Protein AF-0000000084496314 (afdb_homodimer)

Nearest PDB structures (foldseek):
  8k1m-assembly1_B  TM=4.819E-01  e=1.020E-03  Mycobacterium tuberculosis H37Rv
  8k1p-assembly1_A  TM=4.371E-01  e=2.740E-03  Mycobacterium tuberculosis H37Rv
  8k1o-assembly1_A  TM=4.399E-01  e=4.273E-03  Mycobacterium tuberculosis H37Rv
  7qba-assembly1_E  TM=6.374E-01  e=4.807E-02  Stutzerimonas stutzeri
  7tby-assembly1_A  TM=5.421E-01  e=8.434E-01  Homo sapiens

Solvent-accessible surface area (backbone atoms only — not comparable to full-atom values): 68725 Å² total; per-residue (Å²): 109,67,65,56,42,50,50,49,49,53,48,50,52,50,50,47,46,72,69,52,43,61,57,32,51,51,52,30,54,52,46,41,56,28,38,54,47,44,52,50,48,41,67,67,21,86,66,52,60,74,63,72,44,94,39,65,45,58,42,50,38,69,58,52,44,50,47,47,62,45,50,26,34,53,50,26,43,62,70,51,38,44,61,34,34,63,72,49,31,55,52,63,67,64,42,94,60,57,67,68,59,52,48,49,52,55,53,50,50,52,52,48,46,58,41,48,34,50,53,52,51,49,49,52,48,58,66,42,31,67,84,65,54,35,71,84,45,46,54,74,66,41,53,52,49,46,48,50,52,52,44,49,47,30,48,35,46,19,33,43,17,42,33,33,42,54,43,22,5,32,60,70,53,14,57,55,46,24,57,46,62,42,38,40,61,29,50,52,49,50,44,46,43,64,46,39,49,81,54,34,69,33,48,38,41,67,66,60,60,68,44,74,48,51,68,53,9,65,63,55,38,57,71,38,44,66,84,44,76,82,53,73,66,57,51,52,51,51,54,49,46,37,53,48,36,49,52,50,28,54,54,45,50,72,71,51,66,80,81,32,42,59,28,46,55,50,47,73,76,52,49,61,51,49,31,53,47,41,14,50,54,31,13,42,50,24,19,42,56,31,26,68,70,46,75,39,70,66,42,21,52,49,16,29,51,51,17,28,51,51,22,38,50,53,33,44,21,52,65,62,73,33,86,83,60,85,81,58,64,68,60,50,49,50,50,51,50,52,52,48,48,50,51,48,43,37,74,65,39,72,83,41,65,57,76,60,67,83,54,73,89,48,47,57,36,37,28,77,40,61,39,67,58,66,49,70,72,35,95,71,52,60,64,45,64,52,68,67,56,48,50,50,48,48,51,47,52,51,49,52,55,72,38,44,71,61,32,66,71,61,52,51,95,82,44,43,37,49,23,39,37,38,37,30,71,87,71,50,73,51,66,34,33,38,64,32,59,62,78,83,44,39,77,52,49,36,57,44,57,46,30,68,64,46,47,48,59,74,36,56,76,69,72,55,57,78,89,41,54,53,38,38,38,28,37,26,64,65,92,58,75,52,53,27,74,44,61,53,65,70,55,43,54,50,51,51,51,45,50,52,49,43,61,68,67,42,49,45,69,65,70,67,47,70,46,43,46,42,16,42,33,37,39,33,29,70,88,70,50,69,39,73,49,71,41,45,79,81,42,52,67,48,50,52,50,32,48,75,71,69,39,40,76,34,30,32,80,50,37,88,47,41,56,37,31,38,35,32,52,41,83,79,53,90,78,50,80,85,82,52,75,55,59,65,58,52,47,52,48,45,74,65,45,84,81,43,46,76,45,64,52,56,68,59,41,40,52,48,61,64,30,25,13,71,55,82,76,27,66,33,30,35,32,38,33,29,55,81,76,60,40,65,46,68,30,7,24,41,87,89,41,57,56,67,73,57,53,61,67,78,96,110,68,67,56,41,51,51,50,49,52,50,51,51,52,49,47,46,72,71,52,42,62,57,33,51,53,51,31,54,54,45,42,56,28,38,55,48,46,52,51,47,42,67,68,21,86,67,52,63,75,64,74,44,93,38,64,46,61,40,50,38,68,59,51,46,51,47,48,61,45,50,27,35,52,49,27,44,62,71,52,37,42,62,35,35,63,72,50,32,55,53,62,67,66,43,92,62,55,67,68,57,53,48,49,52,55,54,50,51,52,50,46,45,59,41,49,36,51,52,50,48,51,49,51,48,57,67,42,31,67,83,64,54,34,71,84,43,47,55,72,66,41,52,52,48,48,48,52,52,51,44,50,47,30,47,36,46,20,34,44,18,41,34,32,43,54,42,22,6,32,61,70,54,15,57,55,47,23,56,47,61,42,38,39,61,28,50,50,50,52,45,46,43,65,46,40,49,80,53,34,71,34,48,40,42,68,66,57,60,68,49,71,47,50,69,52,9,66,63,56,38,57,72,37,45,64,83,44,76,82,51,71,66,57,51,52,52,49,54,50,46,38,56,48,35,50,52,50,30,53,54,45,49,74,70,51,64,80,80,33,40,59,29,46,55,48,48,73,77,51,49,61,49,48,30,52,47,40,13,48,54,31,13,42,48,26,19,43,55,31,25,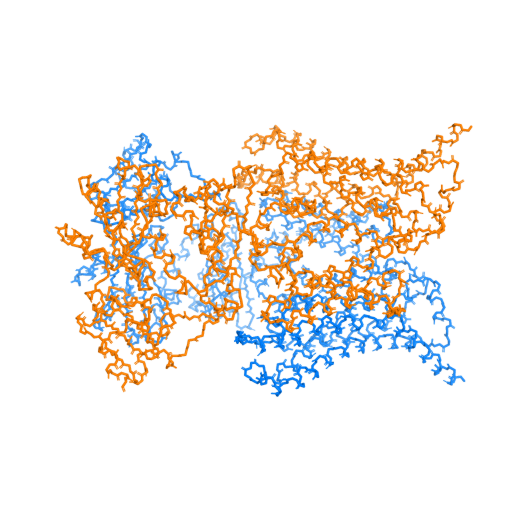70,71,45,74,37,70,65,44,21,52,49,17,28,51,53,16,27,51,52,21,38,49,52,33,42,22,53,64,64,72,32,89,84,61,85,82,59,63,68,60,50,49,50,50,51,51,52,50,50,49,52,52,49,41,40,74,65,39,72,82,40,64,58,74,61,69,82,54,74,89,46,48,56,36,36,28,78,40,61,40,67,57,66,48,71,71,34,94,72,51,58,64,44,64,52,68,65,54,48,50,49,51,48,51,47,51,52,48,52,55,72,37,45,72,60,31,65,70,62,52,52,96,82,44,43,36,50,23,39,38,37,36,31,70,87,71,48,74,51,65,35,32,36,66,32,57,61,77,84,44,37,76,53,48,34,57,45,58,47,29,69,65,47,48,48,58,75,36,54,77,69,71,56,58,78,86,42,55,53,37,37,39,27,37,26,63,67,94,60,76,52,51,28,75,45,60,53,66,69,57,45,54,50,50,50,52,44,50,53,49,44,62,68,66,43,49,44,69,65,72,67,49,70,45,44,46,43,17,42,34,38,40,32,31,71,88,73,48,70,40,72,49,70,40,43,79,81,41,54,68,50,50,52,50,31,47,75,70,69,40,41,76,34,30,31,80,51,38,88,45,41,56,38,32,36,36,31,52,41,85,78,52,88,78,49,80,82,81,52,75,55,59,66,60,54,47,54,49,46,73,64,44,86,81,44,47,76,44,63,52,54,69,60,42,40,52,47,61,64,31,24,12,72,54,82,77,25,65,32,31,34,32,38,34,29,55,84,77,61,39,66,45,69,30,7,24,41,88,90,43,58,55,66,72,57,52,64,69,76,105

Organism: NCBI:txid1637975

Foldseek 3Di:
DVVLVVVVLVVVLVVLCVQQVVLLVVLLVLVCVQAVVQLVCCLPDPCVVQPLQPASCLRNVVSLLCSLQPSLLVLLLRLLVLLQDQVSVVVVVVDPDDLLVVLCSSLVSSLCSQLVSLVVVLVSCVVCCPVSVCVVRDDNVRSVVSSLLSSLSSLLLNLLLLQLSLFFQDSVLSSVVSQCVLCVQLLVQLLCLLQCVVLAAFRDSVVSVVPCSQLSGSSSCSSCCSPDPDDPVSSVVSNVSSVVSSVVSSVSSNVFDSVQHNFGTRDPVVLVVQLVVQLQSQLSVQLSVQCVVPVDPVSSVVRSVVSNVVSNQVSQCSRVVHNPGDDDVVVVVVSVVVVVVVSVCSNVPVVCLLQDQDDLQFFQWKAKDQDDCLVVVDPDRFTDGDSVLVVLVSVLSNVCSVCVVVFSVPQDPPWTKTWMWTQTPVRDIDITIHTGHCVVVVVSVQVNQLDPRNLCRVACLNVDDLVFWQKKKWAFPDDDPFIFIGGDSVVSVVLSVLVSVCSNRDTPCQVPDQAAFFTKMWTAGNVRDIGIDTRGLSSVSSLVVCVVVVNNPRRGDALVFFQKKKKDFLVQFDADPPVDDDLVVRRVSRVVDPLMDIGRDRVVSRLCNNQWGLDSPARMKMWTQTDPPRDIGITYGHPVRDDPVRVVSPD/DVVLVVVVLVVVLVVLCVQQVVLLVVLLVLVCVQAVVQLVCCLPPPCVVQPLQPASCLRNVVSLLCSLQPSLLVLLLRLLLLLQDQVSVVVVVVDPDDLLVSLCSSLVSSLCSQLVSLVVVLVSCVVVCPVSVCVVRDDNVRSVVSSLLSSLSSLLLNLLLLQLSLFFQDSVLSSVVSQCVLCVQLLVQLLCLLQCVVLAAFRDSVVSNVPCSQLSGSSSCSSCCSPDPDDPVSSVVSNVSSVVSSVVSSVSSNVFDSVQHNFGTRDPVVLVVQLLVQLQSQLSVQLSVQCVVPVDPVSSVVRSVVSNVVSNQVSQCSRVVHNPGDDDVVVVVVSVVVVVVVSVCSNVVVVCLLQDQDDLVFFQWKAKDQDDCLVVVDPDRFTDGDSVLVVLVSVLSNVCSVCVVVFSVPQDPPWTKTWMWTQTPVRDIDITIHTGHCVVVVVSVQVNQLDPRNLCRVACLNVDDLVFWQKKKWAFPDDDPFIFIGGDSVVSVVLSVLVVVCSNPDTPCQVPDQAAFFTKMWTAGNVRDIGIDTRGLSSVSSLVSCVVVVNNPRRGDALVFFQKKKKDFLVQFDADPPVDDDLVVRRVSRVPDPLIDIGRDRVVSRLCNNQWGLDSPARMKMWTQTDPPRDIGITYGHPVRDDPVRVVRPD

Secondary structure (DSSP, 8-state):
-HHHHHHHHHHHHHHHHHHHHHHHHHHHHHHHHHTHHHHHHHHHSSS------SSGGGTTHHHHHHHHHHHHHHHHHHHTGGGTSHHHHHHHHHSSS-HHHHHHHHHHHHHHHHHHHHHHHHHHHHHHHTTTTGGGT--HHHHHHHHHHHHHHHHHHHHHHHHHHHHBSSHHHHHHHHHHHHHHHHHHHHHHHHHGGGTSTT--HHHHHHTTGGGG-HHHHHHTTTTSPPPHHHHHHHHHHHHHHHHHHHHHHHH--GGGTT-SBSSTTHHHHHHHHHHHHHHHHHHHHHHHHH--HHHHHHHHHHHHHHHHHHHHHHHHTSSS----HHHHHHHHHHHHHHHHHHHTTTT-TTT----GGGEEEEEEESSTHHHHS-SS---B--HHHHHHHHHHHHHHHHTHHHHHHH--TTPEEEEEEEEETTS-EEEEEEEE-GGGGHHHHHHHHTSHHHHHHH-GGGGS-GGGEEEEEEEESSS----EEE--HHHHHHHHHHHHHHHHH--HHHHT--SPPSEEEEEEETTS-EEEEEE-TT-HHHHHHHHHTT-HHHHS--GGGEEEEEEEEGGGS---TTT---HHHHHHHHHH-SS-EEE--HHHHHHHHHHEES-TTSSEEEEEEETTT--EEEEEE-GGG--HHHHHHH-/-HHHHHHHHHHHHHHHHHHHHHHHHHHHHHHHHHTHHHHHHHHHSSS------SSGGGTTHHHHHHHHHHHHHHHHHHHTGGGTSHHHHHHHHHSSS-HHHHHHHHHHHHHHHHHHHHHHHHHHHHHHHTTTTGGGT--HHHHHHHHHHHHHHHHHHHHHHHHHHHHBSSHHHHHHHHHHHHHHHHHHHHHHHHHGGGTSTT--HHHHHHTTGGGG-HHHHHHTTTTSPPPHHHHHHHHHHHHHHHHHHHHHHHH--GGGTT-SBSSTTHHHHHHHHHHHHHHHHHHHHHHHHH--HHHHHHHHHHHHHHHHHHHHHHHHTSSS----HHHHHHHHHHHHHHHHHHHTTTT-TTT----GGGEEEEEEESSTHHHHS-SS---B--HHHHHHHHHHHHHHHHTHHHHHHH--TTPEEEEEEEEETTS-EEEEEEEE-GGGGHHHHHHHHTSHHHHHHH-GGGGS-GGGEEEEEEEESSS----EEE--HHHHHHHHHHHHHHHHH--HHHHT--SPPSEEEEEEETTS-EEEEEE-TT-HHHHHHHHHTT-HHHHS--GGGEEEEEEEEGGGS---TTT---HHHHHHHHHH-SSEEEE--HHHHHHHHHHEES-TTSSEEEEEEETTT--EEEEEE-GGG--HHHHHHH-

InterPro domains:
  IPR045611 Domain of unknown function DUF6449 [PF20047] (422-541)

Structure (mmCIF, N/CA/C/O backbone):
data_AF-0000000084496314-model_v1
#
loop_
_entity.id
_entity.type
_entity.pdbx_description
1 polymer 'DUF6449 domain-containing protein'
#
loop_
_atom_site.group_PDB
_atom_site.id
_atom_site.type_symbol
_atom_site.label_atom_id
_atom_site.label_alt_id
_atom_site.label_comp_id
_atom_site.label_asym_id
_atom_site.label_entity_id
_atom_site.label_seq_id
_atom_site.pdbx_PDB_ins_code
_atom_site.Cartn_x
_atom_site.Cartn_y
_atom_site.Cartn_z
_atom_site.occupancy
_atom_site.B_iso_or_equiv
_atom_site.auth_seq_id
_atom_site.auth_comp_id
_atom_site.auth_asym_id
_atom_site.auth_atom_id
_atom_site.pdbx_PDB_model_num
ATOM 1 N N . MET A 1 1 ? 7.996 -33.812 -52.25 1 60.03 1 MET A N 1
ATOM 2 C CA . MET A 1 1 ? 8.672 -33.406 -51 1 60.03 1 MET A CA 1
ATOM 3 C C . MET A 1 1 ? 8.188 -32.062 -50.531 1 60.03 1 MET A C 1
ATOM 5 O O . MET A 1 1 ? 7.859 -31.875 -49.344 1 60.03 1 MET A O 1
ATOM 9 N N . GLN A 1 2 ? 8.008 -31.156 -51.438 1 64.75 2 GLN A N 1
ATOM 10 C CA . GLN A 1 2 ? 7.57 -29.812 -51.062 1 64.75 2 GLN A CA 1
ATOM 11 C C . GLN A 1 2 ? 6.121 -29.812 -50.594 1 64.75 2 GLN A C 1
ATOM 13 O O . GLN A 1 2 ? 5.781 -29.109 -49.625 1 64.75 2 GLN A O 1
ATOM 18 N N . SER A 1 3 ? 5.32 -30.562 -51.25 1 65.12 3 SER A N 1
ATOM 19 C CA . SER A 1 3 ? 3.916 -30.656 -50.875 1 65.12 3 SER A CA 1
ATOM 20 C C . SER A 1 3 ? 3.766 -31.297 -49.5 1 65.12 3 SER A C 1
ATOM 22 O O . SER A 1 3 ? 2.938 -30.859 -48.688 1 65.12 3 SER A O 1
ATOM 24 N N . LYS A 1 4 ? 4.578 -32.188 -49.219 1 64.38 4 LYS A N 1
ATOM 25 C CA . LYS A 1 4 ? 4.547 -32.844 -47.938 1 64.38 4 LYS A CA 1
ATOM 26 C C . LYS A 1 4 ? 5 -31.906 -46.812 1 64.38 4 LYS A C 1
ATOM 28 O O . LYS A 1 4 ? 4.41 -31.891 -45.75 1 64.38 4 LYS A O 1
ATOM 33 N N . ILE A 1 5 ? 5.961 -31.141 -47.188 1 72.12 5 ILE A N 1
ATOM 34 C CA . ILE A 1 5 ? 6.484 -30.188 -46.25 1 72.12 5 ILE A CA 1
ATOM 35 C C . ILE A 1 5 ? 5.422 -29.125 -45.938 1 72.12 5 ILE A C 1
ATOM 37 O O . ILE A 1 5 ? 5.242 -28.734 -44.781 1 72.12 5 ILE A O 1
ATOM 41 N N . PHE A 1 6 ? 4.711 -28.734 -46.969 1 74.81 6 PHE A N 1
ATOM 42 C CA . PHE A 1 6 ? 3.65 -27.75 -46.812 1 74.81 6 PHE A CA 1
ATOM 43 C C . PHE A 1 6 ? 2.541 -28.297 -45.906 1 74.81 6 PHE A C 1
ATOM 45 O O . PHE A 1 6 ? 2.023 -27.594 -45.031 1 74.81 6 PHE A O 1
ATOM 52 N N . LEU A 1 7 ? 2.213 -29.484 -46.125 1 71.75 7 LEU A N 1
ATOM 53 C CA . LEU A 1 7 ? 1.168 -30.141 -45.344 1 71.75 7 LEU A CA 1
ATOM 54 C C . LEU A 1 7 ? 1.591 -30.281 -43.875 1 71.75 7 LEU A C 1
ATOM 56 O O . LEU A 1 7 ? 0.787 -30.062 -42.969 1 71.75 7 LEU A O 1
ATOM 60 N N . VAL A 1 8 ? 2.77 -30.594 -43.75 1 78.81 8 VAL A N 1
ATOM 61 C CA . VAL A 1 8 ? 3.289 -30.766 -42.406 1 78.81 8 VAL A CA 1
ATOM 62 C C . VAL A 1 8 ? 3.293 -29.422 -41.688 1 78.81 8 VAL A C 1
ATOM 64 O O . VAL A 1 8 ? 2.914 -29.344 -40.5 1 78.81 8 VAL A O 1
ATOM 67 N N . ASN A 1 9 ? 3.578 -28.516 -42.438 1 85.31 9 ASN A N 1
ATOM 68 C CA . ASN A 1 9 ? 3.59 -27.188 -41.875 1 85.31 9 ASN A CA 1
ATOM 69 C C . ASN A 1 9 ? 2.189 -26.734 -41.469 1 85.31 9 ASN A C 1
ATOM 71 O O . ASN A 1 9 ? 2.008 -26.141 -40.406 1 85.31 9 ASN A O 1
ATOM 75 N N . LYS A 1 10 ? 1.297 -26.969 -42.25 1 87 10 LYS A N 1
ATOM 76 C CA . LYS A 1 10 ? -0.09 -26.625 -41.969 1 87 10 LYS A CA 1
ATOM 77 C C . LYS A 1 10 ? -0.609 -27.391 -40.75 1 87 10 LYS A C 1
ATOM 79 O O . LYS A 1 10 ? -1.311 -26.828 -39.906 1 87 10 LYS A O 1
ATOM 84 N N . GLU A 1 11 ? -0.199 -28.594 -40.625 1 87.38 11 GLU A N 1
ATOM 85 C CA . GLU A 1 11 ? -0.636 -29.422 -39.5 1 87.38 11 GLU A CA 1
ATOM 86 C C . GLU A 1 11 ? -0.01 -28.938 -38.188 1 87.38 11 GLU A C 1
ATOM 88 O O . GLU A 1 11 ? -0.661 -28.969 -37.156 1 87.38 11 GLU A O 1
ATOM 93 N N . ILE A 1 12 ? 1.191 -28.578 -38.281 1 89.38 12 ILE A N 1
ATOM 94 C CA . ILE A 1 12 ? 1.868 -28.078 -37.094 1 89.38 12 ILE A CA 1
ATOM 95 C C . ILE A 1 12 ? 1.183 -26.797 -36.625 1 89.38 12 ILE A C 1
ATOM 97 O O . ILE A 1 12 ? 0.91 -26.656 -35.438 1 89.38 12 ILE A O 1
ATOM 101 N N . ARG A 1 13 ? 0.851 -26 -37.531 1 89.5 13 ARG A N 1
ATOM 102 C CA . ARG A 1 13 ? 0.179 -24.75 -37.156 1 89.5 13 ARG A CA 1
ATOM 103 C C . ARG A 1 13 ? -1.187 -25.031 -36.531 1 89.5 13 ARG A C 1
ATOM 105 O O . ARG A 1 13 ? -1.58 -24.375 -35.562 1 89.5 13 ARG A O 1
ATOM 112 N N . LYS A 1 14 ? -1.871 -25.938 -37.094 1 89.31 14 LYS A N 1
ATOM 113 C CA . LYS A 1 14 ? -3.17 -26.328 -36.531 1 89.31 14 LYS A CA 1
ATOM 114 C C . LYS A 1 14 ? -3.031 -26.891 -35.125 1 89.31 14 LYS A C 1
ATOM 116 O O . LYS A 1 14 ? -3.838 -26.594 -34.25 1 89.31 14 LYS A O 1
ATOM 121 N N . THR A 1 15 ? -2 -27.641 -35 1 87.31 15 THR A N 1
ATOM 122 C CA . THR A 1 15 ? -1.749 -28.25 -33.688 1 87.31 15 THR A CA 1
ATOM 123 C C . THR A 1 15 ? -1.389 -27.188 -32.656 1 87.31 15 THR A C 1
ATOM 125 O O . THR A 1 15 ? -1.841 -27.25 -31.516 1 87.31 15 THR A O 1
ATOM 128 N N . ILE A 1 16 ? -0.625 -26.25 -33.094 1 90.88 16 ILE A N 1
ATOM 129 C CA . ILE A 1 16 ? -0.24 -25.172 -32.219 1 90.88 16 ILE A CA 1
ATOM 130 C C . ILE A 1 16 ? -1.482 -24.391 -31.781 1 90.88 16 ILE A C 1
ATOM 132 O O . ILE A 1 16 ? -1.7 -24.156 -30.594 1 90.88 16 ILE A O 1
ATOM 136 N N . MET A 1 17 ? -2.338 -24.078 -32.688 1 88.81 17 MET A N 1
ATOM 137 C CA . MET A 1 17 ? -3.527 -23.266 -32.406 1 88.81 17 MET A CA 1
ATOM 138 C C . MET A 1 17 ? -4.5 -24.031 -31.516 1 88.81 17 MET A C 1
ATOM 140 O O . MET A 1 17 ? -5.109 -23.453 -30.609 1 88.81 17 MET A O 1
ATOM 144 N N . ARG A 1 18 ? -4.555 -25.266 -31.734 1 85.69 18 ARG A N 1
ATOM 145 C CA . ARG A 1 18 ? -5.457 -26.109 -30.953 1 85.69 18 ARG A CA 1
ATOM 146 C C . ARG A 1 18 ? -4.957 -26.266 -29.516 1 85.69 18 ARG A C 1
ATOM 148 O O . ARG A 1 18 ? -5.754 -26.344 -28.578 1 85.69 18 ARG A O 1
ATOM 155 N N . SER A 1 19 ? -3.711 -26.219 -29.422 1 85.56 19 SER A N 1
ATOM 156 C CA . SER A 1 19 ? -3.135 -26.484 -28.109 1 85.56 19 SER A CA 1
ATOM 157 C C . SER A 1 19 ? -2.996 -25.188 -27.297 1 85.56 19 SER A C 1
ATOM 159 O O . SER A 1 19 ? -3.223 -25.188 -26.078 1 85.56 19 SER A O 1
ATOM 161 N N . ILE A 1 20 ? -2.684 -24.109 -27.906 1 89.5 20 ILE A N 1
ATOM 162 C CA . ILE A 1 20 ? -2.268 -22.969 -27.109 1 89.5 20 ILE A CA 1
ATOM 163 C C . ILE A 1 20 ? -3.082 -21.734 -27.5 1 89.5 20 ILE A C 1
ATOM 165 O O . ILE A 1 20 ? -2.957 -20.672 -26.875 1 89.5 20 ILE A O 1
ATOM 169 N N . GLY A 1 21 ? -4.023 -21.828 -28.375 1 87.38 21 GLY A N 1
ATOM 170 C CA . GLY A 1 21 ? -4.836 -20.719 -28.844 1 87.38 21 GLY A CA 1
ATOM 171 C C . GLY A 1 21 ? -5.625 -20.047 -27.734 1 87.38 21 GLY A C 1
ATOM 172 O O . GLY A 1 21 ? -5.93 -18.859 -27.797 1 87.38 21 GLY A O 1
ATOM 173 N N . TRP A 1 22 ? -5.859 -20.797 -26.641 1 85.94 22 TRP A N 1
ATOM 174 C CA . TRP A 1 22 ? -6.645 -20.281 -25.531 1 85.94 22 TRP A CA 1
ATOM 175 C C . TRP A 1 22 ? -5.914 -19.141 -24.828 1 85.94 22 TRP A C 1
ATOM 177 O O . TRP A 1 22 ? -6.543 -18.25 -24.25 1 85.94 22 TRP A O 1
ATOM 187 N N . VAL A 1 23 ? -4.617 -19.078 -24.875 1 91 23 VAL A N 1
ATOM 188 C CA . VAL A 1 23 ? -3.832 -18.031 -24.234 1 91 23 VAL A CA 1
ATOM 189 C C . VAL A 1 23 ? -4.18 -16.672 -24.828 1 91 23 VAL A C 1
ATOM 191 O O . VAL A 1 23 ? -4.324 -15.688 -24.109 1 91 23 VAL A O 1
ATOM 194 N N . ALA A 1 24 ? -4.336 -16.641 -26.141 1 92.88 24 ALA A N 1
ATOM 195 C CA . ALA A 1 24 ? -4.695 -15.398 -26.828 1 92.88 24 ALA A CA 1
ATOM 196 C C . ALA A 1 24 ? -6.094 -14.93 -26.422 1 92.88 24 ALA A C 1
ATOM 198 O O . ALA A 1 24 ? -6.34 -13.734 -26.297 1 92.88 24 ALA A O 1
ATOM 199 N N . ILE A 1 25 ? -6.941 -15.859 -26.25 1 88.44 25 ILE A N 1
ATOM 200 C CA . ILE A 1 25 ? -8.312 -15.539 -25.875 1 88.44 25 ILE A CA 1
ATOM 201 C C . ILE A 1 25 ? -8.32 -14.93 -24.469 1 88.44 25 ILE A C 1
ATOM 203 O O . ILE A 1 25 ? -8.969 -13.906 -24.25 1 88.44 25 ILE A O 1
ATOM 207 N N . VAL A 1 26 ? -7.59 -15.539 -23.594 1 89.06 26 VAL A N 1
ATOM 208 C CA . VAL A 1 26 ? -7.5 -15.031 -22.219 1 89.06 26 VAL A CA 1
ATOM 209 C C . VAL A 1 26 ? -6.895 -13.625 -22.234 1 89.06 26 VAL A C 1
ATOM 211 O O . VAL A 1 26 ? -7.359 -12.734 -21.516 1 89.06 26 VAL A O 1
ATOM 214 N N . HIS A 1 27 ? -5.895 -13.461 -23.031 1 94.81 27 HIS A N 1
ATOM 215 C CA . HIS A 1 27 ? -5.254 -12.156 -23.172 1 94.81 27 HIS A CA 1
ATOM 216 C C . HIS A 1 27 ? -6.238 -11.109 -23.688 1 94.81 27 HIS A C 1
ATOM 218 O O . HIS A 1 27 ? -6.328 -10.016 -23.125 1 94.81 27 HIS A O 1
ATOM 224 N N . PHE A 1 28 ? -6.996 -11.484 -24.656 1 94.56 28 PHE A N 1
ATOM 225 C CA . PHE A 1 28 ? -7.969 -10.586 -25.281 1 94.56 28 PHE A CA 1
ATOM 226 C C . PHE A 1 28 ? -9.062 -10.219 -24.281 1 94.56 28 PHE A C 1
ATOM 228 O O . PHE A 1 28 ? -9.383 -9.047 -24.109 1 94.56 28 PHE A O 1
ATOM 235 N N . LEU A 1 29 ? -9.578 -11.203 -23.625 1 89.56 29 LEU A N 1
ATOM 236 C CA . LEU A 1 29 ? -10.664 -10.977 -22.672 1 89.56 29 LEU A CA 1
ATOM 237 C C . LEU A 1 29 ? -10.188 -10.133 -21.5 1 89.56 29 LEU A C 1
ATOM 239 O O . LEU A 1 29 ? -10.922 -9.273 -21.016 1 89.56 29 LEU A O 1
ATOM 243 N N . GLY A 1 30 ? -8.977 -10.445 -21.031 1 93 30 GLY A N 1
ATOM 244 C CA . GLY A 1 30 ? -8.414 -9.633 -19.953 1 93 30 GLY A CA 1
ATOM 245 C C . GLY A 1 30 ? -8.258 -8.172 -20.344 1 93 30 GLY A C 1
ATOM 246 O O . GLY A 1 30 ? -8.594 -7.285 -19.562 1 93 30 GLY A O 1
ATOM 247 N N . LEU A 1 31 ? -7.84 -7.918 -21.531 1 96.44 31 LEU A N 1
ATOM 248 C CA . LEU A 1 31 ? -7.613 -6.555 -22 1 96.44 31 LEU A CA 1
ATOM 249 C C . LEU A 1 31 ? -8.938 -5.844 -22.25 1 96.44 31 LEU A C 1
ATOM 251 O O . LEU A 1 31 ? -9.055 -4.637 -22.031 1 96.44 31 LEU A O 1
ATOM 255 N N . ILE A 1 32 ? -9.953 -6.602 -22.766 1 94 32 ILE A N 1
ATOM 256 C CA . ILE A 1 32 ? -11.266 -6.008 -22.984 1 94 32 ILE A CA 1
ATOM 257 C C . ILE A 1 32 ? -11.812 -5.469 -21.672 1 94 32 ILE A C 1
ATOM 259 O O . ILE A 1 32 ? -12.383 -4.375 -21.625 1 94 32 ILE A O 1
ATOM 263 N N . PHE A 1 33 ? -11.578 -6.223 -20.719 1 89.06 33 PHE A N 1
ATOM 264 C CA . PHE A 1 33 ? -12.047 -5.84 -19.391 1 89.06 33 PHE A CA 1
ATOM 265 C C . PHE A 1 33 ? -11.266 -4.645 -18.859 1 89.06 33 PHE A C 1
ATOM 267 O O . PHE A 1 33 ? -11.836 -3.73 -18.266 1 89.06 33 PHE A O 1
ATOM 274 N N . ALA A 1 34 ? -10.039 -4.594 -19.094 1 93.06 34 ALA A N 1
ATOM 275 C CA . ALA A 1 34 ? -9.156 -3.602 -18.5 1 93.06 34 ALA A CA 1
ATOM 276 C C . ALA A 1 34 ? -9.312 -2.242 -19.172 1 93.06 34 ALA A C 1
ATOM 278 O O . ALA A 1 34 ? -9.258 -1.204 -18.516 1 93.06 34 ALA A O 1
ATOM 279 N N . VAL A 1 35 ? -9.578 -2.223 -20.484 1 93.75 35 VAL A N 1
ATOM 280 C CA . VAL A 1 35 ? -9.422 -0.935 -21.156 1 93.75 35 VAL A CA 1
ATOM 281 C C . VAL A 1 35 ? -10.742 -0.519 -21.797 1 93.75 35 VAL A C 1
ATOM 283 O O . VAL A 1 35 ? -11.438 0.362 -21.281 1 93.75 35 VAL A O 1
ATOM 286 N N . PRO A 1 36 ? -11.281 -1.284 -22.859 1 92.62 36 PRO A N 1
ATOM 287 C CA . PRO A 1 36 ? -12.5 -0.833 -23.531 1 92.62 36 PRO A CA 1
ATOM 288 C C . PRO A 1 36 ? -13.711 -0.821 -22.609 1 92.62 36 PRO A C 1
ATOM 290 O O . PRO A 1 36 ? -14.539 0.096 -22.672 1 92.62 36 PRO A O 1
ATOM 293 N N . LEU A 1 37 ? -13.836 -1.777 -21.875 1 87 37 LEU A N 1
ATOM 294 C CA . LEU A 1 37 ? -15 -1.842 -21 1 87 37 LEU A CA 1
ATOM 295 C C . LEU A 1 37 ? -14.953 -0.727 -19.953 1 87 37 LEU A C 1
ATOM 297 O O . LEU A 1 37 ? -15.984 -0.131 -19.641 1 87 37 LEU A O 1
ATOM 301 N N . GLU A 1 38 ? -13.836 -0.533 -19.406 1 84.25 38 GLU A N 1
ATOM 302 C CA . GLU A 1 38 ? -13.672 0.554 -18.453 1 84.25 38 GLU A CA 1
ATOM 303 C C . GLU A 1 38 ? -13.961 1.907 -19.094 1 84.25 38 GLU A C 1
ATOM 305 O O . GLU A 1 38 ? -14.602 2.768 -18.484 1 84.25 38 GLU A O 1
ATOM 310 N N . ILE A 1 39 ? -13.547 2.119 -20.266 1 86 39 ILE A N 1
ATOM 311 C CA . ILE A 1 39 ? -13.812 3.346 -21.016 1 86 39 ILE A CA 1
ATOM 312 C C . ILE A 1 39 ? -15.32 3.51 -21.219 1 86 39 ILE A C 1
ATOM 314 O O . ILE A 1 39 ? -15.867 4.59 -20.984 1 86 39 ILE A O 1
ATOM 318 N N . LEU A 1 40 ? -15.93 2.43 -21.594 1 82.75 40 LEU A N 1
ATOM 319 C CA . LEU A 1 40 ? -17.375 2.443 -21.828 1 82.75 40 LEU A CA 1
ATOM 320 C C . LEU A 1 40 ? -18.125 2.785 -20.547 1 82.75 40 LEU A C 1
ATOM 322 O O . LEU A 1 40 ? -19.047 3.604 -20.562 1 82.75 40 LEU A O 1
ATOM 326 N N . MET A 1 41 ? -17.734 2.217 -19.5 1 77.56 41 MET A N 1
ATOM 327 C CA . MET A 1 41 ? -18.406 2.432 -18.234 1 77.56 41 MET A CA 1
ATOM 328 C C . MET A 1 41 ? -18.203 3.863 -17.75 1 77.56 41 MET A C 1
ATOM 330 O O . MET A 1 41 ? -19.141 4.484 -17.219 1 77.56 41 MET A O 1
ATOM 334 N N . THR A 1 42 ? -17.031 4.383 -17.844 1 73.94 42 THR A N 1
ATOM 335 C CA . THR A 1 42 ? -16.703 5.719 -17.344 1 73.94 42 THR A CA 1
ATOM 336 C C . THR A 1 42 ? -17.391 6.789 -18.188 1 73.94 42 THR A C 1
ATOM 338 O O . THR A 1 42 ? -17.734 7.855 -17.688 1 73.94 42 THR A O 1
ATOM 341 N N . THR A 1 43 ? -17.625 6.527 -19.406 1 75.06 43 THR A N 1
ATOM 342 C CA . THR A 1 43 ? -18.172 7.527 -20.312 1 75.06 43 THR A CA 1
ATOM 343 C C . THR A 1 43 ? -19.703 7.496 -20.281 1 75.06 43 THR A C 1
ATOM 345 O O . THR A 1 43 ? -20.359 8.5 -20.578 1 75.06 43 THR A O 1
ATOM 348 N N . THR A 1 44 ? -20.234 6.371 -19.969 1 70.69 44 THR A N 1
ATOM 349 C CA . THR A 1 44 ? -21.688 6.262 -19.984 1 70.69 44 THR A CA 1
ATOM 350 C C . THR A 1 44 ? -22.266 6.426 -18.594 1 70.69 44 THR A C 1
ATOM 352 O O . THR A 1 44 ? -23.484 6.609 -18.438 1 70.69 44 THR A O 1
ATOM 355 N N . GLY A 1 45 ? -21.406 6.238 -17.609 1 61.66 45 GLY A N 1
ATOM 356 C CA . GLY A 1 45 ? -21.922 6.379 -16.25 1 61.66 45 GLY A CA 1
ATOM 357 C C . GLY A 1 45 ? -22.234 7.816 -15.883 1 61.66 45 GLY A C 1
ATOM 358 O O . GLY A 1 45 ? -21.891 8.742 -16.625 1 61.66 45 GLY A O 1
ATOM 359 N N . GLU A 1 46 ? -23.219 8.008 -14.938 1 56.81 46 GLU A N 1
ATOM 360 C CA . GLU A 1 46 ? -23.703 9.32 -14.516 1 56.81 46 GLU A CA 1
ATOM 361 C C . GLU A 1 46 ? -22.547 10.25 -14.188 1 56.81 46 GLU A C 1
ATOM 363 O O . GLU A 1 46 ? -22.641 11.461 -14.406 1 56.81 46 GLU A O 1
ATOM 368 N N . GLN A 1 47 ? -21.578 9.758 -13.516 1 52.56 47 GLN A N 1
ATOM 369 C CA . GLN A 1 47 ? -20.484 10.648 -13.156 1 52.56 47 GLN A CA 1
ATOM 370 C C . GLN A 1 47 ? -19.344 10.555 -14.172 1 52.56 47 GLN A C 1
ATOM 372 O O . GLN A 1 47 ? -18.484 9.68 -14.062 1 52.56 47 GLN A O 1
ATOM 377 N N . ARG A 1 48 ? -19.766 11 -15.328 1 52.53 48 ARG A N 1
ATOM 378 C CA . ARG A 1 48 ? -18.641 11.125 -16.266 1 52.53 48 ARG A CA 1
ATOM 379 C C . ARG A 1 48 ? -17.406 11.648 -15.562 1 52.53 48 ARG A C 1
ATOM 381 O O . ARG A 1 48 ? -17.281 12.859 -15.336 1 52.53 48 ARG A O 1
ATOM 388 N N . GLN A 1 49 ? -17.031 11.031 -14.492 1 50.22 49 GLN A N 1
ATOM 389 C CA . GLN A 1 49 ? -15.828 11.555 -13.852 1 50.22 49 GLN A CA 1
ATOM 390 C C . GLN A 1 49 ? -14.648 11.586 -14.82 1 50.22 49 GLN A C 1
ATOM 392 O O . GLN A 1 49 ? -14.32 10.57 -15.438 1 50.22 49 GLN A O 1
ATOM 397 N N . TYR A 1 50 ? -14.57 12.719 -15.469 1 48.47 50 TYR A N 1
ATOM 398 C CA . TYR A 1 50 ? -13.57 13.031 -16.484 1 48.47 50 TYR A CA 1
ATOM 399 C C . TYR A 1 50 ? -12.188 12.57 -16.047 1 48.47 50 TYR A C 1
ATOM 401 O O . TYR A 1 50 ? -11.594 13.156 -15.125 1 48.47 50 TYR A O 1
ATOM 409 N N . ILE A 1 51 ? -11.953 11.367 -15.945 1 54.97 51 ILE A N 1
ATOM 410 C CA . ILE A 1 51 ? -10.562 11 -15.68 1 54.97 51 ILE A CA 1
ATOM 411 C C . ILE A 1 51 ? -9.695 11.367 -16.891 1 54.97 51 ILE A C 1
ATOM 413 O O . ILE A 1 51 ? -9.93 10.883 -18 1 54.97 51 ILE A O 1
ATOM 417 N N . ARG A 1 52 ? -9.242 12.586 -16.969 1 57.16 52 ARG A N 1
ATOM 418 C CA . ARG A 1 52 ? -8.203 12.836 -17.969 1 57.16 52 ARG A CA 1
ATOM 419 C C . ARG A 1 52 ? -7.105 11.789 -17.891 1 57.16 52 ARG A C 1
ATOM 421 O O . ARG A 1 52 ? -6.23 11.852 -17.031 1 57.16 52 ARG A O 1
ATOM 428 N N . ALA A 1 53 ? -7.371 10.695 -18.609 1 61.5 53 ALA A N 1
ATOM 429 C CA . ALA A 1 53 ? -6.332 9.672 -18.688 1 61.5 53 ALA A CA 1
ATOM 430 C C . ALA A 1 53 ? -5.18 10.125 -19.578 1 61.5 53 ALA A C 1
ATOM 432 O O . ALA A 1 53 ? -5.391 10.508 -20.719 1 61.5 53 ALA A O 1
ATOM 433 N N . GLU A 1 54 ? -3.955 10.43 -18.953 1 70.69 54 GLU A N 1
ATOM 434 C CA . GLU A 1 54 ? -2.766 10.758 -19.734 1 70.69 54 GLU A CA 1
ATOM 435 C C . GLU A 1 54 ? -2.324 9.57 -20.594 1 70.69 54 GLU A C 1
ATOM 437 O O . GLU A 1 54 ? -1.525 9.734 -21.516 1 70.69 54 GLU A O 1
ATOM 442 N N . SER A 1 55 ? -2.857 8.406 -20.344 1 87.38 55 SER A N 1
ATOM 443 C CA . SER A 1 55 ? -2.459 7.203 -21.078 1 87.38 55 SER A CA 1
ATOM 444 C C . SER A 1 55 ? -3.479 6.086 -20.891 1 87.38 55 SER A C 1
ATOM 446 O O . SER A 1 55 ? -4.199 6.047 -19.891 1 87.38 55 SER A O 1
ATOM 448 N N . LEU A 1 56 ? -3.596 5.262 -21.844 1 92.69 56 LEU A N 1
ATOM 449 C CA . LEU A 1 56 ? -4.5 4.117 -21.781 1 92.69 56 LEU A CA 1
ATOM 450 C C . LEU A 1 56 ? -4.055 3.135 -20.703 1 92.69 56 LEU A C 1
ATOM 452 O O . LEU A 1 56 ? -4.828 2.273 -20.281 1 92.69 56 LEU A O 1
ATOM 456 N N . PHE A 1 57 ? -2.82 3.305 -20.234 1 93.31 57 PHE A N 1
ATOM 457 C CA . PHE A 1 57 ? -2.291 2.418 -19.219 1 93.31 57 PHE A CA 1
ATOM 458 C C . PHE A 1 57 ? -2.926 2.717 -17.859 1 93.31 57 PHE A C 1
ATOM 460 O O . PHE A 1 57 ? -2.84 1.907 -16.938 1 93.31 57 PHE A O 1
ATOM 467 N N . TYR A 1 58 ? -3.539 3.885 -17.828 1 87.06 58 TYR A N 1
ATOM 468 C CA . TYR A 1 58 ? -4.152 4.289 -16.562 1 87.06 58 TYR A CA 1
ATOM 469 C C . TYR A 1 58 ? -5.359 3.416 -16.234 1 87.06 58 TYR A C 1
ATOM 471 O O . TYR A 1 58 ? -5.719 3.252 -15.07 1 87.06 58 TYR A O 1
ATOM 479 N N . PHE A 1 59 ? -5.949 2.855 -17.297 1 88.62 59 PHE A N 1
ATOM 480 C CA . PHE A 1 59 ? -7.145 2.043 -17.094 1 88.62 59 PHE A CA 1
ATOM 481 C C . PHE A 1 59 ? -6.781 0.675 -16.531 1 88.62 59 PHE A C 1
ATOM 483 O O . PHE A 1 59 ? -6.211 -0.16 -17.234 1 88.62 59 PHE A O 1
ATOM 490 N N . HIS A 1 60 ? -7.098 0.445 -15.273 1 89.75 60 HIS A N 1
ATOM 491 C CA . HIS A 1 60 ? -6.816 -0.812 -14.586 1 89.75 60 HIS A CA 1
ATOM 492 C C . HIS A 1 60 ? -5.391 -1.282 -14.867 1 89.75 60 HIS A C 1
ATOM 494 O O . HIS A 1 60 ? -5.18 -2.422 -15.281 1 89.75 60 HIS A O 1
ATOM 500 N N . PHE A 1 61 ? -4.461 -0.54 -14.547 1 93.56 61 PHE A N 1
ATOM 501 C CA . PHE A 1 61 ? -3.057 -0.792 -14.859 1 93.56 61 PHE A CA 1
ATOM 502 C C . PHE A 1 61 ? -2.6 -2.115 -14.25 1 93.56 61 PHE A C 1
ATOM 504 O O . PHE A 1 61 ? -1.826 -2.85 -14.867 1 93.56 61 PHE A O 1
ATOM 511 N N . GLU A 1 62 ? -3.025 -2.469 -13.109 1 92.25 62 GLU A N 1
ATOM 512 C CA . GLU A 1 62 ? -2.605 -3.697 -12.445 1 92.25 62 GLU A CA 1
ATOM 513 C C . GLU A 1 62 ? -2.959 -4.926 -13.281 1 92.25 62 GLU A C 1
ATOM 515 O O . GLU A 1 62 ? -2.172 -5.867 -13.367 1 92.25 62 GLU A O 1
ATOM 520 N N . ILE A 1 63 ? -4.102 -4.914 -13.898 1 93.38 63 ILE A N 1
ATOM 521 C CA . ILE A 1 63 ? -4.527 -6.027 -14.742 1 93.38 63 ILE A CA 1
ATOM 522 C C . ILE A 1 63 ? -3.672 -6.078 -16 1 93.38 63 ILE A C 1
ATOM 524 O O . ILE A 1 63 ? -3.201 -7.145 -16.406 1 93.38 63 ILE A O 1
ATOM 528 N N . GLN A 1 64 ? -3.477 -4.898 -16.562 1 96.19 64 GLN A N 1
ATOM 529 C CA . GLN A 1 64 ? -2.646 -4.848 -17.766 1 96.19 64 GLN A CA 1
ATOM 530 C C . GLN A 1 64 ? -1.234 -5.348 -17.469 1 96.19 64 GLN A C 1
ATOM 532 O O . GLN A 1 64 ? -0.669 -6.109 -18.266 1 96.19 64 GLN A O 1
ATOM 537 N N . ALA A 1 65 ? -0.699 -4.934 -16.359 1 95.69 65 ALA A N 1
ATOM 538 C CA . ALA A 1 65 ? 0.658 -5.332 -15.992 1 95.69 65 ALA A CA 1
ATOM 539 C C . ALA A 1 65 ? 0.755 -6.844 -15.805 1 95.69 65 ALA A C 1
ATOM 541 O O . ALA A 1 65 ? 1.682 -7.48 -16.312 1 95.69 65 ALA A O 1
ATOM 542 N N . VAL A 1 66 ? -0.168 -7.484 -15.156 1 94.31 66 VAL A N 1
ATOM 543 C CA . VAL A 1 66 ? -0.181 -8.93 -14.922 1 94.31 66 VAL A CA 1
ATOM 544 C C . VAL A 1 66 ? -0.266 -9.664 -16.25 1 94.31 66 VAL A C 1
ATOM 546 O O . VAL A 1 66 ? 0.424 -10.664 -16.469 1 94.31 66 VAL A O 1
ATOM 549 N N . LEU A 1 67 ? -1.091 -9.156 -17.141 1 96.25 67 LEU A N 1
ATOM 550 C CA . LEU A 1 67 ? -1.238 -9.781 -18.453 1 96.25 67 LEU A CA 1
ATOM 551 C C . LEU A 1 67 ? 0.052 -9.656 -19.25 1 96.25 67 LEU A C 1
ATOM 553 O O . LEU A 1 67 ? 0.51 -10.641 -19.844 1 96.25 67 LEU A O 1
ATOM 557 N N . ASN A 1 68 ? 0.651 -8.5 -19.188 1 96.31 68 ASN A N 1
ATOM 558 C CA . ASN A 1 68 ? 1.853 -8.242 -19.969 1 96.31 68 ASN A CA 1
ATOM 559 C C . ASN A 1 68 ? 3.055 -9 -19.422 1 96.31 68 ASN A C 1
ATOM 561 O O . ASN A 1 68 ? 3.988 -9.312 -20.172 1 96.31 68 ASN A O 1
ATOM 565 N N . ILE A 1 69 ? 3.033 -9.344 -18.188 1 95.56 69 ILE A N 1
ATOM 566 C CA . ILE A 1 69 ? 4.141 -10.055 -17.562 1 95.56 69 ILE A CA 1
ATOM 567 C C . ILE A 1 69 ? 3.883 -11.555 -17.609 1 95.56 69 ILE A C 1
ATOM 569 O O . ILE A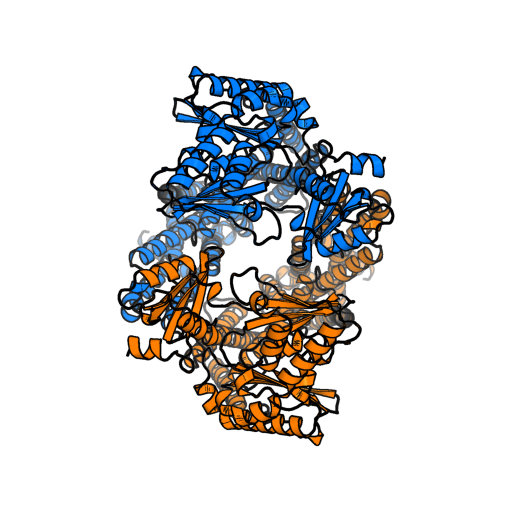 1 69 ? 4.797 -12.344 -17.875 1 95.56 69 ILE A O 1
ATOM 573 N N . GLY A 1 70 ? 2.676 -11.969 -17.422 1 96.44 70 GLY A N 1
ATOM 574 C CA . GLY A 1 70 ? 2.33 -13.375 -17.25 1 96.44 70 GLY A CA 1
ATOM 575 C C . GLY A 1 70 ? 2.055 -14.086 -18.562 1 96.44 70 GLY A C 1
ATOM 576 O O . GLY A 1 70 ? 2.646 -15.125 -18.844 1 96.44 70 GLY A O 1
ATOM 577 N N . ILE A 1 71 ? 1.254 -13.5 -19.484 1 96.88 71 ILE A N 1
ATOM 578 C CA . ILE A 1 71 ? 0.733 -14.148 -20.688 1 96.88 71 ILE A CA 1
ATOM 579 C C . ILE A 1 71 ? 1.888 -14.523 -21.609 1 96.88 71 ILE A C 1
ATOM 581 O O . ILE A 1 71 ? 1.96 -15.648 -22.094 1 96.88 71 ILE A O 1
ATOM 585 N N . PRO A 1 72 ? 2.834 -13.617 -21.844 1 98.19 72 PRO A N 1
ATOM 586 C CA . PRO A 1 72 ? 3.92 -13.984 -22.75 1 98.19 72 PRO A CA 1
ATOM 587 C C . PRO A 1 72 ? 4.766 -15.148 -22.234 1 98.19 72 PRO A C 1
ATOM 589 O O . PRO A 1 72 ? 5.188 -16 -23.016 1 98.19 72 PRO A O 1
ATOM 592 N N . VAL A 1 73 ? 4.988 -15.156 -20.984 1 97.75 73 VAL A N 1
ATOM 593 C CA . VAL A 1 73 ? 5.801 -16.234 -20.406 1 97.75 73 VAL A CA 1
ATOM 594 C C . VAL A 1 73 ? 5.039 -17.547 -20.484 1 97.75 73 VAL A C 1
ATOM 596 O O . VAL A 1 73 ? 5.602 -18.578 -20.859 1 97.75 73 VAL A O 1
ATOM 599 N N . ILE A 1 74 ? 3.77 -17.516 -20.156 1 95.56 74 ILE A N 1
ATOM 600 C CA . ILE A 1 74 ? 2.93 -18.703 -20.25 1 95.56 74 ILE A CA 1
ATOM 601 C C . ILE A 1 74 ? 2.932 -19.219 -21.688 1 95.56 74 ILE A C 1
ATOM 603 O O . ILE A 1 74 ? 3.088 -20.422 -21.922 1 95.56 74 ILE A O 1
ATOM 607 N N . LEU A 1 75 ? 2.795 -18.297 -22.609 1 96.88 75 LEU A N 1
ATOM 608 C CA . LEU A 1 75 ? 2.787 -18.656 -24.016 1 96.88 75 LEU A CA 1
ATOM 609 C C . LEU A 1 75 ? 4.109 -19.297 -24.422 1 96.88 75 LEU A C 1
ATOM 611 O O . LEU A 1 75 ? 4.121 -20.344 -25.078 1 96.88 75 LEU A O 1
ATOM 615 N N . ALA A 1 76 ? 5.199 -18.734 -23.984 1 97.81 76 ALA A N 1
ATOM 616 C CA . ALA A 1 76 ? 6.52 -19.266 -24.312 1 97.81 76 ALA A CA 1
ATOM 617 C C . ALA A 1 76 ? 6.703 -20.672 -23.734 1 97.81 76 ALA A C 1
ATOM 619 O O . ALA A 1 76 ? 7.188 -21.562 -24.422 1 97.81 76 ALA A O 1
ATOM 620 N N . VAL A 1 77 ? 6.32 -20.891 -22.562 1 95.94 77 VAL A N 1
ATOM 621 C CA . VAL A 1 77 ? 6.508 -22.156 -21.859 1 95.94 77 VAL A CA 1
ATOM 622 C C . VAL A 1 77 ? 5.68 -23.234 -22.547 1 95.94 77 VAL A C 1
ATOM 624 O O . VAL A 1 77 ? 6.191 -24.328 -22.844 1 95.94 77 VAL A O 1
ATOM 627 N N . PHE A 1 78 ? 4.469 -22.938 -22.922 1 93.31 78 PHE A N 1
ATOM 628 C CA . PHE A 1 78 ? 3.59 -23.938 -23.516 1 93.31 78 PHE A CA 1
ATOM 629 C C . PHE A 1 78 ? 3.973 -24.203 -24.969 1 93.31 78 PHE A C 1
ATOM 631 O O . PHE A 1 78 ? 3.908 -25.344 -25.422 1 93.31 78 PHE A O 1
ATOM 638 N N . LEU A 1 79 ? 4.32 -23.234 -25.656 1 95 79 LEU A N 1
ATOM 639 C CA . LEU A 1 79 ? 4.668 -23.375 -27.062 1 95 79 LEU A CA 1
ATOM 640 C C . LEU A 1 79 ? 5.902 -24.266 -27.234 1 95 79 LEU A C 1
ATOM 642 O O . LEU A 1 79 ? 5.945 -25.109 -28.141 1 95 79 LEU A O 1
ATOM 646 N N . PHE A 1 80 ? 6.812 -24.094 -26.359 1 94.69 80 PHE A N 1
ATOM 647 C CA . PHE A 1 80 ? 8.078 -24.781 -26.578 1 94.69 80 PHE A CA 1
ATOM 648 C C . PHE A 1 80 ? 8.234 -25.938 -25.594 1 94.69 80 PHE A C 1
ATOM 650 O O . PHE A 1 80 ? 9.344 -26.422 -25.359 1 94.69 80 PHE A O 1
ATOM 657 N N . ARG A 1 81 ? 7.164 -26.344 -25.047 1 92.06 81 ARG A N 1
ATOM 658 C CA . ARG A 1 81 ? 7.164 -27.484 -24.125 1 92.06 81 ARG A CA 1
ATOM 659 C C . ARG A 1 81 ? 7.641 -28.75 -24.828 1 92.06 81 ARG A C 1
ATOM 661 O O . ARG A 1 81 ? 8.133 -29.672 -24.188 1 92.06 81 ARG A O 1
ATOM 668 N N . TYR A 1 82 ? 7.527 -28.828 -26.219 1 90.62 82 TYR A N 1
ATOM 669 C CA . TYR A 1 82 ? 7.938 -30 -26.984 1 90.62 82 TYR A CA 1
ATOM 670 C C . TYR A 1 82 ? 9.445 -30.234 -26.859 1 90.62 82 TYR A C 1
ATOM 672 O O . TYR A 1 82 ? 9.922 -31.344 -27.078 1 90.62 82 TYR A O 1
ATOM 680 N N . LEU A 1 83 ? 10.18 -29.188 -26.453 1 92.31 83 LEU A N 1
ATOM 681 C CA . LEU A 1 83 ? 11.625 -29.312 -26.281 1 92.31 83 LEU A CA 1
ATOM 682 C C . LEU A 1 83 ? 11.953 -29.938 -24.922 1 92.31 83 LEU A C 1
ATOM 684 O O . LEU A 1 83 ? 13.086 -30.375 -24.703 1 92.31 83 LEU A O 1
ATOM 688 N N . GLN A 1 84 ? 10.984 -30.016 -24.047 1 91.44 84 GLN A N 1
ATOM 689 C CA . GLN A 1 84 ? 11.266 -30.344 -22.656 1 91.44 84 GLN A CA 1
ATOM 690 C C . GLN A 1 84 ? 10.617 -31.672 -22.266 1 91.44 84 GLN A C 1
ATOM 692 O O . GLN A 1 84 ? 10.789 -32.156 -21.141 1 91.44 84 GLN A O 1
ATOM 697 N N . VAL A 1 85 ? 9.891 -32.219 -23.188 1 89.12 85 VAL A N 1
ATOM 698 C CA . VAL A 1 85 ? 9.297 -33.562 -23.031 1 89.12 85 VAL A CA 1
ATOM 699 C C . VAL A 1 85 ? 9.906 -34.531 -24.047 1 89.12 85 VAL A C 1
ATOM 701 O O . VAL A 1 85 ? 9.766 -34.344 -25.25 1 89.12 85 VAL A O 1
ATOM 704 N N . LYS A 1 86 ? 10.453 -35.594 -23.578 1 89.44 86 LYS A N 1
ATOM 705 C CA . LYS A 1 86 ? 11.312 -36.438 -24.391 1 89.44 86 LYS A CA 1
ATOM 706 C C . LYS A 1 86 ? 10.547 -37.031 -25.562 1 89.44 86 LYS A C 1
ATOM 708 O O . LYS A 1 86 ? 10.945 -36.844 -26.719 1 89.44 86 LYS A O 1
ATOM 713 N N . PRO A 1 87 ? 9.367 -37.656 -25.328 1 90.06 87 PRO A N 1
ATOM 714 C CA . PRO A 1 87 ? 8.656 -38.219 -26.469 1 90.06 87 PRO A CA 1
ATOM 715 C C . PRO A 1 87 ? 8.211 -37.188 -27.484 1 90.06 87 PRO A C 1
ATOM 717 O O . PRO A 1 87 ? 8.25 -37.406 -28.688 1 90.06 87 PRO A O 1
ATOM 720 N N . TYR A 1 88 ? 7.82 -36.125 -27.016 1 89.62 88 TYR A N 1
ATOM 721 C CA . TYR A 1 88 ? 7.375 -35.031 -27.891 1 89.62 88 TYR A CA 1
ATOM 722 C C . TYR A 1 88 ? 8.547 -34.469 -28.672 1 89.62 88 TYR A C 1
ATOM 724 O O . TYR A 1 88 ? 8.422 -34.188 -29.859 1 89.62 88 TYR A O 1
ATOM 732 N N . SER A 1 89 ? 9.633 -34.25 -28.062 1 90.31 89 SER A N 1
ATOM 733 C CA . SER A 1 89 ? 10.828 -33.75 -28.703 1 90.31 89 SER A CA 1
ATOM 734 C C . SER A 1 89 ? 11.312 -34.656 -29.812 1 90.31 89 SER A C 1
ATOM 736 O O . SER A 1 89 ? 11.617 -34.219 -30.922 1 90.31 89 SER A O 1
ATOM 738 N N . ASP A 1 90 ? 11.344 -35.969 -29.531 1 90.75 90 ASP A N 1
ATOM 739 C CA . ASP A 1 90 ? 11.766 -36.969 -30.516 1 90.75 90 ASP A CA 1
ATOM 740 C C . ASP A 1 90 ? 10.828 -36.969 -31.719 1 90.75 90 ASP A C 1
ATOM 742 O O . ASP A 1 90 ? 11.281 -37.031 -32.875 1 90.75 90 ASP A O 1
ATOM 746 N N . PHE A 1 91 ? 9.594 -36.844 -31.375 1 90.81 91 PHE A N 1
ATOM 747 C CA . PHE A 1 91 ? 8.586 -36.844 -32.438 1 90.81 91 PHE A CA 1
ATOM 748 C C . PHE A 1 91 ? 8.758 -35.656 -33.344 1 90.81 91 PHE A C 1
ATOM 750 O O . PHE A 1 91 ? 8.828 -35.781 -34.562 1 90.81 91 PHE A O 1
ATOM 757 N N . MET A 1 92 ? 8.859 -34.5 -32.875 1 90.38 92 MET A N 1
ATOM 758 C CA . MET A 1 92 ? 8.93 -33.25 -33.656 1 90.38 92 MET A CA 1
ATOM 759 C C . MET A 1 92 ? 10.195 -33.188 -34.5 1 90.38 92 MET A C 1
ATOM 761 O O . MET A 1 92 ? 10.18 -32.688 -35.625 1 90.38 92 MET A O 1
ATOM 765 N N . HIS A 1 93 ? 11.242 -33.75 -34 1 90.5 93 HIS A N 1
ATOM 766 C CA . HIS A 1 93 ? 12.516 -33.688 -34.719 1 90.5 93 HIS A CA 1
ATOM 767 C C . HIS A 1 93 ? 12.688 -34.875 -35.656 1 90.5 93 HIS A C 1
ATOM 769 O O . HIS A 1 93 ? 13.688 -34.938 -36.375 1 90.5 93 HIS A O 1
ATOM 775 N N . SER A 1 94 ? 11.766 -35.719 -35.625 1 89.06 94 SER A N 1
ATOM 776 C CA . SER A 1 94 ? 11.75 -36.812 -36.594 1 89.06 94 SER A CA 1
ATOM 777 C C . SER A 1 94 ? 11.008 -36.406 -37.844 1 89.06 94 SER A C 1
ATOM 779 O O . SER A 1 94 ? 11.117 -37.062 -38.875 1 89.06 94 SER A O 1
ATOM 781 N N . LEU A 1 95 ? 10.234 -35.406 -37.688 1 87.44 95 LEU A N 1
ATOM 782 C CA . LEU A 1 95 ? 9.492 -34.906 -38.844 1 87.44 95 LEU A CA 1
ATOM 783 C C . LEU A 1 95 ? 10.445 -34.375 -39.906 1 87.44 95 LEU A C 1
ATOM 785 O O . LEU A 1 95 ? 11.547 -33.906 -39.594 1 87.44 95 LEU A O 1
ATOM 789 N N . PRO A 1 96 ? 10.062 -34.406 -41.219 1 88 96 PRO A N 1
ATOM 790 C CA . PRO A 1 96 ? 10.922 -33.938 -42.281 1 88 96 PRO A CA 1
ATOM 791 C C . PRO A 1 96 ? 10.93 -32.406 -42.406 1 88 96 PRO A C 1
ATOM 793 O O . PRO A 1 96 ? 10.617 -31.859 -43.469 1 88 96 PRO A O 1
ATOM 796 N N . ILE A 1 97 ? 11.211 -31.719 -41.312 1 89.56 97 ILE A N 1
ATOM 797 C CA . ILE A 1 97 ? 11.289 -30.266 -41.25 1 89.56 97 ILE A CA 1
ATOM 798 C C . ILE A 1 97 ? 12.594 -29.859 -40.531 1 89.56 97 ILE A C 1
ATOM 800 O O . ILE A 1 97 ? 12.992 -30.469 -39.562 1 89.56 97 ILE A O 1
ATOM 804 N N . LYS A 1 98 ? 13.172 -28.781 -41.125 1 90.56 98 LYS A N 1
ATOM 805 C CA . LYS A 1 98 ? 14.414 -28.297 -40.562 1 90.56 98 LYS A CA 1
ATOM 806 C C . LYS A 1 98 ? 14.164 -27.594 -39.219 1 90.56 98 LYS A C 1
ATOM 808 O O . LYS A 1 98 ? 13.086 -27.016 -39 1 90.56 98 LYS A O 1
ATOM 813 N N . ARG A 1 99 ? 15.141 -27.578 -38.406 1 91.44 99 ARG A N 1
ATOM 814 C CA . ARG A 1 99 ? 15.047 -26.969 -37.062 1 91.44 99 ARG A CA 1
ATOM 815 C C . ARG A 1 99 ? 14.727 -25.484 -37.188 1 91.44 99 ARG A C 1
ATOM 817 O O . ARG A 1 99 ? 13.93 -24.953 -36.406 1 91.44 99 ARG A O 1
ATOM 824 N N . ASP A 1 100 ? 15.336 -24.812 -38.125 1 93.75 100 ASP A N 1
ATOM 825 C CA . ASP A 1 100 ? 15.109 -23.375 -38.281 1 93.75 100 ASP A CA 1
ATOM 826 C C . ASP A 1 100 ? 13.656 -23.094 -38.625 1 93.75 100 ASP A C 1
ATOM 828 O O . ASP A 1 100 ? 13.055 -22.156 -38.094 1 93.75 100 ASP A O 1
ATOM 832 N N . ARG A 1 101 ? 13.125 -23.859 -39.5 1 92.38 101 ARG A N 1
ATOM 833 C CA . ARG A 1 101 ? 11.734 -23.688 -39.906 1 92.38 101 ARG A CA 1
ATOM 834 C C . ARG A 1 101 ? 10.789 -23.984 -38.75 1 92.38 101 ARG A C 1
ATOM 836 O O . ARG A 1 101 ? 9.766 -23.312 -38.562 1 92.38 101 ARG A O 1
ATOM 843 N N . LEU A 1 102 ? 11.117 -25 -38.062 1 93.19 102 LEU A N 1
ATOM 844 C CA . LEU A 1 102 ? 10.312 -25.344 -36.906 1 93.19 102 LEU A CA 1
ATOM 845 C C . LEU A 1 102 ? 10.305 -24.219 -35.875 1 93.19 102 LEU A C 1
ATOM 847 O O . LEU A 1 102 ? 9.25 -23.812 -35.406 1 93.19 102 LEU A O 1
ATOM 851 N N . PHE A 1 103 ? 11.469 -23.703 -35.656 1 95.5 103 PHE A N 1
ATOM 852 C CA . PHE A 1 103 ? 11.602 -22.578 -34.719 1 95.5 103 PHE A CA 1
ATOM 853 C C . PHE A 1 103 ? 10.773 -21.391 -35.188 1 95.5 103 PHE A C 1
ATOM 855 O O . PHE A 1 103 ? 10.023 -20.797 -34.406 1 95.5 103 PHE A O 1
ATOM 862 N N . HIS A 1 104 ? 10.875 -21.031 -36.438 1 95.12 104 HIS A N 1
ATOM 863 C CA . HIS A 1 104 ? 10.148 -19.891 -36.969 1 95.12 104 HIS A CA 1
ATOM 864 C C . HIS A 1 104 ? 8.641 -20.078 -36.875 1 95.12 104 HIS A C 1
ATOM 866 O O . HIS A 1 104 ? 7.91 -19.156 -36.531 1 95.12 104 HIS A O 1
ATOM 872 N N . GLN A 1 105 ? 8.18 -21.25 -37.062 1 94.12 105 GLN A N 1
ATOM 873 C CA . GLN A 1 105 ? 6.75 -21.531 -36.969 1 94.12 105 GLN A CA 1
ATOM 874 C C . GLN A 1 105 ? 6.223 -21.312 -35.562 1 94.12 105 GLN A C 1
ATOM 876 O O . GLN A 1 105 ? 5.199 -20.656 -35.375 1 94.12 105 GLN A O 1
ATOM 881 N N . TYR A 1 106 ? 6.957 -21.844 -34.625 1 95.62 106 TYR A N 1
ATOM 882 C CA . TYR A 1 106 ? 6.512 -21.719 -33.25 1 95.62 106 TYR A CA 1
ATOM 883 C C . TYR A 1 106 ? 6.676 -20.281 -32.75 1 95.62 106 TYR A C 1
ATOM 885 O O . TYR A 1 106 ? 5.75 -19.703 -32.188 1 95.62 106 TYR A O 1
ATOM 893 N N . ALA A 1 107 ? 7.832 -19.688 -33.031 1 96.56 107 ALA A N 1
ATOM 894 C CA . ALA A 1 107 ? 8.125 -18.344 -32.531 1 96.56 107 ALA A CA 1
ATOM 895 C C . ALA A 1 107 ? 7.211 -17.312 -33.188 1 96.56 107 ALA A C 1
ATOM 897 O O . ALA A 1 107 ? 6.648 -16.438 -32.5 1 96.56 107 ALA A O 1
ATOM 898 N N . LEU A 1 108 ? 6.973 -17.406 -34.438 1 96.06 108 LEU A N 1
ATOM 899 C CA . LEU A 1 108 ? 6.148 -16.438 -35.156 1 96.06 108 LEU A CA 1
ATOM 900 C C . LEU A 1 108 ? 4.68 -16.594 -34.812 1 96.06 108 LEU A C 1
ATOM 902 O O . LEU A 1 108 ? 3.953 -15.602 -34.688 1 96.06 108 LEU A O 1
ATOM 906 N N . THR A 1 109 ? 4.27 -17.812 -34.719 1 95.56 109 THR A N 1
ATOM 907 C CA . THR A 1 109 ? 2.898 -18.031 -34.281 1 95.56 109 THR A CA 1
ATOM 908 C C . THR A 1 109 ? 2.672 -17.438 -32.906 1 95.56 109 THR A C 1
ATOM 910 O O . THR A 1 109 ? 1.648 -16.797 -32.656 1 95.56 109 THR A O 1
ATOM 913 N N . GLY A 1 110 ? 3.643 -17.688 -31.984 1 96.81 110 GLY A N 1
ATOM 914 C CA . GLY A 1 110 ? 3.547 -17.078 -30.672 1 96.81 110 GLY A CA 1
ATOM 915 C C . GLY A 1 110 ? 3.461 -15.562 -30.719 1 96.81 110 GLY A C 1
ATOM 916 O O . GLY A 1 110 ? 2.65 -14.953 -30.016 1 96.81 110 GLY A O 1
ATOM 917 N N . MET A 1 111 ? 4.234 -14.938 -31.531 1 97.81 111 MET A N 1
ATOM 918 C CA . MET A 1 111 ? 4.23 -13.484 -31.672 1 97.81 111 MET A CA 1
ATOM 919 C C . MET A 1 111 ? 2.887 -12.992 -32.188 1 97.81 111 MET A C 1
ATOM 921 O O . MET A 1 111 ? 2.346 -12.008 -31.703 1 97.81 111 MET A O 1
ATOM 925 N N . ILE A 1 112 ? 2.314 -13.711 -33.094 1 96.94 112 ILE A N 1
ATOM 926 C CA . ILE A 1 112 ? 1.03 -13.336 -33.688 1 96.94 112 ILE A CA 1
ATOM 927 C C . ILE A 1 112 ? -0.066 -13.453 -32.625 1 96.94 112 ILE A C 1
ATOM 929 O O . ILE A 1 112 ? -0.932 -12.578 -32.531 1 96.94 112 ILE A O 1
ATOM 933 N N . LEU A 1 113 ? 0.027 -14.484 -31.844 1 96.69 113 LEU A N 1
ATOM 934 C CA . LEU A 1 113 ? -0.976 -14.727 -30.812 1 96.69 113 LEU A CA 1
ATOM 935 C C . LEU A 1 113 ? -0.919 -13.641 -29.75 1 96.69 113 LEU A C 1
ATOM 937 O O . LEU A 1 113 ? -1.907 -13.398 -29.047 1 96.69 113 LEU A O 1
ATOM 941 N N . LEU A 1 114 ? 0.224 -13 -29.609 1 97.62 114 LEU A N 1
ATOM 942 C CA . LEU A 1 114 ? 0.361 -11.922 -28.625 1 97.62 114 LEU A CA 1
ATOM 943 C C . LEU A 1 114 ? -0.06 -10.586 -29.234 1 97.62 114 LEU A C 1
ATOM 945 O O . LEU A 1 114 ? -0.66 -9.758 -28.547 1 97.62 114 LEU A O 1
ATOM 949 N N . ILE A 1 115 ? 0.175 -10.375 -30.516 1 98.12 115 ILE A N 1
ATOM 950 C CA . ILE A 1 115 ? -0.064 -9.109 -31.188 1 98.12 115 ILE A CA 1
ATOM 951 C C . ILE A 1 115 ? -1.553 -8.953 -31.5 1 98.12 115 ILE A C 1
ATOM 953 O O . ILE A 1 115 ? -2.127 -7.883 -31.297 1 98.12 115 ILE A O 1
ATOM 957 N N . LEU A 1 116 ? -2.186 -9.977 -31.828 1 97.5 116 LEU A N 1
ATOM 958 C CA . LEU A 1 116 ? -3.541 -9.938 -32.375 1 97.5 116 LEU A CA 1
ATOM 959 C C . LEU A 1 116 ? -4.523 -9.414 -31.328 1 97.5 116 LEU A C 1
ATOM 961 O O . LEU A 1 116 ? -5.309 -8.508 -31.609 1 97.5 116 LEU A O 1
ATOM 965 N N . PRO A 1 117 ? -4.461 -9.969 -30.125 1 97.44 117 PRO A N 1
ATOM 966 C CA . PRO A 1 117 ? -5.391 -9.43 -29.125 1 97.44 117 PRO A CA 1
ATOM 967 C C . PRO A 1 117 ? -5.207 -7.93 -28.891 1 97.44 117 PRO A C 1
ATOM 969 O O . PRO A 1 117 ? -6.188 -7.195 -28.766 1 97.44 117 PRO A O 1
ATOM 972 N N . VAL A 1 118 ? -3.988 -7.484 -28.859 1 98.25 118 VAL A N 1
ATOM 973 C CA . VAL A 1 118 ? -3.691 -6.078 -28.594 1 98.25 118 VAL A CA 1
ATOM 974 C C . VAL A 1 118 ? -4.191 -5.215 -29.75 1 98.25 118 VAL A C 1
ATOM 976 O O . VAL A 1 118 ? -4.789 -4.16 -29.531 1 98.25 118 VAL A O 1
ATOM 979 N N . LEU A 1 119 ? -3.982 -5.668 -30.938 1 98.19 119 LEU A N 1
ATOM 980 C CA . LEU A 1 119 ? -4.449 -4.973 -32.125 1 98.19 119 LEU A CA 1
ATOM 981 C C . LEU A 1 119 ? -5.969 -4.871 -32.156 1 98.19 119 LEU A C 1
ATOM 983 O O . LEU A 1 119 ? -6.523 -3.818 -32.469 1 98.19 119 LEU A O 1
ATOM 987 N N . LEU A 1 120 ? -6.602 -5.949 -31.781 1 97.81 120 LEU A N 1
ATOM 988 C CA . LEU A 1 120 ? -8.062 -5.969 -31.75 1 97.81 120 LEU A CA 1
ATOM 989 C C . LEU A 1 120 ? -8.594 -4.969 -30.734 1 97.81 120 LEU A C 1
ATOM 991 O O . LEU A 1 120 ? -9.602 -4.297 -30.984 1 97.81 120 LEU A O 1
ATOM 995 N N . ILE A 1 121 ? -7.961 -4.895 -29.625 1 97.88 121 ILE A N 1
ATOM 996 C CA . ILE A 1 121 ? -8.375 -3.945 -28.594 1 97.88 121 ILE A CA 1
ATOM 997 C C . ILE A 1 121 ? -8.242 -2.52 -29.125 1 97.88 121 ILE A C 1
ATOM 999 O O . ILE A 1 121 ? -9.133 -1.693 -28.938 1 97.88 121 ILE A O 1
ATOM 1003 N N . ALA A 1 122 ? -7.125 -2.23 -29.797 1 97.38 122 ALA A N 1
ATOM 1004 C CA . ALA A 1 122 ? -6.922 -0.908 -30.375 1 97.38 122 ALA A CA 1
ATOM 1005 C C . ALA A 1 122 ? -8.016 -0.583 -31.391 1 97.38 122 ALA A C 1
ATOM 1007 O O . ALA A 1 122 ? -8.508 0.548 -31.453 1 97.38 122 ALA A O 1
ATOM 1008 N N . ILE A 1 123 ? -8.398 -1.555 -32.156 1 97.5 123 ILE A N 1
ATOM 1009 C CA . ILE A 1 123 ? -9.453 -1.385 -33.125 1 97.5 123 ILE A CA 1
ATOM 1010 C C . ILE A 1 123 ? -10.781 -1.094 -32.438 1 97.5 123 ILE A C 1
ATOM 1012 O O . ILE A 1 123 ? -11.531 -0.208 -32.844 1 97.5 123 ILE A O 1
ATOM 1016 N N . ILE A 1 124 ? -11.031 -1.794 -31.391 1 96.56 124 ILE A N 1
ATOM 1017 C CA . ILE A 1 124 ? -12.266 -1.598 -30.625 1 96.56 124 ILE A CA 1
ATOM 1018 C C . ILE A 1 124 ? -12.297 -0.183 -30.062 1 96.56 124 ILE A C 1
ATOM 1020 O O . ILE A 1 124 ? -13.305 0.519 -30.172 1 96.56 124 ILE A O 1
ATOM 1024 N N . ILE A 1 125 ? -11.227 0.261 -29.453 1 95.44 125 ILE A N 1
ATOM 1025 C CA . ILE A 1 125 ? -11.164 1.6 -28.891 1 95.44 125 ILE A CA 1
ATOM 1026 C C . ILE A 1 125 ? -11.32 2.645 -29.984 1 95.44 125 ILE A C 1
ATOM 1028 O O . ILE A 1 125 ? -12.016 3.65 -29.797 1 95.44 125 ILE A O 1
ATOM 1032 N N . SER A 1 126 ? -10.711 2.361 -31.172 1 95.31 126 SER A N 1
ATOM 1033 C CA . SER A 1 126 ? -10.836 3.262 -32.312 1 95.31 126 SER A CA 1
ATOM 1034 C C . SER A 1 126 ? -12.281 3.357 -32.781 1 95.31 126 SER A C 1
ATOM 1036 O O . SER A 1 126 ? -12.75 4.438 -33.156 1 95.31 126 SER A O 1
ATOM 1038 N N . ALA A 1 127 ? -12.938 2.244 -32.75 1 95.12 127 ALA A N 1
ATOM 1039 C CA . ALA A 1 127 ? -14.344 2.211 -33.156 1 95.12 127 ALA A CA 1
ATOM 1040 C C . ALA A 1 127 ? -15.219 2.988 -32.188 1 95.12 127 ALA A C 1
ATOM 1042 O O . ALA A 1 127 ? -16.25 3.551 -32.562 1 95.12 127 ALA A O 1
ATOM 1043 N N . LEU A 1 128 ? -14.836 3.082 -30.984 1 92.19 128 LEU A N 1
ATOM 1044 C CA . LEU A 1 128 ? -15.602 3.764 -29.953 1 92.19 128 LEU A CA 1
ATOM 1045 C C . LEU A 1 128 ? -15.203 5.234 -29.859 1 92.19 128 LEU A C 1
ATOM 1047 O O . LEU A 1 128 ? -15.836 6.008 -29.141 1 92.19 128 LEU A O 1
ATOM 1051 N N . TYR A 1 129 ? -14.234 5.582 -30.641 1 91 129 TYR A N 1
ATOM 1052 C CA . TYR A 1 129 ? -13.594 6.887 -30.484 1 91 129 TYR A CA 1
ATOM 1053 C C . TYR A 1 129 ? -14.578 8.008 -30.812 1 91 129 TYR A C 1
ATOM 1055 O O . TYR A 1 129 ? -14.711 8.961 -30.047 1 91 129 TYR A O 1
ATOM 1063 N N . ILE A 1 130 ? -15.336 7.898 -31.828 1 90.5 130 ILE A N 1
ATOM 1064 C CA . ILE A 1 130 ? -16.25 8.953 -32.281 1 90.5 130 ILE A CA 1
ATOM 1065 C C . ILE A 1 130 ? -17.578 8.82 -31.547 1 90.5 130 ILE A C 1
ATOM 1067 O O . ILE A 1 130 ? -18.047 9.773 -30.922 1 90.5 130 ILE A O 1
ATOM 1071 N N . PRO A 1 131 ? -18.125 7.602 -31.484 1 89.5 131 PRO A N 1
ATOM 1072 C CA . PRO A 1 131 ? -19.422 7.461 -30.844 1 89.5 131 PRO A CA 1
ATOM 1073 C C . PRO A 1 131 ? -19.406 7.91 -29.375 1 89.5 131 PRO A C 1
ATOM 1075 O O . PRO A 1 131 ? -20.406 8.438 -28.891 1 89.5 131 PRO A O 1
ATOM 1078 N N . LEU A 1 132 ? -18.328 7.766 -28.719 1 86.81 132 LEU A N 1
ATOM 1079 C CA . LEU A 1 132 ? -18.281 8.078 -27.297 1 86.81 132 LEU A CA 1
ATOM 1080 C C . LEU A 1 132 ? -17.562 9.406 -27.062 1 86.81 132 LEU A C 1
ATOM 1082 O O . LEU A 1 132 ? -17.281 9.766 -25.922 1 86.81 132 LEU A O 1
ATOM 1086 N N . ASN A 1 133 ? -17.203 10.109 -28.156 1 85.56 133 ASN A N 1
ATOM 1087 C CA . ASN A 1 133 ? -16.516 11.391 -28.078 1 85.56 133 ASN A CA 1
ATOM 1088 C C . ASN A 1 133 ? -15.266 11.312 -27.203 1 85.56 133 ASN A C 1
ATOM 1090 O O . ASN A 1 133 ? -15.102 12.125 -26.281 1 85.56 133 ASN A O 1
ATOM 1094 N N . LEU A 1 134 ? -14.453 10.336 -27.453 1 86.5 134 LEU A N 1
ATOM 1095 C CA . LEU A 1 134 ? -13.281 10.078 -26.625 1 86.5 134 LEU A CA 1
ATOM 1096 C C . LEU A 1 134 ? -12.211 11.148 -26.844 1 86.5 134 LEU A C 1
ATOM 1098 O O . LEU A 1 134 ? -11.242 11.234 -26.078 1 86.5 134 LEU A O 1
ATOM 1102 N N . SER A 1 135 ? -12.391 12.047 -27.781 1 84.81 135 SER A N 1
ATOM 1103 C CA . SER A 1 135 ? -11.414 13.078 -28.125 1 84.81 135 SER A CA 1
ATOM 1104 C C . SER A 1 135 ? -11.203 14.031 -26.953 1 84.81 135 SER A C 1
ATOM 1106 O O . SER A 1 135 ? -10.18 14.719 -26.875 1 84.81 135 SER A O 1
ATOM 1108 N N . GLU A 1 136 ? -12.117 14.078 -26.094 1 76 136 GLU A N 1
ATOM 1109 C CA . GLU A 1 136 ? -12.039 14.961 -24.938 1 76 136 GLU A CA 1
ATOM 1110 C C . GLU A 1 136 ? -11.016 14.461 -23.922 1 76 136 GLU A C 1
ATOM 1112 O O . GLU A 1 136 ? -10.5 15.234 -23.109 1 76 136 GLU A O 1
ATOM 1117 N N . PHE A 1 137 ? -10.641 13.18 -24.078 1 78.25 137 PHE A N 1
ATOM 1118 C CA . PHE A 1 137 ? -9.836 12.625 -23 1 78.25 137 PHE A CA 1
ATOM 1119 C C . PHE A 1 137 ? -8.641 11.852 -23.562 1 78.25 137 PHE A C 1
ATOM 1121 O O . PHE A 1 137 ? -7.621 11.711 -22.891 1 78.25 137 PHE A O 1
ATOM 1128 N N . ILE A 1 138 ? -8.836 11.258 -24.703 1 86.81 138 ILE A N 1
ATOM 1129 C CA . ILE A 1 138 ? -7.809 10.406 -25.312 1 86.81 138 ILE A CA 1
ATOM 1130 C C . ILE A 1 138 ? -7.562 10.836 -26.75 1 86.81 138 ILE A C 1
ATOM 1132 O O . ILE A 1 138 ? -8.508 11.148 -27.484 1 86.81 138 ILE A O 1
ATOM 1136 N N . THR A 1 139 ? -6.312 10.938 -27.109 1 90 139 THR A N 1
ATOM 1137 C CA . THR A 1 139 ? -5.969 11.266 -28.484 1 90 139 THR A CA 1
ATOM 1138 C C . THR A 1 139 ? -5.66 10.008 -29.281 1 90 139 THR A C 1
ATOM 1140 O O . THR A 1 139 ? -5.473 8.93 -28.719 1 90 139 THR A O 1
ATOM 1143 N N . TRP A 1 140 ? -5.645 10.086 -30.562 1 93.12 140 TRP A N 1
ATOM 1144 C CA . TRP A 1 140 ? -5.25 8.984 -31.438 1 93.12 140 TRP A CA 1
ATOM 1145 C C . TRP A 1 140 ? -3.818 8.547 -31.141 1 93.12 140 TRP A C 1
ATOM 1147 O O . TRP A 1 140 ? -3.5 7.355 -31.203 1 93.12 140 TRP A O 1
ATOM 1157 N N . ALA A 1 141 ? -2.975 9.5 -30.797 1 92.5 141 ALA A N 1
ATOM 1158 C CA . ALA A 1 141 ? -1.583 9.203 -30.469 1 92.5 141 ALA A CA 1
ATOM 1159 C C . ALA A 1 141 ? -1.492 8.312 -29.234 1 92.5 141 ALA A C 1
ATOM 1161 O O . ALA A 1 141 ? -0.629 7.43 -29.156 1 92.5 141 ALA A O 1
ATOM 1162 N N . ASP A 1 142 ? -2.412 8.531 -28.344 1 92.44 142 ASP A N 1
ATOM 1163 C CA . ASP A 1 142 ? -2.434 7.727 -27.125 1 92.44 142 ASP A CA 1
ATOM 1164 C C . ASP A 1 142 ? -2.752 6.266 -27.453 1 92.44 142 ASP A C 1
ATOM 1166 O O . ASP A 1 142 ? -2.168 5.355 -26.859 1 92.44 142 ASP A O 1
ATOM 1170 N N . ILE A 1 143 ? -3.631 6.082 -28.359 1 95.31 143 ILE A N 1
ATOM 1171 C CA . ILE A 1 143 ? -4.031 4.734 -28.75 1 95.31 143 ILE A CA 1
ATOM 1172 C C . ILE A 1 143 ? -2.859 4.016 -29.406 1 95.31 143 ILE A C 1
ATOM 1174 O O . ILE A 1 143 ? -2.541 2.879 -29.062 1 95.31 143 ILE A O 1
ATOM 1178 N N . PHE A 1 144 ? -2.145 4.68 -30.281 1 95.94 144 PHE A N 1
ATOM 1179 C CA . PHE A 1 144 ? -1.032 4.066 -31 1 95.94 144 PHE A CA 1
ATOM 1180 C C . PHE A 1 144 ? 0.149 3.834 -30.062 1 95.94 144 PHE A C 1
ATOM 1182 O O . PHE A 1 144 ? 0.862 2.836 -30.188 1 95.94 144 PHE A O 1
ATOM 1189 N N . LYS A 1 145 ? 0.371 4.785 -29.188 1 94.88 145 LYS A N 1
ATOM 1190 C CA . LYS A 1 145 ? 1.421 4.598 -28.188 1 94.88 145 LYS A CA 1
ATOM 1191 C C . LYS A 1 145 ? 1.144 3.373 -27.312 1 94.88 145 LYS A C 1
ATOM 1193 O O . LYS A 1 145 ? 2.037 2.555 -27.078 1 94.88 145 LYS A O 1
ATOM 1198 N N . TRP A 1 146 ? -0.07 3.285 -26.844 1 96.31 146 TRP A N 1
ATOM 1199 C CA . TRP A 1 146 ? -0.462 2.131 -26.047 1 96.31 146 TRP A CA 1
ATOM 1200 C C . TRP A 1 146 ? -0.263 0.835 -26.828 1 96.31 146 TRP A C 1
ATOM 1202 O O . TRP A 1 146 ? 0.281 -0.137 -26.297 1 96.31 146 TRP A O 1
ATOM 1212 N N . LEU A 1 147 ? -0.691 0.79 -28.109 1 97.88 147 LEU A N 1
ATOM 1213 C CA . LEU A 1 147 ? -0.562 -0.364 -28.984 1 97.88 147 LEU A CA 1
ATOM 1214 C C . LEU A 1 147 ? 0.901 -0.765 -29.141 1 97.88 147 LEU A C 1
ATOM 1216 O O . LEU A 1 147 ? 1.261 -1.922 -28.906 1 97.88 147 LEU A O 1
ATOM 1220 N N . GLY A 1 148 ? 1.716 0.193 -29.438 1 97.5 148 GLY A N 1
ATOM 1221 C CA . GLY A 1 148 ? 3.123 -0.067 -29.703 1 97.5 148 GLY A CA 1
ATOM 1222 C C . GLY A 1 148 ? 3.875 -0.539 -28.469 1 97.5 148 GLY A C 1
ATOM 1223 O O . GLY A 1 148 ? 4.613 -1.524 -28.516 1 97.5 148 GLY A O 1
ATOM 1224 N N . ILE A 1 149 ? 3.67 0.12 -27.391 1 97.19 149 ILE A N 1
ATOM 1225 C CA . ILE A 1 149 ? 4.391 -0.185 -26.156 1 97.19 149 ILE A CA 1
ATOM 1226 C C . ILE A 1 149 ? 3.953 -1.55 -25.625 1 97.19 149 ILE A C 1
ATOM 1228 O O . ILE A 1 149 ? 4.785 -2.348 -25.188 1 97.19 149 ILE A O 1
ATOM 1232 N N . THR A 1 150 ? 2.654 -1.847 -25.688 1 98 150 THR A N 1
ATOM 1233 C CA . THR A 1 150 ? 2.146 -3.133 -25.219 1 98 150 THR A CA 1
ATOM 1234 C C . THR A 1 150 ? 2.725 -4.273 -26.047 1 98 150 THR A C 1
ATOM 1236 O O . THR A 1 150 ? 3.201 -5.27 -25.5 1 98 150 THR A O 1
ATOM 1239 N N . ILE A 1 151 ? 2.729 -4.098 -27.328 1 98.31 151 ILE A N 1
ATOM 1240 C CA . ILE A 1 151 ? 3.266 -5.125 -28.203 1 98.31 151 ILE A CA 1
ATOM 1241 C C . ILE A 1 151 ? 4.762 -5.297 -27.953 1 98.31 151 ILE A C 1
ATOM 1243 O O . ILE A 1 151 ? 5.266 -6.422 -27.891 1 98.31 151 ILE A O 1
ATOM 1247 N N . MET A 1 152 ? 5.434 -4.219 -27.781 1 98.12 152 MET A N 1
ATOM 1248 C CA . MET A 1 152 ? 6.875 -4.262 -27.547 1 98.12 152 MET A CA 1
ATOM 1249 C C . MET A 1 152 ? 7.191 -5.086 -26.297 1 98.12 152 MET A C 1
ATOM 1251 O O . MET A 1 152 ? 8 -6.008 -26.359 1 98.12 152 MET A O 1
ATOM 1255 N N . PHE A 1 153 ? 6.531 -4.809 -25.219 1 97.81 153 PHE A N 1
ATOM 1256 C CA . PHE A 1 153 ? 6.797 -5.516 -23.969 1 97.81 153 PHE A CA 1
ATOM 1257 C C . PHE A 1 153 ? 6.375 -6.977 -24.078 1 97.81 153 PHE A C 1
ATOM 1259 O O . PHE A 1 153 ? 7.066 -7.867 -23.578 1 97.81 153 PHE A O 1
ATOM 1266 N N . ASN A 1 154 ? 5.25 -7.223 -24.734 1 98.38 154 ASN A N 1
ATOM 1267 C CA . ASN A 1 154 ? 4.801 -8.594 -24.938 1 98.38 154 ASN A CA 1
ATOM 1268 C C . ASN A 1 154 ? 5.84 -9.422 -25.688 1 98.38 154 ASN A C 1
ATOM 1270 O O . ASN A 1 154 ? 6.176 -10.531 -25.266 1 98.38 154 ASN A O 1
ATOM 1274 N N . LEU A 1 155 ? 6.309 -8.812 -26.688 1 98.56 155 LEU A N 1
ATOM 1275 C CA . LEU A 1 155 ? 7.273 -9.531 -27.516 1 98.56 155 LEU A CA 1
ATOM 1276 C C . LEU A 1 155 ? 8.594 -9.719 -26.766 1 98.56 155 LEU A C 1
ATOM 1278 O O . LEU A 1 155 ? 9.219 -10.773 -26.859 1 98.56 155 LEU A O 1
ATOM 1282 N N . LEU A 1 156 ? 8.992 -8.719 -26.094 1 98.38 156 LEU A N 1
ATOM 1283 C CA . LEU A 1 156 ? 10.25 -8.781 -25.359 1 98.38 156 LEU A CA 1
ATOM 1284 C C . LEU A 1 156 ? 10.188 -9.867 -24.281 1 98.38 156 LEU A C 1
ATOM 1286 O O . LEU A 1 156 ? 11.086 -10.711 -24.203 1 98.38 156 LEU A O 1
ATOM 1290 N N . VAL A 1 157 ? 9.141 -9.891 -23.516 1 98.38 157 VAL A N 1
ATOM 1291 C CA . VAL A 1 157 ? 8.984 -10.875 -22.438 1 98.38 157 VAL A CA 1
ATOM 1292 C C . VAL A 1 157 ? 8.828 -12.266 -23.047 1 98.38 157 VAL A C 1
ATOM 1294 O O . VAL A 1 157 ? 9.398 -13.234 -22.547 1 98.38 157 VAL A O 1
ATOM 1297 N N . PHE A 1 158 ? 8.133 -12.359 -24.141 1 98.38 158 PHE A N 1
ATOM 1298 C CA . PHE A 1 158 ? 7.922 -13.625 -24.828 1 98.38 158 PHE A CA 1
ATOM 1299 C C . PHE A 1 158 ? 9.242 -14.203 -25.328 1 98.38 158 PHE A C 1
ATOM 1301 O O . PHE A 1 158 ? 9.555 -15.367 -25.078 1 98.38 158 PHE A O 1
ATOM 1308 N N . LEU A 1 159 ? 10.016 -13.312 -25.953 1 98.75 159 LEU A N 1
ATOM 1309 C CA . LEU A 1 159 ? 11.25 -13.805 -26.547 1 98.75 159 LEU A CA 1
ATOM 1310 C C . LEU A 1 159 ? 12.297 -14.086 -25.469 1 98.75 159 LEU A C 1
ATOM 1312 O O . LEU A 1 159 ? 13.148 -14.969 -25.641 1 98.75 159 LEU A O 1
ATOM 1316 N N . ALA A 1 160 ? 12.219 -13.359 -24.359 1 98.38 160 ALA A N 1
ATOM 1317 C CA . ALA A 1 160 ? 13.031 -13.758 -23.219 1 98.38 160 ALA A CA 1
ATOM 1318 C C . ALA A 1 160 ? 12.664 -15.156 -22.734 1 98.38 160 ALA A C 1
ATOM 1320 O O . ALA A 1 160 ? 13.539 -15.969 -22.438 1 98.38 160 ALA A O 1
ATOM 1321 N N . GLY A 1 161 ? 11.375 -15.438 -22.703 1 98.44 161 GLY A N 1
ATOM 1322 C CA . GLY A 1 161 ? 10.914 -16.766 -22.359 1 98.44 161 GLY A CA 1
ATOM 1323 C C . GLY A 1 161 ? 11.336 -17.828 -23.359 1 98.44 161 GLY A C 1
ATOM 1324 O O . GLY A 1 161 ? 11.68 -18.953 -22.969 1 98.44 161 GLY A O 1
ATOM 1325 N N . VAL A 1 162 ? 11.281 -17.453 -24.625 1 98.25 162 VAL A N 1
ATOM 1326 C CA . VAL A 1 162 ? 11.719 -18.359 -25.672 1 98.25 162 VAL A CA 1
ATOM 1327 C C . VAL A 1 162 ? 13.203 -18.672 -25.5 1 98.25 162 VAL A C 1
ATOM 1329 O O . VAL A 1 162 ? 13.625 -19.828 -25.578 1 98.25 162 VAL A O 1
ATOM 1332 N N . PHE A 1 163 ? 13.961 -17.688 -25.266 1 97.94 163 PHE A N 1
ATOM 1333 C CA . PHE A 1 163 ? 15.398 -17.844 -25.078 1 97.94 163 PHE A CA 1
ATOM 1334 C C . PHE A 1 163 ? 15.695 -18.781 -23.906 1 97.94 163 PHE A C 1
ATOM 1336 O O . PHE A 1 163 ? 16.484 -19.734 -24.047 1 97.94 163 PHE A O 1
ATOM 1343 N N . THR A 1 164 ? 15.102 -18.531 -22.812 1 96.94 164 THR A N 1
ATOM 1344 C CA . THR A 1 164 ? 15.336 -19.375 -21.641 1 96.94 164 THR A CA 1
ATOM 1345 C C . THR A 1 164 ? 14.82 -20.781 -21.875 1 96.94 164 THR A C 1
ATOM 1347 O O . THR A 1 164 ? 15.344 -21.75 -21.312 1 96.94 164 THR A O 1
ATOM 1350 N N . GLY A 1 165 ? 13.82 -20.906 -22.719 1 95.94 165 GLY A N 1
ATOM 1351 C CA . GLY A 1 165 ? 13.336 -22.219 -23.109 1 95.94 165 GLY A CA 1
ATOM 1352 C C . GLY A 1 165 ? 14.344 -23.016 -23.906 1 95.94 165 GLY A C 1
ATOM 1353 O O . GLY A 1 165 ? 14.398 -24.234 -23.812 1 95.94 165 GLY A O 1
ATOM 1354 N N . MET A 1 166 ? 15.164 -22.281 -24.656 1 95.62 166 MET A N 1
ATOM 1355 C CA . MET A 1 166 ? 16.188 -22.953 -25.469 1 95.62 166 MET A CA 1
ATOM 1356 C C . MET A 1 166 ? 17.312 -23.484 -24.594 1 95.62 166 MET A C 1
ATOM 1358 O O . MET A 1 166 ? 17.969 -24.469 -24.953 1 95.62 166 MET A O 1
ATOM 1362 N N . ILE A 1 167 ? 17.422 -22.875 -23.422 1 94.88 167 ILE A N 1
ATOM 1363 C CA . ILE A 1 167 ? 18.578 -23.281 -22.625 1 94.88 167 ILE A CA 1
ATOM 1364 C C . ILE A 1 167 ? 18.125 -24.141 -21.453 1 94.88 167 ILE A C 1
ATOM 1366 O O . ILE A 1 167 ? 18.953 -24.609 -20.672 1 94.88 167 ILE A O 1
ATOM 1370 N N . SER A 1 168 ? 16.859 -24.281 -21.312 1 93.44 168 SER A N 1
ATOM 1371 C CA . SER A 1 168 ? 16.328 -25.078 -20.203 1 93.44 168 SER A CA 1
ATOM 1372 C C . SER A 1 168 ? 15.664 -26.344 -20.719 1 93.44 168 SER A C 1
ATOM 1374 O O . SER A 1 168 ? 15.141 -26.391 -21.828 1 93.44 168 SER A O 1
ATOM 1376 N N . GLY A 1 169 ? 15.633 -27.375 -19.906 1 91.81 169 GLY A N 1
ATOM 1377 C CA . GLY A 1 169 ? 14.984 -28.641 -20.25 1 91.81 169 GLY A CA 1
ATOM 1378 C C . GLY A 1 169 ? 13.758 -28.922 -19.406 1 91.81 169 GLY A C 1
ATOM 1379 O O . GLY A 1 169 ? 13.188 -30.016 -19.484 1 91.81 169 GLY A O 1
ATOM 1380 N N . ILE A 1 170 ? 13.484 -27.984 -18.531 1 90.31 170 ILE A N 1
ATOM 1381 C CA . ILE A 1 170 ? 12.336 -28.125 -17.641 1 90.31 170 ILE A CA 1
ATOM 1382 C C . ILE A 1 170 ? 11.477 -26.859 -17.703 1 90.31 170 ILE A C 1
ATOM 1384 O O . ILE A 1 170 ? 11.992 -25.75 -17.609 1 90.31 170 ILE A O 1
ATOM 1388 N N . SER A 1 171 ? 10.109 -27.047 -17.891 1 91.69 171 SER A N 1
ATOM 1389 C CA . SER A 1 171 ? 9.195 -25.922 -18.109 1 91.69 171 SER A CA 1
ATOM 1390 C C . SER A 1 171 ? 9.219 -24.969 -16.922 1 91.69 171 SER A C 1
ATOM 1392 O O . SER A 1 171 ? 9.25 -23.75 -17.094 1 91.69 171 SER A O 1
ATOM 1394 N N . ALA A 1 172 ? 9.211 -25.547 -15.688 1 87.62 172 ALA A N 1
ATOM 1395 C CA . ALA A 1 172 ? 9.219 -24.703 -14.492 1 87.62 172 ALA A CA 1
ATOM 1396 C C . ALA A 1 172 ? 10.484 -23.859 -14.43 1 87.62 172 ALA A C 1
ATOM 1398 O O . ALA A 1 172 ? 10.438 -22.688 -14.062 1 87.62 172 ALA A O 1
ATOM 1399 N N . VAL A 1 173 ? 11.602 -24.391 -14.797 1 90.56 173 VAL A N 1
ATOM 1400 C CA . VAL A 1 173 ? 12.875 -23.688 -14.805 1 90.56 173 VAL A CA 1
ATOM 1401 C C . VAL A 1 173 ? 12.852 -22.578 -15.852 1 90.56 173 VAL A C 1
ATOM 1403 O O . VAL A 1 173 ? 13.312 -21.453 -15.602 1 90.56 173 VAL A O 1
ATOM 1406 N N . GLN A 1 174 ? 12.273 -22.906 -16.984 1 94.88 174 GLN A N 1
ATOM 1407 C CA . GLN A 1 174 ? 12.117 -21.906 -18.047 1 94.88 174 GLN A CA 1
ATOM 1408 C C . GLN A 1 174 ? 11.352 -20.688 -17.531 1 94.88 174 GLN A C 1
ATOM 1410 O O . GLN A 1 174 ? 11.781 -19.547 -17.734 1 94.88 174 GLN A O 1
ATOM 1415 N N . GLY A 1 175 ? 10.234 -20.938 -16.906 1 95.06 175 GLY A N 1
ATOM 1416 C CA . GLY A 1 175 ? 9.43 -19.844 -16.375 1 95.06 175 GLY A CA 1
ATOM 1417 C C . GLY A 1 175 ? 10.18 -18.969 -15.383 1 95.06 175 GLY A C 1
ATOM 1418 O O . GLY A 1 175 ? 10.266 -17.766 -15.562 1 95.06 175 GLY A O 1
ATOM 1419 N N . ILE A 1 176 ? 10.805 -19.531 -14.414 1 91.88 176 ILE A N 1
ATOM 1420 C CA . ILE A 1 176 ? 11.508 -18.828 -13.359 1 91.88 176 ILE A CA 1
ATOM 1421 C C . ILE A 1 176 ? 12.719 -18.094 -13.938 1 91.88 176 ILE A C 1
ATOM 1423 O O . ILE A 1 176 ? 12.961 -16.922 -13.625 1 91.88 176 ILE A O 1
ATOM 1427 N N . LEU A 1 177 ? 13.445 -18.766 -14.805 1 94.19 177 LEU A N 1
ATOM 1428 C CA . LEU A 1 177 ? 14.656 -18.203 -15.398 1 94.19 177 LEU A CA 1
ATOM 1429 C C . LEU A 1 177 ? 14.328 -17 -16.266 1 94.19 177 LEU A C 1
ATOM 1431 O O . LEU A 1 177 ? 15.141 -16.078 -16.375 1 94.19 177 LEU A O 1
ATOM 1435 N N . THR A 1 178 ? 13.125 -17.047 -16.844 1 97.19 178 THR A N 1
ATOM 1436 C CA . THR A 1 178 ? 12.711 -15.906 -17.656 1 97.19 178 THR A CA 1
ATOM 1437 C C . THR A 1 178 ? 12.656 -14.633 -16.812 1 97.19 178 THR A C 1
ATOM 1439 O O . THR A 1 178 ? 13.219 -13.602 -17.203 1 97.19 178 THR A O 1
ATOM 1442 N N . TYR A 1 179 ? 12.078 -14.703 -15.688 1 96.12 179 TYR A N 1
ATOM 1443 C CA . TYR A 1 179 ? 11.945 -13.531 -14.836 1 96.12 179 TYR A CA 1
ATOM 1444 C C . TYR A 1 179 ? 13.289 -13.133 -14.234 1 96.12 179 TYR A C 1
ATOM 1446 O O . TYR A 1 179 ? 13.602 -11.945 -14.117 1 96.12 179 TYR A O 1
ATOM 1454 N N . ILE A 1 180 ? 14.094 -14.086 -13.883 1 93.19 180 ILE A N 1
ATOM 1455 C CA . ILE A 1 180 ? 15.438 -13.797 -13.398 1 93.19 180 ILE A CA 1
ATOM 1456 C C . ILE A 1 180 ? 16.234 -13.07 -14.477 1 93.19 180 ILE A C 1
ATOM 1458 O O . ILE A 1 180 ? 16.891 -12.062 -14.203 1 93.19 180 ILE A O 1
ATOM 1462 N N . PHE A 1 181 ? 16.109 -13.625 -15.672 1 95.12 181 PHE A N 1
ATOM 1463 C CA . PHE A 1 181 ? 16.828 -13.07 -16.812 1 95.12 181 PHE A CA 1
ATOM 1464 C C . PHE A 1 181 ? 16.453 -11.609 -17.031 1 95.12 181 PHE A C 1
ATOM 1466 O O . PHE A 1 181 ? 17.312 -10.766 -17.266 1 95.12 181 PHE A O 1
ATOM 1473 N N . LEU A 1 182 ? 15.227 -11.32 -16.891 1 96.5 182 LEU A N 1
ATOM 1474 C CA . LEU A 1 182 ? 14.711 -9.984 -17.172 1 96.5 182 LEU A CA 1
ATOM 1475 C C . LEU A 1 182 ? 15.016 -9.031 -16.016 1 96.5 182 LEU A C 1
ATOM 1477 O O . LEU A 1 182 ? 15.117 -7.816 -16.219 1 96.5 182 LEU A O 1
ATOM 1481 N N . LEU A 1 183 ? 15.25 -9.523 -14.859 1 95.25 183 LEU A N 1
ATOM 1482 C CA . LEU A 1 183 ? 15.484 -8.703 -13.672 1 95.25 183 LEU A CA 1
ATOM 1483 C C . LEU A 1 183 ? 16.969 -8.602 -13.367 1 95.25 183 LEU A C 1
ATOM 1485 O O . LEU A 1 183 ? 17.406 -7.695 -12.648 1 95.25 183 LEU A O 1
ATOM 1489 N N . LEU A 1 184 ? 17.766 -9.461 -13.844 1 93.88 184 LEU A N 1
ATOM 1490 C CA . LEU A 1 184 ? 19.141 -9.68 -13.422 1 93.88 184 LEU A CA 1
ATOM 1491 C C . LEU A 1 184 ? 19.984 -8.43 -13.633 1 93.88 184 LEU A C 1
ATOM 1493 O O . LEU A 1 184 ? 20.703 -7.992 -12.727 1 93.88 184 LEU A O 1
ATOM 1497 N N . PRO A 1 185 ? 19.922 -7.805 -14.797 1 92.25 185 PRO A N 1
ATOM 1498 C CA . PRO A 1 185 ? 20.797 -6.633 -14.977 1 92.25 185 PRO A CA 1
ATOM 1499 C C . PRO A 1 185 ? 20.531 -5.543 -13.945 1 92.25 185 PRO A C 1
ATOM 1501 O O . PRO A 1 185 ? 21.469 -5.02 -13.344 1 92.25 185 PRO A O 1
ATOM 1504 N N . MET A 1 186 ? 19.328 -5.238 -13.75 1 92.5 186 MET A N 1
ATOM 1505 C CA . MET A 1 186 ? 18.984 -4.238 -12.742 1 92.5 186 MET A CA 1
ATOM 1506 C C . MET A 1 186 ? 19.297 -4.75 -11.344 1 92.5 186 MET A C 1
ATOM 1508 O O . MET A 1 186 ? 19.844 -4.023 -10.516 1 92.5 186 MET A O 1
ATOM 1512 N N . GLY A 1 187 ? 18.906 -5.984 -11.07 1 92.69 187 GLY A N 1
ATOM 1513 C CA . GLY A 1 187 ? 19.141 -6.57 -9.758 1 92.69 187 GLY A CA 1
ATOM 1514 C C . GLY A 1 187 ? 20.609 -6.582 -9.367 1 92.69 187 GLY A C 1
ATOM 1515 O O . GLY A 1 187 ? 20.953 -6.246 -8.234 1 92.69 187 GLY A O 1
ATOM 1516 N N . LEU A 1 188 ? 21.422 -6.945 -10.273 1 93.19 188 LEU A N 1
ATOM 1517 C CA . LEU A 1 188 ? 22.859 -6.996 -10.016 1 93.19 188 LEU A CA 1
ATOM 1518 C C . LEU A 1 188 ? 23.406 -5.602 -9.75 1 93.19 188 LEU A C 1
ATOM 1520 O O . LEU A 1 188 ? 24.219 -5.41 -8.836 1 93.19 188 LEU A O 1
ATOM 1524 N N . LEU A 1 189 ? 22.984 -4.656 -10.5 1 91.69 189 LEU A N 1
ATOM 1525 C CA . LEU A 1 189 ? 23.438 -3.281 -10.312 1 91.69 189 LEU A CA 1
ATOM 1526 C C . LEU A 1 189 ? 23.016 -2.76 -8.945 1 91.69 189 LEU A C 1
ATOM 1528 O O . LEU A 1 189 ? 23.828 -2.127 -8.25 1 91.69 189 LEU A O 1
ATOM 1532 N N . VAL A 1 190 ? 21.844 -3.051 -8.641 1 92.25 190 VAL A N 1
ATOM 1533 C CA . VAL A 1 190 ? 21.328 -2.604 -7.355 1 92.25 190 VAL A CA 1
ATOM 1534 C C . VAL A 1 190 ? 22.094 -3.281 -6.223 1 92.25 190 VAL A C 1
ATOM 1536 O O . VAL A 1 190 ? 22.531 -2.621 -5.273 1 92.25 190 VAL A O 1
ATOM 1539 N N . LEU A 1 191 ? 22.297 -4.59 -6.328 1 93.38 191 LEU A N 1
ATOM 1540 C CA . LEU A 1 191 ? 23.016 -5.336 -5.305 1 93.38 191 LEU A CA 1
ATOM 1541 C C . LEU A 1 191 ? 24.453 -4.824 -5.172 1 93.38 191 LEU A C 1
ATOM 1543 O O . LEU A 1 191 ? 24.953 -4.648 -4.059 1 93.38 191 LEU A O 1
ATOM 1547 N N . LEU A 1 192 ? 25.047 -4.531 -6.242 1 91.88 192 LEU A N 1
ATOM 1548 C CA . LEU A 1 192 ? 26.422 -4.02 -6.215 1 91.88 192 LEU A CA 1
ATOM 1549 C C . LEU A 1 192 ? 26.469 -2.613 -5.625 1 91.88 192 LEU A C 1
ATOM 1551 O O . LEU A 1 192 ? 27.281 -2.326 -4.754 1 91.88 192 LEU A O 1
ATOM 1555 N N . ALA A 1 193 ? 25.562 -1.823 -6.066 1 90.56 193 ALA A N 1
ATOM 1556 C CA . ALA A 1 193 ? 25.531 -0.435 -5.617 1 90.56 193 ALA A CA 1
ATOM 1557 C C . ALA A 1 193 ? 25.328 -0.352 -4.105 1 90.56 193 ALA A C 1
ATOM 1559 O O . ALA A 1 193 ? 25.938 0.491 -3.439 1 90.56 193 ALA A O 1
ATOM 1560 N N . TYR A 1 194 ? 24.641 -1.227 -3.553 1 90.12 194 TYR A N 1
ATOM 1561 C CA . TYR A 1 194 ? 24.328 -1.149 -2.131 1 90.12 194 TYR A CA 1
ATOM 1562 C C . TYR A 1 194 ? 25.391 -1.865 -1.299 1 90.12 194 TYR A C 1
ATOM 1564 O O . TYR A 1 194 ? 25.469 -1.678 -0.083 1 90.12 194 TYR A O 1
ATOM 1572 N N . ASN A 1 195 ? 26.188 -2.707 -1.959 1 91.12 195 ASN A N 1
ATOM 1573 C CA . ASN A 1 195 ? 27.25 -3.391 -1.229 1 91.12 195 ASN A CA 1
ATOM 1574 C C . ASN A 1 195 ? 28.562 -2.621 -1.307 1 91.12 195 ASN A C 1
ATOM 1576 O O . ASN A 1 195 ? 29.406 -2.713 -0.402 1 91.12 195 ASN A O 1
ATOM 1580 N N . LEU A 1 196 ? 28.734 -1.821 -2.24 1 90.81 196 LEU A N 1
ATOM 1581 C CA . LEU A 1 196 ? 30.016 -1.17 -2.502 1 90.81 196 LEU A CA 1
ATOM 1582 C C . LEU A 1 196 ? 30.359 -0.183 -1.393 1 90.81 196 LEU A C 1
ATOM 1584 O O . LEU A 1 196 ? 31.531 -0.026 -1.038 1 90.81 196 LEU A O 1
ATOM 1588 N N . PRO A 1 197 ? 29.391 0.518 -0.828 1 89.06 197 PRO A N 1
ATOM 1589 C CA . PRO A 1 197 ? 29.719 1.448 0.252 1 89.06 197 PRO A CA 1
ATOM 1590 C C . PRO A 1 197 ? 30.438 0.767 1.419 1 89.06 197 PRO A C 1
ATOM 1592 O O . PRO A 1 197 ? 31.188 1.413 2.15 1 89.06 197 PRO A O 1
ATOM 1595 N N . PHE A 1 198 ? 30.266 -0.566 1.592 1 87.5 198 PHE A N 1
ATOM 1596 C CA . PHE A 1 198 ? 30.938 -1.295 2.66 1 87.5 198 PHE A CA 1
ATOM 1597 C C . PHE A 1 198 ? 32.406 -1.439 2.361 1 87.5 198 PHE A C 1
ATOM 1599 O O . PHE A 1 198 ? 33.219 -1.645 3.273 1 87.5 198 PHE A O 1
ATOM 1606 N N . TYR A 1 199 ? 32.781 -1.297 1.104 1 89.31 199 TYR A N 1
ATOM 1607 C CA . TYR A 1 199 ? 34.156 -1.62 0.719 1 89.31 199 TYR A CA 1
ATOM 1608 C C . TYR A 1 199 ? 34.844 -0.412 0.1 1 89.31 199 TYR A C 1
ATOM 1610 O O . TYR A 1 199 ? 36.094 -0.369 0.014 1 89.31 199 TYR A O 1
ATOM 1618 N N . LEU A 1 200 ? 34.062 0.483 -0.352 1 91.19 200 LEU A N 1
ATOM 1619 C CA . LEU A 1 200 ? 34.625 1.695 -0.96 1 91.19 200 LEU A CA 1
ATOM 1620 C C . LEU A 1 200 ? 34.188 2.932 -0.175 1 91.19 200 LEU A C 1
ATOM 1622 O O . LEU A 1 200 ? 33.062 3.385 -0.288 1 91.19 200 LEU A O 1
ATOM 1626 N N . TYR A 1 201 ? 35.188 3.504 0.476 1 92.19 201 TYR A N 1
ATOM 1627 C CA . TYR A 1 201 ? 34.938 4.688 1.289 1 92.19 201 TYR A CA 1
ATOM 1628 C C . TYR A 1 201 ? 34.625 5.895 0.413 1 92.19 201 TYR A C 1
ATOM 1630 O O . TYR A 1 201 ? 35.406 6.25 -0.476 1 92.19 201 TYR A O 1
ATOM 1638 N N . GLY A 1 202 ? 33.406 6.355 0.56 1 93.62 202 GLY A N 1
ATOM 1639 C CA . GLY A 1 202 ? 33.031 7.531 -0.201 1 93.62 202 GLY A CA 1
ATOM 1640 C C . GLY A 1 202 ? 32.094 7.207 -1.357 1 93.62 202 GLY A C 1
ATOM 1641 O O . GLY A 1 202 ? 31.656 8.102 -2.076 1 93.62 202 GLY A O 1
ATOM 1642 N N . PHE A 1 203 ? 31.859 5.953 -1.515 1 92.69 203 PHE A N 1
ATOM 1643 C CA . PHE A 1 203 ? 30.969 5.562 -2.604 1 92.69 203 PHE A CA 1
ATOM 1644 C C . PHE A 1 203 ? 29.578 6.145 -2.396 1 92.69 203 PHE A C 1
ATOM 1646 O O . PHE A 1 203 ? 28.984 5.984 -1.328 1 92.69 203 PHE A O 1
ATOM 1653 N N . ALA A 1 204 ? 29 6.832 -3.457 1 92.19 204 ALA A N 1
ATOM 1654 C CA . ALA A 1 204 ? 27.703 7.492 -3.375 1 92.19 204 ALA A CA 1
ATOM 1655 C C . ALA A 1 204 ? 26.594 6.602 -3.926 1 92.19 204 ALA A C 1
ATOM 1657 O O . ALA A 1 204 ? 26.141 6.789 -5.055 1 92.19 204 ALA A O 1
ATOM 1658 N N . ASP A 1 205 ? 26.109 5.695 -3.184 1 88.62 205 ASP A N 1
ATOM 1659 C CA . ASP A 1 205 ? 25.141 4.703 -3.623 1 88.62 205 ASP A CA 1
ATOM 1660 C C . ASP A 1 205 ? 23.828 5.367 -4.039 1 88.62 205 ASP A C 1
ATOM 1662 O O . ASP A 1 205 ? 23.234 4.992 -5.047 1 88.62 205 ASP A O 1
ATOM 1666 N N . ARG A 1 206 ? 23.375 6.363 -3.355 1 86.44 206 ARG A N 1
ATOM 1667 C CA . ARG A 1 206 ? 22.109 7.02 -3.676 1 86.44 206 ARG A CA 1
ATOM 1668 C C . ARG A 1 206 ? 22.172 7.695 -5.043 1 86.44 206 ARG A C 1
ATOM 1670 O O . ARG A 1 206 ? 21.203 7.68 -5.793 1 86.44 206 ARG A O 1
ATOM 1677 N N . TYR A 1 207 ? 23.297 8.336 -5.207 1 88.5 207 TYR A N 1
ATOM 1678 C CA . TYR A 1 207 ? 23.5 8.984 -6.5 1 88.5 207 TYR A CA 1
ATOM 1679 C C . TYR A 1 207 ? 23.453 7.961 -7.633 1 88.5 207 TYR A C 1
ATOM 1681 O O . TYR A 1 207 ? 22.812 8.203 -8.664 1 88.5 207 TYR A O 1
ATOM 1689 N N . VAL A 1 208 ? 24.031 6.824 -7.426 1 85.88 208 VAL A N 1
ATOM 1690 C CA . VAL A 1 208 ? 24.094 5.773 -8.438 1 85.88 208 VAL A CA 1
ATOM 1691 C C . VAL A 1 208 ? 22.703 5.191 -8.656 1 85.88 208 VAL A C 1
ATOM 1693 O O . VAL A 1 208 ? 22.312 4.906 -9.789 1 85.88 208 VAL A O 1
ATOM 1696 N N . MET A 1 209 ? 21.938 5.086 -7.672 1 83.5 209 MET A N 1
ATOM 1697 C CA . MET A 1 209 ? 20.609 4.461 -7.723 1 83.5 209 MET A CA 1
ATOM 1698 C C . MET A 1 209 ? 19.594 5.395 -8.367 1 83.5 209 MET A C 1
ATOM 1700 O O . MET A 1 209 ? 18.562 4.945 -8.867 1 83.5 209 MET A O 1
ATOM 1704 N N . GLU A 1 210 ? 19.719 6.617 -8.195 1 74.69 210 GLU A N 1
ATOM 1705 C CA . GLU A 1 210 ? 18.797 7.566 -8.812 1 74.69 210 GLU A CA 1
ATOM 1706 C C . GLU A 1 210 ? 19.016 7.637 -10.32 1 74.69 210 GLU A C 1
ATOM 1708 O O . GLU A 1 210 ? 18.125 8.086 -11.055 1 74.69 210 GLU A O 1
ATOM 1713 N N . SER A 1 211 ? 20.156 7.066 -10.742 1 66.5 211 SER A N 1
ATOM 1714 C CA . SER A 1 211 ? 20.375 6.988 -12.188 1 66.5 211 SER A CA 1
ATOM 1715 C C . SER A 1 211 ? 19.469 5.926 -12.82 1 66.5 211 SER A C 1
ATOM 1717 O O . SER A 1 211 ? 19.094 4.957 -12.164 1 66.5 211 SER A O 1
ATOM 1719 N N . LYS A 1 212 ? 18.359 6.148 -13.602 1 71.12 212 LYS A N 1
ATOM 1720 C CA . LYS A 1 212 ? 17.359 5.391 -14.336 1 71.12 212 LYS A CA 1
ATOM 1721 C C . LYS A 1 212 ? 17.703 3.904 -14.367 1 71.12 212 LYS A C 1
ATOM 1723 O O . LYS A 1 212 ? 17.688 3.279 -15.43 1 71.12 212 LYS A O 1
ATOM 1728 N N . VAL A 1 213 ? 18.078 3.316 -13.172 1 79.75 213 VAL A N 1
ATOM 1729 C CA . VAL A 1 213 ? 18.406 1.905 -13.031 1 79.75 213 VAL A CA 1
ATOM 1730 C C . VAL A 1 213 ? 17.203 1.045 -13.406 1 79.75 213 VAL A C 1
ATOM 1732 O O . VAL A 1 213 ? 17.359 -0.093 -13.852 1 79.75 213 VAL A O 1
ATOM 1735 N N . GLU A 1 214 ? 16.078 1.626 -13.367 1 81.69 214 GLU A N 1
ATOM 1736 C CA . GLU A 1 214 ? 14.836 0.894 -13.641 1 81.69 214 GLU A CA 1
ATOM 1737 C C . GLU A 1 214 ? 14.75 0.475 -15.102 1 81.69 214 GLU A C 1
ATOM 1739 O O . GLU A 1 214 ? 14.117 -0.532 -15.43 1 81.69 214 GLU A O 1
ATOM 1744 N N . SER A 1 215 ? 15.461 1.167 -15.977 1 86.12 215 SER A N 1
ATOM 1745 C CA . SER A 1 215 ? 15.398 0.893 -17.406 1 86.12 215 SER A CA 1
ATOM 1746 C C . SER A 1 215 ? 16.203 -0.347 -17.781 1 86.12 215 SER A C 1
ATOM 1748 O O . SER A 1 215 ? 16.062 -0.89 -18.875 1 86.12 215 SER A O 1
ATOM 1750 N N . PHE A 1 216 ? 16.969 -0.819 -16.812 1 90.5 216 PHE A N 1
ATOM 1751 C CA . PHE A 1 216 ? 17.797 -1.981 -17.078 1 90.5 216 PHE A CA 1
ATOM 1752 C C . PHE A 1 216 ? 17 -3.271 -16.906 1 90.5 216 PHE A C 1
ATOM 1754 O O . PHE A 1 216 ? 17.531 -4.363 -17.156 1 90.5 216 PHE A O 1
ATOM 1761 N N . SER A 1 217 ? 15.758 -3.135 -16.516 1 93.31 217 SER A N 1
ATOM 1762 C CA . SER A 1 217 ? 14.82 -4.254 -16.484 1 93.31 217 SER A CA 1
ATOM 1763 C C . SER A 1 217 ? 13.508 -3.906 -17.172 1 93.31 217 SER A C 1
ATOM 1765 O O . SER A 1 217 ? 12.727 -3.109 -16.656 1 93.31 217 SER A O 1
ATOM 1767 N N . PRO A 1 218 ? 13.281 -4.59 -18.25 1 94 218 PRO A N 1
ATOM 1768 C CA . PRO A 1 218 ? 12.016 -4.332 -18.938 1 94 218 PRO A CA 1
ATOM 1769 C C . PRO A 1 218 ? 10.797 -4.617 -18.062 1 94 218 PRO A C 1
ATOM 1771 O O . PRO A 1 218 ? 9.758 -3.979 -18.219 1 94 218 PRO A O 1
ATOM 1774 N N . LEU A 1 219 ? 10.961 -5.512 -17.109 1 95 219 LEU A N 1
ATOM 1775 C CA . LEU A 1 219 ? 9.852 -5.832 -16.219 1 95 219 LEU A CA 1
ATOM 1776 C C . LEU A 1 219 ? 9.539 -4.664 -15.297 1 95 219 LEU A C 1
ATOM 1778 O O . LEU A 1 219 ? 8.367 -4.32 -15.102 1 95 219 LEU A O 1
ATOM 1782 N N . VAL A 1 220 ? 10.617 -4.082 -14.812 1 93 220 VAL A N 1
ATOM 1783 C CA . VAL A 1 220 ? 10.43 -2.957 -13.898 1 93 220 VAL A CA 1
ATOM 1784 C C . VAL A 1 220 ? 9.945 -1.737 -14.68 1 93 220 VAL A C 1
ATOM 1786 O O . VAL A 1 220 ? 9.047 -1.02 -14.227 1 93 220 VAL A O 1
ATOM 1789 N N . ALA A 1 221 ? 10.492 -1.498 -15.812 1 93.5 221 ALA A N 1
ATOM 1790 C CA . ALA A 1 221 ? 10.031 -0.406 -16.656 1 93.5 221 ALA A CA 1
ATOM 1791 C C . ALA A 1 221 ? 8.547 -0.549 -16.969 1 93.5 221 ALA A C 1
ATOM 1793 O O . ALA A 1 221 ? 7.793 0.428 -16.922 1 93.5 221 ALA A O 1
ATOM 1794 N N . LEU A 1 222 ? 8.141 -1.771 -17.25 1 94.44 222 LEU A N 1
ATOM 1795 C CA . LEU A 1 222 ? 6.75 -2.076 -17.562 1 94.44 222 LEU A CA 1
ATOM 1796 C C . LEU A 1 222 ? 5.844 -1.777 -16.375 1 94.44 222 LEU A C 1
ATOM 1798 O O . LEU A 1 222 ? 4.734 -1.267 -16.547 1 94.44 222 LEU A O 1
ATOM 1802 N N . SER A 1 223 ? 6.316 -2.029 -15.219 1 92.44 223 SER A N 1
ATOM 1803 C CA . SER A 1 223 ? 5.508 -1.853 -14.016 1 92.44 223 SER A CA 1
ATOM 1804 C C . SER A 1 223 ? 5.316 -0.375 -13.688 1 92.44 223 SER A C 1
ATOM 1806 O O . SER A 1 223 ? 4.48 -0.02 -12.859 1 92.44 223 SER A O 1
ATOM 1808 N N . GLN A 1 224 ? 6.062 0.552 -14.344 1 90.44 224 GLN A N 1
ATOM 1809 C CA . GLN A 1 224 ? 6 1.977 -14.039 1 90.44 224 GLN A CA 1
ATOM 1810 C C . GLN A 1 224 ? 5.484 2.771 -15.234 1 90.44 224 GLN A C 1
ATOM 1812 O O . GLN A 1 224 ? 5.473 4.004 -15.211 1 90.44 224 GLN A O 1
ATOM 1817 N N . VAL A 1 225 ? 5 2.137 -16.219 1 92.19 225 VAL A N 1
ATOM 1818 C CA . VAL A 1 225 ? 4.715 2.795 -17.5 1 92.19 225 VAL A CA 1
ATOM 1819 C C . VAL A 1 225 ? 3.482 3.684 -17.359 1 92.19 225 VAL A C 1
ATOM 1821 O O . VAL A 1 225 ? 3.283 4.609 -18.141 1 92.19 225 VAL A O 1
ATOM 1824 N N . ASP A 1 226 ? 2.617 3.414 -16.406 1 88.5 226 ASP A N 1
ATOM 1825 C CA . ASP A 1 226 ? 1.403 4.207 -16.219 1 88.5 226 ASP A CA 1
ATOM 1826 C C . ASP A 1 226 ? 1.729 5.605 -15.703 1 88.5 226 ASP A C 1
ATOM 1828 O O . ASP A 1 226 ? 0.997 6.559 -15.977 1 88.5 226 ASP A O 1
ATOM 1832 N N . TYR A 1 227 ? 2.889 5.84 -15.016 1 85.5 227 TYR A N 1
ATOM 1833 C CA . TYR A 1 227 ? 3.193 7.152 -14.453 1 85.5 227 TYR A CA 1
ATOM 1834 C C . TYR A 1 227 ? 4.551 7.648 -14.938 1 85.5 227 TYR A C 1
ATOM 1836 O O . TYR A 1 227 ? 4.879 8.828 -14.781 1 85.5 227 TYR A O 1
ATOM 1844 N N . ARG A 1 228 ? 5.367 6.715 -15.445 1 87 228 ARG A N 1
ATOM 1845 C CA . ARG A 1 228 ? 6.656 7.082 -16.016 1 87 228 ARG A CA 1
ATOM 1846 C C . ARG A 1 228 ? 6.727 6.715 -17.5 1 87 228 ARG A C 1
ATOM 1848 O O . ARG A 1 228 ? 6.996 5.562 -17.844 1 87 228 ARG A O 1
ATOM 1855 N N . PRO A 1 229 ? 6.516 7.66 -18.328 1 88.06 229 PRO A N 1
ATOM 1856 C CA . PRO A 1 229 ? 6.637 7.363 -19.766 1 88.06 229 PRO A CA 1
ATOM 1857 C C . PRO A 1 229 ? 8.031 6.883 -20.156 1 88.06 229 PRO A C 1
ATOM 1859 O O . PRO A 1 229 ? 9.023 7.344 -19.578 1 88.06 229 PRO A O 1
ATOM 1862 N N . LEU A 1 230 ? 8.117 5.996 -21.125 1 91.81 230 LEU A N 1
ATOM 1863 C CA . LEU A 1 230 ? 9.391 5.445 -21.578 1 91.81 230 LEU A CA 1
ATOM 1864 C C . LEU A 1 230 ? 10.141 6.457 -22.438 1 91.81 230 LEU A C 1
ATOM 1866 O O . LEU A 1 230 ? 9.539 7.141 -23.266 1 91.81 230 LEU A O 1
ATOM 1870 N N . GLY A 1 231 ? 11.477 6.555 -22.203 1 90.69 231 GLY A N 1
ATOM 1871 C CA . GLY A 1 231 ? 12.328 7.383 -23.047 1 90.69 231 GLY A CA 1
ATOM 1872 C C . GLY A 1 231 ? 12.594 6.766 -24.406 1 90.69 231 GLY A C 1
ATOM 1873 O O . GLY A 1 231 ? 12.445 5.555 -24.578 1 90.69 231 GLY A O 1
ATOM 1874 N N . ALA A 1 232 ? 12.984 7.547 -25.375 1 93.25 232 ALA A N 1
ATOM 1875 C CA . ALA A 1 232 ? 13.266 7.105 -26.734 1 93.25 232 ALA A CA 1
ATOM 1876 C C . ALA A 1 232 ? 14.398 6.078 -26.75 1 93.25 232 ALA A C 1
ATOM 1878 O O . ALA A 1 232 ? 14.312 5.07 -27.453 1 93.25 232 ALA A O 1
ATOM 1879 N N . ILE A 1 233 ? 15.391 6.23 -25.953 1 93 233 ILE A N 1
ATOM 1880 C CA . ILE A 1 233 ? 16.531 5.32 -25.906 1 93 233 ILE A CA 1
ATOM 1881 C C . ILE A 1 233 ? 16.094 3.967 -25.359 1 93 233 ILE A C 1
ATOM 1883 O O . ILE A 1 233 ? 16.5 2.922 -25.859 1 93 233 ILE A O 1
ATOM 1887 N N . GLU A 1 234 ? 15.312 4 -24.344 1 92.69 234 GLU A N 1
ATOM 1888 C CA . GLU A 1 234 ? 14.789 2.766 -23.766 1 92.69 234 GLU A CA 1
ATOM 1889 C C . GLU A 1 234 ? 14.008 1.957 -24.797 1 92.69 234 GLU A C 1
ATOM 1891 O O . GLU A 1 234 ? 14.195 0.745 -24.922 1 92.69 234 GLU A O 1
ATOM 1896 N N . ILE A 1 235 ? 13.203 2.643 -25.594 1 96.12 235 ILE A N 1
ATOM 1897 C CA . ILE A 1 235 ? 12.375 2 -26.609 1 96.12 235 ILE A CA 1
ATOM 1898 C C . ILE A 1 235 ? 13.266 1.359 -27.672 1 96.12 235 ILE A C 1
ATOM 1900 O O . ILE A 1 235 ? 13.055 0.206 -28.047 1 96.12 235 ILE A O 1
ATOM 1904 N N . ILE A 1 236 ? 14.227 2.047 -28.047 1 96.81 236 ILE A N 1
ATOM 1905 C CA . ILE A 1 236 ? 15.133 1.554 -29.078 1 96.81 236 ILE A CA 1
ATOM 1906 C C . ILE A 1 236 ? 15.875 0.325 -28.578 1 96.81 236 ILE A C 1
ATOM 1908 O O . ILE A 1 236 ? 15.984 -0.683 -29.281 1 96.81 236 ILE A O 1
ATOM 1912 N N . VAL A 1 237 ? 16.344 0.395 -27.359 1 96 237 VAL A N 1
ATOM 1913 C CA . VAL A 1 237 ? 17.094 -0.708 -26.766 1 96 237 VAL A CA 1
ATOM 1914 C C . VAL A 1 237 ? 16.203 -1.938 -26.641 1 96 237 VAL A C 1
ATOM 1916 O O . VAL A 1 237 ? 16.609 -3.049 -26.984 1 96 237 VAL A O 1
ATOM 1919 N N . TYR A 1 238 ? 14.977 -1.736 -26.203 1 96.81 238 TYR A N 1
ATOM 1920 C CA . TYR A 1 238 ? 14.062 -2.857 -26.047 1 96.81 238 TYR A CA 1
ATOM 1921 C C . TYR A 1 238 ? 13.719 -3.471 -27.391 1 96.81 238 TYR A C 1
ATOM 1923 O O . TYR A 1 238 ? 13.625 -4.695 -27.516 1 96.81 238 TYR A O 1
ATOM 1931 N N . CYS A 1 239 ? 13.539 -2.666 -28.422 1 97.69 239 CYS A N 1
ATOM 1932 C CA . CYS A 1 239 ? 13.273 -3.172 -29.766 1 97.69 239 CYS A CA 1
ATOM 1933 C C . CYS A 1 239 ? 14.461 -3.971 -30.281 1 97.69 239 CYS A C 1
ATOM 1935 O O . CYS A 1 239 ? 14.281 -5.047 -30.859 1 97.69 239 CYS A O 1
ATOM 1937 N N . LEU A 1 240 ? 15.617 -3.471 -30.031 1 97.69 240 LEU A N 1
ATOM 1938 C CA . LEU A 1 240 ? 16.828 -4.172 -30.469 1 97.69 240 LEU A CA 1
ATOM 1939 C C . LEU A 1 240 ? 16.953 -5.52 -29.766 1 97.69 240 LEU A C 1
ATOM 1941 O O . LEU A 1 240 ? 17.328 -6.516 -30.375 1 97.69 240 LEU A O 1
ATOM 1945 N N . LEU A 1 241 ? 16.609 -5.496 -28.5 1 97.56 241 LEU A N 1
ATOM 1946 C CA . LEU A 1 241 ? 16.703 -6.723 -27.719 1 97.56 241 LEU A CA 1
ATOM 1947 C C . LEU A 1 241 ? 15.742 -7.781 -28.266 1 97.56 241 LEU A C 1
ATOM 1949 O O . LEU A 1 241 ? 16.047 -8.977 -28.219 1 97.56 241 LEU A O 1
ATOM 1953 N N . ILE A 1 242 ? 14.617 -7.375 -28.797 1 98.25 242 ILE A N 1
ATOM 1954 C CA . ILE A 1 242 ? 13.656 -8.297 -29.406 1 98.25 242 ILE A CA 1
ATOM 1955 C C . ILE A 1 242 ? 14.32 -9.039 -30.562 1 98.25 242 ILE A C 1
ATOM 1957 O O . ILE A 1 242 ? 14.266 -10.266 -30.625 1 98.25 242 ILE A O 1
ATOM 1961 N N . PHE A 1 243 ? 15.016 -8.305 -31.375 1 97.94 243 PHE A N 1
ATOM 1962 C CA . PHE A 1 243 ? 15.672 -8.898 -32.531 1 97.94 243 PHE A CA 1
ATOM 1963 C C . PHE A 1 243 ? 16.859 -9.75 -32.094 1 97.94 243 PHE A C 1
ATOM 1965 O O . PHE A 1 243 ? 17.062 -10.844 -32.625 1 97.94 243 PHE A O 1
ATOM 1972 N N . ILE A 1 244 ? 17.578 -9.32 -31.125 1 98.06 244 ILE A N 1
ATOM 1973 C CA . ILE A 1 244 ? 18.734 -10.047 -30.641 1 98.06 244 ILE A CA 1
ATOM 1974 C C . ILE A 1 244 ? 18.297 -11.359 -30 1 98.06 244 ILE A C 1
ATOM 1976 O O . ILE A 1 244 ? 18.859 -12.422 -30.281 1 98.06 244 ILE A O 1
ATOM 1980 N N . LEU A 1 245 ? 17.297 -11.297 -29.188 1 98.44 245 LEU A N 1
ATOM 1981 C CA . LEU A 1 245 ? 16.812 -12.492 -28.5 1 98.44 245 LEU A CA 1
ATOM 1982 C C . LEU A 1 245 ? 16.25 -13.5 -29.5 1 98.44 245 LEU A C 1
ATOM 1984 O O . LEU A 1 245 ? 16.438 -14.711 -29.328 1 98.44 245 LEU A O 1
ATOM 1988 N N . TYR A 1 246 ? 15.531 -12.969 -30.547 1 98.38 246 TYR A N 1
ATOM 1989 C CA . TYR A 1 246 ? 15.047 -13.852 -31.594 1 98.38 246 TYR A CA 1
ATOM 1990 C C . TYR A 1 246 ? 16.203 -14.57 -32.281 1 98.38 246 TYR A C 1
ATOM 1992 O O . TYR A 1 246 ? 16.203 -15.805 -32.406 1 98.38 246 TYR A O 1
ATOM 2000 N N . GLY A 1 247 ? 17.234 -13.797 -32.625 1 97.62 247 GLY A N 1
ATOM 2001 C CA . GLY A 1 247 ? 18.391 -14.359 -33.312 1 97.62 247 GLY A CA 1
ATOM 2002 C C . GLY A 1 247 ? 19.188 -15.312 -32.469 1 97.62 247 GLY A C 1
ATOM 2003 O O . GLY A 1 247 ? 19.531 -16.406 -32.906 1 97.62 247 GLY A O 1
ATOM 2004 N N . VAL A 1 248 ? 19.438 -14.961 -31.234 1 97.38 248 VAL A N 1
ATOM 2005 C CA . VAL A 1 248 ? 20.234 -15.781 -30.328 1 97.38 248 VAL A CA 1
ATOM 2006 C C . VAL A 1 248 ? 19.469 -17.062 -30 1 97.38 248 VAL A C 1
ATOM 2008 O O . VAL A 1 248 ? 20.062 -18.141 -29.906 1 97.38 248 VAL A O 1
ATOM 2011 N N . SER A 1 249 ? 18.156 -16.953 -29.828 1 97.81 249 SER A N 1
ATOM 2012 C CA . SER A 1 249 ? 17.344 -18.125 -29.547 1 97.81 249 SER A CA 1
ATOM 2013 C C . SER A 1 249 ? 17.406 -19.125 -30.703 1 97.81 249 SER A C 1
ATOM 2015 O O . SER A 1 249 ? 17.547 -20.328 -30.484 1 97.81 249 SER A O 1
ATOM 2017 N N . LEU A 1 250 ? 17.312 -18.594 -31.922 1 97.25 250 LEU A N 1
ATOM 2018 C CA . LEU A 1 250 ? 17.422 -19.438 -33.094 1 97.25 250 LEU A CA 1
ATOM 2019 C C . LEU A 1 250 ? 18.781 -20.125 -33.156 1 97.25 250 LEU A C 1
ATOM 2021 O O . LEU A 1 250 ? 18.875 -21.328 -33.375 1 97.25 250 LEU A O 1
ATOM 2025 N N . TRP A 1 251 ? 19.812 -19.359 -32.844 1 96.5 251 TRP A N 1
ATOM 2026 C CA . TRP A 1 251 ? 21.172 -19.891 -32.844 1 96.5 251 TRP A CA 1
ATOM 2027 C C . TRP A 1 251 ? 21.344 -20.984 -31.781 1 96.5 251 TRP A C 1
ATOM 2029 O O . TRP A 1 251 ? 21.906 -22.031 -32.062 1 96.5 251 TRP A O 1
ATOM 2039 N N . VAL A 1 252 ? 20.844 -20.797 -30.609 1 95.56 252 VAL A N 1
ATOM 2040 C CA . VAL A 1 252 ? 20.969 -21.75 -29.516 1 95.56 252 VAL A CA 1
ATOM 2041 C C . VAL A 1 252 ? 20.172 -23.016 -29.859 1 95.56 252 VAL A C 1
ATOM 2043 O O . VAL A 1 252 ? 20.656 -24.141 -29.625 1 95.56 252 VAL A O 1
ATOM 2046 N N . TYR A 1 253 ? 19.047 -22.859 -30.422 1 94.81 253 TYR A N 1
ATOM 2047 C CA . TYR A 1 253 ? 18.203 -23.984 -30.797 1 94.81 253 TYR A CA 1
ATOM 2048 C C . TYR A 1 253 ? 18.906 -24.891 -31.797 1 94.81 253 TYR A C 1
ATOM 2050 O O . TYR A 1 253 ? 18.875 -26.125 -31.656 1 94.81 253 TYR A O 1
ATOM 2058 N N . LYS A 1 254 ? 19.547 -24.266 -32.719 1 93.88 254 LYS A N 1
ATOM 2059 C CA . LYS A 1 254 ? 20.219 -25.031 -33.75 1 93.88 254 LYS A CA 1
ATOM 2060 C C . LYS A 1 254 ? 21.406 -25.812 -33.188 1 93.88 254 LYS A C 1
ATOM 2062 O O . LYS A 1 254 ? 21.766 -26.859 -33.719 1 93.88 254 LYS A O 1
ATOM 2067 N N . ASN A 1 255 ? 21.922 -25.375 -32.094 1 91.56 255 ASN A N 1
ATOM 2068 C CA . ASN A 1 255 ? 23.109 -26 -31.516 1 91.56 255 ASN A CA 1
ATOM 2069 C C . ASN A 1 255 ? 22.75 -26.828 -30.281 1 91.56 255 ASN A C 1
ATOM 2071 O O . ASN A 1 255 ? 23.641 -27.359 -29.609 1 91.56 255 ASN A O 1
ATOM 2075 N N . ARG A 1 256 ? 21.5 -26.938 -29.969 1 91.31 256 ARG A N 1
ATOM 2076 C CA . ARG A 1 256 ? 21.031 -27.672 -28.812 1 91.31 256 ARG A CA 1
ATOM 2077 C C . ARG A 1 256 ? 21.016 -29.172 -29.078 1 91.31 256 ARG A C 1
ATOM 2079 O O . ARG A 1 256 ? 20.594 -29.625 -30.141 1 91.31 256 ARG A O 1
ATOM 2086 N N . ARG A 1 257 ? 21.547 -29.938 -28.109 1 86.88 257 ARG A N 1
ATOM 2087 C CA . ARG A 1 257 ? 21.547 -31.391 -28.234 1 86.88 257 ARG A CA 1
ATOM 2088 C C . ARG A 1 257 ? 20.203 -31.984 -27.828 1 86.88 257 ARG A C 1
ATOM 2090 O O . ARG A 1 257 ? 19.609 -31.547 -26.828 1 86.88 257 ARG A O 1
ATOM 2097 N N . LEU A 1 258 ? 19.656 -32.875 -28.531 1 81.62 258 LEU A N 1
ATOM 2098 C CA . LEU A 1 258 ? 18.359 -33.5 -28.281 1 81.62 258 LEU A CA 1
ATOM 2099 C C . LEU A 1 258 ? 18.375 -34.312 -27 1 81.62 258 LEU A C 1
ATOM 2101 O O . LEU A 1 258 ? 17.344 -34.5 -26.344 1 81.62 258 LEU A O 1
ATOM 2105 N N . GLU A 1 259 ? 19.516 -34.75 -26.562 1 80.44 259 GLU A N 1
ATOM 2106 C CA . GLU A 1 259 ? 19.656 -35.625 -25.391 1 80.44 259 GLU A CA 1
ATOM 2107 C C . GLU A 1 259 ? 19.531 -34.812 -24.109 1 80.44 259 GLU A C 1
ATOM 2109 O O . GLU A 1 259 ? 19.344 -35.375 -23.031 1 80.44 259 GLU A O 1
ATOM 2114 N N . ALA A 1 260 ? 19.594 -33.656 -24.266 1 79.94 260 ALA A N 1
ATOM 2115 C CA . ALA A 1 260 ? 19.641 -32.812 -23.078 1 79.94 260 ALA A CA 1
ATOM 2116 C C . ALA A 1 260 ? 18.219 -32.5 -22.578 1 79.94 260 ALA A C 1
ATOM 2118 O O . ALA A 1 260 ? 18.047 -31.719 -21.641 1 79.94 260 ALA A O 1
ATOM 2119 N N . VAL A 1 261 ? 17.281 -33.188 -23.047 1 82.62 261 VAL A N 1
ATOM 2120 C CA . VAL A 1 261 ? 15.898 -33.031 -22.625 1 82.62 261 VAL A CA 1
ATOM 2121 C C . VAL A 1 261 ? 15.758 -33.406 -21.156 1 82.62 261 VAL A C 1
ATOM 2123 O O . VAL A 1 261 ? 16.375 -34.375 -20.688 1 82.62 261 VAL A O 1
ATOM 2126 N N . THR A 1 262 ? 15.125 -32.625 -20.344 1 80.81 262 THR A N 1
ATOM 2127 C CA . THR A 1 262 ? 14.781 -32.844 -18.953 1 80.81 262 THR A CA 1
ATOM 2128 C C . THR A 1 262 ? 15.898 -32.344 -18.031 1 80.81 262 THR A C 1
ATOM 2130 O O . THR A 1 262 ? 15.773 -32.406 -16.797 1 80.81 262 THR A O 1
ATOM 2133 N N . GLN A 1 263 ? 17 -31.891 -18.688 1 84.69 263 GLN A N 1
ATOM 2134 C CA . GLN A 1 263 ? 18.016 -31.266 -17.859 1 84.69 263 GLN A CA 1
ATOM 2135 C C . GLN A 1 263 ? 17.641 -29.828 -17.516 1 84.69 263 GLN A C 1
ATOM 2137 O O . GLN A 1 263 ? 17.078 -29.109 -18.344 1 84.69 263 GLN A O 1
ATOM 2142 N N . SER A 1 264 ? 17.953 -29.484 -16.312 1 82.56 264 SER A N 1
ATOM 2143 C CA . SER A 1 264 ? 17.609 -28.125 -15.906 1 82.56 264 SER A CA 1
ATOM 2144 C C . SER A 1 264 ? 18.234 -27.094 -16.828 1 82.56 264 SER A C 1
ATOM 2146 O O . SER A 1 264 ? 17.562 -26.156 -17.266 1 82.56 264 SER A O 1
ATOM 2148 N N . LEU A 1 265 ? 19.531 -27.25 -17.141 1 85.25 265 LEU A N 1
ATOM 2149 C CA . LEU A 1 265 ? 20.25 -26.453 -18.125 1 85.25 265 LEU A CA 1
ATOM 2150 C C . LEU A 1 265 ? 20.922 -27.359 -19.156 1 85.25 265 LEU A C 1
ATOM 2152 O O . LEU A 1 265 ? 21.703 -28.234 -18.812 1 85.25 265 LEU A O 1
ATOM 2156 N N . VAL A 1 266 ? 20.625 -27.047 -20.375 1 85.44 266 VAL A N 1
ATOM 2157 C CA . VAL A 1 266 ? 20.953 -27.969 -21.453 1 85.44 266 VAL A CA 1
ATOM 2158 C C . VAL A 1 266 ? 22.438 -27.828 -21.812 1 85.44 266 VAL A C 1
ATOM 2160 O O . VAL A 1 266 ? 23.078 -28.812 -22.203 1 85.44 266 VAL A O 1
ATOM 2163 N N . PHE A 1 267 ? 23.016 -26.656 -21.641 1 88.62 267 PHE A N 1
ATOM 2164 C CA . PHE A 1 267 ? 24.422 -26.422 -22 1 88.62 267 PHE A CA 1
ATOM 2165 C C . PHE A 1 267 ? 25.312 -26.516 -20.781 1 88.62 267 PHE A C 1
ATOM 2167 O O . PHE A 1 267 ? 25.094 -25.797 -19.797 1 88.62 267 PHE A O 1
ATOM 2174 N N . PRO A 1 268 ? 26.312 -27.188 -20.812 1 89.06 268 PRO A N 1
ATOM 2175 C CA . PRO A 1 268 ? 27.188 -27.391 -19.656 1 89.06 268 PRO A CA 1
ATOM 2176 C C . PRO A 1 268 ? 27.859 -26.094 -19.219 1 89.06 268 PRO A C 1
ATOM 2178 O O . PRO A 1 268 ? 28.109 -25.906 -18.016 1 89.06 268 PRO A O 1
ATOM 2181 N N . LEU A 1 269 ? 28.125 -25.266 -20.125 1 89.69 269 LEU A N 1
ATOM 2182 C CA . LEU A 1 269 ? 28.797 -24.016 -19.812 1 89.69 269 LEU A CA 1
ATOM 2183 C C . LEU A 1 269 ? 27.922 -23.125 -18.922 1 89.69 269 LEU A C 1
ATOM 2185 O O . LEU A 1 269 ? 28.438 -22.328 -18.141 1 89.69 269 LEU A O 1
ATOM 2189 N N . LEU A 1 270 ? 26.641 -23.328 -19 1 91.5 270 LEU A N 1
ATOM 2190 C CA . LEU A 1 270 ? 25.703 -22.469 -18.281 1 91.5 270 LEU A CA 1
ATOM 2191 C C . LEU A 1 270 ? 25.562 -22.922 -16.828 1 91.5 270 LEU A C 1
ATOM 2193 O O . LEU A 1 270 ? 25.125 -22.156 -15.969 1 91.5 270 LEU A O 1
ATOM 2197 N N . LYS A 1 271 ? 25.938 -24.094 -16.547 1 91.56 271 LYS A N 1
ATOM 2198 C CA . LYS A 1 271 ? 25.734 -24.656 -15.211 1 91.56 271 LYS A CA 1
ATOM 2199 C C . LYS A 1 271 ? 26.594 -23.938 -14.172 1 91.56 271 LYS A C 1
ATOM 2201 O O . LYS A 1 271 ? 26.078 -23.422 -13.18 1 91.56 271 LYS A O 1
ATOM 2206 N N . PRO A 1 272 ? 27.938 -23.781 -14.492 1 90.69 272 PRO A N 1
ATOM 2207 C CA . PRO A 1 272 ? 28.734 -23.031 -13.516 1 90.69 272 PRO A CA 1
ATOM 2208 C C . PRO A 1 272 ? 28.344 -21.562 -13.445 1 90.69 272 PRO A C 1
ATOM 2210 O O . PRO A 1 272 ? 28.406 -20.938 -12.375 1 90.69 272 PRO A O 1
ATOM 2213 N N . ILE A 1 273 ? 27.906 -21.047 -14.492 1 91.12 273 ILE A N 1
ATOM 2214 C CA . ILE A 1 273 ? 27.5 -19.641 -14.523 1 91.12 273 ILE A CA 1
ATOM 2215 C C . ILE A 1 273 ? 26.266 -19.453 -13.633 1 91.12 273 ILE A C 1
ATOM 2217 O O . ILE A 1 273 ? 26.203 -18.5 -12.852 1 91.12 273 ILE A O 1
ATOM 2221 N N . PHE A 1 274 ? 25.391 -20.344 -13.805 1 93 274 PHE A N 1
ATOM 2222 C CA . PHE A 1 274 ? 24.172 -20.281 -13.008 1 93 274 PHE A CA 1
ATOM 2223 C C . PHE A 1 274 ? 24.484 -20.516 -11.531 1 93 274 PHE A C 1
ATOM 2225 O O . PHE A 1 274 ? 24.031 -19.75 -10.672 1 93 274 PHE A O 1
ATOM 2232 N N . LYS A 1 275 ? 25.281 -21.438 -11.25 1 92.94 275 LYS A N 1
ATOM 2233 C CA . LYS A 1 275 ? 25.641 -21.828 -9.883 1 92.94 275 LYS A CA 1
ATOM 2234 C C . LYS A 1 275 ? 26.328 -20.688 -9.148 1 92.94 275 LYS A C 1
ATOM 2236 O O . LYS A 1 275 ? 25.875 -20.266 -8.078 1 92.94 275 LYS A O 1
ATOM 2241 N N . TYR A 1 276 ? 27.281 -20.172 -9.742 1 93 276 TYR A N 1
ATOM 2242 C CA . TYR A 1 276 ? 28.078 -19.172 -9.055 1 93 276 TYR A CA 1
ATOM 2243 C C . TYR A 1 276 ? 27.453 -17.781 -9.195 1 93 276 TYR A C 1
ATOM 2245 O O . TYR A 1 276 ? 27.672 -16.922 -8.344 1 93 276 TYR A O 1
ATOM 2253 N N . GLY A 1 277 ? 26.703 -17.609 -10.305 1 92.88 277 GLY A N 1
ATOM 2254 C CA . GLY A 1 277 ? 25.922 -16.375 -10.383 1 92.88 277 GLY A CA 1
ATOM 2255 C C . GLY A 1 277 ? 24.875 -16.266 -9.289 1 92.88 277 GLY A C 1
ATOM 2256 O O . GLY A 1 277 ? 24.781 -15.227 -8.633 1 92.88 277 GLY A O 1
ATOM 2257 N N . MET A 1 278 ? 24.188 -17.281 -9.148 1 93.44 278 MET A N 1
ATOM 2258 C CA . MET A 1 278 ? 23.172 -17.328 -8.102 1 93.44 278 MET A CA 1
ATOM 2259 C C . MET A 1 278 ? 23.797 -17.188 -6.723 1 93.44 278 MET A C 1
ATOM 2261 O O . MET A 1 278 ? 23.297 -16.453 -5.871 1 93.44 278 MET A O 1
ATOM 2265 N N . THR A 1 279 ? 24.891 -17.891 -6.504 1 94.81 279 THR A N 1
ATOM 2266 C CA . THR A 1 279 ? 25.609 -17.812 -5.234 1 94.81 279 THR A CA 1
ATOM 2267 C C . THR A 1 279 ? 26.047 -16.391 -4.945 1 94.81 279 THR A C 1
ATOM 2269 O O . THR A 1 279 ? 25.875 -15.891 -3.83 1 94.81 279 THR A O 1
ATOM 2272 N N . PHE A 1 280 ? 26.562 -15.766 -5.926 1 95.88 280 PHE A N 1
ATOM 2273 C CA . PHE A 1 280 ? 27.062 -14.406 -5.789 1 95.88 280 PHE A CA 1
ATOM 2274 C C . PHE A 1 280 ? 25.938 -13.43 -5.48 1 95.88 280 PHE A C 1
ATOM 2276 O O . PHE A 1 280 ? 26.047 -12.625 -4.559 1 95.88 280 PHE A O 1
ATOM 2283 N N . CYS A 1 281 ? 24.859 -13.5 -6.223 1 95.5 281 CYS A N 1
ATOM 2284 C CA . CYS A 1 281 ? 23.719 -12.594 -6.035 1 95.5 281 CYS A CA 1
ATOM 2285 C C . CYS A 1 281 ? 23.109 -12.766 -4.648 1 95.5 281 CYS A C 1
ATOM 2287 O O . CYS A 1 281 ? 22.828 -11.781 -3.961 1 95.5 281 CYS A O 1
ATOM 2289 N N . THR A 1 282 ? 22.906 -13.961 -4.18 1 94.5 282 THR A N 1
ATOM 2290 C CA . THR A 1 282 ? 22.328 -14.211 -2.871 1 94.5 282 THR A CA 1
ATOM 2291 C C . THR A 1 282 ? 23.297 -13.828 -1.758 1 94.5 282 THR A C 1
ATOM 2293 O O . THR A 1 282 ? 22.875 -13.391 -0.684 1 94.5 282 THR A O 1
ATOM 2296 N N . MET A 1 283 ? 24.625 -14.047 -2.031 1 95.88 283 MET A N 1
ATOM 2297 C CA . MET A 1 283 ? 25.641 -13.586 -1.095 1 95.88 283 MET A CA 1
ATOM 2298 C C . MET A 1 283 ? 25.531 -12.078 -0.868 1 95.88 283 MET A C 1
ATOM 2300 O O . MET A 1 283 ? 25.469 -11.625 0.275 1 95.88 283 MET A O 1
ATOM 2304 N N . LEU A 1 284 ? 25.406 -11.375 -1.977 1 95.25 284 LEU A N 1
ATOM 2305 C CA . LEU A 1 284 ? 25.281 -9.922 -1.889 1 95.25 284 LEU A CA 1
ATOM 2306 C C . LEU A 1 284 ? 23.984 -9.523 -1.189 1 95.25 284 LEU A C 1
ATOM 2308 O O . LEU A 1 284 ? 23.969 -8.578 -0.399 1 95.25 284 LEU A O 1
ATOM 2312 N N . LEU A 1 285 ? 22.953 -10.195 -1.501 1 93.81 285 LEU A N 1
ATOM 2313 C CA . LEU A 1 285 ? 21.656 -9.922 -0.872 1 93.81 285 LEU A CA 1
ATOM 2314 C C . LEU A 1 285 ? 21.734 -10.156 0.634 1 93.81 285 LEU A C 1
ATOM 2316 O O . LEU A 1 285 ? 21.219 -9.352 1.415 1 93.81 285 LEU A O 1
ATOM 2320 N N . GLY A 1 286 ? 22.297 -11.25 1.026 1 92.12 286 GLY A N 1
ATOM 2321 C CA . GLY A 1 286 ? 22.484 -11.523 2.441 1 92.12 286 GLY A CA 1
ATOM 2322 C C . GLY A 1 286 ? 23.312 -10.469 3.146 1 92.12 286 GLY A C 1
ATOM 2323 O O . GLY A 1 286 ? 22.953 -10.008 4.234 1 92.12 286 GLY A O 1
ATOM 2324 N N . GLY A 1 287 ? 24.422 -10.117 2.537 1 91.06 287 GLY A N 1
ATOM 2325 C CA . GLY A 1 287 ? 25.25 -9.062 3.09 1 91.06 287 GLY A CA 1
ATOM 2326 C C . GLY A 1 287 ? 24.516 -7.738 3.242 1 91.06 287 GLY A C 1
ATOM 2327 O O . GLY A 1 287 ? 24.641 -7.07 4.27 1 91.06 287 GLY A O 1
ATOM 2328 N N . LEU A 1 288 ? 23.812 -7.477 2.189 1 88.56 288 LEU A N 1
ATOM 2329 C CA . LEU A 1 288 ? 23.047 -6.23 2.207 1 88.56 288 LEU A CA 1
ATOM 2330 C C . LEU A 1 288 ? 22.031 -6.234 3.338 1 88.56 288 LEU A C 1
ATOM 2332 O O . LEU A 1 288 ? 21.922 -5.266 4.094 1 88.56 288 LEU A O 1
ATOM 2336 N N . TYR A 1 289 ? 21.359 -7.262 3.477 1 84.69 289 TYR A N 1
ATOM 2337 C CA . TYR A 1 289 ? 20.312 -7.363 4.492 1 84.69 289 TYR A CA 1
ATOM 2338 C C . TYR A 1 289 ? 20.906 -7.246 5.891 1 84.69 289 TYR A C 1
ATOM 2340 O O . TYR A 1 289 ? 20.438 -6.441 6.703 1 84.69 289 TYR A O 1
ATOM 2348 N N . PHE A 1 290 ? 21.891 -7.898 6.176 1 80.75 290 PHE A N 1
ATOM 2349 C CA . PHE A 1 290 ? 22.484 -7.945 7.512 1 80.75 290 PHE A CA 1
ATOM 2350 C C . PHE A 1 290 ? 23.406 -6.754 7.738 1 80.75 290 PHE A C 1
ATOM 2352 O O . PHE A 1 290 ? 23.641 -6.355 8.883 1 80.75 290 PHE A O 1
ATOM 2359 N N . GLY A 1 291 ? 23.875 -6.234 6.648 1 76.44 291 GLY A N 1
ATOM 2360 C CA . GLY A 1 291 ? 24.719 -5.059 6.758 1 76.44 291 GLY A CA 1
ATOM 2361 C C . GLY A 1 291 ? 23.953 -3.803 7.129 1 76.44 291 GLY A C 1
ATOM 2362 O O . GLY A 1 291 ? 24.422 -3.012 7.957 1 76.44 291 GLY A O 1
ATOM 2363 N N . ILE A 1 292 ? 22.812 -3.609 6.508 1 67.62 292 ILE A N 1
ATOM 2364 C CA . ILE A 1 292 ? 22 -2.42 6.754 1 67.62 292 ILE A CA 1
ATOM 2365 C C . ILE A 1 292 ? 21.391 -2.486 8.156 1 67.62 292 ILE A C 1
ATOM 2367 O O . ILE A 1 292 ? 21.328 -1.477 8.859 1 67.62 292 ILE A O 1
ATOM 2371 N N . MET A 1 293 ? 20.969 -3.586 8.562 1 60.75 293 MET A N 1
ATOM 2372 C CA . MET A 1 293 ? 20.25 -3.713 9.828 1 60.75 293 MET A CA 1
ATOM 2373 C C . MET A 1 293 ? 21.203 -3.48 11.008 1 60.75 293 MET A C 1
ATOM 2375 O O . MET A 1 293 ? 20.797 -2.934 12.031 1 60.75 293 MET A O 1
ATOM 2379 N N . GLU A 1 294 ? 22.422 -3.943 10.953 1 59.12 294 GLU A N 1
ATOM 2380 C CA . GLU A 1 294 ? 23.203 -3.951 12.188 1 59.12 294 GLU A CA 1
ATOM 2381 C C . GLU A 1 294 ? 24.422 -3.041 12.07 1 59.12 294 GLU A C 1
ATOM 2383 O O . GLU A 1 294 ? 24.953 -2.564 13.078 1 59.12 294 GLU A O 1
ATOM 2388 N N . GLY A 1 295 ? 24.672 -2.512 10.914 1 61.56 295 GLY A N 1
ATOM 2389 C CA . GLY A 1 295 ? 25.797 -1.616 10.719 1 61.56 295 GLY A CA 1
ATOM 2390 C C . GLY A 1 295 ? 27.125 -2.201 11.188 1 61.56 295 GLY A C 1
ATOM 2391 O O . GLY A 1 295 ? 28.078 -1.466 11.445 1 61.56 295 GLY A O 1
ATOM 2392 N N . ASN A 1 296 ? 27.125 -3.564 11.695 1 73.75 296 ASN A N 1
ATOM 2393 C CA . ASN A 1 296 ? 28.391 -4.137 12.156 1 73.75 296 ASN A CA 1
ATOM 2394 C C . ASN A 1 296 ? 28.953 -5.133 11.148 1 73.75 296 ASN A C 1
ATOM 2396 O O . ASN A 1 296 ? 28.203 -5.734 10.375 1 73.75 296 ASN A O 1
ATOM 2400 N N . THR A 1 297 ? 30.297 -5.258 11.094 1 80.94 297 THR A N 1
ATOM 2401 C CA . THR A 1 297 ? 31.047 -6.059 10.125 1 80.94 297 THR A CA 1
ATOM 2402 C C . THR A 1 297 ? 30.781 -7.547 10.344 1 80.94 297 THR A C 1
ATOM 2404 O O . THR A 1 297 ? 30.734 -8.32 9.391 1 80.94 297 THR A O 1
ATOM 2407 N N . THR A 1 298 ? 30.516 -7.938 11.555 1 83.5 298 THR A N 1
ATOM 2408 C CA . THR A 1 298 ? 30.266 -9.344 11.867 1 83.5 298 THR A CA 1
ATOM 2409 C C . THR A 1 298 ? 29 -9.828 11.172 1 83.5 298 THR A C 1
ATOM 2411 O O . THR A 1 298 ? 29 -10.875 10.516 1 83.5 298 THR A O 1
ATOM 2414 N N . TRP A 1 299 ? 27.953 -9.008 11.281 1 83.19 299 TRP A N 1
ATOM 2415 C CA . TRP A 1 299 ? 26.688 -9.383 10.664 1 83.19 299 TRP A CA 1
ATOM 2416 C C . TRP A 1 299 ? 26.766 -9.281 9.141 1 83.19 299 TRP A C 1
ATOM 2418 O O . TRP A 1 299 ? 26.125 -10.055 8.422 1 83.19 299 TRP A O 1
ATOM 2428 N N . LEU A 1 300 ? 27.594 -8.328 8.703 1 88.81 300 LEU A N 1
ATOM 2429 C CA . LEU A 1 300 ? 27.812 -8.219 7.262 1 88.81 300 LEU A CA 1
ATOM 2430 C C . LEU A 1 300 ? 28.422 -9.508 6.707 1 88.81 300 LEU A C 1
ATOM 2432 O O . LEU A 1 300 ? 27.906 -10.086 5.754 1 88.81 300 LEU A O 1
ATOM 2436 N N . ILE A 1 301 ? 29.453 -10.039 7.363 1 89.19 301 ILE A N 1
ATOM 2437 C CA . ILE A 1 301 ? 30.141 -11.242 6.926 1 89.19 301 ILE A CA 1
ATOM 2438 C C . ILE A 1 301 ? 29.234 -12.453 7.098 1 89.19 301 ILE A C 1
ATOM 2440 O O . ILE A 1 301 ? 29.156 -13.312 6.219 1 89.19 301 ILE A O 1
ATOM 2444 N N . ALA A 1 302 ? 28.531 -12.477 8.195 1 87.25 302 ALA A N 1
ATOM 2445 C CA . ALA A 1 302 ? 27.578 -13.57 8.414 1 87.25 302 ALA A CA 1
ATOM 2446 C C . ALA A 1 302 ? 26.531 -13.602 7.309 1 87.25 302 ALA A C 1
ATOM 2448 O O . ALA A 1 302 ? 26.172 -14.672 6.82 1 87.25 302 ALA A O 1
ATOM 2449 N N . GLY A 1 303 ? 26.094 -12.391 7.004 1 90.5 303 GLY A N 1
ATOM 2450 C CA . GLY A 1 303 ? 25.125 -12.305 5.93 1 90.5 303 GLY A CA 1
ATOM 2451 C C . GLY A 1 303 ? 25.656 -12.805 4.598 1 90.5 303 GLY A C 1
ATOM 2452 O O . GLY A 1 303 ? 24.969 -13.523 3.875 1 90.5 303 GLY A O 1
ATOM 2453 N N . TYR A 1 304 ? 26.938 -12.43 4.293 1 93.38 304 TYR A N 1
ATOM 2454 C CA . TYR A 1 304 ? 27.562 -12.914 3.064 1 93.38 304 TYR A CA 1
ATOM 2455 C C . TYR A 1 304 ? 27.672 -14.43 3.066 1 93.38 304 TYR A C 1
ATOM 2457 O O . TYR A 1 304 ? 27.344 -15.086 2.068 1 93.38 304 TYR A O 1
ATOM 2465 N N . VAL A 1 305 ? 28 -15 4.164 1 92.06 305 VAL A N 1
ATOM 2466 C CA . VAL A 1 305 ? 28.219 -16.438 4.27 1 92.06 305 VAL A CA 1
ATOM 2467 C C . VAL A 1 305 ? 26.891 -17.172 4.18 1 92.06 305 VAL A C 1
ATOM 2469 O O . VAL A 1 305 ? 26.734 -18.109 3.389 1 92.06 305 VAL A O 1
ATOM 2472 N N . ILE A 1 306 ? 25.906 -16.719 4.91 1 89.62 306 ILE A N 1
ATOM 2473 C CA . ILE A 1 306 ? 24.594 -17.344 4.895 1 89.62 306 ILE A CA 1
ATOM 2474 C C . ILE A 1 306 ? 23.984 -17.25 3.492 1 89.62 306 ILE A C 1
ATOM 2476 O O . ILE A 1 306 ? 23.469 -18.234 2.963 1 89.62 306 ILE A O 1
ATOM 2480 N N . GLY A 1 307 ? 24.094 -16.047 2.961 1 92.44 307 GLY A N 1
ATOM 2481 C CA . GLY A 1 307 ? 23.578 -15.852 1.611 1 92.44 307 GLY A CA 1
ATOM 2482 C C . GLY A 1 307 ? 24.266 -16.75 0.589 1 92.44 307 GLY A C 1
ATOM 2483 O O . GLY A 1 307 ? 23.594 -17.359 -0.25 1 92.44 307 GLY A O 1
ATOM 2484 N N . ALA A 1 308 ? 25.547 -16.859 0.673 1 93.88 308 ALA A N 1
ATOM 2485 C CA . ALA A 1 308 ? 26.312 -17.688 -0.256 1 93.88 308 ALA A CA 1
ATOM 2486 C C . ALA A 1 308 ? 25.922 -19.156 -0.113 1 93.88 308 ALA A C 1
ATOM 2488 O O . ALA A 1 308 ? 25.734 -19.859 -1.112 1 93.88 308 ALA A O 1
ATOM 2489 N N . ILE A 1 309 ? 25.75 -19.594 1.053 1 90.44 309 ILE A N 1
ATOM 2490 C CA . ILE A 1 309 ? 25.391 -20.984 1.306 1 90.44 309 ILE A CA 1
ATOM 2491 C C . ILE A 1 309 ? 24 -21.266 0.741 1 90.44 309 ILE A C 1
ATOM 2493 O O . ILE A 1 309 ? 23.812 -22.25 0.014 1 90.44 309 ILE A O 1
ATOM 2497 N N . LEU A 1 310 ? 23.125 -20.406 1.034 1 88.38 310 LEU A N 1
ATOM 2498 C CA . LEU A 1 310 ? 21.766 -20.578 0.56 1 88.38 310 LEU A CA 1
ATOM 2499 C C . LEU A 1 310 ? 21.703 -20.578 -0.964 1 88.38 310 LEU A C 1
ATOM 2501 O O . LEU A 1 310 ? 21.078 -21.438 -1.574 1 88.38 310 LEU A O 1
ATOM 2505 N N . GLY A 1 311 ? 22.375 -19.578 -1.52 1 91.12 311 GLY A N 1
ATOM 2506 C CA . GLY A 1 311 ? 22.375 -19.484 -2.971 1 91.12 311 GLY A CA 1
ATOM 2507 C C . GLY A 1 311 ? 23.016 -20.688 -3.641 1 91.12 311 GLY A C 1
ATOM 2508 O O . GLY A 1 311 ? 22.5 -21.203 -4.633 1 91.12 311 GLY A O 1
ATOM 2509 N N . TYR A 1 312 ? 24.078 -21.156 -3.1 1 92.06 312 TYR A N 1
ATOM 2510 C CA . TYR A 1 312 ? 24.766 -22.328 -3.633 1 92.06 312 TYR A CA 1
ATOM 2511 C C . TYR A 1 312 ? 23.891 -23.578 -3.545 1 92.06 312 TYR A C 1
ATOM 2513 O O . TYR A 1 312 ? 23.766 -24.328 -4.512 1 92.06 312 TYR A O 1
ATOM 2521 N N . PHE A 1 313 ? 23.25 -23.703 -2.449 1 88.94 313 PHE A N 1
ATOM 2522 C CA . PHE A 1 313 ? 22.391 -24.859 -2.236 1 88.94 313 PHE A CA 1
ATOM 2523 C C . PHE A 1 313 ? 21.203 -24.859 -3.189 1 88.94 313 PHE A C 1
ATOM 2525 O O . PHE A 1 313 ? 20.891 -25.875 -3.805 1 88.94 313 PHE A O 1
ATOM 2532 N N . VAL A 1 314 ? 20.609 -23.781 -3.297 1 87.25 314 VAL A N 1
ATOM 2533 C CA . VAL A 1 314 ? 19.453 -23.672 -4.191 1 87.25 314 VAL A CA 1
ATOM 2534 C C . VAL A 1 314 ? 19.891 -23.938 -5.629 1 87.25 314 VAL A C 1
ATOM 2536 O O . VAL A 1 314 ? 19.219 -24.656 -6.371 1 87.25 314 VAL A O 1
ATOM 2539 N N . ALA A 1 315 ? 21.016 -23.328 -6.008 1 90.5 315 ALA A N 1
ATOM 2540 C CA . ALA A 1 315 ? 21.531 -23.547 -7.359 1 90.5 315 ALA A CA 1
ATOM 2541 C C . ALA A 1 315 ? 21.797 -25.016 -7.617 1 90.5 315 ALA A C 1
ATOM 2543 O O . ALA A 1 315 ? 21.406 -25.562 -8.664 1 90.5 315 ALA A O 1
ATOM 2544 N N . GLU A 1 316 ? 22.359 -25.703 -6.664 1 90.12 316 GLU A N 1
ATOM 2545 C CA . GLU A 1 316 ? 22.672 -27.125 -6.805 1 90.12 316 GLU A CA 1
ATOM 2546 C C . GLU A 1 316 ? 21.391 -27.953 -6.852 1 90.12 316 GLU A C 1
ATOM 2548 O O . GLU A 1 316 ? 21.312 -28.938 -7.59 1 90.12 316 GLU A O 1
ATOM 2553 N N . MET A 1 317 ? 20.484 -27.578 -6.086 1 85.81 317 MET A N 1
ATOM 2554 C CA . MET A 1 317 ? 19.219 -28.297 -6.102 1 85.81 317 MET A CA 1
ATOM 2555 C C . MET A 1 317 ? 18.562 -28.203 -7.48 1 85.81 317 MET A C 1
ATOM 2557 O O . MET A 1 317 ? 18.016 -29.188 -7.973 1 85.81 317 MET A O 1
ATOM 2561 N N . VAL A 1 318 ? 18.609 -27.047 -8.047 1 86.25 318 VAL A N 1
ATOM 2562 C CA . VAL A 1 318 ? 18.031 -26.828 -9.367 1 86.25 318 VAL A CA 1
ATOM 2563 C C . VAL A 1 318 ? 18.797 -27.625 -10.414 1 86.25 318 VAL A C 1
ATOM 2565 O O . VAL A 1 318 ? 18.203 -28.297 -11.258 1 86.25 318 VAL A O 1
ATOM 2568 N N . LEU A 1 319 ? 20.109 -27.609 -10.367 1 88.56 319 LEU A N 1
ATOM 2569 C CA . LEU A 1 319 ? 20.953 -28.25 -11.367 1 88.56 319 LEU A CA 1
ATOM 2570 C C . LEU A 1 319 ? 20.875 -29.781 -11.266 1 88.56 319 LEU A C 1
ATOM 2572 O O . LEU A 1 319 ? 20.859 -30.469 -12.281 1 88.56 319 LEU A O 1
ATOM 2576 N N . GLN A 1 320 ? 20.734 -30.219 -10 1 87.81 320 GLN A N 1
ATOM 2577 C CA . GLN A 1 320 ? 20.688 -31.656 -9.781 1 87.81 320 GLN A CA 1
ATOM 2578 C C . GLN A 1 320 ? 19.25 -32.156 -9.719 1 87.81 320 GLN A C 1
ATOM 2580 O O . GLN A 1 320 ? 19.031 -33.375 -9.641 1 87.81 320 GLN A O 1
ATOM 2585 N N . LYS A 1 321 ? 18.312 -31.25 -9.742 1 82.5 321 LYS A N 1
ATOM 2586 C CA . LYS A 1 321 ? 16.891 -31.578 -9.711 1 82.5 321 LYS A CA 1
ATOM 2587 C C . LYS A 1 321 ? 16.562 -32.469 -8.516 1 82.5 321 LYS A C 1
ATOM 2589 O O . LYS A 1 321 ? 15.852 -33.469 -8.648 1 82.5 321 LYS A O 1
ATOM 2594 N N . SER A 1 322 ? 17.344 -32.219 -7.426 1 82.69 322 SER A N 1
ATOM 2595 C CA . SER A 1 322 ? 17.156 -32.969 -6.184 1 82.69 322 SER A CA 1
ATOM 2596 C C . SER A 1 322 ? 17.469 -32.094 -4.969 1 82.69 322 SER A C 1
ATOM 2598 O O . SER A 1 322 ? 18.266 -31.172 -5.047 1 82.69 322 SER A O 1
ATOM 2600 N N . TRP A 1 323 ? 16.781 -32.344 -3.918 1 79.62 323 TRP A N 1
ATOM 2601 C CA . TRP A 1 323 ? 17.078 -31.609 -2.691 1 79.62 323 TRP A CA 1
ATOM 2602 C C . TRP A 1 323 ? 18.25 -32.219 -1.949 1 79.62 323 TRP A C 1
ATOM 2604 O O . TRP A 1 323 ? 18.859 -31.594 -1.085 1 79.62 323 TRP A O 1
ATOM 2614 N N . ARG A 1 324 ? 18.516 -33.594 -2.25 1 83.19 324 ARG A N 1
ATOM 2615 C CA . ARG A 1 324 ? 19.734 -34.25 -1.743 1 83.19 324 ARG A CA 1
ATOM 2616 C C . ARG A 1 324 ? 20.922 -33.969 -2.658 1 83.19 324 ARG A C 1
ATOM 2618 O O . ARG A 1 324 ? 21.156 -34.719 -3.607 1 83.19 324 ARG A O 1
ATOM 2625 N N . ILE A 1 325 ? 21.562 -32.969 -2.365 1 85.31 325 ILE A N 1
ATOM 2626 C CA . ILE A 1 325 ? 22.594 -32.469 -3.283 1 85.31 325 ILE A CA 1
ATOM 2627 C C . ILE A 1 325 ? 23.953 -33 -2.852 1 85.31 325 ILE A C 1
ATOM 2629 O O . ILE A 1 325 ? 24.188 -33.25 -1.665 1 85.31 325 ILE A O 1
ATOM 2633 N N . ILE A 1 326 ? 24.781 -33.281 -3.754 1 86.62 326 ILE A N 1
ATOM 2634 C CA . ILE A 1 326 ? 26.188 -33.594 -3.52 1 86.62 326 ILE A CA 1
ATOM 2635 C C . ILE A 1 326 ? 27 -32.281 -3.463 1 86.62 326 ILE A C 1
ATOM 2637 O O . ILE A 1 326 ? 27.016 -31.516 -4.426 1 86.62 326 ILE A O 1
ATOM 2641 N N . ILE A 1 327 ? 27.516 -32.031 -2.338 1 86.5 327 ILE A N 1
ATOM 2642 C CA . ILE A 1 327 ? 28.281 -30.812 -2.133 1 86.5 327 ILE A CA 1
ATOM 2643 C C . ILE A 1 327 ? 29.719 -31.031 -2.568 1 86.5 327 ILE A C 1
ATOM 2645 O O . ILE A 1 327 ? 30.359 -32.031 -2.201 1 86.5 327 ILE A O 1
ATOM 2649 N N . HIS A 1 328 ? 30.188 -30.109 -3.4 1 85.69 328 HIS A N 1
ATOM 2650 C CA . HIS A 1 328 ? 31.578 -30.094 -3.795 1 85.69 328 HIS A CA 1
ATOM 2651 C C . HIS A 1 328 ? 32.375 -29.047 -3.01 1 85.69 328 HIS A C 1
ATOM 2653 O O . HIS A 1 328 ? 32.5 -27.906 -3.449 1 85.69 328 HIS A O 1
ATOM 2659 N N . ILE A 1 329 ? 32.969 -29.438 -2.014 1 86.44 329 ILE A N 1
ATOM 2660 C CA . ILE A 1 329 ? 33.625 -28.562 -1.051 1 86.44 329 ILE A CA 1
ATOM 2661 C C . ILE A 1 329 ? 34.781 -27.828 -1.729 1 86.44 329 ILE A C 1
ATOM 2663 O O . ILE A 1 329 ? 35.031 -26.656 -1.416 1 86.44 329 ILE A O 1
ATOM 2667 N N . LYS A 1 330 ? 35.469 -28.484 -2.613 1 88.25 330 LYS A N 1
ATOM 2668 C CA . LYS A 1 330 ? 36.562 -27.859 -3.322 1 88.25 330 LYS A CA 1
ATOM 2669 C C . LYS A 1 330 ? 36.094 -26.641 -4.098 1 88.25 330 LYS A C 1
ATOM 2671 O O . LYS A 1 330 ? 36.75 -25.594 -4.094 1 88.25 330 LYS A O 1
ATOM 2676 N N . GLU A 1 331 ? 35 -26.766 -4.734 1 87.5 331 GLU A N 1
ATOM 2677 C CA . GLU A 1 331 ? 34.438 -25.656 -5.5 1 87.5 331 GLU A CA 1
ATOM 2678 C C . GLU A 1 331 ? 34.031 -24.5 -4.586 1 87.5 331 GLU A C 1
ATOM 2680 O O . GLU A 1 331 ? 34.219 -23.328 -4.945 1 87.5 331 GLU A O 1
ATOM 2685 N N . LEU A 1 332 ? 33.625 -24.859 -3.471 1 88.69 332 LEU A N 1
ATOM 2686 C CA . LEU A 1 332 ? 33.219 -23.844 -2.51 1 88.69 332 LEU A CA 1
ATOM 2687 C C . LEU A 1 332 ? 34.406 -23.094 -1.963 1 88.69 332 LEU A C 1
ATOM 2689 O O . LEU A 1 332 ? 34.375 -21.891 -1.756 1 88.69 332 LEU A O 1
ATOM 2693 N N . ILE A 1 333 ? 35.469 -23.828 -1.805 1 90.5 333 ILE A N 1
ATOM 2694 C CA . ILE A 1 333 ? 36.688 -23.234 -1.315 1 90.5 333 ILE A CA 1
ATOM 2695 C C . ILE A 1 333 ? 37.281 -22.281 -2.371 1 90.5 333 ILE A C 1
ATOM 2697 O O . ILE A 1 333 ? 37.719 -21.188 -2.049 1 90.5 333 ILE A O 1
ATOM 2701 N N . ILE A 1 334 ? 37.188 -22.672 -3.572 1 91.69 334 ILE A N 1
ATOM 2702 C CA . ILE A 1 334 ? 37.688 -21.828 -4.668 1 91.69 334 ILE A CA 1
ATOM 2703 C C . ILE A 1 334 ? 36.844 -20.562 -4.738 1 91.69 334 ILE A C 1
ATOM 2705 O O . ILE A 1 334 ? 37.375 -19.453 -4.898 1 91.69 334 ILE A O 1
ATOM 2709 N N . TYR A 1 335 ? 35.562 -20.75 -4.688 1 93.5 335 TYR A N 1
ATOM 2710 C CA . TYR A 1 335 ? 34.688 -19.594 -4.695 1 93.5 335 TYR A CA 1
ATOM 2711 C C . TYR A 1 335 ? 35 -18.656 -3.535 1 93.5 335 TYR A C 1
ATOM 2713 O O . TYR A 1 335 ? 35.094 -17.438 -3.725 1 93.5 335 TYR A O 1
ATOM 2721 N N . ALA A 1 336 ? 35.125 -19.219 -2.352 1 92.25 336 ALA A N 1
ATOM 2722 C CA . ALA A 1 336 ? 35.438 -18.422 -1.167 1 92.25 336 ALA A CA 1
ATOM 2723 C C . ALA A 1 336 ? 36.781 -17.703 -1.326 1 92.25 336 ALA A C 1
ATOM 2725 O O . ALA A 1 336 ? 36.906 -16.531 -0.941 1 92.25 336 ALA A O 1
ATOM 2726 N N . GLY A 1 337 ? 37.75 -18.438 -1.853 1 92.88 337 GLY A N 1
ATOM 2727 C CA . GLY A 1 337 ? 39.031 -17.828 -2.123 1 92.88 337 GLY A CA 1
ATOM 2728 C C . GLY A 1 337 ? 38.969 -16.672 -3.1 1 92.88 337 GLY A C 1
ATOM 2729 O O . GLY A 1 337 ? 39.562 -15.625 -2.883 1 92.88 337 GLY A O 1
ATOM 2730 N N . ALA A 1 338 ? 38.156 -16.828 -4.137 1 93.88 338 ALA A N 1
ATOM 2731 C CA . ALA A 1 338 ? 37.969 -15.766 -5.121 1 93.88 338 ALA A CA 1
ATOM 2732 C C . ALA A 1 338 ? 37.344 -14.531 -4.484 1 93.88 338 ALA A C 1
ATOM 2734 O O . ALA A 1 338 ? 37.75 -13.406 -4.766 1 93.88 338 ALA A O 1
ATOM 2735 N N . MET A 1 339 ? 36.312 -14.773 -3.689 1 93.19 339 MET A N 1
ATOM 2736 C CA . MET A 1 339 ? 35.625 -13.664 -3.029 1 93.19 339 MET A CA 1
ATOM 2737 C C . MET A 1 339 ? 36.562 -12.969 -2.031 1 93.19 339 MET A C 1
ATOM 2739 O O . MET A 1 339 ? 36.531 -11.75 -1.901 1 93.19 339 MET A O 1
ATOM 2743 N N . ALA A 1 340 ? 37.344 -13.773 -1.352 1 90.5 340 ALA A N 1
ATOM 2744 C CA . ALA A 1 340 ? 38.312 -13.195 -0.433 1 90.5 340 ALA A CA 1
ATOM 2745 C C . ALA A 1 340 ? 39.344 -12.32 -1.178 1 90.5 340 ALA A C 1
ATOM 2747 O O . ALA A 1 340 ? 39.688 -11.234 -0.709 1 90.5 340 ALA A O 1
ATOM 2748 N N . LEU A 1 341 ? 39.719 -12.781 -2.289 1 92.12 341 LEU A N 1
ATOM 2749 C CA . LEU A 1 341 ? 40.625 -11.992 -3.121 1 92.12 341 LEU A CA 1
ATOM 2750 C C . LEU A 1 341 ? 39.969 -10.688 -3.547 1 92.12 341 LEU A C 1
ATOM 2752 O O . LEU A 1 341 ? 40.625 -9.633 -3.555 1 92.12 341 LEU A O 1
ATOM 2756 N N . LEU A 1 342 ? 38.719 -10.797 -3.9 1 90.06 342 LEU A N 1
ATOM 2757 C CA . LEU A 1 342 ? 38 -9.602 -4.297 1 90.06 342 LEU A CA 1
ATOM 2758 C C . LEU A 1 342 ? 37.938 -8.602 -3.15 1 90.06 342 LEU A C 1
ATOM 2760 O O . LEU A 1 342 ? 38.125 -7.398 -3.355 1 90.06 342 LEU A O 1
ATOM 2764 N N . VAL A 1 343 ? 37.656 -9.055 -1.954 1 87.31 343 VAL A N 1
ATOM 2765 C CA . VAL A 1 343 ? 37.594 -8.195 -0.773 1 87.31 343 VAL A CA 1
ATOM 2766 C C . VAL A 1 343 ? 38.938 -7.555 -0.518 1 87.31 343 VAL A C 1
ATOM 2768 O O . VAL A 1 343 ? 39.031 -6.359 -0.219 1 87.31 343 VAL A O 1
ATOM 2771 N N . ILE A 1 344 ? 39.969 -8.367 -0.743 1 87.62 344 ILE A N 1
ATOM 2772 C CA . ILE A 1 344 ? 41.312 -7.875 -0.528 1 87.62 344 ILE A CA 1
ATOM 2773 C C . ILE A 1 344 ? 41.656 -6.781 -1.546 1 87.62 344 ILE A C 1
ATOM 2775 O O . ILE A 1 344 ? 42.219 -5.754 -1.199 1 87.62 344 ILE A O 1
ATOM 2779 N N . LEU A 1 345 ? 41.188 -6.957 -2.693 1 87.38 345 LEU A N 1
ATOM 2780 C CA . LEU A 1 345 ? 41.406 -5.965 -3.74 1 87.38 345 LEU A CA 1
ATOM 2781 C C . LEU A 1 345 ? 40.75 -4.645 -3.393 1 87.38 345 LEU A C 1
ATOM 2783 O O . LEU A 1 345 ? 41.281 -3.572 -3.633 1 87.38 345 LEU A O 1
ATOM 2787 N N . PHE A 1 346 ? 39.594 -4.727 -2.752 1 85.44 346 PHE A N 1
ATOM 2788 C CA . PHE A 1 346 ? 38.875 -3.518 -2.363 1 85.44 346 PHE A CA 1
ATOM 2789 C C . PHE A 1 346 ? 39.531 -2.875 -1.144 1 85.44 346 PHE A C 1
ATOM 2791 O O . PHE A 1 346 ? 39.594 -1.647 -1.039 1 85.44 346 PHE A O 1
ATOM 2798 N N . GLN A 1 347 ? 40 -3.732 -0.254 1 82 347 GLN A N 1
ATOM 2799 C CA . GLN A 1 347 ? 40.625 -3.23 0.964 1 82 347 GLN A CA 1
ATOM 2800 C C . GLN A 1 347 ? 41.906 -2.451 0.646 1 82 347 GLN A C 1
ATOM 2802 O O . GLN A 1 347 ? 42.219 -1.456 1.307 1 82 347 GLN A O 1
ATOM 2807 N N . PHE A 1 348 ? 42.531 -2.918 -0.411 1 82.5 348 PHE A N 1
ATOM 2808 C CA . PHE A 1 348 ? 43.781 -2.246 -0.769 1 82.5 348 PHE A CA 1
ATOM 2809 C C . PHE A 1 348 ? 43.531 -1.169 -1.817 1 82.5 348 PHE A C 1
ATOM 2811 O O . PHE A 1 348 ? 44.469 -0.577 -2.344 1 82.5 348 PHE A O 1
ATOM 2818 N N . ASP A 1 349 ? 42.344 -0.812 -2.094 1 81.31 349 ASP A N 1
ATOM 2819 C CA . ASP A 1 349 ? 41.938 0.221 -3.041 1 81.31 349 ASP A CA 1
ATOM 2820 C C . ASP A 1 349 ? 42.719 0.115 -4.344 1 81.31 349 ASP A C 1
ATOM 2822 O O . ASP A 1 349 ? 43.312 1.097 -4.801 1 81.31 349 ASP A O 1
ATOM 2826 N N . PHE A 1 350 ? 42.781 -1.056 -4.875 1 80.75 350 PHE A N 1
ATOM 2827 C CA . PHE A 1 350 ? 43.531 -1.301 -6.098 1 80.75 350 PHE A CA 1
ATOM 2828 C C . PHE A 1 350 ? 43.062 -0.399 -7.227 1 80.75 350 PHE A C 1
ATOM 2830 O O . PHE A 1 350 ? 43.844 0.023 -8.07 1 80.75 350 PHE A O 1
ATOM 2837 N N . THR A 1 351 ? 41.812 0.004 -7.289 1 81.56 351 THR A N 1
ATOM 2838 C CA . THR A 1 351 ? 41.25 0.86 -8.328 1 81.56 351 THR A CA 1
ATOM 2839 C C . THR A 1 351 ? 41.594 2.326 -8.047 1 81.56 351 THR A C 1
ATOM 2841 O O . THR A 1 351 ? 41.406 3.18 -8.922 1 81.56 351 THR A O 1
ATOM 2844 N N . GLN A 1 352 ? 42.125 2.676 -6.895 1 86.31 352 GLN A N 1
ATOM 2845 C CA . GLN A 1 352 ? 42.438 4.027 -6.449 1 86.31 352 GLN A CA 1
ATOM 2846 C C . GLN A 1 352 ? 41.188 4.887 -6.352 1 86.31 352 GLN A C 1
ATOM 2848 O O . GLN A 1 352 ? 41.219 6.098 -6.57 1 86.31 352 GLN A O 1
ATOM 2853 N N . PHE A 1 353 ? 40.094 4.215 -6.18 1 91.19 353 PHE A N 1
ATOM 2854 C CA . PHE A 1 353 ? 38.844 4.914 -6.043 1 91.19 353 PHE A CA 1
ATOM 2855 C C . PHE A 1 353 ? 38.844 5.836 -4.828 1 91.19 353 PHE A C 1
ATOM 2857 O O . PHE A 1 353 ? 38.5 7.008 -4.926 1 91.19 353 PHE A O 1
ATOM 2864 N N . GLU A 1 354 ? 39.25 5.41 -3.721 1 92.12 354 GLU A N 1
ATOM 2865 C CA . GLU A 1 354 ? 39.156 6.137 -2.457 1 92.12 354 GLU A CA 1
ATOM 2866 C C . GLU A 1 354 ? 40.125 7.312 -2.434 1 92.12 354 GLU A C 1
ATOM 2868 O O . GLU A 1 354 ? 39.844 8.367 -1.874 1 92.12 354 GLU A O 1
ATOM 2873 N N . LYS A 1 355 ? 41.25 7.105 -3.119 1 89.62 355 LYS A N 1
ATOM 2874 C CA . LYS A 1 355 ? 42.312 8.109 -3.023 1 89.62 355 LYS A CA 1
ATOM 2875 C C . LYS A 1 355 ? 42.188 9.148 -4.137 1 89.62 355 LYS A C 1
ATOM 2877 O O . LYS A 1 355 ? 42.875 10.172 -4.117 1 89.62 355 LYS A O 1
ATOM 2882 N N . LYS A 1 356 ? 41.312 8.859 -4.953 1 92.69 356 LYS A N 1
ATOM 2883 C CA . LYS A 1 356 ? 41.219 9.734 -6.117 1 92.69 356 LYS A CA 1
ATOM 2884 C C . LYS A 1 356 ? 40.5 11.039 -5.766 1 92.69 356 LYS A C 1
ATOM 2886 O O . LYS A 1 356 ? 39.344 11.031 -5.398 1 92.69 356 LYS A O 1
ATOM 2891 N N . VAL A 1 357 ? 41.188 12.156 -5.789 1 95.31 357 VAL A N 1
ATOM 2892 C CA . VAL A 1 357 ? 40.688 13.531 -5.707 1 95.31 357 VAL A CA 1
ATOM 2893 C C . VAL A 1 357 ? 41.188 14.328 -6.914 1 95.31 357 VAL A C 1
ATOM 2895 O O . VAL A 1 357 ? 42.375 14.406 -7.16 1 95.31 357 VAL A O 1
ATOM 2898 N N . PRO A 1 358 ? 40.312 14.82 -7.633 1 95.56 358 PRO A N 1
ATOM 2899 C CA . PRO A 1 358 ? 40.75 15.508 -8.852 1 95.56 358 PRO A CA 1
ATOM 2900 C C . PRO A 1 358 ? 41.656 16.688 -8.562 1 95.56 358 PRO A C 1
ATOM 2902 O O . PRO A 1 358 ? 41.531 17.344 -7.523 1 95.56 358 PRO A O 1
ATOM 2905 N N . ASN A 1 359 ? 42.562 16.938 -9.539 1 95.12 359 ASN A N 1
ATOM 2906 C CA . ASN A 1 359 ? 43.375 18.141 -9.469 1 95.12 359 ASN A CA 1
ATOM 2907 C C . ASN A 1 359 ? 42.562 19.391 -9.828 1 95.12 359 ASN A C 1
ATOM 2909 O O . ASN A 1 359 ? 41.625 19.312 -10.625 1 95.12 359 ASN A O 1
ATOM 2913 N N . LEU A 1 360 ? 42.969 20.453 -9.258 1 95.44 360 LEU A N 1
ATOM 2914 C CA . LEU A 1 360 ? 42.25 21.703 -9.453 1 95.44 360 LEU A CA 1
ATOM 2915 C C . LEU A 1 360 ? 42.188 22.062 -10.938 1 95.44 360 LEU A C 1
ATOM 2917 O O . LEU A 1 360 ? 41.188 22.625 -11.398 1 95.44 360 LEU A O 1
ATOM 2921 N N . SER A 1 361 ? 43.219 21.75 -11.672 1 94.69 361 SER A N 1
ATOM 2922 C CA . SER A 1 361 ? 43.281 22.094 -13.086 1 94.69 361 SER A CA 1
ATOM 2923 C C . SER A 1 361 ? 42.25 21.328 -13.906 1 94.69 361 SER A C 1
ATOM 2925 O O . SER A 1 361 ? 41.875 21.766 -15 1 94.69 361 SER A O 1
ATOM 2927 N N . GLU A 1 362 ? 41.812 20.281 -13.43 1 95.5 362 GLU A N 1
ATOM 2928 C CA . GLU A 1 362 ? 40.875 19.422 -14.156 1 95.5 362 GLU A CA 1
ATOM 2929 C C . GLU A 1 362 ? 39.406 19.766 -13.797 1 95.5 362 GLU A C 1
ATOM 2931 O O . GLU A 1 362 ? 38.5 19.297 -14.445 1 95.5 362 GLU A O 1
ATOM 2936 N N . VAL A 1 363 ? 39.25 20.547 -12.789 1 97.12 363 VAL A N 1
ATOM 2937 C CA . VAL A 1 363 ? 37.906 20.766 -12.227 1 97.12 363 VAL A CA 1
ATOM 2938 C C . VAL A 1 363 ? 37.312 22.047 -12.789 1 97.12 363 VAL A C 1
ATOM 2940 O O . VAL A 1 363 ? 37.969 23.078 -12.859 1 97.12 363 VAL A O 1
ATOM 2943 N N . GLU A 1 364 ? 36.156 22.031 -13.242 1 96.94 364 GLU A N 1
ATOM 2944 C CA . GLU A 1 364 ? 35.406 23.203 -13.703 1 96.94 364 GLU A CA 1
ATOM 2945 C C . GLU A 1 364 ? 34.625 23.859 -12.555 1 96.94 364 GLU A C 1
ATOM 2947 O O . GLU A 1 364 ? 34.719 25.062 -12.344 1 96.94 364 GLU A O 1
ATOM 2952 N N . ARG A 1 365 ? 33.906 23.047 -11.859 1 96.69 365 ARG A N 1
ATOM 2953 C CA . ARG A 1 365 ? 33.125 23.516 -10.719 1 96.69 365 ARG A CA 1
ATOM 2954 C C . ARG A 1 365 ? 32.844 22.375 -9.75 1 96.69 365 ARG A C 1
ATOM 2956 O O . ARG A 1 365 ? 32.969 21.203 -10.109 1 96.69 365 ARG A O 1
ATOM 2963 N N . ILE A 1 366 ? 32.562 22.719 -8.438 1 97.81 366 ILE A N 1
ATOM 2964 C CA . ILE A 1 366 ? 32.375 21.703 -7.406 1 97.81 366 ILE A CA 1
ATOM 2965 C C . ILE A 1 366 ? 31.094 21.984 -6.617 1 97.81 366 ILE A C 1
ATOM 2967 O O . ILE A 1 366 ? 30.812 23.141 -6.281 1 97.81 366 ILE A O 1
ATOM 2971 N N . HIS A 1 367 ? 30.297 20.953 -6.406 1 97 367 HIS A N 1
ATOM 2972 C CA . HIS A 1 367 ? 29.156 21 -5.5 1 97 367 HIS A CA 1
ATOM 2973 C C . HIS A 1 367 ? 29.469 20.312 -4.18 1 97 367 HIS A C 1
ATOM 2975 O O . HIS A 1 367 ? 29.922 19.172 -4.168 1 97 367 HIS A O 1
ATOM 2981 N N . LEU A 1 368 ? 29.328 20.969 -3.062 1 96.38 368 LEU A N 1
ATOM 2982 C CA . LEU A 1 368 ? 29.469 20.406 -1.727 1 96.38 368 LEU A CA 1
ATOM 2983 C C . LEU A 1 368 ? 28.219 20.656 -0.891 1 96.38 368 LEU A C 1
ATOM 2985 O O . LEU A 1 368 ? 27.828 21.812 -0.677 1 96.38 368 LEU A O 1
ATOM 2989 N N . SER A 1 369 ? 27.562 19.547 -0.531 1 93.06 369 SER A N 1
ATOM 2990 C CA . SER A 1 369 ? 26.359 19.719 0.277 1 93.06 369 SER A CA 1
ATOM 2991 C C . SER A 1 369 ? 26.281 18.641 1.359 1 93.06 369 SER A C 1
ATOM 2993 O O . SER A 1 369 ? 27.156 17.781 1.46 1 93.06 369 SER A O 1
ATOM 2995 N N . GLU A 1 370 ? 25.234 18.797 2.193 1 88.38 370 GLU A N 1
ATOM 2996 C CA . GLU A 1 370 ? 25.078 17.906 3.352 1 88.38 370 GLU A CA 1
ATOM 2997 C C . GLU A 1 370 ? 24.406 16.594 2.967 1 88.38 370 GLU A C 1
ATOM 2999 O O . GLU A 1 370 ? 24.422 15.633 3.736 1 88.38 370 GLU A O 1
ATOM 3004 N N . ASN A 1 371 ? 23.875 16.578 1.828 1 84.06 371 ASN A N 1
ATOM 3005 C CA . ASN A 1 371 ? 23.234 15.32 1.423 1 84.06 371 ASN A CA 1
ATOM 3006 C C . ASN A 1 371 ? 22.984 15.281 -0.082 1 84.06 371 ASN A C 1
ATOM 3008 O O . ASN A 1 371 ? 23.031 16.312 -0.751 1 84.06 371 ASN A O 1
ATOM 3012 N N . TYR A 1 372 ? 22.672 14.156 -0.51 1 85.88 372 TYR A N 1
ATOM 3013 C CA . TYR A 1 372 ? 22.453 13.867 -1.923 1 85.88 372 TYR A CA 1
ATOM 3014 C C . TYR A 1 372 ? 21.219 14.594 -2.441 1 85.88 372 TYR A C 1
ATOM 3016 O O . TYR A 1 372 ? 21.172 15 -3.605 1 85.88 372 TYR A O 1
ATOM 3024 N N . PHE A 1 373 ? 20.25 14.867 -1.714 1 81.31 373 PHE A N 1
ATOM 3025 C CA . PHE A 1 373 ? 18.984 15.422 -2.15 1 81.31 373 PHE A CA 1
ATOM 3026 C C . PHE A 1 373 ? 19.125 16.891 -2.508 1 81.31 373 PHE A C 1
ATOM 3028 O O . PHE A 1 373 ? 18.391 17.406 -3.357 1 81.31 373 PHE A O 1
ATOM 3035 N N . MET A 1 374 ? 20 17.531 -1.845 1 84.25 374 MET A N 1
ATOM 3036 C CA . MET A 1 374 ? 20.25 18.938 -2.152 1 84.25 374 MET A CA 1
ATOM 3037 C C . MET A 1 374 ? 20.797 19.094 -3.564 1 84.25 374 MET A C 1
ATOM 3039 O O . MET A 1 374 ? 20.672 20.172 -4.168 1 84.25 374 MET A O 1
ATOM 3043 N N . TYR A 1 375 ? 21.375 18.062 -4.043 1 86.69 375 TYR A N 1
ATOM 3044 C CA . TYR A 1 375 ? 21.891 18.047 -5.41 1 86.69 375 TYR A CA 1
ATOM 3045 C C . TYR A 1 375 ? 20.828 17.562 -6.387 1 86.69 375 TYR A C 1
ATOM 3047 O O . TYR A 1 375 ? 20.547 18.234 -7.383 1 86.69 375 TYR A O 1
ATOM 3055 N N . ASN A 1 376 ? 20.188 16.453 -6.098 1 80.19 376 ASN A N 1
ATOM 3056 C CA . ASN A 1 376 ? 19.297 15.773 -7.035 1 80.19 376 ASN A CA 1
ATOM 3057 C C . ASN A 1 376 ? 17.953 16.469 -7.148 1 80.19 376 ASN A C 1
ATOM 3059 O O . ASN A 1 376 ? 17.359 16.516 -8.227 1 80.19 376 ASN A O 1
ATOM 3063 N N . ASP A 1 377 ? 17.391 16.953 -6.062 1 69.69 377 ASP A N 1
ATOM 3064 C CA . ASP A 1 377 ? 16.031 17.5 -6.031 1 69.69 377 ASP A CA 1
ATOM 3065 C C . ASP A 1 377 ? 16.016 18.953 -6.512 1 69.69 377 ASP A C 1
ATOM 3067 O O . ASP A 1 377 ? 14.945 19.484 -6.82 1 69.69 377 ASP A O 1
ATOM 3071 N N . ALA A 1 378 ? 17.188 19.469 -6.527 1 72.44 378 ALA A N 1
ATOM 3072 C CA . ALA A 1 378 ? 17.25 20.859 -6.957 1 72.44 378 ALA A CA 1
ATOM 3073 C C . ALA A 1 378 ? 17.203 20.969 -8.477 1 72.44 378 ALA A C 1
ATOM 3075 O O . ALA A 1 378 ? 17.812 20.172 -9.188 1 72.44 378 ALA A O 1
ATOM 3076 N N . ASN A 1 379 ? 16.25 21.766 -8.961 1 70.25 379 ASN A N 1
ATOM 3077 C CA . ASN A 1 379 ? 16.203 22.031 -10.391 1 70.25 379 ASN A CA 1
ATOM 3078 C C . ASN A 1 379 ? 17.547 22.531 -10.914 1 70.25 379 ASN A C 1
ATOM 3080 O O . ASN A 1 379 ? 17.984 22.141 -12.008 1 70.25 379 ASN A O 1
ATOM 3084 N N . ASP A 1 380 ? 18.156 23.344 -10.016 1 80.38 380 ASP A N 1
ATOM 3085 C CA . ASP A 1 380 ? 19.469 23.891 -10.32 1 80.38 380 ASP A CA 1
ATOM 3086 C C . ASP A 1 380 ? 20.391 23.797 -9.109 1 80.38 380 ASP A C 1
ATOM 3088 O O . ASP A 1 380 ? 20.469 24.734 -8.297 1 80.38 380 ASP A O 1
ATOM 3092 N N . PRO A 1 381 ? 21.125 22.656 -9.047 1 91 381 PRO A N 1
ATOM 3093 C CA . PRO A 1 381 ? 22.047 22.562 -7.906 1 91 381 PRO A CA 1
ATOM 3094 C C . PRO A 1 381 ? 23.141 23.609 -7.941 1 91 381 PRO A C 1
ATOM 3096 O O . PRO A 1 381 ? 23.594 24.016 -9.023 1 91 381 PRO A O 1
ATOM 3099 N N . PHE A 1 382 ? 23.516 24.141 -6.773 1 93 382 PHE A N 1
ATOM 3100 C CA . PHE A 1 382 ? 24.531 25.188 -6.715 1 93 382 PHE A CA 1
ATOM 3101 C C . PHE A 1 382 ? 25.922 24.594 -6.879 1 93 382 PHE A C 1
ATOM 3103 O O . PHE A 1 382 ? 26.156 23.422 -6.559 1 93 382 PHE A O 1
ATOM 3110 N N . PHE A 1 383 ? 26.859 25.406 -7.398 1 96.19 383 PHE A N 1
ATOM 3111 C CA . PHE A 1 383 ? 28.266 25.031 -7.57 1 96.19 383 PHE A CA 1
ATOM 3112 C C . PHE A 1 383 ? 29.172 26.172 -7.141 1 96.19 383 PHE A C 1
ATOM 3114 O O . PHE A 1 383 ? 28.781 27.344 -7.191 1 96.19 383 PHE A O 1
ATOM 3121 N N . LEU A 1 384 ? 30.266 25.844 -6.609 1 97.12 384 LEU A N 1
ATOM 3122 C CA . LEU A 1 384 ? 31.344 26.797 -6.332 1 97.12 384 LEU A CA 1
ATOM 3123 C C . LEU A 1 384 ? 32.406 26.766 -7.434 1 97.12 384 LEU A C 1
ATOM 3125 O O . LEU A 1 384 ? 32.812 25.688 -7.852 1 97.12 384 LEU A O 1
ATOM 3129 N N . THR A 1 385 ? 32.781 27.953 -7.898 1 96.44 385 THR A N 1
ATOM 3130 C CA . THR A 1 385 ? 33.656 28.016 -9.078 1 96.44 385 THR A CA 1
ATOM 3131 C C . THR A 1 385 ? 34.938 28.766 -8.766 1 96.44 385 THR A C 1
ATOM 3133 O O . THR A 1 385 ? 35.906 28.703 -9.531 1 96.44 385 THR A O 1
ATOM 3136 N N . SER A 1 386 ? 34.969 29.547 -7.652 1 96.5 386 SER A N 1
ATOM 3137 C CA . SER A 1 386 ? 36.156 30.312 -7.316 1 96.5 386 SER A CA 1
ATOM 3138 C C . SER A 1 386 ? 37.344 29.375 -7 1 96.5 386 SER A C 1
ATOM 3140 O O . SER A 1 386 ? 37.156 28.344 -6.359 1 96.5 386 SER A O 1
ATOM 3142 N N . ALA A 1 387 ? 38.5 29.719 -7.43 1 95.62 387 ALA A N 1
ATOM 3143 C CA . ALA A 1 387 ? 39.719 28.906 -7.219 1 95.62 387 ALA A CA 1
ATOM 3144 C C . ALA A 1 387 ? 39.969 28.672 -5.734 1 95.62 387 ALA A C 1
ATOM 3146 O O . ALA A 1 387 ? 40.375 27.578 -5.336 1 95.62 387 ALA A O 1
ATOM 3147 N N . GLU A 1 388 ? 39.688 29.656 -4.953 1 95.94 388 GLU A N 1
ATOM 3148 C CA . GLU A 1 388 ? 39.906 29.562 -3.514 1 95.94 388 GLU A CA 1
ATOM 3149 C C . GLU A 1 388 ? 39 28.516 -2.887 1 95.94 388 GLU A C 1
ATOM 3151 O O . GLU A 1 388 ? 39.469 27.625 -2.158 1 95.94 388 GLU A O 1
ATOM 3156 N N . ASN A 1 389 ? 37.781 28.609 -3.213 1 97.75 389 ASN A N 1
ATOM 3157 C CA . ASN A 1 389 ? 36.812 27.672 -2.652 1 97.75 389 ASN A CA 1
ATOM 3158 C C . ASN A 1 389 ? 37.031 26.25 -3.174 1 97.75 389 ASN A C 1
ATOM 3160 O O . ASN A 1 389 ? 36.938 25.281 -2.416 1 97.75 389 ASN A O 1
ATOM 3164 N N . MET A 1 390 ? 37.344 26.109 -4.449 1 97.94 390 MET A N 1
ATOM 3165 C CA . MET A 1 390 ? 37.562 24.781 -5.023 1 97.94 390 MET A CA 1
ATOM 3166 C C . MET A 1 390 ? 38.781 24.125 -4.367 1 97.94 390 MET A C 1
ATOM 3168 O O . MET A 1 390 ? 38.75 22.922 -4.086 1 97.94 390 MET A O 1
ATOM 3172 N N . ASP A 1 391 ? 39.75 24.953 -4.117 1 96.81 391 ASP A N 1
ATOM 3173 C CA . ASP A 1 391 ? 40.938 24.406 -3.465 1 96.81 391 ASP A CA 1
ATOM 3174 C C . ASP A 1 391 ? 40.625 23.984 -2.029 1 96.81 391 ASP A C 1
ATOM 3176 O O . ASP A 1 391 ? 41.094 22.953 -1.564 1 96.81 391 ASP A O 1
ATOM 3180 N N . LEU A 1 392 ? 39.906 24.812 -1.334 1 97.25 392 LEU A N 1
ATOM 3181 C CA . LEU A 1 392 ? 39.5 24.5 0.036 1 97.25 392 LEU A CA 1
ATOM 3182 C C . LEU A 1 392 ? 38.719 23.188 0.088 1 97.25 392 LEU A C 1
ATOM 3184 O O . LEU A 1 392 ? 38.969 22.344 0.954 1 97.25 392 LEU A O 1
ATOM 3188 N N . ILE A 1 393 ? 37.812 23.047 -0.83 1 98.06 393 ILE A N 1
ATOM 3189 C CA . ILE A 1 393 ? 36.969 21.859 -0.881 1 98.06 393 ILE A CA 1
ATOM 3190 C C . ILE A 1 393 ? 37.812 20.641 -1.2 1 98.06 393 ILE A C 1
ATOM 3192 O O . ILE A 1 393 ? 37.625 19.578 -0.604 1 98.06 393 ILE A O 1
ATOM 3196 N N . ARG A 1 394 ? 38.688 20.766 -2.117 1 97.31 394 ARG A N 1
ATOM 3197 C CA . ARG A 1 394 ? 39.594 19.688 -2.457 1 97.31 394 ARG A CA 1
ATOM 3198 C C . ARG A 1 394 ? 40.406 19.266 -1.25 1 97.31 394 ARG A C 1
ATOM 3200 O O . ARG A 1 394 ? 40.594 18.062 -0.996 1 97.31 394 ARG A O 1
ATOM 3207 N N . ARG A 1 395 ? 40.938 20.203 -0.536 1 96.69 395 ARG A N 1
ATOM 3208 C CA . ARG A 1 395 ? 41.75 19.906 0.648 1 96.69 395 ARG A CA 1
ATOM 3209 C C . ARG A 1 395 ? 40.906 19.234 1.725 1 96.69 395 ARG A C 1
ATOM 3211 O O . ARG A 1 395 ? 41.375 18.328 2.414 1 96.69 395 ARG A O 1
ATOM 3218 N N . LEU A 1 396 ? 39.719 19.719 1.878 1 97.5 396 LEU A N 1
ATOM 3219 C CA . LEU A 1 396 ? 38.781 19.062 2.779 1 97.5 396 LEU A CA 1
ATOM 3220 C C . LEU A 1 396 ? 38.594 17.609 2.391 1 97.5 396 LEU A C 1
ATOM 3222 O O . LEU A 1 396 ? 38.688 16.719 3.244 1 97.5 396 LEU A O 1
ATOM 3226 N N . HIS A 1 397 ? 38.344 17.422 1.104 1 97.44 397 HIS A N 1
ATOM 3227 C CA . HIS A 1 397 ? 38.156 16.078 0.576 1 97.44 397 HIS A CA 1
ATOM 3228 C C . HIS A 1 397 ? 39.375 15.195 0.868 1 97.44 397 HIS A C 1
ATOM 3230 O O . HIS A 1 397 ? 39.219 14.07 1.345 1 97.44 397 HIS A O 1
ATOM 3236 N N . LYS A 1 398 ? 40.531 15.711 0.637 1 96.5 398 LYS A N 1
ATOM 3237 C CA . LYS A 1 398 ? 41.781 14.977 0.883 1 96.5 398 LYS A CA 1
ATOM 3238 C C . LYS A 1 398 ? 41.906 14.617 2.357 1 96.5 398 LYS A C 1
ATOM 3240 O O . LYS A 1 398 ? 42.312 13.5 2.693 1 96.5 398 LYS A O 1
ATOM 3245 N N . GLU A 1 399 ? 41.531 15.508 3.16 1 96.25 399 GLU A N 1
ATOM 3246 C CA . GLU A 1 399 ? 41.656 15.258 4.594 1 96.25 399 GLU A CA 1
ATOM 3247 C C . GLU A 1 399 ? 40.656 14.203 5.047 1 96.25 399 GLU A C 1
ATOM 3249 O O . GLU A 1 399 ? 40.969 13.375 5.906 1 96.25 399 GLU A O 1
ATOM 3254 N N . ILE A 1 400 ? 39.469 14.289 4.555 1 95.88 400 ILE A N 1
ATOM 3255 C CA . ILE A 1 400 ? 38.438 13.297 4.887 1 95.88 400 ILE A CA 1
ATOM 3256 C C . ILE A 1 400 ? 38.938 11.906 4.5 1 95.88 400 ILE A C 1
ATOM 3258 O O . ILE A 1 400 ? 38.812 10.961 5.281 1 95.88 400 ILE A O 1
ATOM 3262 N N . VAL A 1 401 ? 39.5 11.789 3.281 1 94.81 401 VAL A N 1
ATOM 3263 C CA . VAL A 1 401 ? 40.031 10.508 2.793 1 94.81 401 VAL A CA 1
ATOM 3264 C C . VAL A 1 401 ? 41.156 10.031 3.689 1 94.81 401 VAL A C 1
ATOM 3266 O O . VAL A 1 401 ? 41.25 8.844 4.02 1 94.81 401 VAL A O 1
ATOM 3269 N N . ALA A 1 402 ? 41.969 10.984 4.125 1 93.88 402 ALA A N 1
ATOM 3270 C CA . ALA A 1 402 ? 43.125 10.648 4.957 1 93.88 402 ALA A CA 1
ATOM 3271 C C . ALA A 1 402 ? 42.688 10.18 6.344 1 93.88 402 ALA A C 1
ATOM 3273 O O . ALA A 1 402 ? 43.344 9.359 6.969 1 93.88 402 ALA A O 1
ATOM 3274 N N . ASN A 1 403 ? 41.562 10.672 6.781 1 94.06 403 ASN A N 1
ATOM 3275 C CA . ASN A 1 403 ? 41.094 10.359 8.125 1 94.06 403 ASN A CA 1
ATOM 3276 C C . ASN A 1 403 ? 40 9.297 8.102 1 94.06 403 ASN A C 1
ATOM 3278 O O . ASN A 1 403 ? 39.094 9.312 8.938 1 94.06 403 ASN A O 1
ATOM 3282 N N . LYS A 1 404 ? 40 8.461 7.203 1 91.81 404 LYS A N 1
ATOM 3283 C CA . LYS A 1 404 ? 38.969 7.441 6.977 1 91.81 404 LYS A CA 1
ATOM 3284 C C . LYS A 1 404 ? 38.656 6.68 8.266 1 91.81 404 LYS A C 1
ATOM 3286 O O . LYS A 1 404 ? 37.5 6.586 8.672 1 91.81 404 LYS A O 1
ATOM 3291 N N . ASN A 1 405 ? 39.688 6.172 8.992 1 88.81 405 ASN A N 1
ATOM 3292 C CA . ASN A 1 405 ? 39.5 5.348 10.18 1 88.81 405 ASN A CA 1
ATOM 3293 C C . ASN A 1 405 ? 38.875 6.141 11.328 1 88.81 405 ASN A C 1
ATOM 3295 O O . ASN A 1 405 ? 37.969 5.641 12.023 1 88.81 405 ASN A O 1
ATOM 3299 N N . GLN A 1 406 ? 39.281 7.336 11.422 1 88.69 406 GLN A N 1
ATOM 3300 C CA . GLN A 1 406 ? 38.719 8.195 12.461 1 88.69 406 GLN A CA 1
ATOM 3301 C C . GLN A 1 406 ? 37.281 8.539 12.18 1 88.69 406 GLN A C 1
ATOM 3303 O O . GLN A 1 406 ? 36.438 8.539 13.094 1 88.69 406 GLN A O 1
ATOM 3308 N N . ASN A 1 407 ? 37.031 8.836 10.953 1 90.12 407 ASN A N 1
ATOM 3309 C CA . ASN A 1 407 ? 35.656 9.18 10.57 1 90.12 407 ASN A CA 1
ATOM 3310 C C . ASN A 1 407 ? 34.688 8.016 10.781 1 90.12 407 ASN A C 1
ATOM 3312 O O . ASN A 1 407 ? 33.594 8.203 11.281 1 90.12 407 ASN A O 1
ATOM 3316 N N . LYS A 1 408 ? 35.031 6.875 10.484 1 83.69 408 LYS A N 1
ATOM 3317 C CA . LYS A 1 408 ? 34.188 5.691 10.617 1 83.69 408 LYS A CA 1
ATOM 3318 C C . LYS A 1 408 ? 33.875 5.395 12.086 1 83.69 408 LYS A C 1
ATOM 3320 O O . LYS A 1 408 ? 32.781 4.961 12.414 1 83.69 408 LYS A O 1
ATOM 3325 N N . ASN A 1 409 ? 34.844 5.68 12.898 1 77.5 409 ASN A N 1
ATOM 3326 C CA . ASN A 1 409 ? 34.688 5.406 14.328 1 77.5 409 ASN A CA 1
ATOM 3327 C C . ASN A 1 409 ? 33.812 6.445 15 1 77.5 409 ASN A C 1
ATOM 3329 O O . ASN A 1 409 ? 33.188 6.164 16.031 1 77.5 409 ASN A O 1
ATOM 3333 N N . ARG A 1 410 ? 33.75 7.535 14.375 1 71 410 ARG A N 1
ATOM 3334 C CA . ARG A 1 410 ? 33.062 8.641 15.031 1 71 410 ARG A CA 1
ATOM 3335 C C . ARG A 1 410 ? 31.609 8.773 14.523 1 71 410 ARG A C 1
ATOM 3337 O O . ARG A 1 410 ? 30.828 9.539 15.078 1 71 410 ARG A O 1
ATOM 3344 N N . VAL A 1 411 ? 31.375 8.125 13.484 1 70.12 411 VAL A N 1
ATOM 3345 C CA . VAL A 1 411 ? 30.062 8.273 12.867 1 70.12 411 VAL A CA 1
ATOM 3346 C C . VAL A 1 411 ? 28.984 7.785 13.836 1 70.12 411 VAL A C 1
ATOM 3348 O O . VAL A 1 411 ? 29.125 6.734 14.461 1 70.12 411 VAL A O 1
ATOM 3351 N N . ASN A 1 412 ? 28.109 8.711 14.195 1 63.19 412 ASN A N 1
ATOM 3352 C CA . ASN A 1 412 ? 26.938 8.43 15.016 1 63.19 412 ASN A CA 1
ATOM 3353 C C . ASN A 1 412 ? 25.656 8.906 14.336 1 63.19 412 ASN A C 1
ATOM 3355 O O . ASN A 1 412 ? 25.672 9.289 13.164 1 63.19 412 ASN A O 1
ATOM 3359 N N . ASP A 1 413 ? 24.578 8.789 14.977 1 58.88 413 ASP A N 1
ATOM 3360 C CA . ASP A 1 413 ? 23.25 9.102 14.43 1 58.88 413 ASP A CA 1
ATOM 3361 C C . ASP A 1 413 ? 23.156 10.578 14.047 1 58.88 413 ASP A C 1
ATOM 3363 O O . ASP A 1 413 ? 22.344 10.953 13.211 1 58.88 413 ASP A O 1
ATOM 3367 N N . SER A 1 414 ? 24.141 11.359 14.586 1 60.5 414 SER A N 1
ATOM 3368 C CA . SER A 1 414 ? 24.047 12.789 14.352 1 60.5 414 SER A CA 1
ATOM 3369 C C . SER A 1 414 ? 25 13.242 13.258 1 60.5 414 SER A C 1
ATOM 3371 O O . SER A 1 414 ? 25.078 14.43 12.945 1 60.5 414 SER A O 1
ATOM 3373 N N . SER A 1 415 ? 25.641 12.219 12.625 1 70.75 415 SER A N 1
ATOM 3374 C CA . SER A 1 415 ? 26.656 12.594 11.648 1 70.75 415 SER A CA 1
ATOM 3375 C C . SER A 1 415 ? 26.016 13.094 10.359 1 70.75 415 SER A C 1
ATOM 3377 O O . SER A 1 415 ? 24.875 12.734 10.039 1 70.75 415 SER A O 1
ATOM 3379 N N . ASP A 1 416 ? 26.703 14.055 9.797 1 80.94 416 ASP A N 1
ATOM 3380 C CA . ASP A 1 416 ? 26.266 14.664 8.539 1 80.94 416 ASP A CA 1
ATOM 3381 C C . ASP A 1 416 ? 26.969 14.016 7.348 1 80.94 416 ASP A C 1
ATOM 3383 O O . ASP A 1 416 ? 27.953 13.297 7.516 1 80.94 416 ASP A O 1
ATOM 3387 N N . HIS A 1 417 ? 26.375 14.258 6.227 1 90.81 417 HIS A N 1
ATOM 3388 C CA . HIS A 1 417 ? 27 13.789 5 1 90.81 417 HIS A CA 1
ATOM 3389 C C . HIS A 1 417 ? 27.797 14.906 4.332 1 90.81 417 HIS A C 1
ATOM 3391 O O . HIS A 1 417 ? 27.406 16.078 4.398 1 90.81 417 HIS A O 1
ATOM 3397 N N . ALA A 1 418 ? 28.938 14.68 3.928 1 95.06 418 ALA A N 1
ATOM 3398 C CA . ALA A 1 418 ? 29.688 15.516 2.984 1 95.06 418 ALA A CA 1
ATOM 3399 C C . ALA A 1 418 ? 29.578 14.969 1.563 1 95.06 418 ALA A C 1
ATOM 3401 O O . ALA A 1 418 ? 30.266 14.008 1.204 1 95.06 418 ALA A O 1
ATOM 3402 N N . PHE A 1 419 ? 28.719 15.539 0.768 1 95.75 419 PHE A N 1
ATOM 3403 C CA . PHE A 1 419 ? 28.422 15.078 -0.582 1 95.75 419 PHE A CA 1
ATOM 3404 C C . PHE A 1 419 ? 29.141 15.938 -1.62 1 95.75 419 PHE A C 1
ATOM 3406 O O . PHE A 1 419 ? 28.859 17.125 -1.742 1 95.75 419 PHE A O 1
ATOM 3413 N N . PHE A 1 420 ? 30.016 15.367 -2.357 1 96.88 420 PHE A N 1
ATOM 3414 C CA . PHE A 1 420 ? 30.859 16.047 -3.334 1 96.88 420 PHE A CA 1
ATOM 3415 C C . PHE A 1 420 ? 30.422 15.711 -4.754 1 96.88 420 PHE A C 1
ATOM 3417 O O . PHE A 1 420 ? 30.219 14.539 -5.082 1 96.88 420 PHE A O 1
ATOM 3424 N N . VAL A 1 421 ? 30.297 16.688 -5.602 1 96.75 421 VAL A N 1
ATOM 3425 C CA . VAL A 1 421 ? 30.188 16.5 -7.039 1 96.75 421 VAL A CA 1
ATOM 3426 C C . VAL A 1 421 ? 31.188 17.391 -7.766 1 96.75 421 VAL A C 1
ATOM 3428 O O . VAL A 1 421 ? 31.047 18.609 -7.789 1 96.75 421 VAL A O 1
ATOM 3431 N N . TYR A 1 422 ? 32.219 16.75 -8.312 1 97.44 422 TYR A N 1
ATOM 3432 C CA . TYR A 1 422 ? 33.156 17.453 -9.172 1 97.44 422 TYR A CA 1
ATOM 3433 C C . TYR A 1 422 ? 32.719 17.375 -10.633 1 97.44 422 TYR A C 1
ATOM 3435 O O . TYR A 1 422 ? 32.562 16.297 -11.188 1 97.44 422 TYR A O 1
ATOM 3443 N N . GLU A 1 423 ? 32.469 18.453 -11.211 1 97.06 423 GLU A N 1
ATOM 3444 C CA . GLU A 1 423 ? 32.312 18.5 -12.664 1 97.06 423 GLU A CA 1
ATOM 3445 C C . GLU A 1 423 ? 33.656 18.844 -13.328 1 97.06 423 GLU A C 1
ATOM 3447 O O . GLU A 1 423 ? 34.188 19.938 -13.148 1 97.06 423 GLU A O 1
ATOM 3452 N N . LEU A 1 424 ? 34.125 17.906 -14.086 1 97.19 424 LEU A N 1
ATOM 3453 C CA . LEU A 1 424 ? 35.438 18.062 -14.688 1 97.19 424 LEU A CA 1
ATOM 3454 C C . LEU A 1 424 ? 35.344 18.734 -16.047 1 97.19 424 LEU A C 1
ATOM 3456 O O . LEU A 1 424 ? 34.281 18.75 -16.672 1 97.19 424 LEU A O 1
ATOM 3460 N N . LYS A 1 425 ? 36.406 19.328 -16.531 1 95.88 425 LYS A N 1
ATOM 3461 C CA . LYS A 1 425 ? 36.469 20.047 -17.797 1 95.88 425 LYS A CA 1
ATOM 3462 C C . LYS A 1 425 ? 36.219 19.125 -18.969 1 95.88 425 LYS A C 1
ATOM 3464 O O . LYS A 1 425 ? 35.688 19.562 -20.016 1 95.88 425 LYS A O 1
ATOM 3469 N N . ASN A 1 426 ? 36.469 17.875 -18.875 1 94.56 426 ASN A N 1
ATOM 3470 C CA . ASN A 1 426 ? 36.25 16.906 -19.953 1 94.56 426 ASN A CA 1
ATOM 3471 C C . ASN A 1 426 ? 34.812 16.422 -19.984 1 94.56 426 ASN A C 1
ATOM 3473 O O . ASN A 1 426 ? 34.469 15.547 -20.781 1 94.56 426 ASN A O 1
ATOM 3477 N N . GLY A 1 427 ? 34.031 16.906 -19.078 1 92.44 427 GLY A N 1
ATOM 3478 C CA . GLY A 1 427 ? 32.625 16.594 -19.125 1 92.44 427 GLY A CA 1
ATOM 3479 C C . GLY A 1 427 ? 32.25 15.492 -18.156 1 92.44 427 GLY A C 1
ATOM 3480 O O . GLY A 1 427 ? 31.047 15.266 -17.891 1 92.44 427 GLY A O 1
ATOM 3481 N N . LYS A 1 428 ? 33.219 14.836 -17.531 1 94.12 428 LYS A N 1
ATOM 3482 C CA . LYS A 1 428 ? 32.938 13.758 -16.594 1 94.12 428 LYS A CA 1
ATOM 3483 C C . LYS A 1 428 ? 32.656 14.312 -15.195 1 94.12 428 LYS A C 1
ATOM 3485 O O . LYS A 1 428 ? 32.969 15.469 -14.906 1 94.12 428 LYS A O 1
ATOM 3490 N N . LYS A 1 429 ? 31.969 13.414 -14.383 1 94.31 429 LYS A N 1
ATOM 3491 C CA . LYS A 1 429 ? 31.672 13.797 -13.008 1 94.31 429 LYS A CA 1
ATOM 3492 C C . LYS A 1 429 ? 32.281 12.805 -12.016 1 94.31 429 LYS A C 1
ATOM 3494 O O . LYS A 1 429 ? 32.344 11.609 -12.297 1 94.31 429 LYS A O 1
ATOM 3499 N N . LEU A 1 430 ? 32.812 13.32 -11.008 1 95.75 430 LEU A N 1
ATOM 3500 C CA . LEU A 1 430 ? 33.25 12.516 -9.875 1 95.75 430 LEU A CA 1
ATOM 3501 C C . LEU A 1 430 ? 32.406 12.797 -8.641 1 95.75 430 LEU A C 1
ATOM 3503 O O . LEU A 1 430 ? 32.344 13.93 -8.156 1 95.75 430 LEU A O 1
ATOM 3507 N N . VAL A 1 431 ? 31.688 11.836 -8.164 1 95.06 431 VAL A N 1
ATOM 3508 C CA . VAL A 1 431 ? 30.734 12.008 -7.074 1 95.06 431 VAL A CA 1
ATOM 3509 C C . VAL A 1 431 ? 31.172 11.172 -5.875 1 95.06 431 VAL A C 1
ATOM 3511 O O . VAL A 1 431 ? 31.562 10.008 -6.031 1 95.06 431 VAL A O 1
ATOM 3514 N N . ARG A 1 432 ? 31.234 11.766 -4.668 1 96.5 432 ARG A N 1
ATOM 3515 C CA . ARG A 1 432 ? 31.578 11.094 -3.416 1 96.5 432 ARG A CA 1
ATOM 3516 C C . ARG A 1 432 ? 30.609 11.469 -2.307 1 96.5 432 ARG A C 1
ATOM 3518 O O . ARG A 1 432 ? 30.031 12.555 -2.324 1 96.5 432 ARG A O 1
ATOM 3525 N N . ASP A 1 433 ? 30.391 10.617 -1.424 1 94.62 433 ASP A N 1
ATOM 3526 C CA . ASP A 1 433 ? 29.516 10.844 -0.275 1 94.62 433 ASP A CA 1
ATOM 3527 C C . ASP A 1 433 ? 30.125 10.25 0.996 1 94.62 433 ASP A C 1
ATOM 3529 O O . ASP A 1 433 ? 30.328 9.039 1.08 1 94.62 433 ASP A O 1
ATOM 3533 N N . TYR A 1 434 ? 30.438 11.117 1.955 1 94.19 434 TYR A N 1
ATOM 3534 C CA . TYR A 1 434 ? 31.078 10.68 3.193 1 94.19 434 TYR A CA 1
ATOM 3535 C C . TYR A 1 434 ? 30.219 11.039 4.402 1 94.19 434 TYR A C 1
ATOM 3537 O O . TYR A 1 434 ? 29.609 12.109 4.449 1 94.19 434 TYR A O 1
ATOM 3545 N N . MET A 1 435 ? 30.172 10.148 5.328 1 91.38 435 MET A N 1
ATOM 3546 C CA . MET A 1 435 ? 29.641 10.5 6.641 1 91.38 435 MET A CA 1
ATOM 3547 C C . MET A 1 435 ? 30.734 11.008 7.562 1 91.38 435 MET A C 1
ATOM 3549 O O . MET A 1 435 ? 31.734 10.312 7.785 1 91.38 435 MET A O 1
ATOM 3553 N N . ILE A 1 436 ? 30.547 12.258 8.062 1 91.75 436 ILE A N 1
ATOM 3554 C CA . ILE A 1 436 ? 31.609 12.852 8.867 1 91.75 436 ILE A CA 1
ATOM 3555 C C . ILE A 1 436 ? 31 13.641 10.023 1 91.75 436 ILE A C 1
ATOM 3557 O O . ILE A 1 436 ? 29.812 13.969 10.008 1 91.75 436 ILE A O 1
ATOM 3561 N N . ASP A 1 437 ? 31.812 13.852 11.016 1 89.88 437 ASP A N 1
ATOM 3562 C CA . ASP A 1 437 ? 31.547 14.883 12.016 1 89.88 437 ASP A CA 1
ATOM 3563 C C . ASP A 1 437 ? 32.062 16.25 11.555 1 89.88 437 ASP A C 1
ATOM 3565 O O . ASP A 1 437 ? 33.281 16.5 11.594 1 89.88 437 ASP A O 1
ATOM 3569 N N . LYS A 1 438 ? 31.25 17.031 11.25 1 89.25 438 LYS A N 1
ATOM 3570 C CA . LYS A 1 438 ? 31.625 18.312 10.664 1 89.25 438 LYS A CA 1
ATOM 3571 C C . LYS A 1 438 ? 32.469 19.141 11.641 1 89.25 438 LYS A C 1
ATOM 3573 O O . LYS A 1 438 ? 33.25 20 11.219 1 89.25 438 LYS A O 1
ATOM 3578 N N . LYS A 1 439 ? 32.312 18.891 12.906 1 85.88 439 LYS A N 1
ATOM 3579 C CA . LYS A 1 439 ? 33.062 19.641 13.914 1 85.88 439 LYS A CA 1
ATOM 3580 C C . LYS A 1 439 ? 34.562 19.391 13.766 1 85.88 439 LYS A C 1
ATOM 3582 O O . LYS A 1 439 ? 35.344 20.281 14.047 1 85.88 439 LYS A O 1
ATOM 3587 N N . GLU A 1 440 ? 34.906 18.25 13.305 1 90.44 440 GLU A N 1
ATOM 3588 C CA . GLU A 1 440 ? 36.312 17.906 13.125 1 90.44 440 GLU A CA 1
ATOM 3589 C C . GLU A 1 440 ? 36.906 18.625 11.922 1 90.44 440 GLU A C 1
ATOM 3591 O O . GLU A 1 440 ? 38.125 18.734 11.805 1 90.44 440 GLU A O 1
ATOM 3596 N N . TYR A 1 441 ? 36.062 19.109 11.141 1 94.25 441 TYR A N 1
ATOM 3597 C CA . TYR A 1 441 ? 36.531 19.781 9.93 1 94.25 441 TYR A CA 1
ATOM 3598 C C . TYR A 1 441 ? 36.031 21.219 9.891 1 94.25 441 TYR A C 1
ATOM 3600 O O . TYR A 1 441 ? 35.906 21.797 8.812 1 94.25 441 TYR A O 1
ATOM 3608 N N . ALA A 1 442 ? 35.812 21.766 10.977 1 92.69 442 ALA A N 1
ATOM 3609 C CA . ALA A 1 442 ? 35.188 23.094 11.109 1 92.69 442 ALA A CA 1
ATOM 3610 C C . ALA A 1 442 ? 36.062 24.156 10.445 1 92.69 442 ALA A C 1
ATOM 3612 O O . ALA A 1 442 ? 35.562 25.141 9.891 1 92.69 442 ALA A O 1
ATOM 3613 N N . HIS A 1 443 ? 37.375 24 10.484 1 94.38 443 HIS A N 1
ATOM 3614 C CA . HIS A 1 443 ? 38.281 25 9.93 1 94.38 443 HIS A CA 1
ATOM 3615 C C . HIS A 1 443 ? 38.094 25.141 8.422 1 94.38 443 HIS A C 1
ATOM 3617 O O . HIS A 1 443 ? 38.219 26.234 7.871 1 94.38 443 HIS A O 1
ATOM 3623 N N . PHE A 1 444 ? 37.75 24.094 7.75 1 96.12 444 PHE A N 1
ATOM 3624 C CA . PHE A 1 444 ? 37.438 24.156 6.324 1 96.12 444 PHE A CA 1
ATOM 3625 C C . PHE A 1 444 ? 36.062 24.734 6.102 1 96.12 444 PHE A C 1
ATOM 3627 O O . PHE A 1 444 ? 35.875 25.656 5.293 1 96.12 444 PHE A O 1
ATOM 3634 N N . TYR A 1 445 ? 35.125 24.188 6.844 1 95.75 445 TYR A N 1
ATOM 3635 C CA . TYR A 1 445 ? 33.75 24.609 6.656 1 95.75 445 TYR A CA 1
ATOM 3636 C C . TYR A 1 445 ? 33.562 26.078 6.977 1 95.75 445 TYR A C 1
ATOM 3638 O O . TYR A 1 445 ? 32.781 26.781 6.32 1 95.75 445 TYR A O 1
ATOM 3646 N N . LYS A 1 446 ? 34.219 26.547 8.008 1 96.19 446 LYS A N 1
ATOM 3647 C CA . LYS A 1 446 ? 34.188 27.969 8.352 1 96.19 446 LYS A CA 1
ATOM 3648 C C . LYS A 1 446 ? 34.594 28.844 7.172 1 96.19 446 LYS A C 1
ATOM 3650 O O . LYS A 1 446 ? 33.906 29.781 6.797 1 96.19 446 LYS A O 1
ATOM 3655 N N . LEU A 1 447 ? 35.719 28.5 6.559 1 96.69 447 LEU A N 1
ATOM 3656 C CA . LEU A 1 447 ? 36.281 29.266 5.449 1 96.69 447 LEU A CA 1
ATOM 3657 C C . LEU A 1 447 ? 35.344 29.203 4.238 1 96.69 447 LEU A C 1
ATOM 3659 O O . LEU A 1 447 ? 35.125 30.219 3.57 1 96.69 447 LEU A O 1
ATOM 3663 N N . ILE A 1 448 ? 34.844 28.094 3.959 1 96.69 448 ILE A N 1
ATOM 3664 C CA . ILE A 1 448 ? 33.969 27.906 2.797 1 96.69 448 ILE A CA 1
ATOM 3665 C C . ILE A 1 448 ? 32.625 28.625 3.02 1 96.69 448 ILE A C 1
ATOM 3667 O O . ILE A 1 448 ? 32.219 29.438 2.197 1 96.69 448 ILE A O 1
ATOM 3671 N N . HIS A 1 449 ? 32.031 28.375 4.152 1 95.69 449 HIS A N 1
ATOM 3672 C CA . HIS A 1 449 ? 30.672 28.875 4.438 1 95.69 449 HIS A CA 1
ATOM 3673 C C . HIS A 1 449 ? 30.688 30.391 4.633 1 95.69 449 HIS A C 1
ATOM 3675 O O . HIS A 1 449 ? 29.672 31.047 4.387 1 95.69 449 HIS A O 1
ATOM 3681 N N . GLU A 1 450 ? 31.797 30.906 5.078 1 96.38 450 GLU A N 1
ATOM 3682 C CA . GLU A 1 450 ? 31.875 32.344 5.316 1 96.38 450 GLU A CA 1
ATOM 3683 C C . GLU A 1 450 ? 32.281 33.094 4.055 1 96.38 450 GLU A C 1
ATOM 3685 O O . GLU A 1 450 ? 32.281 34.312 4.027 1 96.38 450 GLU A O 1
ATOM 3690 N N . SER A 1 451 ? 32.625 32.344 3.027 1 96.25 451 SER A N 1
ATOM 3691 C CA . SER A 1 451 ? 32.969 32.969 1.768 1 96.25 451 SER A CA 1
ATOM 3692 C C . SER A 1 451 ? 31.766 33.625 1.113 1 96.25 451 SER A C 1
ATOM 3694 O O . SER A 1 451 ? 30.641 33.156 1.267 1 96.25 451 SER A O 1
ATOM 3696 N N . GLU A 1 452 ? 32.031 34.688 0.388 1 95.62 452 GLU A N 1
ATOM 3697 C CA . GLU A 1 452 ? 30.984 35.406 -0.309 1 95.62 452 GLU A CA 1
ATOM 3698 C C . GLU A 1 452 ? 30.312 34.531 -1.358 1 95.62 452 GLU A C 1
ATOM 3700 O O . GLU A 1 452 ? 29.078 34.531 -1.494 1 95.62 452 GLU A O 1
ATOM 3705 N N . GLU A 1 453 ? 31.094 33.781 -2.027 1 96.44 453 GLU A N 1
ATOM 3706 C CA . GLU A 1 453 ? 30.562 32.938 -3.08 1 96.44 453 GLU A CA 1
ATOM 3707 C C . GLU A 1 453 ? 29.578 31.922 -2.518 1 96.44 453 GLU A C 1
ATOM 3709 O O . GLU A 1 453 ? 28.469 31.766 -3.049 1 96.44 453 GLU A O 1
ATOM 3714 N N . TYR A 1 454 ? 29.953 31.25 -1.532 1 96.19 454 TYR A N 1
ATOM 3715 C CA . TYR A 1 454 ? 29.094 30.234 -0.94 1 96.19 454 TYR A CA 1
ATOM 3716 C C . TYR A 1 454 ? 27.766 30.828 -0.498 1 96.19 454 TYR A C 1
ATOM 3718 O O . TYR A 1 454 ? 26.703 30.25 -0.763 1 96.19 454 TYR A O 1
ATOM 3726 N N . LYS A 1 455 ? 27.75 31.906 0.198 1 95.69 455 LYS A N 1
ATOM 3727 C CA . LYS A 1 455 ? 26.562 32.562 0.688 1 95.69 455 LYS A CA 1
ATOM 3728 C C . LYS A 1 455 ? 25.641 33 -0.466 1 95.69 455 LYS A C 1
ATOM 3730 O O . LYS A 1 455 ? 24.422 32.844 -0.386 1 95.69 455 LYS A O 1
ATOM 3735 N N . ARG A 1 456 ? 26.266 33.438 -1.473 1 94.31 456 ARG A N 1
ATOM 3736 C CA . ARG A 1 456 ? 25.5 33.938 -2.617 1 94.31 456 ARG A CA 1
ATOM 3737 C C . ARG A 1 456 ? 24.812 32.781 -3.336 1 94.31 456 ARG A C 1
ATOM 3739 O O . ARG A 1 456 ? 23.656 32.906 -3.758 1 94.31 456 ARG A O 1
ATOM 3746 N N . VAL A 1 457 ? 25.516 31.688 -3.477 1 93.38 457 VAL A N 1
ATOM 3747 C CA . VAL A 1 457 ? 24.984 30.625 -4.312 1 93.38 457 VAL A CA 1
ATOM 3748 C C . VAL A 1 457 ? 24.031 29.75 -3.494 1 93.38 457 VAL A C 1
ATOM 3750 O O . VAL A 1 457 ? 23.172 29.062 -4.051 1 93.38 457 VAL A O 1
ATOM 3753 N N . THR A 1 458 ? 24.078 29.703 -2.205 1 92.88 458 THR A N 1
ATOM 3754 C CA . THR A 1 458 ? 23.297 28.781 -1.379 1 92.88 458 THR A CA 1
ATOM 3755 C C . THR A 1 458 ? 22.062 29.484 -0.816 1 92.88 458 THR A C 1
ATOM 3757 O O . THR A 1 458 ? 21.141 28.844 -0.322 1 92.88 458 THR A O 1
ATOM 3760 N N . ASN A 1 459 ? 22.031 30.844 -0.788 1 93 459 ASN A N 1
ATOM 3761 C CA . ASN A 1 459 ? 20.906 31.594 -0.276 1 93 459 ASN A CA 1
ATOM 3762 C C . ASN A 1 459 ? 20.062 32.188 -1.408 1 93 459 ASN A C 1
ATOM 3764 O O . ASN A 1 459 ? 20.547 33.062 -2.145 1 93 459 ASN A O 1
ATOM 3768 N N . GLY A 1 460 ? 18.875 31.891 -1.457 1 91.5 460 GLY A N 1
ATOM 3769 C CA . GLY A 1 460 ? 18 32.281 -2.547 1 91.5 460 GLY A CA 1
ATOM 3770 C C . GLY A 1 460 ? 17.719 33.75 -2.596 1 91.5 460 GLY A C 1
ATOM 3771 O O . GLY A 1 460 ? 17.359 34.281 -3.646 1 91.5 460 GLY A O 1
ATOM 3772 N N . ILE A 1 461 ? 17.938 34.438 -1.466 1 94.12 461 ILE A N 1
ATOM 3773 C CA . ILE A 1 461 ? 17.609 35.875 -1.376 1 94.12 461 ILE A CA 1
ATOM 3774 C C . ILE A 1 461 ? 18.484 36.656 -2.348 1 94.12 461 ILE A C 1
ATOM 3776 O O . ILE A 1 461 ? 18.109 37.719 -2.797 1 94.12 461 ILE A O 1
ATOM 3780 N N . PHE A 1 462 ? 19.641 36.062 -2.701 1 93.94 462 PHE A N 1
ATOM 3781 C CA . PHE A 1 462 ? 20.562 36.781 -3.582 1 93.94 462 PHE A CA 1
ATOM 3782 C C . PHE A 1 462 ? 20.172 36.594 -5.043 1 93.94 462 PHE A C 1
ATOM 3784 O O . PHE A 1 462 ? 20.688 37.281 -5.922 1 93.94 462 PHE A O 1
ATOM 3791 N N . LYS A 1 463 ? 19.266 35.75 -5.277 1 89.12 463 LYS A N 1
ATOM 3792 C CA . LYS A 1 463 ? 18.828 35.469 -6.645 1 89.12 463 LYS A CA 1
ATOM 3793 C C . LYS A 1 463 ? 17.484 36.125 -6.945 1 89.12 463 LYS A C 1
ATOM 3795 O O . LYS A 1 463 ? 16.984 36.062 -8.07 1 89.12 463 LYS A O 1
ATOM 3800 N N . VAL A 1 464 ? 16.953 36.719 -5.984 1 89.56 464 VAL A N 1
ATOM 3801 C CA . VAL A 1 464 ? 15.648 37.375 -6.137 1 89.56 464 VAL A CA 1
ATOM 3802 C C . VAL A 1 464 ? 15.812 38.719 -6.809 1 89.56 464 VAL A C 1
ATOM 3804 O O . VAL A 1 464 ? 16.75 39.469 -6.516 1 89.56 464 VAL A O 1
ATOM 3807 N N . ASN A 1 465 ? 14.938 38.969 -7.746 1 88 465 ASN A N 1
ATOM 3808 C CA . ASN A 1 465 ? 14.852 40.312 -8.297 1 88 465 ASN A CA 1
ATOM 3809 C C . ASN A 1 465 ? 14.109 41.281 -7.355 1 88 465 ASN A C 1
ATOM 3811 O O . ASN A 1 465 ? 12.906 41.125 -7.156 1 88 465 ASN A O 1
ATOM 3815 N N . GLU A 1 466 ? 14.82 42.25 -6.91 1 87.81 466 GLU A N 1
ATOM 3816 C CA . GLU A 1 466 ? 14.305 43.125 -5.871 1 87.81 466 GLU A CA 1
ATOM 3817 C C . GLU A 1 466 ? 13.078 43.906 -6.355 1 87.81 466 GLU A C 1
ATOM 3819 O O . GLU A 1 466 ? 12.195 44.219 -5.566 1 87.81 466 GLU A O 1
ATOM 3824 N N . GLU A 1 467 ? 13.031 44.125 -7.59 1 87.06 467 GLU A N 1
ATOM 3825 C CA . GLU A 1 467 ? 11.914 44.875 -8.156 1 87.06 467 GLU A CA 1
ATOM 3826 C C . GLU A 1 467 ? 10.672 44 -8.289 1 87.06 467 GLU A C 1
ATOM 3828 O O . GLU A 1 467 ? 9.555 44.5 -8.438 1 87.06 467 GLU A O 1
ATOM 3833 N N . GLN A 1 468 ? 10.859 42.781 -8.156 1 89.56 468 GLN A N 1
ATOM 3834 C CA . GLN A 1 468 ? 9.75 41.844 -8.383 1 89.56 468 GLN A CA 1
ATOM 3835 C C . GLN A 1 468 ? 9.273 41.219 -7.074 1 89.56 468 GLN A C 1
ATOM 3837 O O . GLN A 1 468 ? 8.562 40.219 -7.086 1 89.56 468 GLN A O 1
ATOM 3842 N N . ILE A 1 469 ? 9.641 41.812 -6.039 1 92.31 469 ILE A N 1
ATOM 3843 C CA . ILE A 1 469 ? 9.203 41.281 -4.746 1 92.31 469 ILE A CA 1
ATOM 3844 C C . ILE A 1 469 ? 7.812 41.812 -4.414 1 92.31 469 ILE A C 1
ATOM 3846 O O . ILE A 1 469 ? 7.578 43.031 -4.477 1 92.31 469 ILE A O 1
ATOM 3850 N N . GLU A 1 470 ? 6.898 41 -4.059 1 89.69 470 GLU A N 1
ATOM 3851 C CA . GLU A 1 470 ? 5.535 41.375 -3.719 1 89.69 470 GLU A CA 1
ATOM 3852 C C . GLU A 1 470 ? 5.383 41.625 -2.219 1 89.69 470 GLU A C 1
ATOM 3854 O O . GLU A 1 470 ? 4.816 42.625 -1.793 1 89.69 470 GLU A O 1
ATOM 3859 N N . LYS A 1 471 ? 5.801 40.719 -1.481 1 92.06 471 LYS A N 1
ATOM 3860 C CA . LYS A 1 471 ? 5.691 40.844 -0.032 1 92.06 471 LYS A CA 1
ATOM 3861 C C . LYS A 1 471 ? 6.695 39.969 0.684 1 92.06 471 LYS A C 1
ATOM 3863 O O . LYS A 1 471 ? 7.211 39 0.096 1 92.06 471 LYS A O 1
ATOM 3868 N N . ILE A 1 472 ? 7.016 40.281 1.916 1 94.44 472 ILE A N 1
ATOM 3869 C CA . ILE A 1 472 ? 7.793 39.469 2.844 1 94.44 472 ILE A CA 1
ATOM 3870 C C . ILE A 1 472 ? 6.926 39.094 4.043 1 94.44 472 ILE A C 1
ATOM 3872 O O . ILE A 1 472 ? 6.324 39.969 4.68 1 94.44 472 ILE A O 1
ATOM 3876 N N . SER A 1 473 ? 6.801 37.844 4.262 1 94.56 473 SER A N 1
ATOM 3877 C CA . SER A 1 473 ? 6.043 37.375 5.41 1 94.56 473 SER A CA 1
ATOM 3878 C C . SER A 1 473 ? 6.961 36.688 6.43 1 94.56 473 SER A C 1
ATOM 3880 O O . SER A 1 473 ? 7.844 35.906 6.062 1 94.56 473 SER A O 1
ATOM 3882 N N . ILE A 1 474 ? 6.828 37.031 7.68 1 95.81 474 ILE A N 1
ATOM 3883 C CA . ILE A 1 474 ? 7.609 36.469 8.773 1 95.81 474 ILE A CA 1
ATOM 3884 C C . ILE A 1 474 ? 6.715 35.594 9.648 1 95.81 474 ILE A C 1
ATOM 3886 O O . ILE A 1 474 ? 5.742 36.094 10.234 1 95.81 474 ILE A O 1
ATOM 3890 N N . HIS A 1 475 ? 7.098 34.375 9.727 1 93.44 475 HIS A N 1
ATOM 3891 C CA . HIS A 1 475 ? 6.312 33.406 10.469 1 93.44 475 HIS A CA 1
ATOM 3892 C C . HIS A 1 475 ? 7.082 32.875 11.68 1 93.44 475 HIS A C 1
ATOM 3894 O O . HIS A 1 475 ? 7.965 32.031 11.539 1 93.44 475 HIS A O 1
ATOM 3900 N N . PRO A 1 476 ? 6.699 33.344 12.875 1 92.75 476 PRO A N 1
ATOM 3901 C CA . PRO A 1 476 ? 7.402 32.812 14.047 1 92.75 476 PRO A CA 1
ATOM 3902 C C . PRO A 1 476 ? 7.273 31.312 14.203 1 92.75 476 PRO A C 1
ATOM 3904 O O . PRO A 1 476 ? 6.23 30.734 13.867 1 92.75 476 PRO A O 1
ATOM 3907 N N . TYR A 1 477 ? 8.367 30.688 14.688 1 87.94 477 TYR A N 1
ATOM 3908 C CA . TYR A 1 477 ? 8.305 29.266 14.984 1 87.94 477 TYR A CA 1
ATOM 3909 C C . TYR A 1 477 ? 7.516 29.016 16.266 1 87.94 477 TYR A C 1
ATOM 3911 O O . TYR A 1 477 ? 7.699 29.703 17.266 1 87.94 477 TYR A O 1
ATOM 3919 N N . GLY A 1 478 ? 6.582 28.047 16.297 1 82 478 GLY A N 1
ATOM 3920 C CA . GLY A 1 478 ? 5.77 27.703 17.453 1 82 478 GLY A CA 1
ATOM 3921 C C . GLY A 1 478 ? 4.281 27.688 17.156 1 82 478 GLY A C 1
ATOM 3922 O O . GLY A 1 478 ? 3.863 28.031 16.047 1 82 478 GLY A O 1
ATOM 3923 N N . PRO A 1 479 ? 3.668 27.234 18.109 1 81.81 479 PRO A N 1
ATOM 3924 C CA . PRO A 1 479 ? 2.215 27.188 17.938 1 81.81 479 PRO A CA 1
ATOM 3925 C C . PRO A 1 479 ? 1.548 28.547 18.156 1 81.81 479 PRO A C 1
ATOM 3927 O O . PRO A 1 479 ? 0.863 28.734 19.156 1 81.81 479 PRO A O 1
ATOM 3930 N N . THR A 1 480 ? 1.915 29.484 17.281 1 81.81 480 THR A N 1
ATOM 3931 C CA . THR A 1 480 ? 1.371 30.844 17.359 1 81.81 480 THR A CA 1
ATOM 3932 C C . THR A 1 480 ? 0.793 31.266 16.016 1 81.81 480 THR A C 1
ATOM 3934 O O . THR A 1 480 ? 1.149 30.703 14.977 1 81.81 480 THR A O 1
ATOM 3937 N N . GLN A 1 481 ? -0.069 32.125 16.109 1 71.56 481 GLN A N 1
ATOM 3938 C CA . GLN A 1 481 ? -0.668 32.656 14.883 1 71.56 481 GLN A CA 1
ATOM 3939 C C . GLN A 1 481 ? -0.025 34 14.484 1 71.56 481 GLN A C 1
ATOM 3941 O O . GLN A 1 481 ? -0.457 34.625 13.531 1 71.56 481 GLN A O 1
ATOM 3946 N N . LYS A 1 482 ? 0.924 34.406 15.234 1 84.88 482 LYS A N 1
ATOM 3947 C CA . LYS A 1 482 ? 1.636 35.625 14.938 1 84.88 482 LYS A CA 1
ATOM 3948 C C . LYS A 1 482 ? 2.252 35.594 13.547 1 84.88 482 LYS A C 1
ATOM 3950 O O . LYS A 1 482 ? 2.701 34.531 13.086 1 84.88 482 LYS A O 1
ATOM 3955 N N . LYS A 1 483 ? 2.104 36.719 12.828 1 89.62 483 LYS A N 1
ATOM 3956 C CA . LYS A 1 483 ? 2.715 36.875 11.508 1 89.62 483 LYS A CA 1
ATOM 3957 C C . LYS A 1 483 ? 2.963 38.344 11.195 1 89.62 483 LYS A C 1
ATOM 3959 O O . LYS A 1 483 ? 2.117 39.188 11.484 1 89.62 483 LYS A O 1
ATOM 3964 N N . ALA A 1 484 ? 4.121 38.656 10.773 1 93.06 484 ALA A N 1
ATOM 3965 C CA . ALA A 1 484 ? 4.43 40 10.297 1 93.06 484 ALA A CA 1
ATOM 3966 C C . ALA A 1 484 ? 4.574 40.031 8.773 1 93.06 484 ALA A C 1
ATOM 3968 O O . ALA A 1 484 ? 5.137 39.094 8.188 1 93.06 484 ALA A O 1
ATOM 3969 N N . VAL A 1 485 ? 3.953 41 8.117 1 91.75 485 VAL A N 1
ATOM 3970 C CA . VAL A 1 485 ? 4 41.094 6.664 1 91.75 485 VAL A CA 1
ATOM 3971 C C . VAL A 1 485 ? 4.523 42.469 6.254 1 91.75 485 VAL A C 1
ATOM 3973 O O . VAL A 1 485 ? 4.098 43.5 6.797 1 91.75 485 VAL A O 1
ATOM 3976 N N . ILE A 1 486 ? 5.43 42.531 5.418 1 92.56 486 ILE A N 1
ATOM 3977 C CA . ILE A 1 486 ? 6 43.75 4.859 1 92.56 486 ILE A CA 1
ATOM 3978 C C . ILE A 1 486 ? 5.613 43.875 3.387 1 92.56 486 ILE A C 1
ATOM 3980 O O . ILE A 1 486 ? 5.98 43.031 2.566 1 92.56 486 ILE A O 1
ATOM 3984 N N . VAL A 1 487 ? 4.934 44.969 3.035 1 88.44 487 VAL A N 1
ATOM 3985 C CA . VAL A 1 487 ? 4.453 45.125 1.666 1 88.44 487 VAL A CA 1
ATOM 3986 C C . VAL A 1 487 ? 4.977 46.438 1.079 1 88.44 487 VAL A C 1
ATOM 3988 O O . VAL A 1 487 ? 5.109 46.562 -0.14 1 88.44 487 VAL A O 1
ATOM 3991 N N . ASP A 1 488 ? 5.27 47.438 1.996 1 89.75 488 ASP A N 1
ATOM 3992 C CA . ASP A 1 488 ? 5.746 48.75 1.536 1 89.75 488 ASP A CA 1
ATOM 3993 C C . ASP A 1 488 ? 7.059 48.625 0.764 1 89.75 488 ASP A C 1
ATOM 3995 O O . ASP A 1 488 ? 8.023 48.031 1.266 1 89.75 488 ASP A O 1
ATOM 3999 N N . PRO A 1 489 ? 7.117 49.188 -0.47 1 89.56 489 PRO A N 1
ATOM 4000 C CA . PRO A 1 489 ? 8.289 49 -1.333 1 89.56 489 PRO A CA 1
ATOM 4001 C C . PRO A 1 489 ? 9.578 49.5 -0.699 1 89.56 489 PRO A C 1
ATOM 4003 O O . PRO A 1 489 ? 10.633 48.875 -0.855 1 89.56 489 PRO A O 1
ATOM 4006 N N . GLU A 1 490 ? 9.438 50.625 -0.075 1 91.81 490 GLU A N 1
ATOM 4007 C CA . GLU A 1 490 ? 10.633 51.156 0.575 1 91.81 490 GLU A CA 1
ATOM 4008 C C . GLU A 1 490 ? 11.094 50.219 1.708 1 91.81 490 GLU A C 1
ATOM 4010 O O . GLU A 1 490 ? 12.289 49.969 1.856 1 91.81 490 GLU A O 1
ATOM 4015 N N . ASP A 1 491 ? 10.141 49.75 2.459 1 94.56 491 ASP A N 1
ATOM 4016 C CA . ASP A 1 491 ? 10.445 48.844 3.559 1 94.56 491 ASP A CA 1
ATOM 4017 C C . ASP A 1 491 ? 10.969 47.5 3.035 1 94.56 491 ASP A C 1
ATOM 4019 O O . ASP A 1 491 ? 11.852 46.906 3.648 1 94.56 491 ASP A O 1
ATOM 4023 N N . LEU A 1 492 ? 10.398 47.125 1.92 1 94.62 492 LEU A N 1
ATOM 4024 C CA . LEU A 1 492 ? 10.852 45.906 1.309 1 94.62 492 LEU A CA 1
ATOM 4025 C C . LEU A 1 492 ? 12.328 45.969 0.938 1 94.62 492 LEU A C 1
ATOM 4027 O O . LEU A 1 492 ? 13.102 45.062 1.239 1 94.62 492 LEU A O 1
ATOM 4031 N N . LYS A 1 493 ? 12.703 47.031 0.316 1 94.31 493 LYS A N 1
ATOM 4032 C CA . LYS A 1 493 ? 14.086 47.219 -0.09 1 94.31 493 LYS A CA 1
ATOM 4033 C C . LYS A 1 493 ? 15.016 47.281 1.122 1 94.31 493 LYS A C 1
ATOM 4035 O O . LYS A 1 493 ? 16.094 46.688 1.107 1 94.31 493 LYS A O 1
ATOM 4040 N N . GLU A 1 494 ? 14.539 47.969 2.143 1 96 494 GLU A N 1
ATOM 4041 C CA . GLU A 1 494 ? 15.336 48.062 3.359 1 96 494 GLU A CA 1
ATOM 4042 C C . GLU A 1 494 ? 15.484 46.719 4.039 1 96 494 GLU A C 1
ATOM 4044 O O . GLU A 1 494 ? 16.578 46.344 4.477 1 96 494 GLU A O 1
ATOM 4049 N N . ALA A 1 495 ? 14.422 46.031 4.137 1 96.75 495 ALA A N 1
ATOM 4050 C CA . ALA A 1 495 ? 14.43 44.719 4.777 1 96.75 495 ALA A CA 1
ATOM 4051 C C . ALA A 1 495 ? 15.383 43.75 4.059 1 96.75 495 ALA A C 1
ATOM 4053 O O . ALA A 1 495 ? 16.172 43.062 4.695 1 96.75 495 ALA A O 1
ATOM 4054 N N . ILE A 1 496 ? 15.297 43.719 2.762 1 96.38 496 ILE A N 1
ATOM 4055 C CA . ILE A 1 496 ? 16.141 42.844 1.953 1 96.38 496 ILE A CA 1
ATOM 4056 C C . ILE A 1 496 ? 17.609 43.219 2.16 1 96.38 496 ILE A C 1
ATOM 4058 O O . ILE A 1 496 ? 18.469 42.344 2.32 1 96.38 496 ILE A O 1
ATOM 4062 N N . ALA A 1 497 ? 17.875 44.5 2.158 1 96.12 497 ALA A N 1
ATOM 4063 C CA . ALA A 1 497 ? 19.25 44.969 2.35 1 96.12 497 ALA A CA 1
ATOM 4064 C C . ALA A 1 497 ? 19.781 44.531 3.709 1 96.12 497 ALA A C 1
ATOM 4066 O O . ALA A 1 497 ? 20.922 44.062 3.812 1 96.12 497 ALA A O 1
ATOM 4067 N N . VAL A 1 498 ? 18.984 44.688 4.703 1 97.44 498 VAL A N 1
ATOM 4068 C CA . VAL A 1 498 ? 19.406 44.312 6.055 1 97.44 498 VAL A CA 1
ATOM 4069 C C . VAL A 1 498 ? 19.641 42.812 6.137 1 97.44 498 VAL A C 1
ATOM 4071 O O . VAL A 1 498 ? 20.625 42.344 6.727 1 97.44 498 VAL A O 1
ATOM 4074 N N . LEU A 1 499 ? 18.719 42.031 5.555 1 97.44 499 LEU A N 1
ATOM 4075 C CA . LEU A 1 499 ? 18.828 40.594 5.582 1 97.44 499 LEU A CA 1
ATOM 4076 C C . LEU A 1 499 ? 20.062 40.125 4.824 1 97.44 499 LEU A C 1
ATOM 4078 O O . LEU A 1 499 ? 20.766 39.219 5.281 1 97.44 499 LEU A O 1
ATOM 4082 N N . LYS A 1 500 ? 20.312 40.656 3.65 1 96.75 500 LYS A N 1
ATOM 4083 C CA . LYS A 1 500 ? 21.516 40.312 2.898 1 96.75 500 LYS A CA 1
ATOM 4084 C C . LYS A 1 500 ? 22.766 40.625 3.711 1 96.75 500 LYS A C 1
ATOM 4086 O O . LYS A 1 500 ? 23.734 39.844 3.701 1 96.75 500 LYS A O 1
ATOM 4091 N N . ASP A 1 501 ? 22.719 41.781 4.406 1 96.5 501 ASP A N 1
ATOM 4092 C CA . ASP A 1 501 ? 23.844 42.156 5.25 1 96.5 501 ASP A CA 1
ATOM 4093 C C . ASP A 1 501 ? 24.062 41.156 6.383 1 96.5 501 ASP A C 1
ATOM 4095 O O . ASP A 1 501 ? 25.203 40.812 6.707 1 96.5 501 ASP A O 1
ATOM 4099 N N . GLU A 1 502 ? 23.016 40.75 6.984 1 97.5 502 GLU A N 1
ATOM 4100 C CA . GLU A 1 502 ? 23.094 39.75 8.047 1 97.5 502 GLU A CA 1
ATOM 4101 C C . GLU A 1 502 ? 23.719 38.438 7.539 1 97.5 502 GLU A C 1
ATOM 4103 O O . GLU A 1 502 ? 24.594 37.875 8.195 1 97.5 502 GLU A O 1
ATOM 4108 N N . ILE A 1 503 ? 23.281 38 6.395 1 96.81 503 ILE A N 1
ATOM 4109 C CA . ILE A 1 503 ? 23.797 36.781 5.816 1 96.81 503 ILE A CA 1
ATOM 4110 C C . ILE A 1 503 ? 25.281 36.938 5.5 1 96.81 503 ILE A C 1
ATOM 4112 O O . ILE A 1 503 ? 26.094 36.062 5.824 1 96.81 503 ILE A O 1
ATOM 4116 N N . ASN A 1 504 ? 25.625 38.062 4.926 1 96.25 504 ASN A N 1
ATOM 4117 C CA . ASN A 1 504 ? 27 38.312 4.516 1 96.25 504 ASN A CA 1
ATOM 4118 C C . ASN A 1 504 ? 27.953 38.375 5.715 1 96.25 504 ASN A C 1
ATOM 4120 O O . ASN A 1 504 ? 29.125 38 5.613 1 96.25 504 ASN A O 1
ATOM 4124 N N . THR A 1 505 ? 27.453 38.781 6.828 1 95.38 505 THR A N 1
ATOM 4125 C CA . THR A 1 505 ? 28.328 39 7.98 1 95.38 505 THR A CA 1
ATOM 4126 C C . THR A 1 505 ? 28.234 37.781 8.938 1 95.38 505 THR A C 1
ATOM 4128 O O . THR A 1 505 ? 28.984 37.719 9.914 1 95.38 505 THR A O 1
ATOM 4131 N N . ALA A 1 506 ? 27.375 36.906 8.672 1 95.5 506 ALA A N 1
ATOM 4132 C CA . ALA A 1 506 ? 27.172 35.781 9.562 1 95.5 506 ALA A CA 1
ATOM 4133 C C . ALA A 1 506 ? 28.422 34.906 9.609 1 95.5 506 ALA A C 1
ATOM 4135 O O . ALA A 1 506 ? 29.047 34.625 8.578 1 95.5 506 ALA A O 1
ATOM 4136 N N . THR A 1 507 ? 28.766 34.469 10.828 1 94.81 507 THR A N 1
ATOM 4137 C CA . THR A 1 507 ? 29.875 33.531 11 1 94.81 507 THR A CA 1
ATOM 4138 C C . THR A 1 507 ? 29.391 32.094 10.828 1 94.81 507 THR A C 1
ATOM 4140 O O . THR A 1 507 ? 28.188 31.828 10.844 1 94.81 507 THR A O 1
ATOM 4143 N N . TYR A 1 508 ? 30.375 31.219 10.633 1 94.38 508 TYR A N 1
ATOM 4144 C CA . TYR A 1 508 ? 30.047 29.812 10.484 1 94.38 508 TYR A CA 1
ATOM 4145 C C . TYR A 1 508 ? 29.359 29.266 11.734 1 94.38 508 TYR A C 1
ATOM 4147 O O . TYR A 1 508 ? 28.359 28.547 11.641 1 94.38 508 TYR A O 1
ATOM 4155 N N . GLU A 1 509 ? 29.766 29.609 12.891 1 91.25 509 GLU A N 1
ATOM 4156 C CA . GLU A 1 509 ? 29.203 29.156 14.164 1 91.25 509 GLU A CA 1
ATOM 4157 C C . GLU A 1 509 ? 27.75 29.578 14.297 1 91.25 509 GLU A C 1
ATOM 4159 O O . GLU A 1 509 ? 26.922 28.812 14.828 1 91.25 509 GLU A O 1
ATOM 4164 N N . GLU A 1 510 ? 27.5 30.719 13.758 1 92 510 GLU A N 1
ATOM 4165 C CA . GLU A 1 510 ? 26.125 31.219 13.82 1 92 510 GLU A CA 1
ATOM 4166 C C . GLU A 1 510 ? 25.203 30.438 12.898 1 92 510 GLU A C 1
ATOM 4168 O O . GLU A 1 510 ? 24.016 30.281 13.172 1 92 510 GLU A O 1
ATOM 4173 N N . THR A 1 511 ? 25.812 29.984 11.852 1 89.38 511 THR A N 1
ATOM 4174 C CA . THR A 1 511 ? 24.984 29.297 10.852 1 89.38 511 THR A CA 1
ATOM 4175 C C . THR A 1 511 ? 24.703 27.875 11.281 1 89.38 511 THR A C 1
ATOM 4177 O O . THR A 1 511 ? 23.719 27.266 10.852 1 89.38 511 THR A O 1
ATOM 4180 N N . ILE A 1 512 ? 25.453 27.297 12.141 1 87.5 512 ILE A N 1
ATOM 4181 C CA . ILE A 1 512 ? 25.25 25.906 12.539 1 87.5 512 ILE A CA 1
ATOM 4182 C C . ILE A 1 512 ? 24.656 25.859 13.945 1 87.5 512 ILE A C 1
ATOM 4184 O O . ILE A 1 512 ? 24.578 24.797 14.562 1 87.5 512 ILE A O 1
ATOM 4188 N N . ASP A 1 513 ? 24.328 27.047 14.406 1 87.69 513 ASP A N 1
ATOM 4189 C CA . ASP A 1 513 ? 23.703 27.156 15.711 1 87.69 513 ASP A CA 1
ATOM 4190 C C . ASP A 1 513 ? 22.406 26.344 15.766 1 87.69 513 ASP A C 1
ATOM 4192 O O . ASP A 1 513 ? 21.531 26.5 14.906 1 87.69 513 ASP A O 1
ATOM 4196 N N . ASN A 1 514 ? 22.328 25.453 16.734 1 86 514 ASN A N 1
ATOM 4197 C CA . ASN A 1 514 ? 21.203 24.531 16.797 1 86 514 ASN A CA 1
ATOM 4198 C C . ASN A 1 514 ? 20.016 25.172 17.531 1 86 514 ASN A C 1
ATOM 4200 O O . ASN A 1 514 ? 18.938 24.562 17.594 1 86 514 ASN A O 1
ATOM 4204 N N . ARG A 1 515 ? 20.172 26.344 18.016 1 90.12 515 ARG A N 1
ATOM 4205 C CA . ARG A 1 515 ? 19.047 27.047 18.625 1 90.12 515 ARG A CA 1
ATOM 4206 C C . ARG A 1 515 ? 17.969 27.359 17.578 1 90.12 515 ARG A C 1
ATOM 4208 O O . ARG A 1 515 ? 18.297 27.562 16.406 1 90.12 515 ARG A O 1
ATOM 4215 N N . ASP A 1 516 ? 16.812 27.391 18.078 1 92.25 516 ASP A N 1
ATOM 4216 C CA . ASP A 1 516 ? 15.727 27.672 17.156 1 92.25 516 ASP A CA 1
ATOM 4217 C C . ASP A 1 516 ? 15.82 29.109 16.625 1 92.25 516 ASP A C 1
ATOM 4219 O O . ASP A 1 516 ? 16.078 30.047 17.375 1 92.25 516 ASP A O 1
ATOM 4223 N N . PRO A 1 517 ? 15.625 29.203 15.32 1 94.31 517 PRO A N 1
ATOM 4224 C CA . PRO A 1 517 ? 15.461 30.562 14.805 1 94.31 517 PRO A CA 1
ATOM 4225 C C . PRO A 1 517 ? 14.188 31.234 15.305 1 94.31 517 PRO A C 1
ATOM 4227 O O . PRO A 1 517 ? 13.297 30.562 15.844 1 94.31 517 PRO A O 1
ATOM 4230 N N . HIS A 1 518 ? 14.219 32.594 15.227 1 94.25 518 HIS A N 1
ATOM 4231 C CA . HIS A 1 518 ? 13.047 33.344 15.664 1 94.25 518 HIS A CA 1
ATOM 4232 C C . HIS A 1 518 ? 11.836 33.031 14.789 1 94.25 518 HIS A C 1
ATOM 4234 O O . HIS A 1 518 ? 10.711 32.906 15.297 1 94.25 518 HIS A O 1
ATOM 4240 N N . ALA A 1 519 ? 12.055 32.906 13.555 1 95.88 519 ALA A N 1
ATOM 4241 C CA . ALA A 1 519 ? 10.961 32.781 12.594 1 95.88 519 ALA A CA 1
ATOM 4242 C C . ALA A 1 519 ? 11.469 32.344 11.234 1 95.88 519 ALA A C 1
ATOM 4244 O O . ALA A 1 519 ? 12.68 32.281 11 1 95.88 519 ALA A O 1
ATOM 4245 N N . PHE A 1 520 ? 10.539 31.891 10.461 1 95.44 520 PHE A N 1
ATOM 4246 C CA . PHE A 1 520 ? 10.789 31.625 9.047 1 95.44 520 PHE A CA 1
ATOM 4247 C C . PHE A 1 520 ? 10.328 32.781 8.188 1 95.44 520 PHE A C 1
ATOM 4249 O O . PHE A 1 520 ? 9.227 33.312 8.367 1 95.44 520 PHE A O 1
ATOM 4256 N N . ILE A 1 521 ? 11.188 33.281 7.359 1 96.5 521 ILE A N 1
ATOM 4257 C CA . ILE A 1 521 ? 10.898 34.406 6.484 1 96.5 521 ILE A CA 1
ATOM 4258 C C . ILE A 1 521 ? 10.586 33.906 5.078 1 96.5 521 ILE A C 1
ATOM 4260 O O . ILE A 1 521 ? 11.352 33.125 4.504 1 96.5 521 ILE A O 1
ATOM 4264 N N . GLU A 1 522 ? 9.547 34.312 4.551 1 95.44 522 GLU A N 1
ATOM 4265 C CA . GLU A 1 522 ? 9.148 33.969 3.189 1 95.44 522 GLU A CA 1
ATOM 4266 C C . GLU A 1 522 ? 9.086 35.188 2.299 1 95.44 522 GLU A C 1
ATOM 4268 O O . GLU A 1 522 ? 8.344 36.156 2.586 1 95.44 522 GLU A O 1
ATOM 4273 N N . ILE A 1 523 ? 9.844 35.219 1.285 1 94.88 523 ILE A N 1
ATOM 4274 C CA . ILE A 1 523 ? 9.852 36.281 0.299 1 94.88 523 ILE A CA 1
ATOM 4275 C C . ILE A 1 523 ? 9.055 35.875 -0.933 1 94.88 523 ILE A C 1
ATOM 4277 O O . ILE A 1 523 ? 9.484 34.969 -1.681 1 94.88 523 ILE A O 1
ATOM 4281 N N . MET A 1 524 ? 7.996 36.5 -1.136 1 92.88 524 MET A N 1
ATOM 4282 C CA . MET A 1 524 ? 7.133 36.156 -2.27 1 92.88 524 MET A CA 1
ATOM 4283 C C . MET A 1 524 ? 7.383 37.125 -3.432 1 92.88 524 MET A C 1
ATOM 4285 O O . MET A 1 524 ? 7.348 38.344 -3.256 1 92.88 524 MET A O 1
ATOM 4289 N N . GLN A 1 525 ? 7.645 36.469 -4.531 1 90.38 525 GLN A N 1
ATOM 4290 C CA . GLN A 1 525 ? 7.867 37.281 -5.734 1 90.38 525 GLN A CA 1
ATOM 4291 C C . GLN A 1 525 ? 6.594 37.375 -6.562 1 90.38 525 GLN A C 1
ATOM 4293 O O . GLN A 1 525 ? 5.625 36.656 -6.328 1 90.38 525 GLN A O 1
ATOM 4298 N N . LYS A 1 526 ? 6.555 38.344 -7.465 1 83.69 526 LYS A N 1
ATOM 4299 C CA . LYS A 1 526 ? 5.379 38.594 -8.289 1 83.69 526 LYS A CA 1
ATOM 4300 C C . LYS A 1 526 ? 5.035 37.406 -9.156 1 83.69 526 LYS A C 1
ATOM 4302 O O . LYS A 1 526 ? 3.873 37.188 -9.516 1 83.69 526 LYS A O 1
ATOM 4307 N N . ASN A 1 527 ? 6.035 36.594 -9.578 1 79.69 527 ASN A N 1
ATOM 4308 C CA . ASN A 1 527 ? 5.797 35.406 -10.391 1 79.69 527 ASN A CA 1
ATOM 4309 C C . ASN A 1 527 ? 5.418 34.188 -9.531 1 79.69 527 ASN A C 1
ATOM 4311 O O . ASN A 1 527 ? 5.52 33.062 -9.969 1 79.69 527 ASN A O 1
ATOM 4315 N N . ASP A 1 528 ? 5.086 34.406 -8.25 1 76.12 528 ASP A N 1
ATOM 4316 C CA . ASP A 1 528 ? 4.59 33.438 -7.293 1 76.12 528 ASP A CA 1
ATOM 4317 C C . ASP A 1 528 ? 5.715 32.5 -6.816 1 76.12 528 ASP A C 1
ATOM 4319 O O . ASP A 1 528 ? 5.461 31.5 -6.141 1 76.12 528 ASP A O 1
ATOM 4323 N N . LYS A 1 529 ? 6.867 32.781 -7.23 1 86.31 529 LYS A N 1
ATOM 4324 C CA . LYS A 1 529 ? 7.996 32.062 -6.668 1 86.31 529 LYS A CA 1
ATOM 4325 C C . LYS A 1 529 ? 8.344 32.562 -5.273 1 86.31 529 LYS A C 1
ATOM 4327 O O . LYS A 1 529 ? 8.258 33.781 -5.008 1 86.31 529 LYS A O 1
ATOM 4332 N N . THR A 1 530 ? 8.562 31.641 -4.426 1 90.12 530 THR A N 1
ATOM 4333 C CA . THR A 1 530 ? 8.875 32.031 -3.055 1 90.12 530 THR A CA 1
ATOM 4334 C C . THR A 1 530 ? 10.297 31.609 -2.682 1 90.12 530 THR A C 1
ATOM 4336 O O . THR A 1 530 ? 10.797 30.594 -3.174 1 90.12 530 THR A O 1
ATOM 4339 N N . VAL A 1 531 ? 10.938 32.438 -1.963 1 92.25 531 VAL A N 1
ATOM 4340 C CA . VAL A 1 531 ? 12.242 32.156 -1.372 1 92.25 531 VAL A CA 1
ATOM 4341 C C . VAL A 1 531 ? 12.133 32.188 0.151 1 92.25 531 VAL A C 1
ATOM 4343 O O . VAL A 1 531 ? 11.555 33.094 0.72 1 92.25 531 VAL A O 1
ATOM 4346 N N . GLY A 1 532 ? 12.602 31.156 0.74 1 93.19 532 GLY A N 1
ATOM 4347 C CA . GLY A 1 532 ? 12.539 31.062 2.189 1 93.19 532 GLY A CA 1
ATOM 4348 C C . GLY A 1 532 ? 13.891 31.234 2.857 1 93.19 532 GLY A C 1
ATOM 4349 O O . GLY A 1 532 ? 14.922 30.844 2.305 1 93.19 532 GLY A O 1
ATOM 4350 N N . LEU A 1 533 ? 13.93 31.828 4.031 1 94.19 533 LEU A N 1
ATOM 4351 C CA . LEU A 1 533 ? 15.117 31.859 4.883 1 94.19 533 LEU A CA 1
ATOM 4352 C C . LEU A 1 533 ? 14.727 31.922 6.355 1 94.19 533 LEU A C 1
ATOM 4354 O O . LEU A 1 533 ? 13.57 32.188 6.684 1 94.19 533 LEU A O 1
ATOM 4358 N N . GLU A 1 534 ? 15.68 31.688 7.168 1 94.44 534 GLU A N 1
ATOM 4359 C CA . GLU A 1 534 ? 15.43 31.672 8.609 1 94.44 534 GLU A CA 1
ATOM 4360 C C . GLU A 1 534 ? 15.898 32.969 9.266 1 94.44 534 GLU A C 1
ATOM 4362 O O . GLU A 1 534 ? 16.953 33.5 8.914 1 94.44 534 GLU A O 1
ATOM 4367 N N . TRP A 1 535 ? 15.055 33.5 10.148 1 96.62 535 TRP A N 1
ATOM 4368 C CA . TRP A 1 535 ? 15.477 34.594 11.039 1 96.62 535 TRP A CA 1
ATOM 4369 C C . TRP A 1 535 ? 16.219 34.031 12.25 1 96.62 535 TRP A C 1
ATOM 4371 O O . TRP A 1 535 ? 15.602 33.781 13.297 1 96.62 535 TRP A O 1
ATOM 4381 N N . ARG A 1 536 ? 17.516 33.938 12.117 1 94.75 536 ARG A N 1
ATOM 4382 C CA . ARG A 1 536 ? 18.359 33.344 13.156 1 94.75 536 ARG A CA 1
ATOM 4383 C C . ARG A 1 536 ? 18.516 34.312 14.336 1 94.75 536 ARG A C 1
ATOM 4385 O O . ARG A 1 536 ? 18.406 35.531 14.172 1 94.75 536 ARG A O 1
ATOM 4392 N N . ILE A 1 537 ? 18.953 33.75 15.43 1 93.88 537 ILE A N 1
ATOM 4393 C CA . ILE A 1 537 ? 19.094 34.5 16.672 1 93.88 537 ILE A CA 1
ATOM 4394 C C . ILE A 1 537 ? 20.203 35.531 16.516 1 93.88 537 ILE A C 1
ATOM 4396 O O . ILE A 1 537 ? 20.141 36.625 17.109 1 93.88 537 ILE A O 1
ATOM 4400 N N . SER A 1 538 ? 21.125 35.312 15.664 1 94.62 538 SER A N 1
ATOM 4401 C CA . SER A 1 538 ? 22.281 36.188 15.484 1 94.62 538 SER A CA 1
ATOM 4402 C C . SER A 1 538 ? 21.938 37.406 14.633 1 94.62 538 SER A C 1
ATOM 4404 O O . SER A 1 538 ? 22.734 38.344 14.539 1 94.62 538 SER A O 1
ATOM 4406 N N . TYR A 1 539 ? 20.828 37.438 14.016 1 96.44 539 TYR A N 1
ATOM 4407 C CA . TYR A 1 539 ? 20.453 38.531 13.141 1 96.44 539 TYR A CA 1
ATOM 4408 C C . TYR A 1 539 ? 19.922 39.719 13.945 1 96.44 539 TYR A C 1
ATOM 4410 O O . TYR A 1 539 ? 18.75 40.062 13.844 1 96.44 539 TYR A O 1
ATOM 4418 N N . LYS A 1 540 ? 20.797 40.438 14.578 1 96.19 540 LYS A N 1
ATOM 4419 C CA . LYS A 1 540 ? 20.438 41.5 15.5 1 96.19 540 LYS A CA 1
ATOM 4420 C C . LYS A 1 540 ? 20.031 42.781 14.75 1 96.19 540 LYS A C 1
ATOM 4422 O O . LYS A 1 540 ? 19.156 43.5 15.195 1 96.19 540 LYS A O 1
ATOM 4427 N N . LYS A 1 541 ? 20.656 43.031 13.641 1 97 541 LYS A N 1
ATOM 4428 C CA . LYS A 1 541 ? 20.312 44.219 12.852 1 97 541 LYS A CA 1
ATOM 4429 C C . LYS A 1 541 ? 18.875 44.125 12.336 1 97 541 LYS A C 1
ATOM 4431 O O . LYS A 1 541 ? 18.156 45.125 12.328 1 97 541 LYS A O 1
ATOM 4436 N N . PHE A 1 542 ? 18.578 43 11.938 1 97.62 542 PHE A N 1
ATOM 4437 C CA . PHE A 1 542 ? 17.219 42.812 11.445 1 97.62 542 PHE A CA 1
ATOM 4438 C C . PHE A 1 542 ? 16.203 42.938 12.578 1 97.62 542 PHE A C 1
ATOM 4440 O O . PHE A 1 542 ? 15.133 43.531 12.383 1 97.62 542 PHE A O 1
ATOM 4447 N N . GLU A 1 543 ? 16.547 42.406 13.719 1 96.94 543 GLU A N 1
ATOM 4448 C CA . GLU A 1 543 ? 15.695 42.562 14.891 1 96.94 543 GLU A CA 1
ATOM 4449 C C . GLU A 1 543 ? 15.469 44.031 15.227 1 96.94 543 GLU A C 1
ATOM 4451 O O . GLU A 1 543 ? 14.344 44.438 15.492 1 96.94 543 GLU A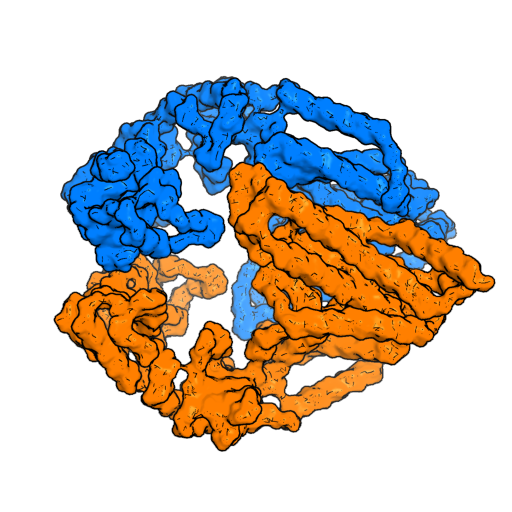 O 1
ATOM 4456 N N . GLU A 1 544 ? 16.562 44.812 15.211 1 96.62 544 GLU A N 1
ATOM 4457 C CA . GLU A 1 544 ? 16.484 46.25 15.492 1 96.62 544 GLU A CA 1
ATOM 4458 C C . GLU A 1 544 ? 15.625 46.969 14.453 1 96.62 544 GLU A C 1
ATOM 4460 O O . GLU A 1 544 ? 14.852 47.875 14.789 1 96.62 544 GLU A O 1
ATOM 4465 N N . TRP A 1 545 ? 15.805 46.562 13.289 1 97.44 545 TRP A N 1
ATOM 4466 C CA . TRP A 1 545 ? 15.031 47.156 12.211 1 97.44 545 TRP A CA 1
ATOM 4467 C C . TRP A 1 545 ? 13.547 46.906 12.383 1 97.44 545 TRP A C 1
ATOM 4469 O O . TRP A 1 545 ? 12.719 47.781 12.242 1 97.44 545 TRP A O 1
ATOM 4479 N N . LEU A 1 546 ? 13.164 45.656 12.664 1 97.31 546 LEU A N 1
ATOM 4480 C CA . LEU A 1 546 ? 11.773 45.281 12.906 1 97.31 546 LEU A CA 1
ATOM 4481 C C . LEU A 1 546 ? 11.203 46.094 14.078 1 97.31 546 LEU A C 1
ATOM 4483 O O . LEU A 1 546 ? 10.031 46.5 14.047 1 97.31 546 LEU A O 1
ATOM 4487 N N . ASP A 1 547 ? 12.062 46.25 15.109 1 95.62 547 ASP A N 1
ATOM 4488 C CA . ASP A 1 547 ? 11.641 47.031 16.281 1 95.62 547 ASP A CA 1
ATOM 4489 C C . ASP A 1 547 ? 11.344 48.469 15.891 1 95.62 547 ASP A C 1
ATOM 4491 O O . ASP A 1 547 ? 10.32 49.031 16.297 1 95.62 547 ASP A O 1
ATOM 4495 N N . LYS A 1 548 ? 12.188 49.062 15.078 1 95.44 548 LYS A N 1
ATOM 4496 C CA . LYS A 1 548 ? 12.016 50.438 14.625 1 95.44 548 LYS A CA 1
ATOM 4497 C C . LYS A 1 548 ? 10.742 50.594 13.797 1 95.44 548 LYS A C 1
ATOM 4499 O O . LYS A 1 548 ? 10.086 51.625 13.836 1 95.44 548 LYS A O 1
ATOM 4504 N N . LYS A 1 549 ? 10.414 49.562 13.086 1 94.75 549 LYS A N 1
ATOM 4505 C CA . LYS A 1 549 ? 9.242 49.594 12.219 1 94.75 549 LYS A CA 1
ATOM 4506 C C . LYS A 1 549 ? 7.984 49.188 12.977 1 94.75 549 LYS A C 1
ATOM 4508 O O . LYS A 1 549 ? 6.887 49.188 12.422 1 94.75 549 LYS A O 1
ATOM 4513 N N . GLY A 1 550 ? 8.172 48.75 14.242 1 92.69 550 GLY A N 1
ATOM 4514 C CA . GLY A 1 550 ? 7.047 48.375 15.078 1 92.69 550 GLY A CA 1
ATOM 4515 C C . GLY A 1 550 ? 6.488 47 14.711 1 92.69 550 GLY A C 1
ATOM 4516 O O . GLY A 1 550 ? 5.305 46.75 14.93 1 92.69 550 GLY A O 1
ATOM 4517 N N . LEU A 1 551 ? 7.246 46.156 14.133 1 94.44 551 LEU A N 1
ATOM 4518 C CA . LEU A 1 551 ? 6.773 44.844 13.641 1 94.44 551 LEU A CA 1
ATOM 4519 C C . LEU A 1 551 ? 7.297 43.719 14.516 1 94.44 551 LEU A C 1
ATOM 4521 O O . LEU A 1 551 ? 6.914 42.562 14.328 1 94.44 551 LEU A O 1
ATOM 4525 N N . LEU A 1 552 ? 8.109 43.938 15.484 1 94.75 552 LEU A N 1
ATOM 4526 C CA . LEU A 1 552 ? 8.852 42.938 16.25 1 94.75 552 LEU A CA 1
ATOM 4527 C C . LEU A 1 552 ? 7.91 42.031 17.031 1 94.75 552 LEU A C 1
ATOM 4529 O O . LEU A 1 552 ? 8.102 40.812 17.062 1 94.75 552 LEU A O 1
ATOM 4533 N N . GLU A 1 553 ? 6.922 42.562 17.625 1 91.25 553 GLU A N 1
ATOM 4534 C CA . GLU A 1 553 ? 6 41.812 18.469 1 91.25 553 GLU A CA 1
ATOM 4535 C C . GLU A 1 553 ? 5.266 40.75 17.656 1 91.25 553 GLU A C 1
ATOM 4537 O O . GLU A 1 553 ? 4.996 39.656 18.156 1 91.25 553 GLU A O 1
ATOM 4542 N N . GLN A 1 554 ? 5.016 41.094 16.453 1 91.81 554 GLN A N 1
ATOM 4543 C CA . GLN A 1 554 ? 4.27 40.156 15.602 1 91.81 554 GLN A CA 1
ATOM 4544 C C . GLN A 1 554 ? 5.211 39.219 14.867 1 91.81 554 GLN A C 1
ATOM 4546 O O . GLN A 1 554 ? 4.77 38.219 14.305 1 91.81 554 GLN A O 1
ATOM 4551 N N . ALA A 1 555 ? 6.438 39.469 14.984 1 95.25 555 ALA A N 1
ATOM 4552 C CA . ALA A 1 555 ? 7.379 38.75 14.141 1 95.25 555 ALA A CA 1
ATOM 4553 C C . ALA A 1 555 ? 8.039 37.594 14.906 1 95.25 555 ALA A C 1
ATOM 4555 O O . ALA A 1 555 ? 8.711 36.75 14.32 1 95.25 555 ALA A O 1
ATOM 4556 N N . LYS A 1 556 ? 7.938 37.531 16.141 1 94.75 556 LYS A N 1
ATOM 4557 C CA . LYS A 1 556 ? 8.555 36.438 16.891 1 94.75 556 LYS A CA 1
ATOM 4558 C C . LYS A 1 556 ? 7.766 36.125 18.172 1 94.75 556 LYS A C 1
ATOM 4560 O O . LYS A 1 556 ? 6.961 36.938 18.609 1 94.75 556 LYS A O 1
ATOM 4565 N N . VAL A 1 557 ? 8.008 35.031 18.766 1 94.31 557 VAL A N 1
ATOM 4566 C CA . VAL A 1 557 ? 7.426 34.656 20.047 1 94.31 557 VAL A CA 1
ATOM 4567 C C . VAL A 1 557 ? 8.188 35.344 21.172 1 94.31 557 VAL A C 1
ATOM 4569 O O . VAL A 1 557 ? 9.414 35.406 21.172 1 94.31 557 VAL A O 1
ATOM 4572 N N . THR A 1 558 ? 7.449 36 22.062 1 93.75 558 THR A N 1
ATOM 4573 C CA . THR A 1 558 ? 8.039 36.656 23.219 1 93.75 558 THR A CA 1
ATOM 4574 C C . THR A 1 558 ? 7.473 36.094 24.516 1 93.75 558 THR A C 1
ATOM 4576 O O . THR A 1 558 ? 6.559 35.25 24.484 1 93.75 558 THR A O 1
ATOM 4579 N N . ALA A 1 559 ? 8.062 36.531 25.609 1 94.19 559 ALA A N 1
ATOM 4580 C CA . ALA A 1 559 ? 7.609 36.094 26.922 1 94.19 559 ALA A CA 1
ATOM 4581 C C . ALA A 1 559 ? 6.141 36.438 27.141 1 94.19 559 ALA A C 1
ATOM 4583 O O . ALA A 1 559 ? 5.441 35.781 27.906 1 94.19 559 ALA A O 1
ATOM 4584 N N . ALA A 1 560 ? 5.73 37.469 26.484 1 91.25 560 ALA A N 1
ATOM 4585 C CA . ALA A 1 560 ? 4.348 37.938 26.641 1 91.25 560 ALA A CA 1
ATOM 4586 C C . ALA A 1 560 ? 3.373 36.906 26.078 1 91.25 560 ALA A C 1
ATOM 4588 O O . ALA A 1 560 ? 2.189 36.906 26.422 1 91.25 560 ALA A O 1
ATOM 4589 N N . ASP A 1 561 ? 3.855 36.031 25.281 1 92.19 561 ASP A N 1
ATOM 4590 C CA . ASP A 1 561 ? 3 35.031 24.641 1 92.19 561 ASP A CA 1
ATOM 4591 C C . ASP A 1 561 ? 2.896 33.781 25.5 1 92.19 561 ASP A C 1
ATOM 4593 O O . ASP A 1 561 ? 2.078 32.906 25.219 1 92.19 561 ASP A O 1
ATOM 4597 N N . ILE A 1 562 ? 3.688 33.688 26.5 1 94.25 562 ILE A N 1
ATOM 4598 C CA . ILE A 1 562 ? 3.816 32.469 27.297 1 94.25 562 ILE A CA 1
ATOM 4599 C C . ILE A 1 562 ? 3.27 32.719 28.703 1 94.25 562 ILE A C 1
ATOM 4601 O O . ILE A 1 562 ? 3.615 33.719 29.344 1 94.25 562 ILE A O 1
ATOM 4605 N N . SER A 1 563 ? 2.422 31.828 29.188 1 92.88 563 SER A N 1
ATOM 4606 C CA . SER A 1 563 ? 1.919 31.922 30.547 1 92.88 563 SER A CA 1
ATOM 4607 C C . SER A 1 563 ? 2.953 31.438 31.562 1 92.88 563 SER A C 1
ATOM 4609 O O . SER A 1 563 ? 3.289 32.156 32.5 1 92.88 563 SER A O 1
ATOM 4611 N N . TYR A 1 564 ? 3.354 30.312 31.328 1 94.31 564 TYR A N 1
ATOM 4612 C CA . TYR A 1 564 ? 4.414 29.719 32.125 1 94.31 564 TYR A CA 1
ATOM 4613 C C . TYR A 1 564 ? 5.086 28.562 31.406 1 94.31 564 TYR A C 1
ATOM 4615 O O . TYR A 1 564 ? 4.645 28.172 30.312 1 94.31 564 TYR A O 1
ATOM 4623 N N . ALA A 1 565 ? 6.203 28.078 31.891 1 96.69 565 ALA A N 1
ATOM 4624 C CA . ALA A 1 565 ? 6.945 26.953 31.312 1 96.69 565 ALA A CA 1
ATOM 4625 C C . ALA A 1 565 ? 7.457 26.031 32.406 1 96.69 565 ALA A C 1
ATOM 4627 O O . ALA A 1 565 ? 7.59 26.438 33.562 1 96.69 565 ALA A O 1
ATOM 4628 N N . TYR A 1 566 ? 7.59 24.812 32.094 1 96.75 566 TYR A N 1
ATOM 4629 C CA . TYR A 1 566 ? 8.242 23.844 33 1 96.75 566 TYR A CA 1
ATOM 4630 C C . TYR A 1 566 ? 9.57 23.375 32.406 1 96.75 566 TYR A C 1
ATOM 4632 O O . TYR A 1 566 ? 9.68 23.141 31.203 1 96.75 566 TYR A O 1
ATOM 4640 N N . ILE A 1 567 ? 10.57 23.328 33.25 1 97.25 567 ILE A N 1
ATOM 4641 C CA . ILE A 1 567 ? 11.859 22.781 32.875 1 97.25 567 ILE A CA 1
ATOM 4642 C C . ILE A 1 567 ? 12.18 21.562 33.719 1 97.25 567 ILE A C 1
ATOM 4644 O O . ILE A 1 567 ? 12.055 21.594 34.938 1 97.25 567 ILE A O 1
ATOM 4648 N N . VAL A 1 568 ? 12.516 20.5 33.094 1 96.19 568 VAL A N 1
ATOM 4649 C CA . VAL A 1 568 ? 12.82 19.266 33.812 1 96.19 568 VAL A CA 1
ATOM 4650 C C . VAL A 1 568 ? 14.086 18.641 33.219 1 96.19 568 VAL A C 1
ATOM 4652 O O . VAL A 1 568 ? 14.516 18.984 32.125 1 96.19 568 VAL A O 1
ATOM 4655 N N . ASP A 1 569 ? 14.656 17.797 34.031 1 94.19 569 ASP A N 1
ATOM 4656 C CA . ASP A 1 569 ? 15.719 16.938 33.531 1 94.19 569 ASP A CA 1
ATOM 4657 C C . ASP A 1 569 ? 15.172 15.922 32.531 1 94.19 569 ASP A C 1
ATOM 4659 O O . ASP A 1 569 ? 14.195 15.227 32.844 1 94.19 569 ASP A O 1
ATOM 4663 N N . THR A 1 570 ? 15.75 15.898 31.375 1 91.88 570 THR A N 1
ATOM 4664 C CA . THR A 1 570 ? 15.25 15.031 30.312 1 91.88 570 THR A CA 1
ATOM 4665 C C . THR A 1 570 ? 15.172 13.586 30.797 1 91.88 570 THR A C 1
ATOM 4667 O O . THR A 1 570 ? 14.273 12.836 30.406 1 91.88 570 THR A O 1
ATOM 4670 N N . ASN A 1 571 ? 16.031 13.156 31.688 1 88.75 571 ASN A N 1
ATOM 4671 C CA . ASN A 1 571 ? 16.094 11.781 32.188 1 88.75 571 ASN A CA 1
ATOM 4672 C C . ASN A 1 571 ? 14.898 11.445 33.062 1 88.75 571 ASN A C 1
ATOM 4674 O O . ASN A 1 571 ? 14.609 10.273 33.312 1 88.75 571 ASN A O 1
ATOM 4678 N N . ASP A 1 572 ? 14.266 12.453 33.562 1 90.75 572 ASP A N 1
ATOM 4679 C CA . ASP A 1 572 ? 13.125 12.234 34.438 1 90.75 572 ASP A CA 1
ATOM 4680 C C . ASP A 1 572 ? 11.852 11.977 33.656 1 90.75 572 ASP A C 1
ATOM 4682 O O . ASP A 1 572 ? 10.828 11.594 34.219 1 90.75 572 ASP A O 1
ATOM 4686 N N . LEU A 1 573 ? 11.961 12.203 32.344 1 88.69 573 LEU A N 1
ATOM 4687 C CA . LEU A 1 573 ? 10.789 12.039 31.5 1 88.69 573 LEU A CA 1
ATOM 4688 C C . LEU A 1 573 ? 10.742 10.633 30.906 1 88.69 573 LEU A C 1
ATOM 4690 O O . LEU A 1 573 ? 11.789 10.039 30.625 1 88.69 573 LEU A O 1
ATOM 4694 N N . GLN A 1 574 ? 9.578 10.117 30.812 1 81.81 574 GLN A N 1
ATOM 4695 C CA . GLN A 1 574 ? 9.367 8.859 30.094 1 81.81 574 GLN A CA 1
ATOM 4696 C C . GLN A 1 574 ? 8.906 9.117 28.672 1 81.81 574 GLN A C 1
ATOM 4698 O O . GLN A 1 574 ? 7.703 9.203 28.406 1 81.81 574 GLN A O 1
ATOM 4703 N N . ILE A 1 575 ? 9.805 9.297 27.766 1 77.94 575 ILE A N 1
ATOM 4704 C CA . ILE A 1 575 ? 9.477 9.602 26.391 1 77.94 575 ILE A CA 1
ATOM 4705 C C . ILE A 1 575 ? 9.586 8.336 25.531 1 77.94 575 ILE A C 1
ATOM 4707 O O . ILE A 1 575 ? 10.625 7.672 25.531 1 77.94 575 ILE A O 1
ATOM 4711 N N . ASN A 1 576 ? 8.461 7.941 24.953 1 65.31 576 ASN A N 1
ATOM 4712 C CA . ASN A 1 576 ? 8.477 6.824 24.016 1 65.31 576 ASN A CA 1
ATOM 4713 C C . ASN A 1 576 ? 8.75 7.293 22.594 1 65.31 576 ASN A C 1
ATOM 4715 O O . ASN A 1 576 ? 7.812 7.582 21.828 1 65.31 576 ASN A O 1
ATOM 4719 N N . TYR A 1 577 ? 9.93 7.359 22.094 1 64.5 577 TYR A N 1
ATOM 4720 C CA . TYR A 1 577 ? 10.312 7.887 20.781 1 64.5 577 TYR A CA 1
ATOM 4721 C C . TYR A 1 577 ? 9.836 6.969 19.672 1 64.5 577 TYR A C 1
ATOM 4723 O O . TYR A 1 577 ? 9.594 7.426 18.547 1 64.5 577 TYR A O 1
ATOM 4731 N N . ALA A 1 578 ? 9.641 5.777 19.969 1 57.94 578 ALA A N 1
ATOM 4732 C CA . ALA A 1 578 ? 9.281 4.793 18.953 1 57.94 578 ALA A CA 1
ATOM 4733 C C . ALA A 1 578 ? 7.805 4.906 18.578 1 57.94 578 ALA A C 1
ATOM 4735 O O . ALA A 1 578 ? 7.453 4.828 17.406 1 57.94 578 ALA A O 1
ATOM 4736 N N . GLN A 1 579 ? 6.984 5.035 19.547 1 55.53 579 GLN A N 1
ATOM 4737 C CA . GLN A 1 579 ? 5.547 5.078 19.297 1 55.53 579 GLN A CA 1
ATOM 4738 C C . GLN A 1 579 ? 5.074 6.512 19.062 1 55.53 579 GLN A C 1
ATOM 4740 O O . GLN A 1 579 ? 3.953 6.734 18.609 1 55.53 579 GLN A O 1
ATOM 4745 N N . GLY A 1 580 ? 5.969 7.34 19.266 1 63.62 580 GLY A N 1
ATOM 4746 C CA . GLY A 1 580 ? 5.547 8.727 19.219 1 63.62 580 GLY A CA 1
ATOM 4747 C C . GLY A 1 580 ? 4.953 9.234 20.516 1 63.62 580 GLY A C 1
ATOM 4748 O O . GLY A 1 580 ? 4.613 8.438 21.391 1 63.62 580 GLY A O 1
ATOM 4749 N N . TYR A 1 581 ? 5.02 10.469 20.875 1 68.56 581 TYR A N 1
ATOM 4750 C CA . TYR A 1 581 ? 4.445 11.062 22.078 1 68.56 581 TYR A CA 1
ATOM 4751 C C . TYR A 1 581 ? 3.725 12.359 21.75 1 68.56 581 TYR A C 1
ATOM 4753 O O . TYR A 1 581 ? 4.051 13.031 20.766 1 68.56 581 TYR A O 1
ATOM 4761 N N . SER A 1 582 ? 2.713 12.555 22.5 1 78.38 582 SER A N 1
ATOM 4762 C CA . SER A 1 582 ? 1.985 13.812 22.391 1 78.38 582 SER A CA 1
ATOM 4763 C C . SER A 1 582 ? 2.586 14.883 23.297 1 78.38 582 SER A C 1
ATOM 4765 O O . SER A 1 582 ? 3.008 14.586 24.406 1 78.38 582 SER A O 1
ATOM 4767 N N . TYR A 1 583 ? 2.713 16.109 22.797 1 85.94 583 TYR A N 1
ATOM 4768 C CA . TYR A 1 583 ? 3.225 17.234 23.578 1 85.94 583 TYR A CA 1
ATOM 4769 C C . TYR A 1 583 ? 2.398 17.438 24.844 1 85.94 583 TYR A C 1
ATOM 4771 O O . TYR A 1 583 ? 2.939 17.797 25.891 1 85.94 583 TYR A O 1
ATOM 4779 N N . GLU A 1 584 ? 1.228 17.156 24.766 1 81.31 584 GLU A N 1
ATOM 4780 C CA . GLU A 1 584 ? 0.343 17.328 25.906 1 81.31 584 GLU A CA 1
ATOM 4781 C C . GLU A 1 584 ? 0.674 16.328 27.016 1 81.31 584 GLU A C 1
ATOM 4783 O O . GLU A 1 584 ? 0.733 16.703 28.188 1 81.31 584 GLU A O 1
ATOM 4788 N N . GLU A 1 585 ? 0.911 15.156 26.625 1 83.31 585 GLU A N 1
ATOM 4789 C CA . GLU A 1 585 ? 1.263 14.125 27.594 1 83.31 585 GLU A CA 1
ATOM 4790 C C . GLU A 1 585 ? 2.598 14.438 28.266 1 83.31 585 GLU A C 1
ATOM 4792 O O . GLU A 1 585 ? 2.744 14.266 29.484 1 83.31 585 GLU A O 1
ATOM 4797 N N . LEU A 1 586 ? 3.518 14.828 27.562 1 89.56 586 LEU A N 1
ATOM 4798 C CA . LEU A 1 586 ? 4.836 15.156 28.109 1 89.56 586 LEU A CA 1
ATOM 4799 C C . LEU A 1 586 ? 4.758 16.344 29.062 1 89.56 586 LEU A C 1
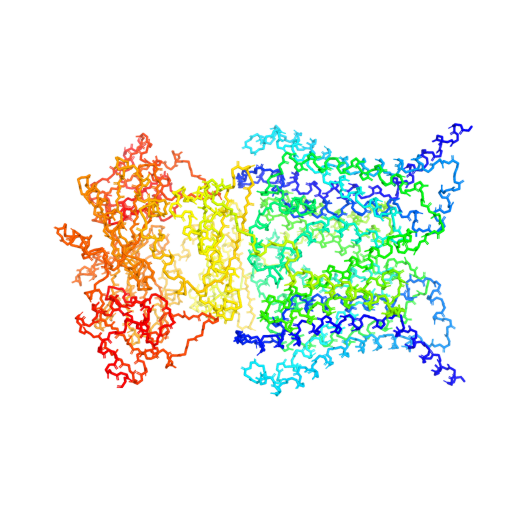ATOM 4801 O O . LEU A 1 586 ? 5.402 16.328 30.109 1 89.56 586 LEU A O 1
ATOM 4805 N N . PHE A 1 587 ? 4.027 17.328 28.641 1 91.81 587 PHE A N 1
ATOM 4806 C CA . PHE A 1 587 ? 3.869 18.531 29.469 1 91.81 587 PHE A CA 1
ATOM 4807 C C . PHE A 1 587 ? 3.223 18.188 30.812 1 91.81 587 PHE A C 1
ATOM 4809 O O . PHE A 1 587 ? 3.596 18.734 31.844 1 91.81 587 PHE A O 1
ATOM 4816 N N . GLU A 1 588 ? 2.291 17.266 30.797 1 89 588 GLU A N 1
ATOM 4817 C CA . GLU A 1 588 ? 1.661 16.797 32.031 1 89 588 GLU A CA 1
ATOM 4818 C C . GLU A 1 588 ? 2.662 16.078 32.906 1 89 588 GLU A C 1
ATOM 4820 O O . GLU A 1 588 ? 2.658 16.25 34.125 1 89 588 GLU A O 1
ATOM 4825 N N . GLN A 1 589 ? 3.432 15.375 32.344 1 91.44 589 GLN A N 1
ATOM 4826 C CA . GLN A 1 589 ? 4.488 14.711 33.125 1 91.44 589 GLN A CA 1
ATOM 4827 C C . GLN A 1 589 ? 5.41 15.734 33.781 1 91.44 589 GLN A C 1
ATOM 4829 O O . GLN A 1 589 ? 5.781 15.578 34.938 1 91.44 589 GLN A O 1
ATOM 4834 N N . MET A 1 590 ? 5.762 16.719 33 1 94.19 590 MET A N 1
ATOM 4835 C CA . MET A 1 590 ? 6.68 17.734 33.5 1 94.19 590 MET A CA 1
ATOM 4836 C C . MET A 1 590 ? 6.105 18.453 34.719 1 94.19 590 MET A C 1
ATOM 4838 O O . MET A 1 590 ? 6.836 18.781 35.656 1 94.19 590 MET A O 1
ATOM 4842 N N . SER A 1 591 ? 4.875 18.641 34.75 1 92.19 591 SER A N 1
ATOM 4843 C CA . SER A 1 591 ? 4.219 19.359 35.844 1 92.19 591 SER A CA 1
ATOM 4844 C C . SER A 1 591 ? 4.164 18.5 37.094 1 92.19 591 SER A C 1
ATOM 4846 O O . SER A 1 591 ? 4.055 19.031 38.219 1 92.19 591 SER A O 1
ATOM 4848 N N . LYS A 1 592 ? 4.309 17.172 36.875 1 91.94 592 LYS A N 1
ATOM 4849 C CA . LYS A 1 592 ? 4.16 16.25 38 1 91.94 592 LYS A CA 1
ATOM 4850 C C . LYS A 1 592 ? 5.516 15.859 38.594 1 91.94 592 LYS A C 1
ATOM 4852 O O . LYS A 1 592 ? 5.598 15.336 39.688 1 91.94 592 LYS A O 1
ATOM 4857 N N . ILE A 1 593 ? 6.461 16.109 37.844 1 91.06 593 ILE A N 1
ATOM 4858 C CA . ILE A 1 593 ? 7.805 15.766 38.281 1 91.06 593 ILE A CA 1
ATOM 4859 C C . ILE A 1 593 ? 8.203 16.656 39.469 1 91.06 593 ILE A C 1
ATOM 4861 O O . ILE A 1 593 ? 7.984 17.875 39.438 1 91.06 593 ILE A O 1
ATOM 4865 N N . GLY A 1 594 ? 8.664 16.047 40.594 1 85.5 594 GLY A N 1
ATOM 4866 C CA . GLY A 1 594 ? 9.023 16.766 41.812 1 85.5 594 GLY A CA 1
ATOM 4867 C C . GLY A 1 594 ? 10.109 17.797 41.594 1 85.5 594 GLY A C 1
ATOM 4868 O O . GLY A 1 594 ? 9.984 18.953 42 1 85.5 594 GLY A O 1
ATOM 4869 N N . ARG A 1 595 ? 11.188 17.469 40.906 1 92.44 595 ARG A N 1
ATOM 4870 C CA . ARG A 1 595 ? 12.312 18.375 40.656 1 92.44 595 ARG A CA 1
ATOM 4871 C C . ARG A 1 595 ? 12.133 19.125 39.344 1 92.44 595 ARG A C 1
ATOM 4873 O O . ARG A 1 595 ? 12.805 18.812 38.344 1 92.44 595 ARG A O 1
ATOM 4880 N N . SER A 1 596 ? 11.227 20.016 39.219 1 95.12 596 SER A N 1
ATOM 4881 C CA . SER A 1 596 ? 10.938 20.812 38.031 1 95.12 596 SER A CA 1
ATOM 4882 C C . SER A 1 596 ? 10.969 22.312 38.344 1 95.12 596 SER A C 1
ATOM 4884 O O . SER A 1 596 ? 10.789 22.688 39.5 1 95.12 596 SER A O 1
ATOM 4886 N N . ILE A 1 597 ? 11.383 23.156 37.469 1 95.81 597 ILE A N 1
ATOM 4887 C CA . ILE A 1 597 ? 11.32 24.609 37.594 1 95.81 597 ILE A CA 1
ATOM 4888 C C . ILE A 1 597 ? 10.07 25.141 36.875 1 95.81 597 ILE A C 1
ATOM 4890 O O . ILE A 1 597 ? 9.883 24.906 35.688 1 95.81 597 ILE A O 1
ATOM 4894 N N . LYS A 1 598 ? 9.289 25.688 37.562 1 95.56 598 LYS A N 1
ATOM 4895 C CA . LYS A 1 598 ? 8.211 26.453 36.938 1 95.56 598 LYS A CA 1
ATOM 4896 C C . LYS A 1 598 ? 8.633 27.891 36.656 1 95.56 598 LYS A C 1
ATOM 4898 O O . LYS A 1 598 ? 8.953 28.625 37.594 1 95.56 598 LYS A O 1
ATOM 4903 N N . VAL A 1 599 ? 8.656 28.297 35.5 1 96.12 599 VAL A N 1
ATOM 4904 C CA . VAL A 1 599 ? 9.125 29.625 35.125 1 96.12 599 VAL A CA 1
ATOM 4905 C C . VAL A 1 599 ? 7.941 30.516 34.781 1 96.12 599 VAL A C 1
ATOM 4907 O O . VAL A 1 599 ? 7.195 30.25 33.844 1 96.12 599 VAL A O 1
ATOM 4910 N N . THR A 1 600 ? 7.797 31.562 35.5 1 94.06 600 THR A N 1
ATOM 4911 C CA . THR A 1 600 ? 6.73 32.531 35.25 1 94.06 600 THR A CA 1
ATOM 4912 C C . THR A 1 600 ? 7.309 33.906 35 1 94.06 600 THR A C 1
ATOM 4914 O O . THR A 1 600 ? 6.645 34.781 34.438 1 94.06 600 THR A O 1
ATOM 4917 N N . ASP A 1 601 ? 8.57 34.094 35.469 1 94.06 601 ASP A N 1
ATOM 4918 C CA . ASP A 1 601 ? 9.242 35.375 35.312 1 94.06 601 ASP A CA 1
ATOM 4919 C C . ASP A 1 601 ? 9.484 35.688 33.844 1 94.06 601 ASP A C 1
ATOM 4921 O O . ASP A 1 601 ? 9.969 34.844 33.062 1 94.06 601 ASP A O 1
ATOM 4925 N N . LYS A 1 602 ? 9.188 36.906 33.438 1 94.38 602 LYS A N 1
ATOM 4926 C CA . LYS A 1 602 ? 9.266 37.312 32.031 1 94.38 602 LYS A CA 1
ATOM 4927 C C . LYS A 1 602 ? 10.703 37.25 31.516 1 94.38 602 LYS A C 1
ATOM 4929 O O . LYS A 1 602 ? 10.945 36.812 30.391 1 94.38 602 LYS A O 1
ATOM 4934 N N . ASN A 1 603 ? 11.594 37.688 32.312 1 95.38 603 ASN A N 1
ATOM 4935 C CA . ASN A 1 603 ? 12.992 37.688 31.891 1 95.38 603 ASN A CA 1
ATOM 4936 C C . ASN A 1 603 ? 13.531 36.281 31.703 1 95.38 603 ASN A C 1
ATOM 4938 O O . ASN A 1 603 ? 14.25 36 30.734 1 95.38 603 ASN A O 1
ATOM 4942 N N . ARG A 1 604 ? 13.172 35.406 32.562 1 96 604 ARG A N 1
ATOM 4943 C CA . ARG A 1 604 ? 13.609 34.031 32.469 1 96 604 ARG A CA 1
ATOM 4944 C C . ARG A 1 604 ? 12.945 33.344 31.281 1 96 604 ARG A C 1
ATOM 4946 O O . ARG A 1 604 ? 13.562 32.5 30.609 1 96 604 ARG A O 1
ATOM 4953 N N . LEU A 1 605 ? 11.734 33.656 31.094 1 96.44 605 LEU A N 1
ATOM 4954 C CA . LEU A 1 605 ? 11.031 33.125 29.938 1 96.44 605 LEU A CA 1
ATOM 4955 C C . LEU A 1 605 ? 11.695 33.531 28.641 1 96.44 605 LEU A C 1
ATOM 4957 O O . LEU A 1 605 ? 11.891 32.719 27.734 1 96.44 605 LEU A O 1
ATOM 4961 N N . GLU A 1 606 ? 12.016 34.844 28.547 1 95.19 606 GLU A N 1
ATOM 4962 C CA . GLU A 1 606 ? 12.688 35.344 27.359 1 95.19 606 GLU A CA 1
ATOM 4963 C C . GLU A 1 606 ? 14.023 34.656 27.141 1 95.19 606 GLU A C 1
ATOM 4965 O O . GLU A 1 606 ? 14.367 34.281 26 1 95.19 606 GLU A O 1
ATOM 4970 N N . GLU A 1 607 ? 14.758 34.5 28.156 1 95.12 607 GLU A N 1
ATOM 4971 C CA . GLU A 1 607 ? 16.047 33.812 28.094 1 95.12 607 GLU A CA 1
ATOM 4972 C C . GLU A 1 607 ? 15.875 32.375 27.641 1 95.12 607 GLU A C 1
ATOM 4974 O O . GLU A 1 607 ? 16.688 31.859 26.859 1 95.12 607 GLU A O 1
ATOM 4979 N N . SER A 1 608 ? 14.906 31.75 28.141 1 95.81 608 SER A N 1
ATOM 4980 C CA . SER A 1 608 ? 14.641 30.375 27.766 1 95.81 608 SER A CA 1
ATOM 4981 C C . SER A 1 608 ? 14.273 30.25 26.297 1 95.81 608 SER A C 1
ATOM 4983 O O . SER A 1 608 ? 14.719 29.328 25.609 1 95.81 608 SER A O 1
ATOM 4985 N N . LEU A 1 609 ? 13.445 31.141 25.844 1 94.69 609 LEU A N 1
ATOM 4986 C CA . LEU A 1 609 ? 13.047 31.141 24.438 1 94.69 609 LEU A CA 1
ATOM 4987 C C . LEU A 1 609 ? 14.258 31.312 23.531 1 94.69 609 LEU A C 1
ATOM 4989 O O . LEU A 1 609 ? 14.359 30.656 22.484 1 94.69 609 LEU A O 1
ATOM 4993 N N . LEU A 1 610 ? 15.188 32.125 23.922 1 93.75 610 LEU A N 1
ATOM 4994 C CA . LEU A 1 610 ? 16.359 32.438 23.125 1 93.75 610 LEU A CA 1
ATOM 4995 C C . LEU A 1 610 ? 17.328 31.25 23.062 1 93.75 610 LEU A C 1
ATOM 4997 O O . LEU A 1 610 ? 18.062 31.078 22.094 1 93.75 610 LEU A O 1
ATOM 5001 N N . ASN A 1 611 ? 17.281 30.438 24.062 1 94.56 611 ASN A N 1
ATOM 5002 C CA . ASN A 1 611 ? 18.312 29.422 24.172 1 94.56 611 ASN A CA 1
ATOM 5003 C C . ASN A 1 611 ? 17.766 28.031 23.844 1 94.56 611 ASN A C 1
ATOM 5005 O O . ASN A 1 611 ? 18.516 27.047 23.828 1 94.56 611 ASN A O 1
ATOM 5009 N N . ALA A 1 612 ? 16.531 27.953 23.547 1 93.69 612 ALA A N 1
ATOM 5010 C CA . ALA A 1 612 ? 15.891 26.656 23.344 1 93.69 612 ALA A CA 1
ATOM 5011 C C . ALA A 1 612 ? 16.109 26.156 21.922 1 93.69 612 ALA A C 1
ATOM 5013 O O . ALA A 1 612 ? 16.328 26.953 21 1 93.69 612 ALA A O 1
ATOM 5014 N N . SER A 1 613 ? 16.078 24.844 21.75 1 91.25 613 SER A N 1
ATOM 5015 C CA . SER A 1 613 ? 16.188 24.141 20.484 1 91.25 613 SER A CA 1
ATOM 5016 C C . SER A 1 613 ? 15 23.219 20.25 1 91.25 613 SER A C 1
ATOM 5018 O O . SER A 1 613 ? 14.461 22.641 21.188 1 91.25 613 SER A O 1
ATOM 5020 N N . GLY A 1 614 ? 14.594 23.141 19 1 85.94 614 GLY A N 1
ATOM 5021 C CA . GLY A 1 614 ? 13.492 22.266 18.641 1 85.94 614 GLY A CA 1
ATOM 5022 C C . GLY A 1 614 ? 13.844 20.797 18.719 1 85.94 614 GLY A C 1
ATOM 5023 O O . GLY A 1 614 ? 12.961 19.938 18.75 1 85.94 614 GLY A O 1
ATOM 5024 N N . PHE A 1 615 ? 15.094 20.531 18.812 1 78.81 615 PHE A N 1
ATOM 5025 C CA . PHE A 1 615 ? 15.523 19.141 18.953 1 78.81 615 PHE A CA 1
ATOM 5026 C C . PHE A 1 615 ? 15.336 18.672 20.391 1 78.81 615 PHE A C 1
ATOM 5028 O O . PHE A 1 615 ? 15.695 19.375 21.328 1 78.81 615 PHE A O 1
ATOM 5035 N N . HIS A 1 616 ? 14.727 17.547 20.562 1 76.56 616 HIS A N 1
ATOM 5036 C CA . HIS A 1 616 ? 14.391 17.047 21.891 1 76.56 616 HIS A CA 1
ATOM 5037 C C . HIS A 1 616 ? 15.484 16.125 22.422 1 76.56 616 HIS A C 1
ATOM 5039 O O . HIS A 1 616 ? 15.195 15.023 22.906 1 76.56 616 HIS A O 1
ATOM 5045 N N . ASP A 1 617 ? 16.688 16.5 22.25 1 78.56 617 ASP A N 1
ATOM 5046 C CA . ASP A 1 617 ? 17.781 15.617 22.656 1 78.56 617 ASP A CA 1
ATOM 5047 C C . ASP A 1 617 ? 18.688 16.312 23.672 1 78.56 617 ASP A C 1
ATOM 5049 O O . ASP A 1 617 ? 19.75 15.781 24.031 1 78.56 617 ASP A O 1
ATOM 5053 N N . GLY A 1 618 ? 18.312 17.484 24.219 1 86.75 618 GLY A N 1
ATOM 5054 C CA . GLY A 1 618 ? 19.125 18.188 25.203 1 86.75 618 GLY A CA 1
ATOM 5055 C C . GLY A 1 618 ? 18.969 17.625 26.609 1 86.75 618 GLY A C 1
ATOM 5056 O O . GLY A 1 618 ? 18.062 16.844 26.875 1 86.75 618 GLY A O 1
ATOM 5057 N N . PRO A 1 619 ? 19.922 17.969 27.484 1 91.19 619 PRO A N 1
ATOM 5058 C CA . PRO A 1 619 ? 19.891 17.469 28.859 1 91.19 619 PRO A CA 1
ATOM 5059 C C . PRO A 1 619 ? 18.672 17.953 29.641 1 91.19 619 PRO A C 1
ATOM 5061 O O . PRO A 1 619 ? 18.234 17.281 30.594 1 91.19 619 PRO A O 1
ATOM 5064 N N . TYR A 1 620 ? 18.203 19.109 29.328 1 94.88 620 TYR A N 1
ATOM 5065 C CA . TYR A 1 620 ? 17.016 19.656 29.969 1 94.88 620 TYR A CA 1
ATOM 5066 C C . TYR A 1 620 ? 15.93 19.984 28.953 1 94.88 620 TYR A C 1
ATOM 5068 O O . TYR A 1 620 ? 16.219 20.531 27.891 1 94.88 620 TYR A O 1
ATOM 5076 N N . MET A 1 621 ? 14.719 19.578 29.297 1 95.25 621 MET A N 1
ATOM 5077 C CA . MET A 1 621 ? 13.578 19.859 28.438 1 95.25 621 MET A CA 1
ATOM 5078 C C . MET A 1 621 ? 12.727 20.984 29.016 1 95.25 621 MET A C 1
ATOM 5080 O O . MET A 1 621 ? 12.633 21.141 30.234 1 95.25 621 MET A O 1
ATOM 5084 N N . ILE A 1 622 ? 12.188 21.766 28.141 1 96.06 622 ILE A N 1
ATOM 5085 C CA . ILE A 1 622 ? 11.312 22.859 28.547 1 96.06 622 ILE A CA 1
ATOM 5086 C C . ILE A 1 622 ? 9.977 22.766 27.812 1 96.06 622 ILE A C 1
ATOM 5088 O O . ILE A 1 622 ? 9.953 22.5 26.609 1 96.06 622 ILE A O 1
ATOM 5092 N N . GLY A 1 623 ? 8.945 22.797 28.516 1 96.06 623 GLY A N 1
ATOM 5093 C CA . GLY A 1 623 ? 7.605 22.859 27.953 1 96.06 623 GLY A CA 1
ATOM 5094 C C . GLY A 1 623 ? 6.938 24.203 28.172 1 96.06 623 GLY A C 1
ATOM 5095 O O . GLY A 1 623 ? 6.797 24.656 29.312 1 96.06 623 GLY A O 1
ATOM 5096 N N . TYR A 1 624 ? 6.527 24.859 27.078 1 95.31 624 TYR A N 1
ATOM 5097 C CA . TYR A 1 624 ? 5.887 26.172 27.141 1 95.31 624 TYR A CA 1
ATOM 5098 C C . TYR A 1 624 ? 4.367 26.031 27.078 1 95.31 624 TYR A C 1
ATOM 5100 O O . TYR A 1 624 ? 3.84 25.25 26.281 1 95.31 624 TYR A O 1
ATOM 5108 N N . TYR A 1 625 ? 3.787 26.688 27.953 1 93.19 625 TYR A N 1
ATOM 5109 C CA . TYR A 1 625 ? 2.338 26.828 27.891 1 93.19 625 TYR A CA 1
ATOM 5110 C C . TYR A 1 625 ? 1.955 28.203 27.344 1 93.19 625 TYR A C 1
ATOM 5112 O O . TYR A 1 625 ? 2.156 29.219 28.016 1 93.19 625 TYR A O 1
ATOM 5120 N N . TYR A 1 626 ? 1.434 28.234 26.172 1 89.62 626 TYR A N 1
ATOM 5121 C CA . TYR A 1 626 ? 1.128 29.484 25.5 1 89.62 626 TYR A CA 1
ATOM 5122 C C . TYR A 1 626 ? -0.163 30.094 26.031 1 89.62 626 TYR A C 1
ATOM 5124 O O . TYR A 1 626 ? -1.134 29.375 26.281 1 89.62 626 TYR A O 1
ATOM 5132 N N . LYS A 1 627 ? -0.131 31.391 26.172 1 84.44 627 LYS A N 1
ATOM 5133 C CA . LYS A 1 627 ? -1.236 32.125 26.766 1 84.44 627 LYS A CA 1
ATOM 5134 C C . LYS A 1 627 ? -2.453 32.156 25.844 1 84.44 627 LYS A C 1
ATOM 5136 O O . LYS A 1 627 ? -3.588 31.984 26.312 1 84.44 627 LYS A O 1
ATOM 5141 N N . ALA A 1 628 ? -2.146 32.344 24.656 1 71 628 ALA A N 1
ATOM 5142 C CA . ALA A 1 628 ? -3.201 32.656 23.703 1 71 628 ALA A CA 1
ATOM 5143 C C . ALA A 1 628 ? -4.117 31.453 23.5 1 71 628 ALA A C 1
ATOM 5145 O O . ALA A 1 628 ? -5.344 31.578 23.531 1 71 628 ALA A O 1
ATOM 5146 N N . ASP A 1 629 ? -3.6 30.203 23.281 1 67.12 629 ASP A N 1
ATOM 5147 C CA . ASP A 1 629 ? -4.461 29.078 22.938 1 67.12 629 ASP A CA 1
ATOM 5148 C C . ASP A 1 629 ? -4.156 27.859 23.812 1 67.12 629 ASP A C 1
ATOM 5150 O O . ASP A 1 629 ? -4.715 26.781 23.609 1 67.12 629 ASP A O 1
ATOM 5154 N N . GLY A 1 630 ? -3.4 28.125 24.719 1 77.06 630 GLY A N 1
ATOM 5155 C CA . GLY A 1 630 ? -3.057 27.047 25.609 1 77.06 630 GLY A CA 1
ATOM 5156 C C . GLY A 1 630 ? -2.252 25.938 24.953 1 77.06 630 GLY A C 1
ATOM 5157 O O . GLY A 1 630 ? -2.143 24.844 25.484 1 77.06 630 GLY A O 1
ATOM 5158 N N . SER A 1 631 ? -1.848 26.25 23.797 1 83.81 631 SER A N 1
ATOM 5159 C CA . SER A 1 631 ? -1.019 25.266 23.094 1 83.81 631 SER A CA 1
ATOM 5160 C C . SER A 1 631 ? 0.286 25.016 23.844 1 83.81 631 SER A C 1
ATOM 5162 O O . SER A 1 631 ? 0.73 25.859 24.625 1 83.81 631 SER A O 1
ATOM 5164 N N . ILE A 1 632 ? 0.719 23.797 23.641 1 90.81 632 ILE A N 1
ATOM 5165 C CA . ILE A 1 632 ? 1.948 23.391 24.312 1 90.81 632 ILE A CA 1
ATOM 5166 C C . ILE A 1 632 ? 3.064 23.203 23.281 1 90.81 632 ILE A C 1
ATOM 5168 O O . ILE A 1 632 ? 2.836 22.688 22.188 1 90.81 632 ILE A O 1
ATOM 5172 N N . ASP A 1 633 ? 4.172 23.766 23.562 1 92.94 633 ASP A N 1
ATOM 5173 C CA . ASP A 1 633 ? 5.371 23.578 22.75 1 92.94 633 ASP A CA 1
ATOM 5174 C C . ASP A 1 633 ? 6.512 22.984 23.578 1 92.94 633 ASP A C 1
ATOM 5176 O O . ASP A 1 633 ? 6.773 23.453 24.688 1 92.94 633 ASP A O 1
ATOM 5180 N N . ILE A 1 634 ? 7.035 21.938 23.078 1 94.25 634 ILE A N 1
ATOM 5181 C CA . ILE A 1 634 ? 8.109 21.281 23.828 1 94.25 634 ILE A CA 1
ATOM 5182 C C . ILE A 1 634 ? 9.438 21.5 23.094 1 94.25 634 ILE A C 1
ATOM 5184 O O . ILE A 1 634 ? 9.531 21.266 21.891 1 94.25 634 ILE A O 1
ATOM 5188 N N . LYS A 1 635 ? 10.445 21.938 23.734 1 94.88 635 LYS A N 1
ATOM 5189 C CA . LYS A 1 635 ? 11.805 22.156 23.234 1 94.88 635 LYS A CA 1
ATOM 5190 C C . LYS A 1 635 ? 12.836 21.641 24.234 1 94.88 635 LYS A C 1
ATOM 5192 O O . LYS A 1 635 ? 12.484 21 25.234 1 94.88 635 LYS A O 1
ATOM 5197 N N . SER A 1 636 ? 14.102 21.828 23.938 1 94.5 636 SER A N 1
ATOM 5198 C CA . SER A 1 636 ? 15.164 21.422 24.859 1 94.5 636 SER A CA 1
ATOM 5199 C C . SER A 1 636 ? 16.328 22.422 24.812 1 94.5 636 SER A C 1
ATOM 5201 O O . SER A 1 636 ? 16.391 23.281 23.938 1 94.5 636 SER A O 1
ATOM 5203 N N . PHE A 1 637 ? 17.125 22.375 25.922 1 94.25 637 PHE A N 1
ATOM 5204 C CA . PHE A 1 637 ? 18.359 23.156 25.953 1 94.25 637 PHE A CA 1
ATOM 5205 C C . PHE A 1 637 ? 19.547 22.281 25.594 1 94.25 637 PHE A C 1
ATOM 5207 O O . PHE A 1 637 ? 19.766 21.219 26.203 1 94.25 637 PHE A O 1
ATOM 5214 N N . SER A 1 638 ? 20.203 22.75 24.516 1 87.25 638 SER A N 1
ATOM 5215 C CA . SER A 1 638 ? 21.438 22.031 24.203 1 87.25 638 SER A CA 1
ATOM 5216 C C . SER A 1 638 ? 22.516 22.297 25.25 1 87.25 638 SER A C 1
ATOM 5218 O O . SER A 1 638 ? 22.453 23.281 25.984 1 87.25 638 SER A O 1
ATOM 5220 N N . GLY A 1 639 ? 23.531 21.484 25.375 1 79.25 639 GLY A N 1
ATOM 5221 C CA . GLY A 1 639 ? 24.578 21.531 26.391 1 79.25 639 GLY A CA 1
ATOM 5222 C C . GLY A 1 639 ? 25.297 22.875 26.422 1 79.25 639 GLY A C 1
ATOM 5223 O O . GLY A 1 639 ? 25.656 23.359 27.5 1 79.25 639 GLY A O 1
ATOM 5224 N N . GLU A 1 640 ? 25.359 23.578 25.297 1 83.75 640 GLU A N 1
ATOM 5225 C CA . GLU A 1 640 ? 26.141 24.797 25.203 1 83.75 640 GLU A CA 1
ATOM 5226 C C . GLU A 1 640 ? 25.297 26.031 25.547 1 83.75 640 GLU A C 1
ATOM 5228 O O . GLU A 1 640 ? 25.828 27.094 25.859 1 83.75 640 GLU A O 1
ATOM 5233 N N . HIS A 1 641 ? 24.016 25.859 25.578 1 90.31 641 HIS A N 1
ATOM 5234 C CA . HIS A 1 641 ? 23.156 27.016 25.734 1 90.31 641 HIS A CA 1
ATOM 5235 C C . HIS A 1 641 ? 22.156 26.828 26.859 1 90.31 641 HIS A C 1
ATOM 5237 O O . HIS A 1 641 ? 20.969 27.156 26.703 1 90.31 641 HIS A O 1
ATOM 5243 N N . ILE A 1 642 ? 22.641 26.297 27.984 1 94.06 642 ILE A N 1
ATOM 5244 C CA . ILE A 1 642 ? 21.797 26.141 29.156 1 94.06 642 ILE A CA 1
ATOM 5245 C C . ILE A 1 642 ? 21.797 27.438 29.953 1 94.06 642 ILE A C 1
ATOM 5247 O O . ILE A 1 642 ? 22.844 27.938 30.359 1 94.06 642 ILE A O 1
ATOM 5251 N N . PRO A 1 643 ? 20.625 27.984 30.188 1 94.75 643 PRO A N 1
ATOM 5252 C CA . PRO A 1 643 ? 20.578 29.203 31 1 94.75 643 PRO A CA 1
ATOM 5253 C C . PRO A 1 643 ? 21.156 29 32.406 1 94.75 643 PRO A C 1
ATOM 5255 O O . PRO A 1 643 ? 21.031 27.922 32.969 1 94.75 643 PRO A O 1
ATOM 5258 N N . ASP A 1 644 ? 21.703 30.031 32.969 1 93.56 644 ASP A N 1
ATOM 5259 C CA . ASP A 1 644 ? 22.375 29.969 34.281 1 93.56 644 ASP A CA 1
ATOM 5260 C C . ASP A 1 644 ? 21.422 29.531 35.375 1 93.56 644 ASP A C 1
ATOM 5262 O O . ASP A 1 644 ? 21.797 28.734 36.25 1 93.56 644 ASP A O 1
ATOM 5266 N N . PHE A 1 645 ? 20.234 30.031 35.344 1 94.5 645 PHE A N 1
ATOM 5267 C CA . PHE A 1 645 ? 19.281 29.719 36.406 1 94.5 645 PHE A CA 1
ATOM 5268 C C . PHE A 1 645 ? 18.875 28.25 36.406 1 94.5 645 PHE A C 1
ATOM 5270 O O . PHE A 1 645 ? 18.516 27.688 37.438 1 94.5 645 PHE A O 1
ATOM 5277 N N . VAL A 1 646 ? 18.938 27.609 35.25 1 95.44 646 VAL A N 1
ATOM 5278 C CA . VAL A 1 646 ? 18.641 26.188 35.125 1 95.44 646 VAL A CA 1
ATOM 5279 C C . VAL A 1 646 ? 19.797 25.359 35.656 1 95.44 646 VAL A C 1
ATOM 5281 O O . VAL A 1 646 ? 19.578 24.406 36.438 1 95.44 646 VAL A O 1
ATOM 5284 N N . GLN A 1 647 ? 21 25.75 35.312 1 93.06 647 GLN A N 1
ATOM 5285 C CA . GLN A 1 647 ? 22.188 25.047 35.781 1 93.06 647 GLN A CA 1
ATOM 5286 C C . GLN A 1 647 ? 22.281 25.125 37.312 1 93.06 647 GLN A C 1
ATOM 5288 O O . GLN A 1 647 ? 22.641 24.141 37.969 1 93.06 647 GLN A O 1
ATOM 5293 N N . GLN A 1 648 ? 22.016 26.25 37.906 1 92.62 648 GLN A N 1
ATOM 5294 C CA . GLN A 1 648 ? 22.109 26.453 39.344 1 92.62 648 GLN A CA 1
ATOM 5295 C C . GLN A 1 648 ? 21.094 25.594 40.094 1 92.62 648 GLN A C 1
ATOM 5297 O O . GLN A 1 648 ? 21.375 25.078 41.156 1 92.62 648 GLN A O 1
ATOM 5302 N N . TYR A 1 649 ? 19.969 25.453 39.469 1 93.38 649 TYR A N 1
ATOM 5303 C CA . TYR A 1 649 ? 18.891 24.703 40.125 1 93.38 649 TYR A CA 1
ATOM 5304 C C . TYR A 1 649 ? 19.156 23.203 40.062 1 93.38 649 TYR A C 1
ATOM 5306 O O . TYR A 1 649 ? 18.938 22.516 41.062 1 93.38 649 TYR A O 1
ATOM 5314 N N . PHE A 1 650 ? 19.609 22.609 39.062 1 91.75 650 PHE A N 1
ATOM 5315 C CA . PHE A 1 650 ? 19.719 21.156 38.875 1 91.75 650 PHE A CA 1
ATOM 5316 C C . PHE A 1 650 ? 21.094 20.656 39.312 1 91.75 650 PHE A C 1
ATOM 5318 O O . PHE A 1 650 ? 21.281 19.453 39.5 1 91.75 650 PHE A O 1
ATOM 5325 N N . ASN A 1 651 ? 22.125 21.484 39.344 1 78.56 651 ASN A N 1
ATOM 5326 C CA . ASN A 1 651 ? 23.406 21.078 39.875 1 78.56 651 ASN A CA 1
ATOM 5327 C C . ASN A 1 651 ? 23.484 21.328 41.375 1 78.56 651 ASN A C 1
ATOM 5329 O O . ASN A 1 651 ? 22.891 22.297 41.875 1 78.56 651 ASN A O 1
ATOM 5333 N N . MET B 1 1 ? 3.174 -62.062 8.195 1 59.66 1 MET B N 1
ATOM 5334 C CA . MET B 1 1 ? 2.332 -61.031 7.625 1 59.66 1 MET B CA 1
ATOM 5335 C C . MET B 1 1 ? 2.521 -59.719 8.375 1 59.66 1 MET B C 1
ATOM 5337 O O . MET B 1 1 ? 2.711 -58.656 7.758 1 59.66 1 MET B O 1
ATOM 5341 N N . GLN B 1 2 ? 2.607 -59.781 9.641 1 64.12 2 GLN B N 1
ATOM 5342 C CA . GLN B 1 2 ? 2.76 -58.562 10.445 1 64.12 2 GLN B CA 1
ATOM 5343 C C . GLN B 1 2 ? 4.141 -57.938 10.25 1 64.12 2 GLN B C 1
ATOM 5345 O O . GLN B 1 2 ? 4.27 -56.719 10.172 1 64.12 2 GLN B O 1
ATOM 5350 N N . SER B 1 3 ? 5.129 -58.781 10.195 1 64.12 3 SER B N 1
ATOM 5351 C CA . SER B 1 3 ? 6.492 -58.312 9.992 1 64.12 3 SER B CA 1
ATOM 5352 C C . SER B 1 3 ? 6.645 -57.656 8.625 1 64.12 3 SER B C 1
ATOM 5354 O O . SER B 1 3 ? 7.316 -56.625 8.492 1 64.12 3 SER B O 1
ATOM 5356 N N . LYS B 1 4 ? 6.004 -58.156 7.723 1 64.31 4 LYS B N 1
ATOM 5357 C CA . LYS B 1 4 ? 6.055 -57.594 6.371 1 64.31 4 LYS B CA 1
ATOM 5358 C C . LYS B 1 4 ? 5.344 -56.25 6.305 1 64.31 4 LYS B C 1
ATOM 5360 O O . LYS B 1 4 ? 5.836 -55.312 5.664 1 64.31 4 LYS B O 1
ATOM 5365 N N . ILE B 1 5 ? 4.277 -56.219 7.035 1 72 5 ILE B N 1
ATOM 5366 C CA . ILE B 1 5 ? 3.508 -55 7.09 1 72 5 ILE B CA 1
ATOM 5367 C C . ILE B 1 5 ? 4.332 -53.906 7.766 1 72 5 ILE B C 1
ATOM 5369 O O . ILE B 1 5 ? 4.34 -52.75 7.316 1 72 5 ILE B O 1
ATOM 5373 N N . PHE B 1 6 ? 5.039 -54.312 8.812 1 74.62 6 PHE B N 1
ATOM 5374 C CA . PHE B 1 6 ? 5.883 -53.344 9.523 1 74.62 6 PHE B CA 1
ATOM 5375 C C . PHE B 1 6 ? 6.996 -52.844 8.617 1 74.62 6 PHE B C 1
ATOM 5377 O O . PHE B 1 6 ? 7.301 -51.625 8.625 1 74.62 6 PHE B O 1
ATOM 5384 N N . LEU B 1 7 ? 7.57 -53.656 7.895 1 71.69 7 LEU B N 1
ATOM 5385 C CA . LEU B 1 7 ? 8.648 -53.312 6.98 1 71.69 7 LEU B CA 1
ATOM 5386 C C . LEU B 1 7 ? 8.133 -52.375 5.879 1 71.69 7 LEU B C 1
ATOM 5388 O O . LEU B 1 7 ? 8.805 -51.406 5.52 1 71.69 7 LEU B O 1
ATOM 5392 N N . VAL B 1 8 ? 7.023 -52.688 5.465 1 79.12 8 VAL B N 1
ATOM 5393 C CA . VAL B 1 8 ? 6.43 -51.875 4.406 1 79.12 8 VAL B CA 1
ATOM 5394 C C . VAL B 1 8 ? 6.117 -50.5 4.941 1 79.12 8 VAL B C 1
ATOM 5396 O O . VAL B 1 8 ? 6.379 -49.469 4.27 1 79.12 8 VAL B O 1
ATOM 5399 N N . ASN B 1 9 ? 5.719 -50.531 6.102 1 85.44 9 ASN B N 1
ATOM 5400 C CA . ASN B 1 9 ? 5.41 -49.25 6.727 1 85.44 9 ASN B CA 1
ATOM 5401 C C . ASN B 1 9 ? 6.66 -48.406 6.918 1 85.44 9 ASN B C 1
ATOM 5403 O O . ASN B 1 9 ? 6.637 -47.188 6.68 1 85.44 9 ASN B O 1
ATOM 5407 N N . LYS B 1 10 ? 7.648 -49 7.316 1 87.12 10 LYS B N 1
ATOM 5408 C CA . LYS B 1 10 ? 8.914 -48.281 7.512 1 87.12 10 LYS B CA 1
ATOM 5409 C C . LYS B 1 10 ? 9.461 -47.75 6.188 1 87.12 10 LYS B C 1
ATOM 5411 O O . LYS B 1 10 ? 9.961 -46.625 6.121 1 87.12 10 LYS B O 1
ATOM 5416 N N . GLU B 1 11 ? 9.273 -48.5 5.172 1 87.56 11 GLU B N 1
ATOM 5417 C CA . GLU B 1 11 ? 9.758 -48.125 3.855 1 87.56 11 GLU B CA 1
ATOM 5418 C C . GLU B 1 11 ? 8.945 -46.938 3.295 1 87.56 11 GLU B C 1
ATOM 5420 O O . GLU B 1 11 ? 9.5 -46.062 2.654 1 87.56 11 GLU B O 1
ATOM 5425 N N . ILE B 1 12 ? 7.719 -47.031 3.535 1 89.69 12 ILE B N 1
ATOM 5426 C CA . ILE B 1 12 ? 6.859 -45.938 3.07 1 89.69 12 ILE B CA 1
ATOM 5427 C C . ILE B 1 12 ? 7.246 -44.656 3.768 1 89.69 12 ILE B C 1
ATOM 5429 O O . ILE B 1 12 ? 7.387 -43.594 3.121 1 89.69 12 ILE B O 1
ATOM 5433 N N . ARG B 1 13 ? 7.496 -44.75 4.98 1 89.69 13 ARG B N 1
ATOM 5434 C CA . ARG B 1 13 ? 7.887 -43.562 5.734 1 89.69 13 ARG B CA 1
ATOM 5435 C C . ARG B 1 13 ? 9.227 -43 5.242 1 89.69 13 ARG B C 1
ATOM 5437 O O . ARG B 1 13 ? 9.398 -41.781 5.133 1 89.69 13 ARG B O 1
ATOM 5444 N N . LYS B 1 14 ? 10.117 -43.875 4.984 1 89.38 14 LYS B N 1
ATOM 5445 C CA . LYS B 1 14 ? 11.414 -43.469 4.449 1 89.38 14 LYS B CA 1
ATOM 5446 C C . LYS B 1 14 ? 11.266 -42.781 3.086 1 89.38 14 LYS B C 1
ATOM 5448 O O . LYS B 1 14 ? 11.914 -41.781 2.809 1 89.38 14 LYS B O 1
ATOM 5453 N N . THR B 1 15 ? 10.375 -43.375 2.355 1 87.5 15 THR B N 1
ATOM 5454 C CA . THR B 1 15 ? 10.133 -42.812 1.021 1 87.5 15 THR B CA 1
ATOM 5455 C C . THR B 1 15 ? 9.492 -41.438 1.104 1 87.5 15 THR B C 1
ATOM 5457 O O . THR B 1 15 ? 9.852 -40.531 0.351 1 87.5 15 THR B O 1
ATOM 5460 N N . ILE B 1 16 ? 8.609 -41.312 2.016 1 90.94 16 ILE B N 1
ATOM 5461 C CA . ILE B 1 16 ? 7.945 -40.031 2.219 1 90.94 16 ILE B CA 1
ATOM 5462 C C . ILE B 1 16 ? 8.977 -38.969 2.629 1 90.94 16 ILE B C 1
ATOM 5464 O O . ILE B 1 16 ? 9.047 -37.906 2.037 1 90.94 16 ILE B O 1
ATOM 5468 N N . MET B 1 17 ? 9.836 -39.281 3.533 1 88.88 17 MET B N 1
ATOM 5469 C CA . MET B 1 17 ? 10.82 -38.344 4.055 1 88.88 17 MET B CA 1
ATOM 5470 C C . MET B 1 17 ? 11.836 -37.969 2.979 1 88.88 17 MET B C 1
ATOM 5472 O O . MET B 1 17 ? 12.242 -36.812 2.875 1 88.88 17 MET B O 1
ATOM 5476 N N . ARG B 1 18 ? 12.148 -38.906 2.205 1 85.81 18 ARG B N 1
ATOM 5477 C CA . ARG B 1 18 ? 13.125 -38.688 1.143 1 85.81 18 ARG B CA 1
ATOM 5478 C C . ARG B 1 18 ? 12.539 -37.812 0.039 1 85.81 18 ARG B C 1
ATOM 5480 O O . ARG B 1 18 ? 13.258 -37 -0.564 1 85.81 18 ARG B O 1
ATOM 5487 N N . SER B 1 19 ? 11.297 -37.938 -0.103 1 85.75 19 SER B N 1
ATOM 5488 C CA . SER B 1 19 ? 10.672 -37.25 -1.214 1 85.75 19 SER B CA 1
ATOM 5489 C C . SER B 1 19 ? 10.227 -35.844 -0.796 1 85.75 19 SER B C 1
ATOM 5491 O O . SER B 1 19 ? 10.352 -34.875 -1.565 1 85.75 19 SER B O 1
ATOM 5493 N N . ILE B 1 20 ? 9.773 -35.656 0.392 1 89.56 20 ILE B N 1
ATOM 5494 C CA . ILE B 1 20 ? 9.078 -34.406 0.684 1 89.56 20 ILE B CA 1
ATOM 5495 C C . ILE B 1 20 ? 9.68 -33.781 1.931 1 89.56 20 ILE B C 1
ATOM 5497 O O . ILE B 1 20 ? 9.297 -32.656 2.314 1 89.56 20 ILE B O 1
ATOM 5501 N N . GLY B 1 21 ? 10.703 -34.312 2.512 1 87.56 21 GLY B N 1
ATOM 5502 C CA . GLY B 1 21 ? 11.336 -33.812 3.715 1 87.56 21 GLY B CA 1
ATOM 5503 C C . GLY B 1 21 ? 11.883 -32.406 3.545 1 87.56 21 GLY B C 1
ATOM 5504 O O . GLY B 1 21 ? 11.969 -31.641 4.512 1 87.56 21 GLY B O 1
ATOM 5505 N N . TRP B 1 22 ? 12.148 -32 2.297 1 86.19 22 TRP B N 1
ATOM 5506 C CA . TRP B 1 22 ? 12.719 -30.688 2.01 1 86.19 22 TRP B CA 1
ATOM 5507 C C . TRP B 1 22 ? 11.727 -29.578 2.35 1 86.19 22 TRP B C 1
ATOM 5509 O O . TRP B 1 22 ? 12.125 -28.469 2.672 1 86.19 22 TRP B O 1
ATOM 5519 N N . VAL B 1 23 ? 10.445 -29.828 2.312 1 91.19 23 VAL B N 1
ATOM 5520 C CA . VAL B 1 23 ? 9.43 -28.828 2.604 1 91.19 23 VAL B CA 1
ATOM 5521 C C . VAL B 1 23 ? 9.57 -28.359 4.047 1 91.19 23 VAL B C 1
ATOM 5523 O O . VAL B 1 23 ? 9.461 -27.156 4.328 1 91.19 23 VAL B O 1
ATOM 5526 N N . ALA B 1 24 ? 9.836 -29.281 4.945 1 93 24 ALA B N 1
ATOM 5527 C CA . ALA B 1 24 ? 10.008 -28.938 6.355 1 93 24 ALA B CA 1
ATOM 5528 C C . ALA B 1 24 ? 11.258 -28.094 6.562 1 93 24 ALA B C 1
ATOM 5530 O O . ALA B 1 24 ? 11.266 -27.188 7.395 1 93 24 ALA B O 1
ATOM 5531 N N . ILE B 1 25 ? 12.242 -28.391 5.836 1 88.5 25 ILE B N 1
ATOM 5532 C CA . ILE B 1 25 ? 13.492 -27.641 5.938 1 88.5 25 ILE B CA 1
ATOM 5533 C C . ILE B 1 25 ? 13.266 -26.203 5.484 1 88.5 25 ILE B C 1
ATOM 5535 O O . ILE B 1 25 ? 13.695 -25.266 6.156 1 88.5 25 ILE B O 1
ATOM 5539 N N . VAL B 1 26 ? 12.594 -26.078 4.371 1 89.12 26 VAL B N 1
ATOM 5540 C CA . VAL B 1 26 ? 12.297 -24.734 3.854 1 89.12 26 VAL B CA 1
ATOM 5541 C C . VAL B 1 26 ? 11.438 -23.969 4.863 1 89.12 26 VAL B C 1
ATOM 5543 O O . VAL B 1 26 ? 11.664 -22.781 5.102 1 89.12 26 VAL B O 1
ATOM 5546 N N . HIS B 1 27 ? 10.5 -24.656 5.43 1 94.94 27 HIS B N 1
ATOM 5547 C CA . HIS B 1 27 ? 9.641 -24.047 6.445 1 94.94 27 HIS B CA 1
ATOM 5548 C C . HIS B 1 27 ? 10.453 -23.578 7.645 1 94.94 27 HIS B C 1
ATOM 5550 O O . HIS B 1 27 ? 10.289 -22.453 8.102 1 94.94 27 HIS B O 1
ATOM 5556 N N . PHE B 1 28 ? 11.352 -24.422 8.078 1 94.69 28 PHE B N 1
ATOM 5557 C CA . PHE B 1 28 ? 12.18 -24.125 9.234 1 94.69 28 PHE B CA 1
ATOM 5558 C C . PHE B 1 28 ? 13.102 -22.938 8.961 1 94.69 28 PHE B C 1
ATOM 5560 O O . PHE B 1 28 ? 13.172 -22 9.75 1 94.69 28 PHE B O 1
ATOM 5567 N N . LEU B 1 29 ? 13.734 -22.984 7.832 1 89.44 29 LEU B N 1
ATOM 5568 C CA . LEU B 1 29 ? 14.672 -21.922 7.473 1 89.44 29 LEU B CA 1
ATOM 5569 C C . LEU B 1 29 ? 13.953 -20.594 7.293 1 89.44 29 LEU B C 1
ATOM 5571 O O . LEU B 1 29 ? 14.461 -19.547 7.691 1 89.44 29 LEU B O 1
ATOM 5575 N N . GLY B 1 30 ? 12.781 -20.656 6.637 1 93.12 30 GLY B N 1
ATOM 5576 C CA . GLY B 1 30 ? 11.992 -19.453 6.496 1 93.12 30 GLY B CA 1
ATOM 5577 C C . GLY B 1 30 ? 11.594 -18.844 7.828 1 93.12 30 GLY B C 1
ATOM 5578 O O . GLY B 1 30 ? 11.688 -17.625 8.008 1 93.12 30 GLY B O 1
ATOM 5579 N N . LEU B 1 31 ? 11.242 -19.641 8.773 1 96.38 31 LEU B N 1
ATOM 5580 C CA . LEU B 1 31 ? 10.805 -19.172 10.078 1 96.38 31 LEU B CA 1
ATOM 5581 C C . LEU B 1 31 ? 11.992 -18.656 10.891 1 96.38 31 LEU B C 1
ATOM 5583 O O . LEU B 1 31 ? 11.859 -17.703 11.664 1 96.38 31 LEU B O 1
ATOM 5587 N N . ILE B 1 32 ? 13.172 -19.328 10.758 1 93.94 32 ILE B N 1
ATOM 5588 C CA . ILE B 1 32 ? 14.367 -18.875 11.453 1 93.94 32 ILE B CA 1
ATOM 5589 C C . ILE B 1 32 ? 14.688 -17.438 11.039 1 93.94 32 ILE B C 1
ATOM 5591 O O . ILE B 1 32 ? 15.023 -16.609 11.883 1 93.94 32 ILE B O 1
ATOM 5595 N N . PHE B 1 33 ? 14.516 -17.25 9.828 1 89.06 33 PHE B N 1
ATOM 5596 C CA . PHE B 1 33 ? 14.781 -15.93 9.281 1 89.06 33 PHE B CA 1
ATOM 5597 C C . PHE B 1 33 ? 13.742 -14.922 9.766 1 89.06 33 PHE B C 1
ATOM 5599 O O . PHE B 1 33 ? 14.086 -13.789 10.117 1 89.06 33 PHE B O 1
ATOM 5606 N N . ALA B 1 34 ? 12.555 -15.297 9.852 1 93.12 34 ALA B N 1
ATOM 5607 C CA . ALA B 1 34 ? 11.445 -14.383 10.125 1 93.12 34 ALA B CA 1
ATOM 5608 C C . ALA B 1 34 ? 11.406 -14 11.602 1 93.12 34 ALA B C 1
ATOM 5610 O O . ALA B 1 34 ? 11.102 -12.852 11.945 1 93.12 34 ALA B O 1
ATOM 5611 N N . VAL B 1 35 ? 11.781 -14.922 12.5 1 93.69 35 VAL B N 1
ATOM 5612 C CA . VAL B 1 35 ? 11.453 -14.633 13.891 1 93.69 35 VAL B CA 1
ATOM 5613 C C . VAL B 1 35 ? 12.719 -14.609 14.734 1 93.69 35 VAL B C 1
ATOM 5615 O O . VAL B 1 35 ? 13.195 -13.539 15.117 1 93.69 35 VAL B O 1
ATOM 5618 N N . PRO B 1 36 ? 13.477 -15.789 14.898 1 92.56 36 PRO B N 1
ATOM 5619 C CA . PRO B 1 36 ? 14.648 -15.781 15.789 1 92.56 36 PRO B CA 1
ATOM 5620 C C . PRO B 1 36 ? 15.758 -14.852 15.297 1 92.56 36 PRO B C 1
ATOM 5622 O O . PRO B 1 36 ? 16.391 -14.164 16.094 1 92.56 36 PRO B O 1
ATOM 5625 N N . LEU B 1 37 ? 15.984 -14.883 14.109 1 87 37 LEU B N 1
ATOM 5626 C CA . LEU B 1 37 ? 17.062 -14.047 13.586 1 87 37 LEU B CA 1
ATOM 5627 C C . LEU B 1 37 ? 16.719 -12.57 13.734 1 87 37 LEU B C 1
ATOM 5629 O O . LEU B 1 37 ? 17.594 -11.758 14.062 1 87 37 LEU B O 1
ATOM 5633 N N . GLU B 1 38 ? 15.539 -12.25 13.43 1 84.19 38 GLU B N 1
ATOM 5634 C CA . GLU B 1 38 ? 15.102 -10.867 13.602 1 84.19 38 GLU B CA 1
ATOM 5635 C C . GLU B 1 38 ? 15.188 -10.438 15.062 1 84.19 38 GLU B C 1
ATOM 5637 O O . GLU B 1 38 ? 15.594 -9.32 15.367 1 84.19 38 GLU B O 1
ATOM 5642 N N . ILE B 1 39 ? 14.844 -11.273 15.961 1 85.88 39 ILE B N 1
ATOM 5643 C CA . ILE B 1 39 ? 14.93 -11 17.391 1 85.88 39 ILE B CA 1
ATOM 5644 C C . ILE B 1 39 ? 16.391 -10.773 17.781 1 85.88 39 ILE B C 1
ATOM 5646 O O . ILE B 1 39 ? 16.703 -9.812 18.484 1 85.88 39 ILE B O 1
ATOM 5650 N N . LEU B 1 40 ? 17.219 -11.617 17.266 1 82.62 40 LEU B N 1
ATOM 5651 C CA . LEU B 1 40 ? 18.656 -11.516 17.547 1 82.62 40 LEU B CA 1
ATOM 5652 C C . LEU B 1 40 ? 19.219 -10.195 17.031 1 82.62 40 LEU B C 1
ATOM 5654 O O . LEU B 1 40 ? 19.969 -9.523 17.734 1 82.62 40 LEU B O 1
ATOM 5658 N N . MET B 1 41 ? 18.844 -9.852 15.898 1 77.62 41 MET B N 1
ATOM 5659 C CA . MET B 1 41 ? 19.359 -8.633 15.281 1 77.62 41 MET B CA 1
ATOM 5660 C C . MET B 1 41 ? 18.859 -7.395 16.016 1 77.62 41 MET B C 1
ATOM 5662 O O . MET B 1 41 ? 19.609 -6.441 16.219 1 77.62 41 MET B O 1
ATOM 5666 N N . THR B 1 42 ? 17.625 -7.355 16.359 1 73.94 42 THR B N 1
ATOM 5667 C CA . THR B 1 42 ? 17 -6.203 17 1 73.94 42 THR B CA 1
ATOM 5668 C C . THR B 1 42 ? 17.547 -6.031 18.422 1 73.94 42 THR B C 1
ATOM 5670 O O . THR B 1 42 ? 17.656 -4.906 18.922 1 73.94 42 THR B O 1
ATOM 5673 N N . THR B 1 43 ? 17.922 -7.066 19.047 1 75 43 THR B N 1
ATOM 5674 C CA . THR B 1 43 ? 18.375 -7.008 20.438 1 75 43 THR B CA 1
ATOM 5675 C C . THR B 1 43 ? 19.859 -6.711 20.516 1 75 43 THR B C 1
ATOM 5677 O O . THR B 1 43 ? 20.344 -6.18 21.531 1 75 43 THR B O 1
ATOM 5680 N N . THR B 1 44 ? 20.562 -7.082 19.516 1 70.5 44 THR B N 1
ATOM 5681 C CA . THR B 1 44 ? 22 -6.898 19.562 1 70.5 44 THR B CA 1
ATOM 5682 C C . THR B 1 44 ? 22.422 -5.633 18.812 1 70.5 44 THR B C 1
ATOM 5684 O O . THR B 1 44 ? 23.547 -5.164 18.953 1 70.5 44 THR B O 1
ATOM 5687 N N . GLY B 1 45 ? 21.516 -5.172 17.953 1 61.53 45 GLY B N 1
ATOM 5688 C CA . GLY B 1 45 ? 21.859 -3.969 17.219 1 61.53 45 GLY B CA 1
ATOM 5689 C C . GLY B 1 45 ? 21.891 -2.723 18.094 1 61.53 45 GLY B C 1
ATOM 5690 O O . GLY B 1 45 ? 21.438 -2.75 19.234 1 61.53 45 GLY B O 1
ATOM 5691 N N . GLU B 1 46 ? 22.734 -1.712 17.703 1 56.53 46 GLU B N 1
ATOM 5692 C CA . GLU B 1 46 ? 22.938 -0.476 18.453 1 56.53 46 GLU B CA 1
ATOM 5693 C C . GLU B 1 46 ? 21.609 0.147 18.859 1 56.53 46 GLU B C 1
ATOM 5695 O O . GLU B 1 46 ? 21.5 0.76 19.922 1 56.53 46 GLU B O 1
ATOM 5700 N N . GLN B 1 47 ? 20.688 0.198 17.938 1 52.66 47 GLN B N 1
ATOM 5701 C CA . GLN B 1 47 ? 19.422 0.833 18.312 1 52.66 47 GLN B CA 1
ATOM 5702 C C . GLN B 1 47 ? 18.422 -0.199 18.797 1 52.66 47 GLN B C 1
ATOM 5704 O O . GLN B 1 47 ? 17.688 -0.802 18 1 52.66 47 GLN B O 1
ATOM 5709 N N . ARG B 1 48 ? 18.812 -0.724 19.906 1 52.56 48 ARG B N 1
ATOM 5710 C CA . ARG B 1 48 ? 17.797 -1.559 20.531 1 52.56 48 ARG B CA 1
ATOM 5711 C C . ARG B 1 48 ? 16.422 -0.921 20.391 1 52.56 48 ARG B C 1
ATOM 5713 O O . ARG B 1 48 ? 16.047 -0.064 21.203 1 52.56 48 ARG B O 1
ATOM 5720 N N . GLN B 1 49 ? 16.062 -0.503 19.188 1 49.97 49 GLN B N 1
ATOM 5721 C CA . GLN B 1 49 ? 14.727 0.073 19.109 1 49.97 49 GLN B CA 1
ATOM 5722 C C . GLN B 1 49 ? 13.672 -0.914 19.609 1 49.97 49 GLN B C 1
ATOM 5724 O O . GLN B 1 49 ? 13.57 -2.031 19.094 1 49.97 49 GLN B O 1
ATOM 5729 N N . TYR B 1 50 ? 13.5 -0.832 20.891 1 48.72 50 TYR B N 1
ATOM 5730 C CA . TYR B 1 50 ? 12.586 -1.679 21.656 1 48.72 50 TYR B CA 1
ATOM 5731 C C . TYR B 1 50 ? 11.227 -1.776 20.969 1 48.72 50 TYR B C 1
ATOM 5733 O O . TYR B 1 50 ? 10.508 -0.785 20.875 1 48.72 50 TYR B O 1
ATOM 5741 N N . ILE B 1 51 ? 11.133 -2.42 19.906 1 54.53 51 ILE B N 1
ATOM 5742 C CA . ILE B 1 51 ? 9.789 -2.635 19.391 1 54.53 51 ILE B CA 1
ATOM 5743 C C . ILE B 1 51 ? 9 -3.518 20.359 1 54.53 51 ILE B C 1
ATOM 5745 O O . ILE B 1 51 ? 9.406 -4.645 20.656 1 54.53 51 ILE B O 1
ATOM 5749 N N . ARG B 1 52 ? 8.367 -2.947 21.344 1 57.62 52 ARG B N 1
ATOM 5750 C CA . ARG B 1 52 ? 7.406 -3.756 22.094 1 57.62 52 ARG B CA 1
ATOM 5751 C C . ARG B 1 52 ? 6.516 -4.559 21.156 1 57.62 52 ARG B C 1
ATOM 5753 O O . ARG B 1 52 ? 5.578 -4.016 20.562 1 57.62 52 ARG B O 1
ATOM 5760 N N . ALA B 1 53 ? 7.047 -5.742 20.828 1 61.59 53 ALA B N 1
ATOM 5761 C CA . ALA B 1 53 ? 6.227 -6.629 20 1 61.59 53 ALA B CA 1
ATOM 5762 C C . ALA B 1 53 ? 5.086 -7.23 20.812 1 61.59 53 ALA B C 1
ATOM 5764 O O . ALA B 1 53 ? 5.312 -7.809 21.875 1 61.59 53 ALA B O 1
ATOM 5765 N N . GLU B 1 54 ? 3.789 -6.828 20.531 1 70.81 54 GLU B N 1
ATOM 5766 C CA . GLU B 1 54 ? 2.627 -7.43 21.188 1 70.81 54 GLU B CA 1
ATOM 5767 C C . GLU B 1 54 ? 2.49 -8.906 20.812 1 70.81 54 GLU B C 1
ATOM 5769 O O . GLU B 1 54 ? 1.763 -9.648 21.469 1 70.81 54 GLU B O 1
ATOM 5774 N N . SER B 1 55 ? 3.213 -9.352 19.828 1 87.44 55 SER B N 1
ATOM 5775 C CA . SER B 1 55 ? 3.105 -10.734 19.359 1 87.44 55 SER B CA 1
ATOM 5776 C C . SER B 1 55 ? 4.297 -11.117 18.484 1 87.44 55 SER B C 1
ATOM 5778 O O . SER B 1 55 ? 4.922 -10.25 17.859 1 87.44 55 SER B O 1
ATOM 5780 N N . LEU B 1 56 ? 4.645 -12.336 18.5 1 92.62 56 LEU B N 1
ATOM 5781 C CA . LEU B 1 56 ? 5.734 -12.836 17.672 1 92.62 56 LEU B CA 1
ATOM 5782 C C . LEU B 1 56 ? 5.387 -12.734 16.188 1 92.62 56 LEU B C 1
ATOM 5784 O O . LEU B 1 56 ? 6.27 -12.812 15.328 1 92.62 56 LEU B O 1
ATOM 5788 N N . PHE B 1 57 ? 4.113 -12.508 15.914 1 93.25 57 PHE B N 1
ATOM 5789 C CA . PHE B 1 57 ? 3.666 -12.398 14.523 1 93.25 57 PHE B CA 1
ATOM 5790 C C . PHE B 1 57 ? 4.113 -11.078 13.922 1 93.25 57 PHE B C 1
ATOM 5792 O O . PHE B 1 57 ? 4.098 -10.906 12.695 1 93.25 57 PHE B O 1
ATOM 5799 N N . TYR B 1 58 ? 4.488 -10.188 14.836 1 86.81 58 TYR B N 1
ATOM 5800 C CA . TYR B 1 58 ? 4.898 -8.867 14.367 1 86.81 58 TYR B CA 1
ATOM 5801 C C . TYR B 1 58 ? 6.215 -8.945 13.602 1 86.81 58 TYR B C 1
ATOM 5803 O O . TYR B 1 58 ? 6.496 -8.109 12.742 1 86.81 58 TYR B O 1
ATOM 5811 N N . PHE B 1 59 ? 6.996 -9.992 13.906 1 88.38 59 PHE B N 1
ATOM 5812 C CA . PHE B 1 59 ? 8.297 -10.125 13.266 1 88.38 59 PHE B CA 1
ATOM 5813 C C . PHE B 1 59 ? 8.148 -10.641 11.844 1 88.38 59 PHE B C 1
ATOM 5815 O O . PHE B 1 59 ? 7.809 -11.805 11.625 1 88.38 59 PHE B O 1
ATOM 5822 N N . HIS B 1 60 ? 8.398 -9.789 10.875 1 89.69 60 HIS B N 1
ATOM 5823 C CA . HIS B 1 60 ? 8.297 -10.125 9.453 1 89.69 60 HIS B CA 1
ATOM 5824 C C . HIS B 1 60 ? 7.02 -10.898 9.156 1 89.69 60 HIS B C 1
ATOM 5826 O O . HIS B 1 60 ? 7.066 -11.977 8.562 1 89.69 60 HIS B O 1
ATOM 5832 N N . PHE B 1 61 ? 5.938 -10.359 9.438 1 93.44 61 PHE B N 1
ATOM 5833 C CA . PHE B 1 61 ? 4.641 -11.016 9.328 1 93.44 61 PHE B CA 1
ATOM 5834 C C . PHE B 1 61 ? 4.391 -11.492 7.902 1 93.44 61 PHE B C 1
ATOM 5836 O O . PHE B 1 61 ? 3.826 -12.562 7.688 1 93.44 61 PHE B O 1
ATOM 5843 N N . GLU B 1 62 ? 4.777 -10.781 6.934 1 92.19 62 GLU B N 1
ATOM 5844 C CA . GLU B 1 62 ? 4.543 -11.141 5.539 1 92.19 62 GLU B CA 1
ATOM 5845 C C . GLU B 1 62 ? 5.191 -12.477 5.191 1 92.1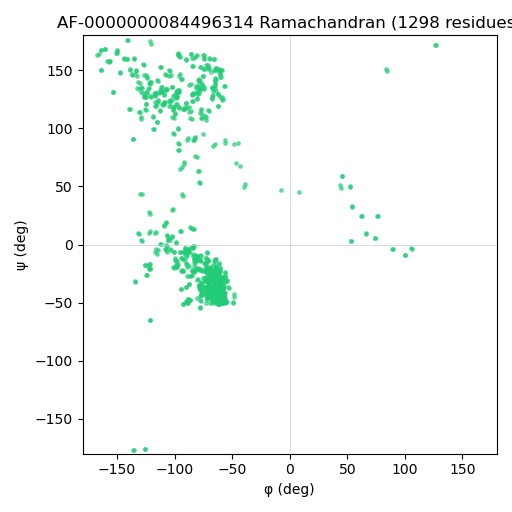9 62 GLU B C 1
ATOM 5847 O O . GLU B 1 62 ? 4.605 -13.289 4.477 1 92.19 62 GLU B O 1
ATOM 5852 N N . ILE B 1 63 ? 6.359 -12.719 5.699 1 93.31 63 ILE B N 1
ATOM 5853 C CA . ILE B 1 63 ? 7.059 -13.969 5.449 1 93.31 63 ILE B CA 1
ATOM 5854 C C . ILE B 1 63 ? 6.34 -15.109 6.168 1 93.31 63 ILE B C 1
ATOM 5856 O O . ILE B 1 63 ? 6.113 -16.172 5.59 1 93.31 63 ILE B O 1
ATOM 5860 N N . GLN B 1 64 ? 5.973 -14.812 7.398 1 96.12 64 GLN B N 1
ATOM 5861 C CA . GLN B 1 64 ? 5.254 -15.836 8.156 1 96.12 64 GLN B CA 1
ATOM 5862 C C . GLN B 1 64 ? 3.943 -16.203 7.469 1 96.12 64 GLN B C 1
ATOM 5864 O O . GLN B 1 64 ? 3.604 -17.391 7.367 1 96.12 64 GLN B O 1
ATOM 5869 N N . ALA B 1 65 ? 3.248 -15.219 7.004 1 95.56 65 ALA B N 1
ATOM 5870 C CA . ALA B 1 65 ? 1.965 -15.453 6.348 1 95.56 65 ALA B CA 1
ATOM 5871 C C . ALA B 1 65 ? 2.139 -16.281 5.082 1 95.56 65 ALA B C 1
ATOM 5873 O O . ALA B 1 65 ? 1.397 -17.25 4.859 1 95.56 65 ALA B O 1
ATOM 5874 N N . VAL B 1 66 ? 3.1 -16.031 4.254 1 94.19 66 VAL B N 1
ATOM 5875 C CA . VAL B 1 66 ? 3.365 -16.766 3.021 1 94.19 66 VAL B CA 1
ATOM 5876 C C . VAL B 1 66 ? 3.703 -18.219 3.348 1 94.19 66 VAL B C 1
ATOM 5878 O O . VAL B 1 66 ? 3.232 -19.141 2.676 1 94.19 66 VAL B O 1
ATOM 5881 N N . LEU B 1 67 ? 4.5 -18.406 4.383 1 96.19 67 LEU B N 1
ATOM 5882 C CA . LEU B 1 67 ? 4.875 -19.75 4.789 1 96.19 67 LEU B CA 1
ATOM 5883 C C . LEU B 1 67 ? 3.66 -20.516 5.297 1 96.19 67 LEU B C 1
ATOM 5885 O O . LEU B 1 67 ? 3.447 -21.672 4.918 1 96.19 67 LEU B O 1
ATOM 5889 N N . ASN B 1 68 ? 2.855 -19.859 6.074 1 96.25 68 ASN B N 1
ATOM 5890 C CA . ASN B 1 68 ? 1.702 -20.516 6.684 1 96.25 68 ASN B CA 1
ATOM 5891 C C . ASN B 1 68 ? 0.618 -20.812 5.652 1 96.25 68 ASN B C 1
ATOM 5893 O O . ASN B 1 68 ? -0.169 -21.734 5.828 1 96.25 68 ASN B O 1
ATOM 5897 N N . ILE B 1 69 ? 0.598 -20.094 4.582 1 95.44 69 ILE B N 1
ATOM 5898 C CA . ILE B 1 69 ? -0.41 -20.281 3.547 1 95.44 69 ILE B CA 1
ATOM 5899 C C . ILE B 1 69 ? 0.127 -21.219 2.471 1 95.44 69 ILE B C 1
ATOM 5901 O O . ILE B 1 69 ? -0.596 -22.094 1.983 1 95.44 69 ILE B O 1
ATOM 5905 N N . GLY B 1 70 ? 1.362 -21.125 2.133 1 96.38 70 GLY B N 1
ATOM 5906 C CA . GLY B 1 70 ? 1.945 -21.812 0.997 1 96.38 70 GLY B CA 1
ATOM 5907 C C . GLY B 1 70 ? 2.465 -23.203 1.348 1 96.38 70 GLY B C 1
ATOM 5908 O O . GLY B 1 70 ? 2.109 -24.188 0.697 1 96.38 70 GLY B O 1
ATOM 5909 N N . ILE B 1 71 ? 3.217 -23.359 2.461 1 96.88 71 ILE B N 1
ATOM 5910 C CA . ILE B 1 71 ? 3.949 -24.578 2.807 1 96.88 71 ILE B CA 1
ATOM 5911 C C . ILE B 1 71 ? 2.969 -25.719 3.037 1 96.88 71 ILE B C 1
ATOM 5913 O O . ILE B 1 71 ? 3.15 -26.812 2.502 1 96.88 71 ILE B O 1
ATOM 5917 N N . PRO B 1 72 ? 1.899 -25.5 3.783 1 98.19 72 PRO B N 1
ATOM 5918 C CA . PRO B 1 72 ? 0.981 -26.625 4.023 1 98.19 72 PRO B CA 1
ATOM 5919 C C . PRO B 1 72 ? 0.328 -27.125 2.74 1 98.19 72 PRO B C 1
ATOM 5921 O O . PRO B 1 72 ? 0.139 -28.344 2.578 1 98.19 72 PRO B O 1
ATOM 5924 N N . VAL B 1 73 ? 0.002 -26.234 1.885 1 97.75 73 VAL B N 1
ATOM 5925 C CA . VAL B 1 73 ? -0.644 -26.641 0.641 1 97.75 73 VAL B CA 1
ATOM 5926 C C . VAL B 1 73 ? 0.353 -27.391 -0.24 1 97.75 73 VAL B C 1
ATOM 5928 O O . VAL B 1 73 ? 0.027 -28.438 -0.806 1 97.75 73 VAL B O 1
ATOM 5931 N N . ILE B 1 74 ? 1.555 -26.891 -0.327 1 95.62 74 ILE B N 1
ATOM 5932 C CA . ILE B 1 74 ? 2.605 -27.562 -1.084 1 95.62 74 ILE B CA 1
ATOM 5933 C C . ILE B 1 74 ? 2.824 -28.969 -0.528 1 95.62 74 ILE B C 1
ATOM 5935 O O . ILE B 1 74 ? 2.914 -29.922 -1.288 1 95.62 74 ILE B O 1
ATOM 5939 N N . LEU B 1 75 ? 2.869 -29.031 0.782 1 96.94 75 LEU B N 1
ATOM 5940 C CA . LEU B 1 75 ? 3.066 -30.312 1.44 1 96.94 75 LEU B CA 1
ATOM 5941 C C . LEU B 1 75 ? 1.928 -31.281 1.111 1 96.94 75 LEU B C 1
ATOM 5943 O O . LEU B 1 75 ? 2.166 -32.438 0.765 1 96.94 75 LEU B O 1
ATOM 5947 N N . ALA B 1 76 ? 0.718 -30.797 1.156 1 97.88 76 ALA B N 1
ATOM 5948 C CA . ALA B 1 76 ? -0.442 -31.641 0.862 1 97.88 76 ALA B CA 1
ATOM 5949 C C . ALA B 1 76 ? -0.41 -32.125 -0.581 1 97.88 76 ALA B C 1
ATOM 5951 O O . ALA B 1 76 ? -0.654 -33.312 -0.845 1 97.88 76 ALA B O 1
ATOM 5952 N N . VAL B 1 77 ? -0.105 -31.312 -1.487 1 96 77 VAL B N 1
ATOM 5953 C CA . VAL B 1 77 ? -0.109 -31.625 -2.91 1 96 77 VAL B CA 1
ATOM 5954 C C . VAL B 1 77 ? 0.961 -32.688 -3.205 1 96 77 VAL B C 1
ATOM 5956 O O . VAL B 1 77 ? 0.689 -33.688 -3.865 1 96 77 VAL B O 1
ATOM 5959 N N . PHE B 1 78 ? 2.127 -32.531 -2.615 1 93.38 78 PHE B N 1
ATOM 5960 C CA . PHE B 1 78 ? 3.225 -33.438 -2.908 1 93.38 78 PHE B CA 1
ATOM 5961 C C . PHE B 1 78 ? 3.027 -34.781 -2.195 1 93.38 78 PHE B C 1
ATOM 5963 O O . PHE B 1 78 ? 3.344 -35.844 -2.742 1 93.38 78 PHE B O 1
ATOM 5970 N N . LEU B 1 79 ? 2.559 -34.75 -1.04 1 95.06 79 LEU B N 1
ATOM 5971 C CA . LEU B 1 79 ? 2.369 -35.969 -0.25 1 95.06 79 LEU B CA 1
ATOM 5972 C C . LEU B 1 79 ? 1.344 -36.875 -0.904 1 95.06 79 LEU B C 1
ATOM 5974 O O . LEU B 1 79 ? 1.532 -38.094 -0.946 1 95.06 79 LEU B O 1
ATOM 5978 N N . PHE B 1 80 ? 0.348 -36.281 -1.428 1 94.69 80 PHE B N 1
ATOM 5979 C CA . PHE B 1 80 ? -0.742 -37.125 -1.913 1 94.69 80 PHE B CA 1
ATOM 5980 C C . PHE B 1 80 ? -0.761 -37.156 -3.438 1 94.69 80 PHE B C 1
ATOM 5982 O O . PHE B 1 80 ? -1.779 -37.5 -4.043 1 94.69 80 PHE B O 1
ATOM 5989 N N . ARG B 1 81 ? 0.302 -36.812 -4.008 1 92.06 81 ARG B N 1
ATOM 5990 C CA . ARG B 1 81 ? 0.439 -36.844 -5.461 1 92.06 81 ARG B CA 1
ATOM 5991 C C . ARG B 1 81 ? 0.27 -38.25 -5.988 1 92.06 81 ARG B C 1
ATOM 5993 O O . ARG B 1 81 ? -0.104 -38.469 -7.148 1 92.06 81 ARG B O 1
ATOM 6000 N N . TYR B 1 82 ? 0.514 -39.344 -5.129 1 90.75 82 TYR B N 1
ATOM 6001 C CA . TYR B 1 82 ? 0.398 -40.719 -5.555 1 90.75 82 TYR B CA 1
ATOM 6002 C C . TYR B 1 82 ? -1.041 -41.062 -5.926 1 90.75 82 TYR B C 1
ATOM 6004 O O . TYR B 1 82 ? -1.289 -42.031 -6.664 1 90.75 82 TYR B O 1
ATOM 6012 N N . LEU B 1 83 ? -1.998 -40.219 -5.473 1 92.38 83 LEU B N 1
ATOM 6013 C CA . LEU B 1 83 ? -3.4 -40.438 -5.809 1 92.38 83 LEU B CA 1
ATOM 6014 C C . LEU B 1 83 ? -3.723 -39.906 -7.191 1 92.38 83 LEU B C 1
ATOM 6016 O O . LEU B 1 83 ? -4.77 -40.219 -7.766 1 92.38 83 LEU B O 1
ATOM 6020 N N . GLN B 1 84 ? -2.834 -39.094 -7.742 1 91.38 84 GLN B N 1
ATOM 6021 C CA . GLN B 1 84 ? -3.16 -38.312 -8.93 1 91.38 84 GLN B CA 1
ATOM 6022 C C . GLN B 1 84 ? -2.316 -38.75 -10.125 1 91.38 84 GLN B C 1
ATOM 6024 O O . GLN B 1 84 ? -2.488 -38.25 -11.234 1 91.38 84 GLN B O 1
ATOM 6029 N N . VAL B 1 85 ? -1.413 -39.656 -9.867 1 89.19 85 VAL B N 1
ATOM 6030 C CA . VAL B 1 85 ? -0.595 -40.25 -10.906 1 89.19 85 VAL B CA 1
ATOM 6031 C C . VAL B 1 85 ? -0.93 -41.75 -11.023 1 89.19 85 VAL B C 1
ATOM 6033 O O . VAL B 1 85 ? -0.722 -42.5 -10.086 1 89.19 85 VAL B O 1
ATOM 6036 N N . LYS B 1 86 ? -1.297 -42.188 -12.172 1 89.44 86 LYS B N 1
ATOM 6037 C CA . LYS B 1 86 ? -1.909 -43.5 -12.359 1 89.44 86 LYS B CA 1
ATOM 6038 C C . LYS B 1 86 ? -0.948 -44.625 -11.953 1 89.44 86 LYS B C 1
ATOM 6040 O O . LYS B 1 86 ? -1.27 -45.438 -11.102 1 89.44 86 LYS B O 1
ATOM 6045 N N . PRO B 1 87 ? 0.305 -44.594 -12.484 1 90.25 87 PRO B N 1
ATOM 6046 C CA . PRO B 1 87 ? 1.202 -45.688 -12.102 1 90.25 87 PRO B CA 1
ATOM 6047 C C . PRO B 1 87 ? 1.522 -45.688 -10.609 1 90.25 87 PRO B C 1
ATOM 6049 O O . PRO B 1 87 ? 1.63 -46.75 -10 1 90.25 87 PRO B O 1
ATOM 6052 N N . TYR B 1 88 ? 1.656 -44.625 -10.086 1 89.69 88 TYR B N 1
ATOM 6053 C CA . TYR B 1 88 ? 1.967 -44.5 -8.664 1 89.69 88 TYR B CA 1
ATOM 6054 C C . TYR B 1 88 ? 0.782 -44.938 -7.809 1 89.69 88 TYR B C 1
ATOM 6056 O O . TYR B 1 88 ? 0.954 -45.625 -6.801 1 89.69 88 TYR B O 1
ATOM 6064 N N . SER B 1 89 ? -0.375 -44.562 -8.164 1 90.38 89 SER B N 1
ATOM 6065 C CA . SER B 1 89 ? -1.592 -44.938 -7.449 1 90.38 89 SER B CA 1
ATOM 6066 C C . SER B 1 89 ? -1.789 -46.438 -7.453 1 90.38 89 SER B C 1
ATOM 6068 O O . SER B 1 89 ? -2.068 -47.031 -6.41 1 90.38 89 SER B O 1
ATOM 6070 N N . ASP B 1 90 ? -1.605 -47.062 -8.625 1 90.81 90 ASP B N 1
ATOM 6071 C CA . ASP B 1 90 ? -1.742 -48.5 -8.758 1 90.81 90 ASP B CA 1
ATOM 6072 C C . ASP B 1 90 ? -0.72 -49.25 -7.887 1 90.81 90 ASP B C 1
ATOM 6074 O O . ASP B 1 90 ? -1.05 -50.219 -7.223 1 90.81 90 ASP B O 1
ATOM 6078 N N . PHE B 1 91 ? 0.456 -48.719 -7.941 1 90.69 91 PHE B N 1
ATOM 6079 C CA . PHE B 1 91 ? 1.535 -49.312 -7.164 1 90.69 91 PHE B CA 1
ATOM 6080 C C . PHE B 1 91 ? 1.223 -49.25 -5.672 1 90.69 91 PHE B C 1
ATOM 6082 O O . PHE B 1 91 ? 1.28 -50.281 -4.984 1 90.69 91 PHE B O 1
ATOM 6089 N N . MET B 1 92 ? 0.846 -48.188 -5.094 1 90.38 92 MET B N 1
ATOM 6090 C CA . MET B 1 92 ? 0.608 -47.969 -3.666 1 90.38 92 MET B CA 1
ATOM 6091 C C . MET B 1 92 ? -0.57 -48.812 -3.186 1 90.38 92 MET B C 1
ATOM 6093 O O . MET B 1 92 ? -0.555 -49.312 -2.066 1 90.38 92 MET B O 1
ATOM 6097 N N . HIS B 1 93 ? -1.517 -49 -4.02 1 90.62 93 HIS B N 1
ATOM 6098 C CA . HIS B 1 93 ? -2.721 -49.719 -3.611 1 90.62 93 HIS B CA 1
ATOM 6099 C C . HIS B 1 93 ? -2.588 -51.219 -3.879 1 90.62 93 HIS B C 1
ATOM 6101 O O . HIS B 1 93 ? -3.488 -51.969 -3.551 1 90.62 93 HIS B O 1
ATOM 6107 N N . SER B 1 94 ? -1.533 -51.562 -4.473 1 89.19 94 SER B N 1
ATOM 6108 C CA . SER B 1 94 ? -1.232 -52.969 -4.648 1 89.19 94 SER B CA 1
ATOM 6109 C C . SER B 1 94 ? -0.467 -53.531 -3.451 1 89.19 94 SER B C 1
ATOM 6111 O O . SER B 1 94 ? -0.364 -54.75 -3.283 1 89.19 94 SER B O 1
ATOM 6113 N N . LEU B 1 95 ? 0.082 -52.625 -2.727 1 87.94 95 LEU B N 1
ATOM 6114 C CA . LEU B 1 95 ? 0.813 -53.031 -1.533 1 87.94 95 LEU B CA 1
ATOM 6115 C C . LEU B 1 95 ? -0.124 -53.688 -0.513 1 87.94 95 LEU B C 1
ATOM 6117 O O . LEU B 1 95 ? -1.312 -53.344 -0.468 1 87.94 95 LEU B O 1
ATOM 6121 N N . PRO B 1 96 ? 0.373 -54.594 0.333 1 88.06 96 PRO B N 1
ATOM 6122 C CA . PRO B 1 96 ? -0.465 -55.25 1.334 1 88.06 96 PRO B CA 1
ATOM 6123 C C . PRO B 1 96 ? -0.745 -54.375 2.549 1 88.06 96 PRO B C 1
ATOM 6125 O O . PRO B 1 96 ? -0.435 -54.75 3.68 1 88.06 96 PRO B O 1
ATOM 6128 N N . ILE B 1 97 ? -1.244 -53.156 2.324 1 89.75 97 ILE B N 1
ATOM 6129 C CA . ILE B 1 97 ? -1.602 -52.188 3.355 1 89.75 97 ILE B CA 1
ATOM 6130 C C . ILE B 1 97 ? -3.01 -51.656 3.098 1 89.75 97 ILE B C 1
ATOM 6132 O O . ILE B 1 97 ? -3.377 -51.406 1.952 1 89.75 97 ILE B O 1
ATOM 6136 N N . LYS B 1 98 ? -3.725 -51.531 4.234 1 90.69 98 LYS B N 1
ATOM 6137 C CA . LYS B 1 98 ? -5.086 -51 4.117 1 90.69 98 LYS B CA 1
ATOM 6138 C C . LYS B 1 98 ? -5.086 -49.531 3.787 1 90.69 98 LYS B C 1
ATOM 6140 O O . LYS B 1 98 ? -4.16 -48.812 4.16 1 90.69 98 LYS B O 1
ATOM 6145 N N . ARG B 1 99 ? -6.125 -49.094 3.178 1 91.69 99 ARG B N 1
ATOM 6146 C CA . ARG B 1 99 ? -6.266 -47.688 2.771 1 91.69 99 ARG B CA 1
ATOM 6147 C C . ARG B 1 99 ? -6.215 -46.75 3.979 1 91.69 99 ARG B C 1
ATOM 6149 O O . ARG B 1 99 ? -5.609 -45.688 3.918 1 91.69 99 ARG B O 1
ATOM 6156 N N . ASP B 1 100 ? -6.859 -47.156 5.039 1 93.81 100 ASP B N 1
ATOM 6157 C CA . ASP B 1 100 ? -6.891 -46.312 6.227 1 93.81 100 ASP B CA 1
ATOM 6158 C C . ASP B 1 100 ? -5.488 -46.125 6.801 1 93.81 100 ASP B C 1
ATOM 6160 O O . ASP B 1 100 ? -5.113 -45 7.188 1 93.81 100 ASP B O 1
ATOM 6164 N N . ARG B 1 101 ? -4.734 -47.188 6.84 1 92.69 101 ARG B N 1
ATOM 6165 C CA . ARG B 1 101 ? -3.371 -47.094 7.355 1 92.69 101 ARG B CA 1
ATOM 6166 C C . ARG B 1 101 ? -2.488 -46.25 6.449 1 92.69 101 ARG B C 1
ATOM 6168 O O . ARG B 1 101 ? -1.636 -45.5 6.93 1 92.69 101 ARG B O 1
ATOM 6175 N N . LEU B 1 102 ? -2.684 -46.469 5.215 1 93.38 102 LEU B N 1
ATOM 6176 C CA . LEU B 1 102 ? -1.938 -45.656 4.254 1 93.38 102 LEU B CA 1
ATOM 6177 C C . LEU B 1 102 ? -2.232 -44.156 4.445 1 93.38 102 LEU B C 1
ATOM 6179 O O . LEU B 1 102 ? -1.312 -43.344 4.512 1 93.38 102 LEU B O 1
ATOM 6183 N N . PHE B 1 103 ? -3.484 -43.875 4.574 1 95.62 103 PHE B N 1
ATOM 6184 C CA . PHE B 1 103 ? -3.9 -42.5 4.793 1 95.62 103 PHE B CA 1
ATOM 6185 C C . PHE B 1 103 ? -3.27 -41.938 6.062 1 95.62 103 PHE B C 1
ATOM 6187 O O . PHE B 1 103 ? -2.709 -40.844 6.051 1 95.62 103 PHE B O 1
ATOM 6194 N N . HIS B 1 104 ? -3.334 -42.656 7.141 1 95.19 104 HIS B N 1
ATOM 6195 C CA . HIS B 1 104 ? -2.783 -42.219 8.414 1 95.19 104 HIS B CA 1
ATOM 6196 C C . HIS B 1 104 ? -1.281 -41.969 8.305 1 95.19 104 HIS B C 1
ATOM 6198 O O . HIS B 1 104 ? -0.771 -41 8.844 1 95.19 104 HIS B O 1
ATOM 6204 N N . GLN B 1 105 ? -0.596 -42.75 7.594 1 94.19 105 GLN B N 1
ATOM 6205 C CA . GLN B 1 105 ? 0.849 -42.625 7.457 1 94.19 105 GLN B CA 1
ATOM 6206 C C . GLN B 1 105 ? 1.201 -41.312 6.734 1 94.19 105 GLN B C 1
ATOM 6208 O O . GLN B 1 105 ? 2.064 -40.562 7.191 1 94.19 105 GLN B O 1
ATOM 6213 N N . TYR B 1 106 ? 0.493 -41.094 5.664 1 95.69 106 TYR B N 1
ATOM 6214 C CA . TYR B 1 106 ? 0.782 -39.875 4.891 1 95.69 106 TYR B CA 1
ATOM 6215 C C . TYR B 1 106 ? 0.311 -38.625 5.625 1 95.69 106 TYR B C 1
ATOM 6217 O O . TYR B 1 106 ? 1.065 -37.656 5.766 1 95.69 106 TYR B O 1
ATOM 6225 N N . ALA B 1 107 ? -0.901 -38.688 6.16 1 96.62 107 ALA B N 1
ATOM 6226 C CA . ALA B 1 107 ? -1.479 -37.5 6.82 1 96.62 107 ALA B CA 1
ATOM 6227 C C . ALA B 1 107 ? -0.725 -37.188 8.102 1 96.62 107 ALA B C 1
ATOM 6229 O O . ALA B 1 107 ? -0.398 -36 8.352 1 96.62 107 ALA B O 1
ATOM 6230 N N . LEU B 1 108 ? -0.364 -38.125 8.867 1 96.12 108 LEU B N 1
ATOM 6231 C CA . LEU B 1 108 ? 0.322 -37.906 10.133 1 96.12 108 LEU B CA 1
ATOM 6232 C C . LEU B 1 108 ? 1.761 -37.438 9.898 1 96.12 108 LEU B C 1
ATOM 6234 O O . LEU B 1 108 ? 2.273 -36.594 10.625 1 96.12 108 LEU B O 1
ATOM 6238 N N . THR B 1 109 ? 2.379 -38.094 8.969 1 95.62 109 THR B N 1
ATOM 6239 C CA . THR B 1 109 ? 3.727 -37.625 8.633 1 95.62 109 THR B CA 1
ATOM 6240 C C . THR B 1 109 ? 3.715 -36.188 8.195 1 95.62 109 THR B C 1
ATOM 6242 O O . THR B 1 109 ? 4.574 -35.406 8.602 1 95.62 109 THR B O 1
ATOM 6245 N N . GLY B 1 110 ? 2.732 -35.844 7.324 1 96.81 110 GLY B N 1
ATOM 6246 C CA . GLY B 1 110 ? 2.598 -34.438 6.93 1 96.81 110 GLY B CA 1
ATOM 6247 C C . GLY B 1 110 ? 2.404 -33.5 8.109 1 96.81 110 GLY B C 1
ATOM 6248 O O . GLY B 1 110 ? 3.02 -32.438 8.164 1 96.81 110 GLY B O 1
ATOM 6249 N N . MET B 1 111 ? 1.602 -33.875 9.039 1 97.81 111 MET B N 1
ATOM 6250 C CA . MET B 1 111 ? 1.347 -33.062 10.227 1 97.81 111 MET B CA 1
ATOM 6251 C C . MET B 1 111 ? 2.617 -32.875 11.047 1 97.81 111 MET B C 1
ATOM 6253 O O . MET B 1 111 ? 2.92 -31.781 11.508 1 97.81 111 MET B O 1
ATOM 6257 N N . ILE B 1 112 ? 3.393 -33.906 11.148 1 97 112 ILE B N 1
ATOM 6258 C CA . ILE B 1 112 ? 4.633 -33.844 11.914 1 97 112 ILE B CA 1
ATOM 6259 C C . ILE B 1 112 ? 5.633 -32.938 11.227 1 97 112 ILE B C 1
ATOM 6261 O O . ILE B 1 112 ? 6.309 -32.125 11.891 1 97 112 ILE B O 1
ATOM 6265 N N . LEU B 1 113 ? 5.672 -33.031 9.938 1 96.69 113 LEU B N 1
ATOM 6266 C CA . LEU B 1 113 ? 6.605 -32.219 9.164 1 96.69 113 LEU B CA 1
ATOM 6267 C C . LEU B 1 113 ? 6.254 -30.734 9.273 1 96.69 113 LEU B C 1
ATOM 6269 O O . LEU B 1 113 ? 7.113 -29.875 9.078 1 96.69 113 LEU B O 1
ATOM 6273 N N . LEU B 1 114 ? 5.004 -30.438 9.57 1 97.62 114 LEU B N 1
ATOM 6274 C CA . LEU B 1 114 ? 4.582 -29.047 9.727 1 97.62 114 LEU B CA 1
ATOM 6275 C C . LEU B 1 114 ? 4.797 -28.578 11.164 1 97.62 114 LEU B C 1
ATOM 6277 O O . LEU B 1 114 ? 5.172 -27.422 11.391 1 97.62 114 LEU B O 1
ATOM 6281 N N . ILE B 1 115 ? 4.637 -29.438 12.133 1 98.12 115 ILE B N 1
ATOM 6282 C CA . ILE B 1 115 ? 4.688 -29.094 13.555 1 98.12 115 ILE B CA 1
ATOM 6283 C C . ILE B 1 115 ? 6.145 -28.953 13.992 1 98.12 115 ILE B C 1
ATOM 6285 O O . ILE B 1 115 ? 6.484 -28.016 14.727 1 98.12 115 ILE B O 1
ATOM 6289 N N . LEU B 1 116 ? 6.98 -29.734 13.5 1 97.5 116 LEU B N 1
ATOM 6290 C CA . LEU B 1 116 ? 8.352 -29.859 13.992 1 97.5 116 LEU B CA 1
ATOM 6291 C C . LEU B 1 116 ? 9.117 -28.562 13.789 1 97.5 116 LEU B C 1
ATOM 6293 O O . LEU B 1 116 ? 9.742 -28.047 14.719 1 97.5 116 LEU B O 1
ATOM 6297 N N . PRO B 1 117 ? 9.055 -28.016 12.57 1 97.5 117 PRO B N 1
ATOM 6298 C CA . PRO B 1 117 ? 9.773 -26.75 12.398 1 97.5 117 PRO B CA 1
ATOM 6299 C C . PRO B 1 117 ? 9.297 -25.672 13.359 1 97.5 117 PRO B C 1
ATOM 6301 O O . PRO B 1 117 ? 10.109 -24.922 13.914 1 97.5 117 PRO B O 1
ATOM 6304 N N . VAL B 1 118 ? 8.016 -25.594 13.57 1 98.25 118 VAL B N 1
ATOM 6305 C CA . VAL B 1 118 ? 7.441 -24.562 14.43 1 98.25 118 VAL B CA 1
ATOM 6306 C C . VAL B 1 118 ? 7.867 -24.781 15.875 1 98.25 118 VAL B C 1
ATOM 6308 O O . VAL B 1 118 ? 8.242 -23.844 16.578 1 98.25 118 VAL B O 1
ATOM 6311 N N . LEU B 1 119 ? 7.859 -26 16.297 1 98.19 119 LEU B N 1
ATOM 6312 C CA . LEU B 1 119 ? 8.289 -26.359 17.641 1 98.19 119 LEU B CA 1
ATOM 6313 C C . LEU B 1 119 ? 9.758 -26.031 17.844 1 98.19 119 LEU B C 1
ATOM 6315 O O . LEU B 1 119 ? 10.133 -25.484 18.891 1 98.19 119 LEU B O 1
ATOM 6319 N N . LEU B 1 120 ? 10.539 -26.328 16.859 1 97.81 120 LEU B N 1
ATOM 6320 C CA . LEU B 1 120 ? 11.969 -26.047 16.953 1 97.81 120 LEU B CA 1
ATOM 6321 C C . LEU B 1 120 ? 12.219 -24.547 17.078 1 97.81 120 LEU B C 1
ATOM 6323 O O . LEU B 1 120 ? 13.102 -24.109 17.828 1 97.81 120 LEU B O 1
ATOM 6327 N N . ILE B 1 121 ? 11.492 -23.766 16.359 1 97.88 121 ILE B N 1
ATOM 6328 C CA . ILE B 1 121 ? 11.633 -22.328 16.422 1 97.88 121 ILE B CA 1
ATOM 6329 C C . ILE B 1 121 ? 11.273 -21.844 17.828 1 97.88 121 ILE B C 1
ATOM 6331 O O . ILE B 1 121 ? 11.984 -21 18.406 1 97.88 121 ILE B O 1
ATOM 6335 N N . ALA B 1 122 ? 10.195 -22.375 18.391 1 97.38 122 ALA B N 1
ATOM 6336 C CA . ALA B 1 122 ? 9.797 -22.016 19.75 1 97.38 122 ALA B CA 1
ATOM 6337 C C . ALA B 1 122 ? 10.898 -22.359 20.75 1 97.38 122 ALA B C 1
ATOM 6339 O O . ALA B 1 122 ? 11.164 -21.594 21.688 1 97.38 122 ALA B O 1
ATOM 6340 N N . ILE B 1 123 ? 11.5 -23.469 20.547 1 97.44 123 ILE B N 1
ATOM 6341 C CA . ILE B 1 123 ? 12.594 -23.906 21.406 1 97.44 123 ILE B CA 1
ATOM 6342 C C . ILE B 1 123 ? 13.773 -22.953 21.281 1 97.44 123 ILE B C 1
ATOM 6344 O O . ILE B 1 123 ? 14.375 -22.562 22.281 1 97.44 123 ILE B O 1
ATOM 6348 N N . ILE B 1 124 ? 14.062 -22.578 20.094 1 96.5 124 ILE B N 1
ATOM 6349 C CA . ILE B 1 124 ? 15.164 -21.641 19.859 1 96.5 124 ILE B CA 1
ATOM 6350 C C . ILE B 1 124 ? 14.883 -20.312 20.547 1 96.5 124 ILE B C 1
ATOM 6352 O O . ILE B 1 124 ? 15.75 -19.766 21.234 1 96.5 124 ILE B O 1
ATOM 6356 N N . ILE B 1 125 ? 13.703 -19.781 20.391 1 95.38 125 ILE B N 1
ATOM 6357 C CA . ILE B 1 125 ? 13.344 -18.516 21.016 1 95.38 125 ILE B CA 1
ATOM 6358 C C . ILE B 1 125 ? 13.398 -18.656 22.531 1 95.38 125 ILE B C 1
ATOM 6360 O O . ILE B 1 125 ? 13.867 -17.75 23.234 1 95.38 125 ILE B O 1
ATOM 6364 N N . SER B 1 126 ? 12.961 -19.828 23.047 1 95.31 126 SER B N 1
ATOM 6365 C CA . SER B 1 126 ? 13.008 -20.094 24.469 1 95.31 126 SER B CA 1
ATOM 6366 C C . SER B 1 126 ? 14.445 -20.109 24.984 1 95.31 126 SER B C 1
ATOM 6368 O O . SER B 1 126 ? 14.734 -19.609 26.062 1 95.31 126 SER B O 1
ATOM 6370 N N . ALA B 1 127 ? 15.297 -20.656 24.172 1 95.12 127 ALA B N 1
ATOM 6371 C CA . ALA B 1 127 ? 16.703 -20.734 24.531 1 95.12 127 ALA B CA 1
ATOM 6372 C C . ALA B 1 127 ? 17.344 -19.344 24.562 1 95.12 127 ALA B C 1
ATOM 6374 O O . ALA B 1 127 ? 18.266 -19.094 25.328 1 95.12 127 ALA B O 1
ATOM 6375 N N . LEU B 1 128 ? 16.844 -18.469 23.812 1 92.12 128 LEU B N 1
ATOM 6376 C CA . LEU B 1 128 ? 17.375 -17.109 23.703 1 92.12 128 LEU B CA 1
ATOM 6377 C C . LEU B 1 128 ? 16.703 -16.188 24.719 1 92.12 128 LEU B C 1
ATOM 6379 O O . LEU B 1 128 ? 17.109 -15.031 24.875 1 92.12 128 LEU B O 1
ATOM 6383 N N . TYR B 1 129 ? 15.75 -16.734 25.406 1 91 129 TYR B N 1
ATOM 6384 C CA . TYR B 1 129 ? 14.875 -15.914 26.234 1 91 129 TYR B CA 1
ATOM 6385 C C . TYR B 1 129 ? 15.648 -15.266 27.375 1 91 129 TYR B C 1
ATOM 6387 O O . TYR B 1 129 ? 15.531 -14.055 27.609 1 91 129 TYR B O 1
ATOM 6395 N N . ILE B 1 130 ? 16.5 -15.953 28.031 1 90.56 130 ILE B N 1
ATOM 6396 C CA . ILE B 1 130 ? 17.234 -15.453 29.188 1 90.56 130 ILE B CA 1
ATOM 6397 C C . ILE B 1 130 ? 18.5 -14.734 28.734 1 90.56 130 ILE B C 1
ATOM 6399 O O . ILE B 1 130 ? 18.719 -13.57 29.078 1 90.56 130 ILE B O 1
ATOM 6403 N N . PRO B 1 131 ? 19.25 -15.375 27.828 1 89.31 131 PRO B N 1
ATOM 6404 C CA . PRO B 1 131 ? 20.5 -14.727 27.406 1 89.31 131 PRO B CA 1
ATOM 6405 C C . PRO B 1 131 ? 20.281 -13.352 26.781 1 89.31 131 PRO B C 1
ATOM 6407 O O . PRO B 1 131 ? 21.109 -12.453 26.938 1 89.31 131 PRO B O 1
ATOM 6410 N N . LEU B 1 132 ? 19.188 -13.141 26.156 1 86.5 132 LEU B N 1
ATOM 6411 C CA . LEU B 1 132 ? 18.953 -11.883 25.453 1 86.5 132 LEU B CA 1
ATOM 6412 C C . LEU B 1 132 ? 18 -11 26.25 1 86.5 132 LEU B C 1
ATOM 6414 O O . LEU B 1 132 ? 17.547 -9.961 25.75 1 86.5 132 LEU B O 1
ATOM 6418 N N . ASN B 1 133 ? 17.609 -11.445 27.453 1 85.44 133 ASN B N 1
ATOM 6419 C CA . ASN B 1 133 ? 16.688 -10.703 28.312 1 85.44 133 ASN B CA 1
ATOM 6420 C C . ASN B 1 133 ? 15.414 -10.328 27.562 1 85.44 133 ASN B C 1
ATOM 6422 O O . ASN B 1 133 ? 15.008 -9.156 27.562 1 85.44 133 ASN B O 1
ATOM 6426 N N . LEU B 1 134 ? 14.812 -11.281 26.922 1 86.38 134 LEU B N 1
ATOM 6427 C CA . LEU B 1 134 ? 13.641 -11.047 26.094 1 86.38 134 LEU B CA 1
ATOM 6428 C C . LEU B 1 134 ? 12.414 -10.734 26.938 1 86.38 134 LEU B C 1
ATOM 6430 O O . LEU B 1 134 ? 11.391 -10.289 26.422 1 86.38 134 LEU B O 1
ATOM 6434 N N . SER B 1 135 ? 12.492 -10.844 28.25 1 84.81 135 SER B N 1
ATOM 6435 C CA . SER B 1 135 ? 11.375 -10.617 29.156 1 84.81 135 SER B CA 1
ATOM 6436 C C . SER B 1 135 ? 10.898 -9.172 29.094 1 84.81 135 SER B C 1
ATOM 6438 O O . SER B 1 135 ? 9.766 -8.867 29.469 1 84.81 135 SER B O 1
ATOM 6440 N N . GLU B 1 136 ? 11.711 -8.328 28.641 1 76 136 GLU B N 1
ATOM 6441 C CA . GLU B 1 136 ? 11.375 -6.906 28.531 1 76 136 GLU B CA 1
ATOM 6442 C C . GLU B 1 136 ? 10.383 -6.656 27.406 1 76 136 GLU B C 1
ATOM 6444 O O . GLU B 1 136 ? 9.68 -5.641 27.406 1 76 136 GLU B O 1
ATOM 6449 N N . PHE B 1 137 ? 10.266 -7.66 26.516 1 78.25 137 PHE B N 1
ATOM 6450 C CA . PHE B 1 137 ? 9.492 -7.348 25.328 1 78.25 137 PHE B CA 1
ATOM 6451 C C . PHE B 1 137 ? 8.516 -8.477 25 1 78.25 137 PHE B C 1
ATOM 6453 O O . PHE B 1 137 ? 7.484 -8.25 24.359 1 78.25 137 PHE B O 1
ATOM 6460 N N . ILE B 1 138 ? 8.906 -9.688 25.328 1 86.81 138 ILE B N 1
ATOM 6461 C CA . ILE B 1 138 ? 8.102 -10.859 25 1 86.81 138 ILE B CA 1
ATOM 6462 C C . ILE B 1 138 ? 7.906 -11.719 26.25 1 86.81 138 ILE B C 1
ATOM 6464 O O . ILE B 1 138 ? 8.836 -11.891 27.047 1 86.81 138 ILE B O 1
ATOM 6468 N N . THR B 1 139 ? 6.703 -12.156 26.453 1 90 139 THR B N 1
ATOM 6469 C CA . THR B 1 139 ? 6.422 -13.047 27.578 1 90 139 THR B CA 1
ATOM 6470 C C . THR B 1 139 ? 6.426 -14.508 27.125 1 90 139 THR B C 1
ATOM 6472 O O . THR B 1 139 ? 6.391 -14.789 25.922 1 90 139 THR B O 1
ATOM 6475 N N . TRP B 1 140 ? 6.496 -15.414 28.016 1 93.12 140 TRP B N 1
ATOM 6476 C CA . TRP B 1 140 ? 6.391 -16.844 27.719 1 93.12 140 TRP B CA 1
ATOM 6477 C C . TRP B 1 140 ? 5.047 -17.172 27.094 1 93.12 140 TRP B C 1
ATOM 6479 O O . TRP B 1 140 ? 4.965 -18.016 26.203 1 93.12 140 TRP B O 1
ATOM 6489 N N . ALA B 1 141 ? 4.027 -16.469 27.5 1 92.62 141 ALA B N 1
ATOM 6490 C CA . ALA B 1 141 ? 2.695 -16.688 26.938 1 92.62 141 ALA B CA 1
ATOM 6491 C C . ALA B 1 141 ? 2.668 -16.328 25.453 1 92.62 141 ALA B C 1
ATOM 6493 O O . ALA B 1 141 ? 1.979 -17 24.672 1 92.62 141 ALA B O 1
ATOM 6494 N N . ASP B 1 142 ? 3.441 -15.344 25.109 1 92.38 142 ASP B N 1
ATOM 6495 C CA . ASP B 1 142 ? 3.51 -14.938 23.719 1 92.38 142 ASP B CA 1
ATOM 6496 C C . ASP B 1 142 ? 4.121 -16.047 22.859 1 92.38 142 ASP B C 1
ATOM 6498 O O . ASP B 1 142 ? 3.668 -16.281 21.734 1 92.38 142 ASP B O 1
ATOM 6502 N N . ILE B 1 143 ? 5.094 -16.672 23.391 1 95.31 143 ILE B N 1
ATOM 6503 C CA . ILE B 1 143 ? 5.773 -17.75 22.656 1 95.31 143 ILE B CA 1
ATOM 6504 C C . ILE B 1 143 ? 4.816 -18.922 22.453 1 95.31 143 ILE B C 1
ATOM 6506 O O . ILE B 1 143 ? 4.691 -19.438 21.344 1 95.31 143 ILE B O 1
ATOM 6510 N N . PHE B 1 144 ? 4.07 -19.297 23.469 1 95.88 144 PHE B N 1
ATOM 6511 C CA . PHE B 1 144 ? 3.162 -20.422 23.375 1 95.88 144 PHE B CA 1
ATOM 6512 C C . PHE B 1 144 ? 1.966 -20.094 22.484 1 95.88 144 PHE B C 1
ATOM 6514 O O . PHE B 1 144 ? 1.464 -20.953 21.766 1 95.88 144 PHE B O 1
ATOM 6521 N N . LYS B 1 145 ? 1.491 -18.875 22.609 1 94.88 145 LYS B N 1
ATOM 6522 C CA . LYS B 1 145 ? 0.412 -18.453 21.719 1 94.88 145 LYS B CA 1
ATOM 6523 C C . LYS B 1 145 ? 0.836 -18.516 20.266 1 94.88 145 LYS B C 1
ATOM 6525 O O . LYS B 1 145 ? 0.095 -19.031 19.422 1 94.88 145 LYS B O 1
ATOM 6530 N N . TRP B 1 146 ? 2.004 -17.984 19.984 1 96.25 146 TRP B N 1
ATOM 6531 C CA . TRP B 1 146 ? 2.533 -18.047 18.625 1 96.25 146 TRP B CA 1
ATOM 6532 C C . TRP B 1 146 ? 2.648 -19.484 18.156 1 96.25 146 TRP B C 1
ATOM 6534 O O . TRP B 1 146 ? 2.252 -19.812 17.031 1 96.25 146 TRP B O 1
ATOM 6544 N N . LEU B 1 147 ? 3.18 -20.391 19 1 97.88 147 LEU B N 1
ATOM 6545 C CA . LEU B 1 147 ? 3.346 -21.812 18.703 1 97.88 147 LEU B CA 1
ATOM 6546 C C . LEU B 1 147 ? 2.002 -22.453 18.375 1 97.88 147 LEU B C 1
ATOM 6548 O O . LEU B 1 147 ? 1.847 -23.078 17.328 1 97.88 147 LEU B O 1
ATOM 6552 N N . GLY B 1 148 ? 1.06 -22.234 19.219 1 97.44 148 GLY B N 1
ATOM 6553 C CA . GLY B 1 148 ? -0.248 -22.859 19.062 1 97.44 148 GLY B CA 1
ATOM 6554 C C . GLY B 1 148 ? -1.001 -22.375 17.844 1 97.44 148 GLY B C 1
ATOM 6555 O O . GLY B 1 148 ? -1.534 -23.172 17.078 1 97.44 148 GLY B O 1
ATOM 6556 N N . ILE B 1 149 ? -1.017 -21.109 17.641 1 97.12 149 ILE B N 1
ATOM 6557 C CA . ILE B 1 149 ? -1.77 -20.516 16.547 1 97.12 149 ILE B CA 1
ATOM 6558 C C . ILE B 1 149 ? -1.134 -20.906 15.219 1 97.12 149 ILE B C 1
ATOM 6560 O O . ILE B 1 149 ? -1.837 -21.234 14.258 1 97.12 149 ILE B O 1
ATOM 6564 N N . THR B 1 150 ? 0.198 -20.891 15.133 1 97.94 150 THR B N 1
ATOM 6565 C CA . THR B 1 150 ? 0.896 -21.266 13.914 1 97.94 150 THR B CA 1
ATOM 6566 C C . THR B 1 150 ? 0.619 -22.719 13.555 1 97.94 150 THR B C 1
ATOM 6568 O O . THR B 1 150 ? 0.293 -23.031 12.406 1 97.94 150 THR B O 1
ATOM 6571 N N . ILE B 1 151 ? 0.693 -23.562 14.531 1 98.31 151 ILE B N 1
ATOM 6572 C CA . ILE B 1 151 ? 0.437 -24.969 14.297 1 98.31 151 ILE B CA 1
ATOM 6573 C C . ILE B 1 151 ? -1.018 -25.172 13.875 1 98.31 151 ILE B C 1
ATOM 6575 O O . ILE B 1 151 ? -1.304 -25.938 12.953 1 98.31 151 ILE B O 1
ATOM 6579 N N . MET B 1 152 ? -1.89 -24.484 14.516 1 98.06 152 MET B N 1
ATOM 6580 C CA . MET B 1 152 ? -3.311 -24.609 14.203 1 98.06 152 MET B CA 1
ATOM 6581 C C . MET B 1 152 ? -3.576 -24.266 12.742 1 98.06 152 MET B C 1
ATOM 6583 O O . MET B 1 152 ? -4.195 -25.031 12.016 1 98.06 152 MET B O 1
ATOM 6587 N N . PHE B 1 153 ? -3.086 -23.141 12.297 1 97.81 153 PHE B N 1
ATOM 6588 C CA . PHE B 1 153 ? -3.326 -22.703 10.922 1 97.81 153 PHE B CA 1
ATOM 6589 C C . PHE B 1 153 ? -2.631 -23.641 9.93 1 97.81 153 PHE B C 1
ATOM 6591 O O . PHE B 1 153 ? -3.184 -23.953 8.875 1 97.81 153 PHE B O 1
ATOM 6598 N N . ASN B 1 154 ? -1.426 -24.078 10.273 1 98.31 154 ASN B N 1
ATOM 6599 C CA . ASN B 1 154 ? -0.713 -25 9.398 1 98.31 154 ASN B CA 1
ATOM 6600 C C . ASN B 1 154 ? -1.505 -26.297 9.188 1 98.31 154 ASN B C 1
ATOM 6602 O O . ASN B 1 154 ? -1.657 -26.75 8.055 1 98.31 154 ASN B O 1
ATOM 6606 N N . LEU B 1 155 ? -1.984 -26.734 10.266 1 98.56 155 LEU B N 1
ATOM 6607 C CA . LEU B 1 155 ? -2.723 -27.984 10.188 1 98.56 155 LEU B CA 1
ATOM 6608 C C . LEU B 1 155 ? -4.043 -27.797 9.445 1 98.56 155 LEU B C 1
ATOM 6610 O O . LEU B 1 155 ? -4.445 -28.656 8.656 1 98.56 155 LEU B O 1
ATOM 6614 N N . LEU B 1 156 ? -4.684 -26.734 9.727 1 98.38 156 LEU B N 1
ATOM 6615 C CA . LEU B 1 156 ? -5.961 -26.469 9.086 1 98.38 156 LEU B CA 1
ATOM 6616 C C . LEU B 1 156 ? -5.797 -26.344 7.574 1 98.38 156 LEU B C 1
ATOM 6618 O O . LEU B 1 156 ? -6.523 -26.984 6.809 1 98.38 156 LEU B O 1
ATOM 6622 N N . VAL B 1 157 ? -4.844 -25.578 7.133 1 98.38 157 VAL B N 1
ATOM 6623 C CA . VAL B 1 157 ? -4.602 -25.375 5.707 1 98.38 157 VAL B CA 1
ATOM 6624 C C . VAL B 1 157 ? -4.133 -26.672 5.07 1 98.38 157 VAL B C 1
ATOM 6626 O O . VAL B 1 157 ? -4.555 -27.016 3.963 1 98.38 157 VAL B O 1
ATOM 6629 N N . PHE B 1 158 ? -3.328 -27.422 5.789 1 98.38 158 PHE B N 1
ATOM 6630 C CA . PHE B 1 158 ? -2.822 -28.703 5.305 1 98.38 158 PHE B CA 1
ATOM 6631 C C . PHE B 1 158 ? -3.963 -29.688 5.09 1 98.38 158 PHE B C 1
ATOM 6633 O O . PHE B 1 158 ? -4.074 -30.297 4.023 1 98.38 158 PHE B O 1
ATOM 6640 N N . LEU B 1 159 ? -4.828 -29.734 6.094 1 98.69 159 LEU B N 1
ATOM 6641 C CA . LEU B 1 159 ? -5.898 -30.734 6.012 1 98.69 159 LEU B CA 1
ATOM 6642 C C . LEU B 1 159 ? -6.961 -30.297 5.004 1 98.69 159 LEU B C 1
ATOM 6644 O O . LEU B 1 159 ? -7.609 -31.141 4.387 1 98.69 159 LEU B O 1
ATOM 6648 N N . ALA B 1 160 ? -7.121 -29 4.844 1 98.38 160 ALA B N 1
ATOM 6649 C CA . ALA B 1 160 ? -7.945 -28.547 3.729 1 98.38 160 ALA B CA 1
ATOM 6650 C C . ALA B 1 160 ? -7.367 -29 2.393 1 98.38 160 ALA B C 1
ATOM 6652 O O . ALA B 1 160 ? -8.102 -29.453 1.511 1 98.38 160 ALA B O 1
ATOM 6653 N N . GLY B 1 161 ? -6.055 -28.906 2.266 1 98.44 161 GLY B N 1
ATOM 6654 C CA . GLY B 1 161 ? -5.379 -29.406 1.076 1 98.44 161 GLY B CA 1
ATOM 6655 C C . GLY B 1 161 ? -5.508 -30.906 0.9 1 98.44 161 GLY B C 1
ATOM 6656 O O . GLY B 1 161 ? -5.668 -31.391 -0.221 1 98.44 161 GLY B O 1
ATOM 6657 N N . VAL B 1 162 ? -5.414 -31.609 2.031 1 98.25 162 VAL B N 1
ATOM 6658 C CA . VAL B 1 162 ? -5.582 -33.062 1.989 1 98.25 162 VAL B CA 1
ATOM 6659 C C . VAL B 1 162 ? -6.996 -33.406 1.532 1 98.25 162 VAL B C 1
ATOM 6661 O O . VAL B 1 162 ? -7.184 -34.281 0.669 1 98.25 162 VAL B O 1
ATOM 6664 N N . PHE B 1 163 ? -7.934 -32.719 2.031 1 98 163 PHE B N 1
ATOM 6665 C CA . PHE B 1 163 ? -9.328 -32.969 1.668 1 98 163 PHE B CA 1
ATOM 6666 C C . PHE B 1 163 ? -9.539 -32.75 0.177 1 98 163 PHE B C 1
ATOM 6668 O O . PHE B 1 163 ? -10.117 -33.594 -0.508 1 98 163 PHE B O 1
ATOM 6675 N N . THR B 1 164 ? -9.109 -31.641 -0.307 1 96.94 164 THR B N 1
ATOM 6676 C CA . THR B 1 164 ? -9.281 -31.344 -1.725 1 96.94 164 THR B CA 1
ATOM 6677 C C . THR B 1 164 ? -8.492 -32.312 -2.586 1 96.94 164 THR B C 1
ATOM 6679 O O . THR B 1 164 ? -8.883 -32.625 -3.723 1 96.94 164 THR B O 1
ATOM 6682 N N . GLY B 1 165 ? -7.426 -32.844 -2.029 1 96 165 GLY B N 1
ATOM 6683 C CA . GLY B 1 165 ? -6.672 -33.875 -2.723 1 96 165 GLY B CA 1
ATOM 6684 C C . GLY B 1 165 ? -7.441 -35.188 -2.877 1 96 165 GLY B C 1
ATOM 6685 O O . GLY B 1 165 ? -7.27 -35.906 -3.863 1 96 165 GLY B O 1
ATOM 6686 N N . MET B 1 166 ? -8.312 -35.438 -1.912 1 95.62 166 MET B N 1
ATOM 6687 C CA . MET B 1 166 ? -9.117 -36.656 -1.961 1 95.62 166 MET B CA 1
ATOM 6688 C C . MET B 1 166 ? -10.195 -36.531 -3.029 1 95.62 166 MET B C 1
ATOM 6690 O O . MET B 1 166 ? -10.617 -37.562 -3.59 1 95.62 166 MET B O 1
ATOM 6694 N N . ILE B 1 167 ? -10.516 -35.312 -3.352 1 94.94 167 ILE B N 1
ATOM 6695 C CA . ILE B 1 167 ? -11.648 -35.156 -4.27 1 94.94 167 ILE B CA 1
ATOM 6696 C C . ILE B 1 167 ? -11.141 -34.75 -5.648 1 94.94 167 ILE B C 1
ATOM 6698 O O . ILE B 1 167 ? -11.93 -34.625 -6.594 1 94.94 167 ILE B O 1
ATOM 6702 N N . SER B 1 168 ? -9.898 -34.5 -5.754 1 93.5 168 SER B N 1
ATOM 6703 C CA . SER B 1 168 ? -9.32 -34.094 -7.023 1 93.5 168 SER B CA 1
ATOM 6704 C C . SER B 1 168 ? -8.391 -35.156 -7.586 1 93.5 168 SER B C 1
ATOM 6706 O O . SER B 1 168 ? -7.773 -35.906 -6.832 1 93.5 168 SER B O 1
ATOM 6708 N N . GLY B 1 169 ? -8.234 -35.219 -8.883 1 91.94 169 GLY B N 1
ATOM 6709 C CA . GLY B 1 169 ? -7.328 -36.125 -9.539 1 91.94 169 GLY B CA 1
ATOM 6710 C C . GLY B 1 169 ? -6.148 -35.438 -10.203 1 91.94 169 GLY B C 1
ATOM 6711 O O . GLY B 1 169 ? -5.367 -36.094 -10.906 1 91.94 169 GLY B O 1
ATOM 6712 N N . ILE B 1 170 ? -6.137 -34.156 -10.07 1 90.31 170 ILE B N 1
ATOM 6713 C CA . ILE B 1 170 ? -5.066 -33.344 -10.656 1 90.31 170 ILE B CA 1
ATOM 6714 C C . ILE B 1 170 ? -4.453 -32.438 -9.594 1 90.31 170 ILE B C 1
ATOM 6716 O O . ILE B 1 170 ? -5.176 -31.75 -8.875 1 90.31 170 ILE B O 1
ATOM 6720 N N . SER B 1 171 ? -3.072 -32.438 -9.492 1 91.75 171 SER B N 1
ATOM 6721 C CA . SER B 1 171 ? -2.371 -31.703 -8.438 1 91.75 171 SER B CA 1
ATOM 6722 C C . SER B 1 171 ? -2.672 -30.219 -8.5 1 91.75 171 SER B C 1
ATOM 6724 O O . SER B 1 171 ? -2.914 -29.578 -7.469 1 91.75 171 SER B O 1
ATOM 6726 N N . ALA B 1 172 ? -2.664 -29.656 -9.742 1 87.56 172 ALA B N 1
ATOM 6727 C CA . ALA B 1 172 ? -2.932 -28.234 -9.898 1 87.56 172 ALA B CA 1
ATOM 6728 C C . ALA B 1 172 ? -4.336 -27.891 -9.422 1 87.56 172 ALA B C 1
ATOM 6730 O O . ALA B 1 172 ? -4.539 -26.844 -8.773 1 87.56 172 ALA B O 1
ATOM 6731 N N . VAL B 1 173 ? -5.293 -28.703 -9.664 1 90.56 173 VAL B N 1
ATOM 6732 C CA . VAL B 1 173 ? -6.672 -28.5 -9.234 1 90.56 173 VAL B CA 1
ATOM 6733 C C . VAL B 1 173 ? -6.762 -28.578 -7.715 1 90.56 173 VAL B C 1
ATOM 6735 O O . VAL B 1 173 ? -7.449 -27.766 -7.086 1 90.56 173 VAL B O 1
ATOM 6738 N N . GLN B 1 174 ? -6.039 -29.531 -7.164 1 94.81 174 GLN B N 1
ATOM 6739 C CA . GLN B 1 174 ? -5.98 -29.656 -5.711 1 94.81 174 GLN B CA 1
ATOM 6740 C C . GLN B 1 174 ? -5.504 -28.359 -5.066 1 94.81 174 GLN B C 1
ATOM 6742 O O . GLN B 1 174 ? -6.121 -27.859 -4.121 1 94.81 174 GLN B O 1
ATOM 6747 N N . GLY B 1 175 ? -4.426 -27.828 -5.574 1 95 175 GLY B N 1
ATOM 6748 C CA . GLY B 1 175 ? -3.887 -26.594 -5.039 1 95 175 GLY B CA 1
ATOM 6749 C C . GLY B 1 175 ? -4.871 -25.438 -5.102 1 95 175 GLY B C 1
ATOM 6750 O O . GLY B 1 175 ? -5.164 -24.812 -4.082 1 95 175 GLY B O 1
ATOM 6751 N N . ILE B 1 176 ? -5.461 -25.188 -6.207 1 91.88 176 ILE B N 1
ATOM 6752 C CA . ILE B 1 176 ? -6.375 -24.062 -6.43 1 91.88 176 ILE B CA 1
ATOM 6753 C C . ILE B 1 176 ? -7.645 -24.266 -5.605 1 91.88 176 ILE B C 1
ATOM 6755 O O . ILE B 1 176 ? -8.125 -23.344 -4.957 1 91.88 176 ILE B O 1
ATOM 6759 N N . LEU B 1 177 ? -8.148 -25.484 -5.598 1 94.19 177 LEU B N 1
ATOM 6760 C CA . LEU B 1 177 ? -9.391 -25.797 -4.891 1 94.19 177 LEU B CA 1
ATOM 6761 C C . LEU B 1 177 ? -9.219 -25.609 -3.389 1 94.19 177 LEU B C 1
ATOM 6763 O O . LEU B 1 177 ? -10.172 -25.266 -2.689 1 94.19 177 LEU B O 1
ATOM 6767 N N . THR B 1 178 ? -7.984 -25.859 -2.945 1 97.19 178 THR B N 1
ATOM 6768 C CA . THR B 1 178 ? -7.723 -25.672 -1.522 1 97.19 178 THR B CA 1
ATOM 6769 C C . THR B 1 178 ? -7.98 -24.219 -1.11 1 97.19 178 THR B C 1
ATOM 6771 O O . THR B 1 178 ? -8.688 -23.969 -0.137 1 97.19 178 THR B O 1
ATOM 6774 N N . TYR B 1 179 ? -7.5 -23.312 -1.854 1 96.12 179 TYR B N 1
ATOM 6775 C CA . TYR B 1 179 ? -7.66 -21.891 -1.521 1 96.12 179 TYR B CA 1
ATOM 6776 C C . TYR B 1 179 ? -9.102 -21.453 -1.733 1 96.12 179 TYR B C 1
ATOM 6778 O O . TYR B 1 179 ? -9.633 -20.656 -0.95 1 96.12 179 TYR B O 1
ATOM 6786 N N . ILE B 1 180 ? -9.734 -21.938 -2.75 1 93.12 180 ILE B N 1
ATOM 6787 C CA . ILE B 1 180 ? -11.148 -21.641 -2.965 1 93.12 180 ILE B CA 1
ATOM 6788 C C . ILE B 1 180 ? -11.969 -22.141 -1.779 1 93.12 180 ILE B C 1
ATOM 6790 O O . ILE B 1 180 ? -12.82 -21.406 -1.258 1 93.12 180 ILE B O 1
ATOM 6794 N N . PHE B 1 181 ? -11.664 -23.359 -1.388 1 94.94 181 PHE B N 1
ATOM 6795 C CA . PHE B 1 181 ? -12.367 -24 -0.282 1 94.94 181 PHE B CA 1
ATOM 6796 C C . PHE B 1 181 ? -12.242 -23.156 0.989 1 94.94 181 PHE B C 1
ATOM 6798 O O . PHE B 1 181 ? -13.227 -22.969 1.707 1 94.94 181 PHE B O 1
ATOM 6805 N N . LEU B 1 182 ? -11.109 -22.656 1.213 1 96.44 182 LEU B N 1
ATOM 6806 C CA . LEU B 1 182 ? -10.828 -21.922 2.441 1 96.44 182 LEU B CA 1
ATOM 6807 C C . LEU B 1 182 ? -11.406 -20.5 2.375 1 96.44 182 LEU B C 1
ATOM 6809 O O . LEU B 1 182 ? -11.711 -19.906 3.41 1 96.44 182 LEU B O 1
ATOM 6813 N N . LEU B 1 183 ? -11.648 -20 1.222 1 95.06 183 LEU B N 1
ATOM 6814 C CA . LEU B 1 183 ? -12.133 -18.625 1.048 1 95.06 183 LEU B CA 1
ATOM 6815 C C . LEU B 1 183 ? -13.633 -18.609 0.792 1 95.06 183 LEU B C 1
ATOM 6817 O O . LEU B 1 183 ? -14.289 -17.578 0.955 1 95.06 183 LEU B O 1
ATOM 6821 N N . LEU B 1 184 ? -14.203 -19.688 0.391 1 93.75 184 LEU B N 1
ATOM 6822 C CA . LEU B 1 184 ? -15.547 -19.75 -0.173 1 93.75 184 LEU B CA 1
ATOM 6823 C C . LEU B 1 184 ? -16.578 -19.281 0.834 1 93.75 184 LEU B C 1
ATOM 6825 O O . LEU B 1 184 ? -17.438 -18.453 0.506 1 93.75 184 LEU B O 1
ATOM 6829 N N . PRO B 1 185 ? -16.547 -19.734 2.072 1 92.12 185 PRO B N 1
ATOM 6830 C CA . PRO B 1 185 ? -17.594 -19.281 2.996 1 92.12 185 PRO B CA 1
ATOM 6831 C C . PRO B 1 185 ? -17.625 -17.766 3.16 1 92.12 185 PRO B C 1
ATOM 6833 O O . PRO B 1 185 ? -18.703 -17.156 3.072 1 92.12 185 PRO B O 1
ATOM 6836 N N . MET B 1 186 ? -16.531 -17.203 3.371 1 92.31 186 MET B N 1
ATOM 6837 C CA . MET B 1 186 ? -16.469 -15.758 3.49 1 92.31 186 MET B CA 1
ATOM 6838 C C . MET B 1 186 ? -16.781 -15.086 2.158 1 92.31 186 MET B C 1
ATOM 6840 O O . MET B 1 186 ? -17.531 -14.109 2.117 1 92.31 186 MET B O 1
ATOM 6844 N N . GLY B 1 187 ? -16.219 -15.602 1.085 1 92.5 187 GLY B N 1
ATOM 6845 C CA . GLY B 1 187 ? -16.453 -15.039 -0.233 1 92.5 187 GLY B CA 1
ATOM 6846 C C . GLY B 1 187 ? -17.922 -15.023 -0.624 1 92.5 187 GLY B C 1
ATOM 6847 O O . GLY B 1 187 ? -18.422 -14.023 -1.145 1 92.5 187 GLY B O 1
ATOM 6848 N N . LEU B 1 188 ? -18.562 -16.094 -0.364 1 93.06 188 LEU B N 1
ATOM 6849 C CA . LEU B 1 188 ? -19.984 -16.188 -0.692 1 93.06 188 LEU B CA 1
ATOM 6850 C C . LEU B 1 188 ? -20.812 -15.211 0.136 1 93.06 188 LEU B C 1
ATOM 6852 O O . LEU B 1 188 ? -21.703 -14.555 -0.389 1 93.06 188 LEU B O 1
ATOM 6856 N N . LEU B 1 189 ? -20.5 -15.102 1.366 1 91.56 189 LEU B N 1
ATOM 6857 C CA . LEU B 1 189 ? -21.203 -14.172 2.238 1 91.56 189 LEU B CA 1
ATOM 6858 C C . LEU B 1 189 ? -21.016 -12.734 1.765 1 91.56 189 LEU B C 1
ATOM 6860 O O . LEU B 1 189 ? -21.984 -11.961 1.719 1 91.56 189 LEU B O 1
ATOM 6864 N N . VAL B 1 190 ? -19.844 -12.469 1.451 1 92.12 190 VAL B N 1
ATOM 6865 C CA . VAL B 1 190 ? -19.531 -11.117 0.986 1 92.12 190 VAL B CA 1
ATOM 6866 C C . VAL B 1 190 ? -20.25 -10.844 -0.329 1 92.12 190 VAL B C 1
ATOM 6868 O O . VAL B 1 190 ? -20.875 -9.797 -0.49 1 92.12 190 VAL B O 1
ATOM 6871 N N . LEU B 1 191 ? -20.203 -11.797 -1.258 1 93.31 191 LEU B N 1
ATOM 6872 C CA . LEU B 1 191 ? -20.859 -11.633 -2.549 1 93.31 191 LEU B CA 1
ATOM 6873 C C . LEU B 1 191 ? -22.359 -11.477 -2.371 1 93.31 191 LEU B C 1
ATOM 6875 O O . LEU B 1 191 ? -22.984 -10.625 -3.01 1 93.31 191 LEU B O 1
ATOM 6879 N N . LEU B 1 192 ? -22.906 -12.211 -1.49 1 91.69 192 LEU B N 1
ATOM 6880 C CA . LEU B 1 192 ? -24.344 -12.117 -1.238 1 91.69 192 LEU B CA 1
ATOM 6881 C C . LEU B 1 192 ? -24.703 -10.789 -0.573 1 91.69 192 LEU B C 1
ATOM 6883 O O . LEU B 1 192 ? -25.625 -10.109 -0.998 1 91.69 192 LEU B O 1
ATOM 6887 N N . ALA B 1 193 ? -23.922 -10.453 0.378 1 90.38 193 ALA B N 1
ATOM 6888 C CA . ALA B 1 193 ? -24.188 -9.227 1.127 1 90.38 193 ALA B CA 1
ATOM 6889 C C . ALA B 1 193 ? -24.141 -8 0.214 1 90.38 193 ALA B C 1
ATOM 6891 O O . ALA B 1 193 ? -24.953 -7.078 0.361 1 90.38 193 ALA B O 1
ATOM 6892 N N . TYR B 1 194 ? -23.344 -8.023 -0.741 1 90.12 194 TYR B N 1
ATOM 6893 C CA . TYR B 1 194 ? -23.172 -6.852 -1.589 1 90.12 194 TYR B CA 1
ATOM 6894 C C . TYR B 1 194 ? -24.156 -6.875 -2.76 1 90.12 194 TYR B C 1
ATOM 6896 O O . TYR B 1 194 ? -24.359 -5.859 -3.422 1 90.12 194 TYR B O 1
ATOM 6904 N N . ASN B 1 195 ? -24.734 -8.047 -3.023 1 91.19 195 ASN B N 1
ATOM 6905 C CA . ASN B 1 195 ? -25.703 -8.133 -4.102 1 91.19 195 ASN B CA 1
ATOM 6906 C C . ASN B 1 195 ? -27.141 -7.949 -3.582 1 91.19 195 ASN B C 1
ATOM 6908 O O . ASN B 1 195 ? -28.016 -7.488 -4.312 1 91.19 195 ASN B O 1
ATOM 6912 N N . LEU B 1 196 ? -27.359 -8.172 -2.395 1 90.81 196 LEU B N 1
ATOM 6913 C CA . LEU B 1 196 ? -28.703 -8.195 -1.837 1 90.81 196 LEU B CA 1
ATOM 6914 C C . LEU B 1 196 ? -29.328 -6.805 -1.851 1 90.81 196 LEU B C 1
ATOM 6916 O O . LEU B 1 196 ? -30.531 -6.656 -2.064 1 90.81 196 LEU B O 1
ATOM 6920 N N . PRO B 1 197 ? -28.547 -5.75 -1.61 1 89 197 PRO B N 1
ATOM 6921 C CA . PRO B 1 197 ? -29.141 -4.41 -1.647 1 89 197 PRO B CA 1
ATOM 6922 C C . PRO B 1 197 ? -29.828 -4.102 -2.982 1 89 197 PRO B C 1
ATOM 6924 O O . PRO B 1 197 ? -30.75 -3.285 -3.037 1 89 197 PRO B O 1
ATOM 6927 N N . PHE B 1 198 ? -29.422 -4.785 -4.094 1 87.44 198 PHE B N 1
ATOM 6928 C CA . PHE B 1 198 ? -30.047 -4.57 -5.395 1 87.44 198 PHE B CA 1
ATOM 6929 C C . PHE B 1 198 ? -31.453 -5.16 -5.434 1 87.44 198 PHE B C 1
ATOM 6931 O O . PHE B 1 198 ? -32.281 -4.75 -6.246 1 87.44 198 PHE B O 1
ATOM 6938 N N . TYR B 1 199 ? -31.719 -6.086 -4.527 1 89.31 199 TYR B N 1
ATOM 6939 C CA . TYR B 1 199 ? -32.969 -6.832 -4.629 1 89.31 199 TYR B CA 1
ATOM 6940 C C . TYR B 1 199 ? -33.812 -6.664 -3.371 1 89.31 199 TYR B C 1
ATOM 6942 O O . TYR B 1 199 ? -35 -6.93 -3.383 1 89.31 199 TYR B O 1
ATOM 6950 N N . LEU B 1 200 ? -33.188 -6.277 -2.334 1 91.25 200 LEU B N 1
ATOM 6951 C CA . LEU B 1 200 ? -33.875 -6.066 -1.067 1 91.25 200 LEU B CA 1
ATOM 6952 C C . LEU B 1 200 ? -33.75 -4.613 -0.618 1 91.25 200 LEU B C 1
ATOM 6954 O O . LEU B 1 200 ? -32.719 -4.199 -0.111 1 91.25 200 LEU B O 1
ATOM 6958 N N . TYR B 1 201 ? -34.906 -3.955 -0.698 1 92.19 201 TYR B N 1
ATOM 6959 C CA . TYR B 1 201 ? -34.938 -2.547 -0.321 1 92.19 201 TYR B CA 1
ATOM 6960 C C . TYR B 1 201 ? -34.781 -2.379 1.184 1 92.19 201 TYR B C 1
ATOM 6962 O O . TYR B 1 201 ? -35.531 -2.965 1.97 1 92.19 201 TYR B O 1
ATOM 6970 N N . GLY B 1 202 ? -33.688 -1.755 1.54 1 93.56 202 GLY B N 1
ATOM 6971 C CA . GLY B 1 202 ? -33.438 -1.509 2.953 1 93.56 202 GLY B CA 1
ATOM 6972 C C . GLY B 1 202 ? -32.375 -2.41 3.541 1 93.56 202 GLY B C 1
ATOM 6973 O O . GLY B 1 202 ? -32.031 -2.295 4.723 1 93.56 202 GLY B O 1
ATOM 6974 N N . PHE B 1 203 ? -31.906 -3.273 2.727 1 92.62 203 PHE B N 1
ATOM 6975 C CA . PHE B 1 203 ? -30.859 -4.172 3.219 1 92.62 203 PHE B CA 1
ATOM 6976 C C . PHE B 1 203 ? -29.625 -3.393 3.629 1 92.62 203 PHE B C 1
ATOM 6978 O O . PHE B 1 203 ? -29.109 -2.58 2.857 1 92.62 203 PHE B O 1
ATOM 6985 N N . ALA B 1 204 ? -29.094 -3.643 4.879 1 92.12 204 ALA B N 1
ATOM 6986 C CA . ALA B 1 204 ? -27.938 -2.92 5.426 1 92.12 204 ALA B CA 1
ATOM 6987 C C . ALA B 1 204 ? -26.656 -3.697 5.203 1 92.12 204 ALA B C 1
ATOM 6989 O O . ALA B 1 204 ? -26.141 -4.336 6.125 1 92.12 204 ALA B O 1
ATOM 6990 N N . ASP B 1 205 ? -26.078 -3.633 4.078 1 88.62 205 ASP B N 1
ATOM 6991 C CA . ASP B 1 205 ? -24.906 -4.414 3.699 1 88.62 205 ASP B CA 1
ATOM 6992 C C . ASP B 1 205 ? -23.703 -4.062 4.574 1 88.62 205 ASP B C 1
ATOM 6994 O O . ASP B 1 205 ? -22.969 -4.945 5.004 1 88.62 205 ASP B O 1
ATOM 6998 N N . ARG B 1 206 ? -23.5 -2.83 4.918 1 86.38 206 ARG B N 1
ATOM 6999 C CA . ARG B 1 206 ? -22.359 -2.418 5.723 1 86.38 206 ARG B CA 1
ATOM 7000 C C . ARG B 1 206 ? -22.422 -3.025 7.121 1 86.38 206 ARG B C 1
ATOM 7002 O O . ARG B 1 206 ? -21.391 -3.418 7.68 1 86.38 206 ARG B O 1
ATOM 7009 N N . TYR B 1 207 ? -23.609 -2.955 7.613 1 88.44 207 TYR B N 1
ATOM 7010 C CA . TYR B 1 207 ? -23.812 -3.551 8.93 1 88.44 207 TYR B CA 1
ATOM 7011 C C . TYR B 1 207 ? -23.484 -5.039 8.906 1 88.44 207 TYR B C 1
ATOM 7013 O O . TYR B 1 207 ? -22.812 -5.543 9.812 1 88.44 207 TYR B O 1
ATOM 7021 N N . VAL B 1 208 ? -23.859 -5.707 7.871 1 85.81 208 VAL B N 1
ATOM 7022 C CA . VAL B 1 208 ? -23.641 -7.141 7.738 1 85.81 208 VAL B CA 1
ATOM 7023 C C . VAL B 1 208 ? -22.156 -7.422 7.559 1 85.81 208 VAL B C 1
ATOM 7025 O O . VAL B 1 208 ? -21.625 -8.383 8.125 1 85.81 208 VAL B O 1
ATOM 7028 N N . MET B 1 209 ? -21.469 -6.617 6.898 1 83.38 209 MET B N 1
ATOM 7029 C CA . MET B 1 209 ? -20.062 -6.812 6.574 1 83.38 209 MET B CA 1
ATOM 7030 C C . MET B 1 209 ? -19.172 -6.512 7.777 1 83.38 209 MET B C 1
ATOM 7032 O O . MET B 1 209 ? -18.047 -6.992 7.859 1 83.38 209 MET B O 1
ATOM 7036 N N . GLU B 1 210 ? -19.547 -5.633 8.586 1 74.75 210 GLU B N 1
ATOM 7037 C CA . GLU B 1 210 ? -18.766 -5.32 9.781 1 74.75 210 GLU B CA 1
ATOM 7038 C C . GLU B 1 210 ? -18.859 -6.434 10.812 1 74.75 210 GLU B C 1
ATOM 7040 O O . GLU B 1 210 ? -18.016 -6.543 11.703 1 74.75 210 GLU B O 1
ATOM 7045 N N . SER B 1 211 ? -19.859 -7.363 10.594 1 66.12 211 SER B N 1
ATOM 7046 C CA . SER B 1 211 ? -19.969 -8.508 11.492 1 66.12 211 SER B CA 1
ATOM 7047 C C . SER B 1 211 ? -18.891 -9.547 11.203 1 66.12 211 SER B C 1
ATOM 7049 O O . SER B 1 211 ? -18.828 -10.078 10.094 1 66.12 211 SER B O 1
ATOM 7051 N N . LYS B 1 212 ? -17.688 -9.641 11.852 1 70.94 212 LYS B N 1
ATOM 7052 C CA . LYS B 1 212 ? -16.516 -10.523 11.867 1 70.94 212 LYS B CA 1
ATOM 7053 C C . LYS B 1 212 ? -16.594 -11.555 10.742 1 70.94 212 LYS B C 1
ATOM 7055 O O . LYS B 1 212 ? -16.406 -12.75 10.977 1 70.94 212 LYS B O 1
ATOM 7060 N N . VAL B 1 213 ? -16.953 -11.125 9.508 1 79.75 213 VAL B N 1
ATOM 7061 C CA . VAL B 1 213 ? -17.031 -11.969 8.32 1 79.75 213 VAL B CA 1
ATOM 7062 C C . VAL B 1 213 ? -15.664 -12.57 8.023 1 79.75 213 VAL B C 1
ATOM 7064 O O . VAL B 1 213 ? -15.57 -13.664 7.453 1 79.75 213 VAL B O 1
ATOM 7067 N N . GLU B 1 214 ? -14.656 -11.977 8.547 1 81.69 214 GLU B N 1
ATOM 7068 C CA . GLU B 1 214 ? -13.289 -12.414 8.281 1 81.69 214 GLU B CA 1
ATOM 7069 C C . GLU B 1 214 ? -13 -13.758 8.938 1 81.69 214 GLU B C 1
ATOM 7071 O O . GLU B 1 214 ? -12.164 -14.523 8.453 1 81.69 214 GLU B O 1
ATOM 7076 N N . SER B 1 215 ? -13.758 -14.117 9.969 1 85.81 215 SER B N 1
ATOM 7077 C CA . SER B 1 215 ? -13.516 -15.352 10.703 1 85.81 215 SER B CA 1
ATOM 7078 C C . SER B 1 215 ? -14.047 -16.562 9.945 1 85.81 215 SER B C 1
ATOM 7080 O O . SER B 1 215 ? -13.711 -17.703 10.266 1 85.81 215 SER B O 1
ATOM 7082 N N . PHE B 1 216 ? -14.773 -16.281 8.883 1 90.25 216 PHE B N 1
ATOM 7083 C CA . PHE B 1 216 ? -15.359 -17.375 8.125 1 90.25 216 PHE B CA 1
ATOM 7084 C C . PHE B 1 216 ? -14.352 -17.922 7.109 1 90.25 216 PHE B C 1
ATOM 7086 O O . PHE B 1 216 ? -14.641 -18.891 6.406 1 90.25 216 PHE B O 1
ATOM 7093 N N . SER B 1 217 ? -13.18 -17.297 7.078 1 93.06 217 SER B N 1
ATOM 7094 C CA . SER B 1 217 ? -12.062 -17.797 6.289 1 93.06 217 SER B CA 1
ATOM 7095 C C . SER B 1 217 ? -10.781 -17.859 7.117 1 93.06 217 SER B C 1
ATOM 7097 O O . SER B 1 217 ? -10.211 -16.812 7.449 1 93.06 217 SER B O 1
ATOM 7099 N N . PRO B 1 218 ? -10.344 -19.047 7.32 1 93.69 218 PRO B N 1
ATOM 7100 C CA . PRO B 1 218 ? -9.094 -19.172 8.07 1 93.69 218 PRO B CA 1
ATOM 7101 C C . PRO B 1 218 ? -7.922 -18.453 7.387 1 93.69 218 PRO B C 1
ATOM 7103 O O . PRO B 1 218 ? -7.008 -17.984 8.055 1 93.69 218 PRO B O 1
ATOM 7106 N N . LEU B 1 219 ? -7.992 -18.359 6.082 1 94.81 219 LEU B N 1
ATOM 7107 C CA . LEU B 1 219 ? -6.922 -17.688 5.352 1 94.81 219 LEU B CA 1
ATOM 7108 C C . LEU B 1 219 ? -6.918 -16.188 5.648 1 94.81 219 LEU B C 1
ATOM 7110 O O . LEU B 1 219 ? -5.855 -15.602 5.875 1 94.81 219 LEU B O 1
ATOM 7114 N N . VAL B 1 220 ? -8.125 -15.656 5.68 1 92.88 220 VAL B N 1
ATOM 7115 C CA . VAL B 1 220 ? -8.234 -14.227 5.941 1 92.88 220 VAL B CA 1
ATOM 7116 C C . VAL B 1 220 ? -7.918 -13.938 7.41 1 92.88 220 VAL B C 1
ATOM 7118 O O . VAL B 1 220 ? -7.219 -12.977 7.727 1 92.88 220 VAL B O 1
ATOM 7121 N N . ALA B 1 221 ? -8.406 -14.75 8.281 1 93.44 221 ALA B N 1
ATOM 7122 C CA . ALA B 1 221 ? -8.086 -14.609 9.695 1 93.44 221 ALA B CA 1
ATOM 7123 C C . ALA B 1 221 ? -6.574 -14.648 9.922 1 93.44 221 ALA B C 1
ATOM 7125 O O . ALA B 1 221 ? -6.031 -13.852 10.68 1 93.44 221 ALA B O 1
ATOM 7126 N N . LEU B 1 222 ? -5.918 -15.547 9.219 1 94.31 222 LEU B N 1
ATOM 7127 C CA . LEU B 1 222 ? -4.473 -15.719 9.32 1 94.31 222 LEU B CA 1
ATOM 7128 C C . LEU B 1 222 ? -3.746 -14.461 8.844 1 94.31 222 LEU B C 1
ATOM 7130 O O . LEU B 1 222 ? -2.744 -14.062 9.438 1 94.31 222 LEU B O 1
ATOM 7134 N N . SER B 1 223 ? -4.27 -13.844 7.852 1 92.25 223 SER B N 1
ATOM 7135 C CA . SER B 1 223 ? -3.621 -12.672 7.27 1 92.25 223 SER B CA 1
ATOM 7136 C C . SER B 1 223 ? -3.742 -11.461 8.188 1 92.25 223 SER B C 1
ATOM 7138 O O . SER B 1 223 ? -3.064 -10.453 7.98 1 92.25 223 SER B O 1
ATOM 7140 N N . GLN B 1 224 ? -4.594 -11.508 9.258 1 90.25 224 GLN B N 1
ATOM 7141 C CA . GLN B 1 224 ? -4.828 -10.367 10.133 1 90.25 224 GLN B CA 1
ATOM 7142 C C . GLN B 1 224 ? -4.359 -10.656 11.555 1 90.25 224 GLN B C 1
ATOM 7144 O O . GLN B 1 224 ? -4.578 -9.859 12.461 1 90.25 224 GLN B O 1
ATOM 7149 N N . VAL B 1 225 ? -3.67 -11.703 11.758 1 92.06 225 VAL B N 1
ATOM 7150 C CA . VAL B 1 225 ? -3.396 -12.188 13.109 1 92.06 225 VAL B CA 1
ATOM 7151 C C . VAL B 1 225 ? -2.363 -11.289 13.781 1 92.06 225 VAL B C 1
ATOM 7153 O O . VAL B 1 225 ? -2.264 -11.258 15.008 1 92.06 225 VAL B O 1
ATOM 7156 N N . ASP B 1 226 ? -1.569 -10.578 13.016 1 88.25 226 ASP B N 1
ATOM 7157 C CA . ASP B 1 226 ? -0.541 -9.719 13.594 1 88.25 226 ASP B CA 1
ATOM 7158 C C . ASP B 1 226 ? -1.163 -8.508 14.273 1 88.25 226 ASP B C 1
ATOM 7160 O O . ASP B 1 226 ? -0.591 -7.961 15.227 1 88.25 226 ASP B O 1
ATOM 7164 N N . TYR B 1 227 ? -2.414 -8.062 13.914 1 85.31 227 TYR B N 1
ATOM 7165 C CA . TYR B 1 227 ? -3.004 -6.867 14.516 1 85.31 227 TYR B CA 1
ATOM 7166 C C . TYR B 1 227 ? -4.375 -7.172 15.102 1 85.31 227 TYR B C 1
ATOM 7168 O O . TYR B 1 227 ? -4.926 -6.371 15.859 1 85.31 227 TYR B O 1
ATOM 7176 N N . ARG B 1 228 ? -4.953 -8.297 14.664 1 86.88 228 ARG B N 1
ATOM 7177 C CA . ARG B 1 228 ? -6.234 -8.734 15.211 1 86.88 228 ARG B CA 1
ATOM 7178 C C . ARG B 1 228 ? -6.105 -10.086 15.891 1 86.88 228 ARG B C 1
ATOM 7180 O O . ARG B 1 228 ? -6.117 -11.125 15.234 1 86.88 228 ARG B O 1
ATOM 7187 N N . PRO B 1 229 ? -6 -10.078 17.172 1 87.94 229 PRO B N 1
ATOM 7188 C CA . PRO B 1 229 ? -5.938 -11.367 17.875 1 87.94 229 PRO B CA 1
ATOM 7189 C C . PRO B 1 229 ? -7.184 -12.219 17.641 1 87.94 229 PRO B C 1
ATOM 7191 O O . PRO B 1 229 ? -8.289 -11.688 17.547 1 87.94 229 PRO B O 1
ATOM 7194 N N . LEU B 1 230 ? -7.012 -13.523 17.609 1 91.75 230 LEU B N 1
ATOM 7195 C CA . LEU B 1 230 ? -8.117 -14.453 17.375 1 91.75 230 LEU B CA 1
ATOM 7196 C C . LEU B 1 230 ? -8.969 -14.594 18.641 1 91.75 230 LEU B C 1
ATOM 7198 O O . LEU B 1 230 ? -8.438 -14.672 19.75 1 91.75 230 LEU B O 1
ATOM 7202 N N . GLY B 1 231 ? -10.305 -14.609 18.438 1 90.62 231 GLY B N 1
ATOM 7203 C CA . GLY B 1 231 ? -11.211 -14.883 19.531 1 90.62 231 GLY B CA 1
ATOM 7204 C C . GLY B 1 231 ? -11.242 -16.344 19.938 1 90.62 231 GLY B C 1
ATOM 7205 O O . GLY B 1 231 ? -10.852 -17.219 19.156 1 90.62 231 GLY B O 1
ATOM 7206 N N . ALA B 1 232 ? -11.703 -16.641 21.125 1 93.19 232 ALA B N 1
ATOM 7207 C CA . ALA B 1 232 ? -11.773 -18 21.656 1 93.19 232 ALA B CA 1
ATOM 7208 C C . ALA B 1 232 ? -12.688 -18.875 20.797 1 93.19 232 ALA B C 1
ATOM 7210 O O . ALA B 1 232 ? -12.359 -20.031 20.516 1 93.19 232 ALA B O 1
ATOM 7211 N N . ILE B 1 233 ? -13.758 -18.359 20.312 1 92.94 233 ILE B N 1
ATOM 7212 C CA . ILE B 1 233 ? -14.711 -19.109 19.5 1 92.94 233 ILE B CA 1
ATOM 7213 C C . ILE B 1 233 ? -14.07 -19.484 18.156 1 92.94 233 ILE B C 1
ATOM 7215 O O . ILE B 1 233 ? -14.234 -20.609 17.672 1 92.94 233 ILE B O 1
ATOM 7219 N N . GLU B 1 234 ? -13.398 -18.562 17.594 1 92.69 234 GLU B N 1
ATOM 7220 C CA . GLU B 1 234 ? -12.711 -18.812 16.328 1 92.69 234 GLU B CA 1
ATOM 7221 C C . GLU B 1 234 ? -11.711 -19.953 16.469 1 92.69 234 GLU B C 1
ATOM 7223 O O . GLU B 1 234 ? -11.656 -20.859 15.617 1 92.69 234 GLU B O 1
ATOM 7228 N N . ILE B 1 235 ? -10.977 -19.953 17.578 1 96.12 235 ILE B N 1
ATOM 7229 C CA . ILE B 1 235 ? -9.961 -20.969 17.828 1 96.12 235 ILE B CA 1
ATOM 7230 C C . ILE B 1 235 ? -10.617 -22.344 17.969 1 96.12 235 ILE B C 1
ATOM 7232 O O . ILE B 1 235 ? -10.164 -23.312 17.359 1 96.12 235 ILE B O 1
ATOM 7236 N N . ILE B 1 236 ? -11.656 -22.359 18.641 1 96.75 236 ILE B N 1
ATOM 7237 C CA . ILE B 1 236 ? -12.359 -23.625 18.875 1 96.75 236 ILE B CA 1
ATOM 7238 C C . ILE B 1 236 ? -12.906 -24.156 17.562 1 96.75 236 ILE B C 1
ATOM 7240 O O . ILE B 1 236 ? -12.758 -25.344 17.25 1 96.75 236 ILE B O 1
ATOM 7244 N N . VAL B 1 237 ? -13.484 -23.297 16.766 1 95.94 237 VAL B N 1
ATOM 7245 C CA . VAL B 1 237 ? -14.062 -23.688 15.492 1 95.94 237 VAL B CA 1
ATOM 7246 C C . VAL B 1 237 ? -12.969 -24.219 14.562 1 95.94 237 VAL B C 1
ATOM 7248 O O . VAL B 1 237 ? -13.133 -25.25 13.922 1 95.94 237 VAL B O 1
ATOM 7251 N N . TYR B 1 238 ? -11.836 -23.531 14.531 1 96.75 238 TYR B N 1
ATOM 7252 C CA . TYR B 1 238 ? -10.742 -23.953 13.672 1 96.75 238 TYR B CA 1
ATOM 7253 C C . TYR B 1 238 ? -10.172 -25.281 14.125 1 96.75 238 TYR B C 1
ATOM 7255 O O . TYR B 1 238 ? -9.844 -26.141 13.297 1 96.75 238 TYR B O 1
ATOM 7263 N N . CYS B 1 239 ? -10.07 -25.516 15.414 1 97.69 239 CYS B N 1
ATOM 7264 C CA . CYS B 1 239 ? -9.594 -26.781 15.938 1 97.69 239 CYS B CA 1
ATOM 7265 C C . CYS B 1 239 ? -10.562 -27.906 15.578 1 97.69 239 CYS B C 1
ATOM 7267 O O . CYS B 1 239 ? -10.133 -29 15.164 1 97.69 239 CYS B O 1
ATOM 7269 N N . LEU B 1 240 ? -11.805 -27.625 15.688 1 97.62 240 LEU B N 1
ATOM 7270 C CA . LEU B 1 240 ? -12.812 -28.609 15.336 1 97.62 240 LEU B CA 1
ATOM 7271 C C . LEU B 1 240 ? -12.742 -28.953 13.852 1 97.62 240 LEU B C 1
ATOM 7273 O O . LEU B 1 240 ? -12.875 -30.125 13.477 1 97.62 240 LEU B O 1
ATOM 7277 N N . LEU B 1 241 ? -12.539 -27.938 13.078 1 97.5 241 LEU B N 1
ATOM 7278 C CA . LEU B 1 241 ? -12.453 -28.141 11.641 1 97.5 241 LEU B CA 1
ATOM 7279 C C . LEU B 1 241 ? -11.281 -29.047 11.281 1 97.5 241 LEU B C 1
ATOM 7281 O O . LEU B 1 241 ? -11.359 -29.828 10.336 1 97.5 241 LEU B O 1
ATOM 7285 N N . ILE B 1 242 ? -10.203 -28.969 12.031 1 98.25 242 ILE B N 1
ATOM 7286 C CA . ILE B 1 242 ? -9.039 -29.828 11.812 1 98.25 242 ILE B CA 1
ATOM 7287 C C . ILE B 1 242 ? -9.438 -31.297 11.969 1 98.25 242 ILE B C 1
ATOM 7289 O O . ILE B 1 242 ? -9.156 -32.125 11.094 1 98.25 242 ILE B O 1
ATOM 7293 N N . PHE B 1 243 ? -10.195 -31.562 12.992 1 97.88 243 PHE B N 1
ATOM 7294 C CA . PHE B 1 243 ? -10.617 -32.938 13.25 1 97.88 243 PHE B CA 1
ATOM 7295 C C . PHE B 1 243 ? -11.656 -33.375 12.234 1 97.88 243 PHE B C 1
ATOM 7297 O O . PHE B 1 243 ? -11.609 -34.5 11.742 1 97.88 243 PHE B O 1
ATOM 7304 N N . ILE B 1 244 ? -12.523 -32.5 11.852 1 98 244 ILE B N 1
ATOM 7305 C CA . ILE B 1 244 ? -13.578 -32.812 10.891 1 98 244 ILE B CA 1
ATOM 7306 C C . ILE B 1 244 ? -12.953 -33.094 9.523 1 98 244 ILE B C 1
ATOM 7308 O O . ILE B 1 244 ? -13.281 -34.094 8.875 1 98 244 ILE B O 1
ATOM 7312 N N . LEU B 1 245 ? -12.055 -32.25 9.117 1 98.44 245 LEU B N 1
ATOM 7313 C CA . LEU B 1 245 ? -11.422 -32.406 7.812 1 98.44 245 LEU B CA 1
ATOM 7314 C C . LEU B 1 245 ? -10.602 -33.688 7.754 1 98.44 245 LEU B C 1
ATOM 7316 O O . LEU B 1 245 ? -10.57 -34.375 6.723 1 98.44 245 LEU B O 1
ATOM 7320 N N . TYR B 1 246 ? -9.898 -34 8.914 1 98.38 246 TYR B N 1
ATOM 7321 C CA . TYR B 1 246 ? -9.172 -35.25 8.977 1 98.38 246 TYR B CA 1
ATOM 7322 C C . TYR B 1 246 ? -10.109 -36.438 8.789 1 98.38 246 TYR B C 1
ATOM 7324 O O . TYR B 1 246 ? -9.859 -37.312 7.945 1 98.38 246 TYR B O 1
ATOM 7332 N N . GLY B 1 247 ? -11.227 -36.406 9.516 1 97.62 247 GLY B N 1
ATOM 7333 C CA . GLY B 1 247 ? -12.188 -37.5 9.445 1 97.62 247 GLY B CA 1
ATOM 7334 C C . GLY B 1 247 ? -12.875 -37.625 8.094 1 97.62 247 GLY B C 1
ATOM 7335 O O . GLY B 1 247 ? -12.969 -38.719 7.535 1 97.62 247 GLY B O 1
ATOM 7336 N N . VAL B 1 248 ? -13.289 -36.531 7.539 1 97.38 248 VAL B N 1
ATOM 7337 C CA . VAL B 1 248 ? -13.992 -36.5 6.258 1 97.38 248 VAL B CA 1
ATOM 7338 C C . VAL B 1 248 ? -13.039 -36.938 5.145 1 97.38 248 VAL B C 1
ATOM 7340 O O . VAL B 1 248 ? -13.43 -37.656 4.23 1 97.38 248 VAL B O 1
ATOM 7343 N N . SER B 1 249 ? -11.789 -36.469 5.23 1 97.81 249 SER B N 1
ATOM 7344 C CA . SER B 1 249 ? -10.805 -36.875 4.23 1 97.81 249 SER B CA 1
ATOM 7345 C C . SER B 1 249 ? -10.578 -38.375 4.238 1 97.81 249 SER B C 1
ATOM 7347 O O . SER B 1 249 ? -10.5 -39 3.18 1 97.81 249 SER B O 1
ATOM 7349 N N . LEU B 1 250 ? -10.461 -38.938 5.445 1 97.31 250 LEU B N 1
ATOM 7350 C CA . LEU B 1 250 ? -10.312 -40.375 5.57 1 97.31 250 LEU B CA 1
ATOM 7351 C C . LEU B 1 250 ? -11.516 -41.125 4.973 1 97.31 250 LEU B C 1
ATOM 7353 O O . LEU B 1 250 ? -11.352 -42.062 4.223 1 97.31 250 LEU B O 1
ATOM 7357 N N . TRP B 1 251 ? -12.688 -40.562 5.25 1 96.5 251 TRP B N 1
ATOM 7358 C CA . TRP B 1 251 ? -13.922 -41.188 4.75 1 96.5 251 TRP B CA 1
ATOM 7359 C C . TRP B 1 251 ? -13.977 -41.094 3.227 1 96.5 251 TRP B C 1
ATOM 7361 O O . TRP B 1 251 ? -14.312 -42.094 2.562 1 96.5 251 TRP B O 1
ATOM 7371 N N . VAL B 1 252 ? -13.633 -40.031 2.631 1 95.56 252 VAL B N 1
ATOM 7372 C CA . VAL B 1 252 ? -13.664 -39.844 1.185 1 95.56 252 VAL B CA 1
ATOM 7373 C C . VAL B 1 252 ? -12.625 -40.75 0.526 1 95.56 252 VAL B C 1
ATOM 7375 O O . VAL B 1 252 ? -12.906 -41.375 -0.498 1 95.56 252 VAL B O 1
ATOM 7378 N N . TYR B 1 253 ? -11.5 -40.875 1.124 1 94.88 253 TYR B N 1
ATOM 7379 C CA . TYR B 1 253 ? -10.422 -41.688 0.59 1 94.88 253 TYR B CA 1
ATOM 7380 C C . TYR B 1 253 ? -10.852 -43.156 0.507 1 94.88 253 TYR B C 1
ATOM 7382 O O . TYR B 1 253 ? -10.625 -43.812 -0.506 1 94.88 253 TYR B O 1
ATOM 7390 N N . LYS B 1 254 ? -11.523 -43.562 1.522 1 93.88 254 LYS B N 1
ATOM 7391 C CA . LYS B 1 254 ? -11.945 -44.969 1.581 1 93.88 254 LYS B CA 1
ATOM 7392 C C . LYS B 1 254 ? -13.008 -45.25 0.524 1 93.88 254 LYS B C 1
ATOM 7394 O O . LYS B 1 254 ? -13.125 -46.406 0.059 1 93.88 254 LYS B O 1
ATOM 7399 N N . ASN B 1 255 ? -13.688 -44.25 0.093 1 91.56 255 ASN B N 1
ATOM 7400 C CA . ASN B 1 255 ? -14.773 -44.438 -0.862 1 91.56 255 ASN B CA 1
ATOM 7401 C C . ASN B 1 255 ? -14.383 -43.969 -2.258 1 91.56 255 ASN B C 1
ATOM 7403 O O . ASN B 1 255 ? -15.211 -43.969 -3.174 1 91.56 255 ASN B O 1
ATOM 7407 N N . ARG B 1 256 ? -13.18 -43.562 -2.439 1 91.31 256 ARG B N 1
ATOM 7408 C CA . ARG B 1 256 ? -12.672 -43.062 -3.713 1 91.31 256 ARG B CA 1
ATOM 7409 C C . ARG B 1 256 ? -12.359 -44.219 -4.664 1 91.31 256 ARG B C 1
ATOM 7411 O O . ARG B 1 256 ? -11.75 -45.219 -4.266 1 91.31 256 ARG B O 1
ATOM 7418 N N . ARG B 1 257 ? -12.812 -44.094 -5.922 1 86.94 257 ARG B N 1
ATOM 7419 C CA . ARG B 1 257 ? -12.523 -45.125 -6.922 1 86.94 257 ARG B CA 1
ATOM 7420 C C . ARG B 1 257 ? -11.133 -44.938 -7.516 1 86.94 257 ARG B C 1
ATOM 7422 O O . ARG B 1 257 ? -10.727 -43.812 -7.797 1 86.94 257 ARG B O 1
ATOM 7429 N N . LEU B 1 258 ? -10.383 -45.906 -7.688 1 81.62 258 LEU B N 1
ATOM 7430 C CA . LEU B 1 258 ? -9.016 -45.875 -8.195 1 81.62 258 LEU B CA 1
ATOM 7431 C C . LEU B 1 258 ? -8.992 -45.438 -9.656 1 81.62 258 LEU B C 1
ATOM 7433 O O . LEU B 1 258 ? -8.008 -44.844 -10.117 1 81.62 258 LEU B O 1
ATOM 7437 N N . GLU B 1 259 ? -10.062 -45.594 -10.352 1 80.31 259 GLU B N 1
ATOM 7438 C CA . GLU B 1 259 ? -10.133 -45.312 -11.781 1 80.31 259 GLU B CA 1
ATOM 7439 C C . GLU B 1 259 ? -10.281 -43.812 -12.016 1 80.31 259 GLU B C 1
ATOM 7441 O O . GLU B 1 259 ? -10.078 -43.312 -13.141 1 80.31 259 GLU B O 1
ATOM 7446 N N . ALA B 1 260 ? -10.539 -43.188 -11.031 1 80.19 260 ALA B N 1
ATOM 7447 C CA . ALA B 1 260 ? -10.844 -41.75 -11.195 1 80.19 260 ALA B CA 1
ATOM 7448 C C . ALA B 1 260 ? -9.562 -40.938 -11.172 1 80.19 260 ALA B C 1
ATOM 7450 O O . ALA B 1 260 ? -9.625 -39.688 -11.18 1 80.19 260 ALA B O 1
ATOM 7451 N N . VAL B 1 261 ? -8.492 -41.531 -11.32 1 82.56 261 VAL B N 1
ATOM 7452 C CA . VAL B 1 261 ? -7.199 -40.844 -11.359 1 82.56 261 VAL B CA 1
ATOM 7453 C C . VAL B 1 261 ? -7.117 -39.969 -12.602 1 82.56 261 VAL B C 1
ATOM 7455 O O . VAL B 1 261 ? -7.586 -40.344 -13.672 1 82.56 261 VAL B O 1
ATOM 7458 N N . THR B 1 262 ? -6.711 -38.75 -12.477 1 80.81 262 THR B N 1
ATOM 7459 C CA . THR B 1 262 ? -6.457 -37.781 -13.539 1 80.81 262 THR B CA 1
ATOM 7460 C C . THR B 1 262 ? -7.719 -37 -13.867 1 80.81 262 THR B C 1
ATOM 7462 O O . THR B 1 262 ? -7.695 -36.094 -14.711 1 80.81 262 THR B O 1
ATOM 7465 N N . GLN B 1 263 ? -8.828 -37.406 -13.18 1 84.69 263 GLN B N 1
ATOM 7466 C CA . GLN B 1 263 ? -10.023 -36.562 -13.328 1 84.69 263 GLN B CA 1
ATOM 7467 C C . GLN B 1 263 ? -9.938 -35.312 -12.453 1 84.69 263 GLN B C 1
ATOM 7469 O O . GLN B 1 263 ? -9.438 -35.375 -11.328 1 84.69 263 GLN B O 1
ATOM 7474 N N . SER B 1 264 ? -10.422 -34.281 -13.016 1 82.38 264 SER B N 1
ATOM 7475 C CA . SER B 1 264 ? -10.375 -33.031 -12.242 1 82.38 264 SER B CA 1
ATOM 7476 C C . SER B 1 264 ? -11.102 -33.188 -10.906 1 82.38 264 SER B C 1
ATOM 7478 O O . SER B 1 264 ? -10.586 -32.781 -9.859 1 82.38 264 SER B O 1
ATOM 7480 N N . LEU B 1 265 ? -12.312 -33.75 -10.93 1 85.06 265 LEU B N 1
ATOM 7481 C CA . LEU B 1 265 ? -13.078 -34.125 -9.75 1 85.06 265 LEU B CA 1
ATOM 7482 C C . LEU B 1 265 ? -13.469 -35.594 -9.797 1 85.06 265 LEU B C 1
ATOM 7484 O O . LEU B 1 265 ? -14.109 -36.062 -10.75 1 85.06 265 LEU B O 1
ATOM 7488 N N . VAL B 1 266 ? -13.148 -36.281 -8.742 1 85.44 266 VAL B N 1
ATOM 7489 C CA . VAL B 1 266 ? -13.195 -37.719 -8.75 1 85.44 266 VAL B CA 1
ATOM 7490 C C . VAL B 1 266 ? -14.641 -38.188 -8.539 1 85.44 266 VAL B C 1
ATOM 7492 O O . VAL B 1 266 ? -15.047 -39.219 -9.078 1 85.44 266 VAL B O 1
ATOM 7495 N N . PHE B 1 267 ? -15.445 -37.438 -7.82 1 88.56 267 PHE B N 1
ATOM 7496 C CA . PHE B 1 267 ? -16.812 -37.812 -7.531 1 88.56 267 PHE B CA 1
ATOM 7497 C C . PHE B 1 267 ? -17.781 -37.125 -8.484 1 88.56 267 PHE B C 1
ATOM 7499 O O . PHE B 1 267 ? -17.797 -35.875 -8.57 1 88.56 267 PHE B O 1
ATOM 7506 N N . PRO B 1 268 ? -18.625 -37.75 -9.047 1 88.94 268 PRO B N 1
ATOM 7507 C CA . PRO B 1 268 ? -19.547 -37.188 -10.023 1 88.94 268 PRO B CA 1
ATOM 7508 C C . PRO B 1 268 ? -20.5 -36.156 -9.414 1 88.94 268 PRO B C 1
ATOM 7510 O O . PRO B 1 268 ? -20.875 -35.188 -10.07 1 88.94 268 PRO B O 1
ATOM 7513 N N . LEU B 1 269 ? -20.844 -36.344 -8.227 1 89.62 269 LEU B N 1
ATOM 7514 C CA . LEU B 1 269 ? -21.766 -35.438 -7.543 1 89.62 269 LEU B CA 1
ATOM 7515 C C . LEU B 1 269 ? -21.141 -34.062 -7.383 1 89.62 269 LEU B C 1
ATOM 7517 O O . LEU B 1 269 ? -21.859 -33.062 -7.344 1 89.62 269 LEU B O 1
ATOM 7521 N N . LEU B 1 270 ? -19.844 -34 -7.371 1 91.5 270 LEU B N 1
ATOM 7522 C CA . LEU B 1 270 ? -19.141 -32.75 -7.125 1 91.5 270 LEU B CA 1
ATOM 7523 C C . LEU B 1 270 ? -19.062 -31.922 -8.406 1 91.5 270 LEU B C 1
ATOM 7525 O O . LEU B 1 270 ? -18.859 -30.703 -8.344 1 91.5 270 LEU B O 1
ATOM 7529 N N . LYS B 1 271 ? -19.219 -32.5 -9.5 1 91.5 271 LYS B N 1
ATOM 7530 C CA . LYS B 1 271 ? -19.031 -31.844 -10.781 1 91.5 271 LYS B CA 1
ATOM 7531 C C . LYS B 1 271 ? -20.109 -30.766 -10.992 1 91.5 271 LYS B C 1
ATOM 7533 O O . LYS B 1 271 ? -19.781 -29.594 -11.219 1 91.5 271 LYS B O 1
ATOM 7538 N N . PRO B 1 272 ? -21.406 -31.156 -10.781 1 90.75 272 PRO B N 1
ATOM 7539 C CA . PRO B 1 272 ? -22.422 -30.094 -10.922 1 90.75 272 PRO B CA 1
ATOM 7540 C C . PRO B 1 272 ? -22.312 -29.031 -9.836 1 90.75 272 PRO B C 1
ATOM 7542 O O . PRO B 1 272 ? -22.594 -27.859 -10.086 1 90.75 272 PRO B O 1
ATOM 7545 N N . ILE B 1 273 ? -21.906 -29.422 -8.742 1 91.19 273 ILE B N 1
ATOM 7546 C CA . ILE B 1 273 ? -21.766 -28.469 -7.633 1 91.19 273 ILE B CA 1
ATOM 7547 C C . ILE B 1 273 ? -20.672 -27.453 -7.965 1 91.19 273 ILE B C 1
ATOM 7549 O O . ILE B 1 273 ? -20.859 -26.25 -7.762 1 91.19 273 ILE B O 1
ATOM 7553 N N . PHE B 1 274 ? -19.641 -27.984 -8.438 1 93 274 PHE B N 1
ATOM 7554 C CA . PHE B 1 274 ? -18.516 -27.125 -8.82 1 93 274 PHE B CA 1
ATOM 7555 C C . PHE B 1 274 ? -18.922 -26.219 -9.984 1 93 274 PHE B C 1
ATOM 7557 O O . PHE B 1 274 ? -18.688 -25.016 -9.945 1 93 274 PHE B O 1
ATOM 7564 N N . LYS B 1 275 ? -19.547 -26.75 -10.938 1 93 275 LYS B N 1
ATOM 7565 C CA . LYS B 1 275 ? -19.938 -26.031 -12.148 1 93 275 LYS B CA 1
ATOM 7566 C C . LYS B 1 275 ? -20.891 -24.875 -11.836 1 93 275 LYS B C 1
ATOM 7568 O O . LYS B 1 275 ? -20.625 -23.734 -12.18 1 93 275 LYS B O 1
ATOM 7573 N N . TYR B 1 276 ? -21.875 -25.188 -11.148 1 93.06 276 TYR B N 1
ATOM 7574 C CA . TYR B 1 276 ? -22.906 -24.188 -10.914 1 93.06 276 TYR B CA 1
ATOM 7575 C C . TYR B 1 276 ? -22.547 -23.297 -9.727 1 93.06 276 TYR B C 1
ATOM 7577 O O . TYR B 1 276 ? -22.984 -22.141 -9.641 1 93.06 276 TYR B O 1
ATOM 7585 N N . GLY B 1 277 ? -21.734 -23.875 -8.805 1 92.88 277 GLY B N 1
ATOM 7586 C CA . GLY B 1 277 ? -21.188 -23.016 -7.762 1 92.88 277 GLY B CA 1
ATOM 7587 C C . GLY B 1 277 ? -20.297 -21.922 -8.305 1 92.88 277 GLY B C 1
ATOM 7588 O O . GLY B 1 277 ? -20.438 -20.75 -7.941 1 92.88 277 GLY B O 1
ATOM 7589 N N . MET B 1 278 ? -19.438 -22.328 -9.102 1 93.44 278 MET B N 1
ATOM 7590 C CA . MET B 1 278 ? -18.531 -21.375 -9.727 1 93.44 278 MET B CA 1
ATOM 7591 C C . MET B 1 278 ? -19.281 -20.375 -10.586 1 93.44 278 MET B C 1
ATOM 7593 O O . MET B 1 278 ? -19 -19.172 -10.547 1 93.44 278 MET B O 1
ATOM 7597 N N . THR B 1 279 ? -20.25 -20.844 -11.336 1 94.81 279 THR B N 1
ATOM 7598 C CA . THR B 1 279 ? -21.062 -19.984 -12.18 1 94.81 279 THR B CA 1
ATOM 7599 C C . THR B 1 279 ? -21.797 -18.938 -11.336 1 94.81 279 THR B C 1
ATOM 7601 O O . THR B 1 279 ? -21.812 -17.766 -11.68 1 94.81 279 THR B O 1
ATOM 7604 N N . PHE B 1 280 ? -22.312 -19.391 -10.281 1 95.88 280 PHE B N 1
ATOM 7605 C CA . PHE B 1 280 ? -23.078 -18.531 -9.391 1 95.88 280 PHE B CA 1
ATOM 7606 C C . PHE B 1 280 ? -22.188 -17.469 -8.766 1 95.88 280 PHE B C 1
ATOM 7608 O O . PHE B 1 280 ? -22.516 -16.281 -8.781 1 95.88 280 PHE B O 1
ATOM 7615 N N . CYS B 1 281 ? -21.047 -17.859 -8.227 1 95.5 281 CYS B N 1
ATOM 7616 C CA . CYS B 1 281 ? -20.141 -16.922 -7.574 1 95.5 281 CYS B CA 1
ATOM 7617 C C . CYS B 1 281 ? -19.625 -15.883 -8.562 1 95.5 281 CYS B C 1
ATOM 7619 O O . CYS B 1 281 ? -19.594 -14.688 -8.25 1 95.5 281 CYS B O 1
ATOM 7621 N N . THR B 1 282 ? -19.25 -16.25 -9.75 1 94.5 282 THR B N 1
ATOM 7622 C CA . THR B 1 282 ? -18.734 -15.32 -10.75 1 94.5 282 THR B CA 1
ATOM 7623 C C . THR B 1 282 ? -19.844 -14.414 -11.266 1 94.5 282 THR B C 1
ATOM 7625 O O . THR B 1 282 ? -19.609 -13.258 -11.609 1 94.5 282 THR B O 1
ATOM 7628 N N . MET B 1 283 ? -21.094 -15.016 -11.359 1 95.88 283 MET B N 1
ATOM 7629 C CA . MET B 1 283 ? -22.25 -14.203 -11.711 1 95.88 283 MET B CA 1
ATOM 7630 C C . MET B 1 283 ? -22.438 -13.062 -10.727 1 95.88 283 MET B C 1
ATOM 7632 O O . MET B 1 283 ? -22.562 -11.898 -11.125 1 95.88 283 MET B O 1
ATOM 7636 N N . LEU B 1 284 ? -22.344 -13.414 -9.461 1 95.25 284 LEU B N 1
ATOM 7637 C CA . LEU B 1 284 ? -22.516 -12.406 -8.422 1 95.25 284 LEU B CA 1
ATOM 7638 C C . LEU B 1 284 ? -21.375 -11.391 -8.469 1 95.25 284 LEU B C 1
ATOM 7640 O O . LEU B 1 284 ? -21.609 -10.188 -8.281 1 95.25 284 LEU B O 1
ATOM 7644 N N . LEU B 1 285 ? -20.219 -11.859 -8.68 1 93.88 285 LEU B N 1
ATOM 7645 C CA . LEU B 1 285 ? -19.062 -10.977 -8.773 1 93.88 285 LEU B CA 1
ATOM 7646 C C . LEU B 1 285 ? -19.219 -10.008 -9.945 1 93.88 285 LEU B C 1
ATOM 7648 O O . LEU B 1 285 ? -18.922 -8.812 -9.812 1 93.88 285 LEU B O 1
ATOM 7652 N N . GLY B 1 286 ? -19.594 -10.508 -11.07 1 92.12 286 GLY B N 1
ATOM 7653 C CA . GLY B 1 286 ? -19.844 -9.648 -12.219 1 92.12 286 GLY B CA 1
ATOM 7654 C C . GLY B 1 286 ? -20.922 -8.609 -11.969 1 92.12 286 GLY B C 1
ATOM 7655 O O . GLY B 1 286 ? -20.75 -7.438 -12.312 1 92.12 286 GLY B O 1
ATOM 7656 N N . GLY B 1 287 ? -22.016 -9.047 -11.398 1 91.12 287 GLY B N 1
ATOM 7657 C CA . GLY B 1 287 ? -23.062 -8.117 -11.039 1 91.12 287 GLY B CA 1
ATOM 7658 C C . GLY B 1 287 ? -22.609 -7.031 -10.086 1 91.12 287 GLY B C 1
ATOM 7659 O O . GLY B 1 287 ? -22.953 -5.859 -10.266 1 91.12 287 GLY B O 1
ATOM 7660 N N . LEU B 1 288 ? -21.891 -7.523 -9.133 1 88.69 288 LEU B N 1
ATOM 7661 C CA . LEU B 1 288 ? -21.375 -6.578 -8.148 1 88.69 288 LEU B CA 1
ATOM 7662 C C . LEU B 1 288 ? -20.469 -5.543 -8.805 1 88.69 288 LEU B C 1
ATOM 7664 O O . LEU B 1 288 ? -20.609 -4.34 -8.57 1 88.69 288 LEU B O 1
ATOM 7668 N N . TYR B 1 289 ? -19.625 -5.965 -9.602 1 84.88 289 TYR B N 1
ATOM 7669 C CA . TYR B 1 289 ? -18.672 -5.074 -10.258 1 84.88 289 TYR B CA 1
ATOM 7670 C C . TYR B 1 289 ? -19.391 -4.059 -11.141 1 84.88 289 TYR B C 1
ATOM 7672 O O . TYR B 1 289 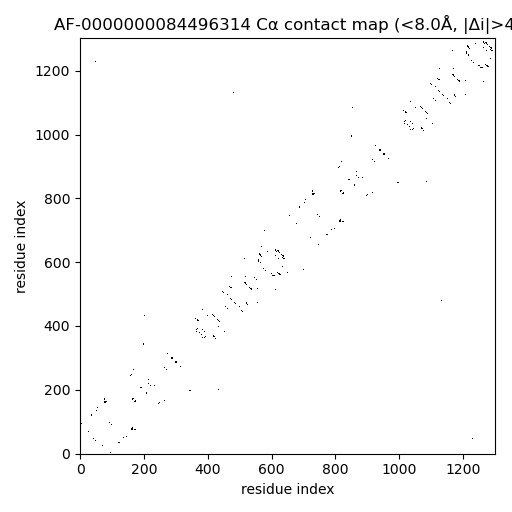? -19.156 -2.854 -11.031 1 84.88 289 TYR B O 1
ATOM 7680 N N . PHE B 1 290 ? -20.266 -4.438 -11.891 1 80.75 290 PHE B N 1
ATOM 7681 C CA . PHE B 1 290 ? -20.938 -3.574 -12.852 1 80.75 290 PHE B CA 1
ATOM 7682 C C . PHE B 1 290 ? -22.094 -2.822 -12.188 1 80.75 290 PHE B C 1
ATOM 7684 O O . PHE B 1 290 ? -22.5 -1.756 -12.656 1 80.75 290 PHE B O 1
ATOM 7691 N N . GLY B 1 291 ? -22.547 -3.393 -11.133 1 76.62 291 GLY B N 1
ATOM 7692 C CA . GLY B 1 291 ? -23.609 -2.725 -10.398 1 76.62 291 GLY B CA 1
ATOM 7693 C C . GLY B 1 291 ? -23.125 -1.509 -9.633 1 76.62 291 GLY B C 1
ATOM 7694 O O . GLY B 1 291 ? -23.797 -0.471 -9.617 1 76.62 291 GLY B O 1
ATOM 7695 N N . ILE B 1 292 ? -22 -1.636 -8.984 1 68 292 ILE B N 1
ATOM 7696 C CA . ILE B 1 292 ? -21.453 -0.55 -8.18 1 68 292 ILE B CA 1
ATOM 7697 C C . ILE B 1 292 ? -20.953 0.57 -9.094 1 68 292 ILE B C 1
ATOM 7699 O O . ILE B 1 292 ? -21.141 1.751 -8.789 1 68 292 ILE B O 1
ATOM 7703 N N . MET B 1 293 ? -20.359 0.265 -10.141 1 60.88 293 MET B N 1
ATOM 7704 C CA . MET B 1 293 ? -19.734 1.27 -11.008 1 60.88 293 MET B CA 1
ATOM 7705 C C . MET B 1 293 ? -20.812 2.123 -11.688 1 60.88 293 MET B C 1
ATOM 7707 O O . MET B 1 293 ? -20.594 3.318 -11.906 1 60.88 293 MET B O 1
ATOM 7711 N N . GLU B 1 294 ? -21.922 1.552 -12.109 1 59.09 294 GLU B N 1
ATOM 7712 C CA . GLU B 1 294 ? -22.797 2.318 -12.992 1 59.09 294 GLU B CA 1
ATOM 7713 C C . GLU B 1 294 ? -24.141 2.598 -12.336 1 59.09 294 GLU B C 1
ATOM 7715 O O . GLU B 1 294 ? -24.828 3.566 -12.68 1 59.09 294 GLU B O 1
ATOM 7720 N N . GLY B 1 295 ? -24.391 2.012 -11.203 1 61.78 295 GLY B N 1
ATOM 7721 C CA . GLY B 1 295 ? -25.641 2.215 -10.5 1 61.78 295 GLY B CA 1
ATOM 7722 C C . GLY B 1 295 ? -26.859 1.955 -11.359 1 61.78 295 GLY B C 1
ATOM 7723 O O . GLY B 1 295 ? -27.953 2.428 -11.055 1 61.78 295 GLY B O 1
ATOM 7724 N N . ASN B 1 296 ? -26.656 1.477 -12.719 1 73.88 296 ASN B N 1
ATOM 7725 C CA . ASN B 1 296 ? -27.828 1.228 -13.57 1 73.88 296 ASN B CA 1
ATOM 7726 C C . ASN B 1 296 ? -28.109 -0.265 -13.703 1 73.88 296 ASN B C 1
ATOM 7728 O O . ASN B 1 296 ? -27.203 -1.09 -13.602 1 73.88 296 ASN B O 1
ATOM 7732 N N . THR B 1 297 ? -29.406 -0.636 -13.867 1 81.12 297 THR B N 1
ATOM 7733 C CA . THR B 1 297 ? -29.906 -2.006 -13.898 1 81.12 297 THR B CA 1
ATOM 7734 C C . THR B 1 297 ? -29.391 -2.74 -15.133 1 81.12 297 THR B C 1
ATOM 7736 O O . THR B 1 297 ? -29.125 -3.941 -15.078 1 81.12 297 THR B O 1
ATOM 7739 N N . THR B 1 298 ? -29.156 -2.033 -16.188 1 83.5 298 THR B N 1
ATOM 7740 C CA . THR B 1 298 ? -28.672 -2.652 -17.422 1 83.5 298 THR B CA 1
ATOM 7741 C C . THR B 1 298 ? -27.281 -3.24 -17.234 1 83.5 298 THR B C 1
ATOM 7743 O O . THR B 1 298 ? -27.031 -4.395 -17.578 1 83.5 298 THR B O 1
ATOM 7746 N N . TRP B 1 299 ? -26.422 -2.445 -16.594 1 83.12 299 TRP B N 1
ATOM 7747 C CA . TRP B 1 299 ? -25.062 -2.908 -16.359 1 83.12 299 TRP B CA 1
ATOM 7748 C C . TRP B 1 299 ? -25.031 -4 -15.297 1 83.12 299 TRP B C 1
ATOM 7750 O O . TRP B 1 299 ? -24.203 -4.906 -15.352 1 83.12 299 TRP B O 1
ATOM 7760 N N . LEU B 1 300 ? -26 -3.879 -14.367 1 88.94 300 LEU B N 1
ATOM 7761 C CA . LEU B 1 300 ? -26.109 -4.93 -13.367 1 88.94 300 LEU B CA 1
ATOM 7762 C C . LEU B 1 300 ? -26.406 -6.273 -14.016 1 88.94 300 LEU B C 1
ATOM 7764 O O . LEU B 1 300 ? -25.719 -7.262 -13.781 1 88.94 300 LEU B O 1
ATOM 7768 N N . ILE B 1 301 ? -27.359 -6.309 -14.938 1 89.25 301 ILE B N 1
ATOM 7769 C CA . ILE B 1 301 ? -27.781 -7.531 -15.609 1 89.25 301 ILE B CA 1
ATOM 7770 C C . ILE B 1 301 ? -26.688 -8 -16.562 1 89.25 301 ILE B C 1
ATOM 7772 O O . ILE B 1 301 ? -26.375 -9.188 -16.625 1 89.25 301 ILE B O 1
ATOM 7776 N N . ALA B 1 302 ? -26.078 -7.062 -17.234 1 87.19 302 ALA B N 1
ATOM 7777 C CA . ALA B 1 302 ? -24.969 -7.41 -18.109 1 87.19 302 ALA B CA 1
ATOM 7778 C C . ALA B 1 302 ? -23.844 -8.062 -17.312 1 87.19 302 ALA B C 1
ATOM 7780 O O . ALA B 1 302 ? -23.234 -9.047 -17.781 1 87.19 302 ALA B O 1
ATOM 7781 N N . GLY B 1 303 ? -23.609 -7.449 -16.172 1 90.5 303 GLY B N 1
ATOM 7782 C CA . GLY B 1 303 ? -22.578 -8.016 -15.32 1 90.5 303 GLY B CA 1
ATOM 7783 C C . GLY B 1 303 ? -22.891 -9.43 -14.859 1 90.5 303 GLY B C 1
ATOM 7784 O O . GLY B 1 303 ? -22.016 -10.297 -14.867 1 90.5 303 GLY B O 1
ATOM 7785 N N . TYR B 1 304 ? -24.203 -9.672 -14.508 1 93.38 304 TYR B N 1
ATOM 7786 C CA . TYR B 1 304 ? -24.609 -11.016 -14.117 1 93.38 304 TYR B CA 1
ATOM 7787 C C . TYR B 1 304 ? -24.438 -12 -15.266 1 93.38 304 TYR B C 1
ATOM 7789 O O . TYR B 1 304 ? -23.922 -13.102 -15.07 1 93.38 304 TYR B O 1
ATOM 7797 N N . VAL B 1 305 ? -24.75 -11.594 -16.438 1 92 305 VAL B N 1
ATOM 7798 C CA . VAL B 1 305 ? -24.703 -12.469 -17.609 1 92 305 VAL B CA 1
ATOM 7799 C C . VAL B 1 305 ? -23.25 -12.75 -17.984 1 92 305 VAL B C 1
ATOM 7801 O O . VAL B 1 305 ? -22.859 -13.914 -18.156 1 92 305 VAL B O 1
ATOM 7804 N N . ILE B 1 306 ? -22.438 -11.742 -18.031 1 89.5 306 ILE B N 1
ATOM 7805 C CA . ILE B 1 306 ? -21.031 -11.906 -18.375 1 89.5 306 ILE B CA 1
ATOM 7806 C C . ILE B 1 306 ? -20.344 -12.781 -17.344 1 89.5 306 ILE B C 1
ATOM 7808 O O . ILE B 1 306 ? -19.594 -13.703 -17.688 1 89.5 306 ILE B O 1
ATOM 7812 N N . GLY B 1 307 ? -20.625 -12.43 -16.094 1 92.5 307 GLY B N 1
ATOM 7813 C CA . GLY B 1 307 ? -20.047 -13.227 -15.023 1 92.5 307 GLY B CA 1
ATOM 7814 C C . GLY B 1 307 ? -20.453 -14.688 -15.078 1 92.5 307 GLY B C 1
ATOM 7815 O O . GLY B 1 307 ? -19.609 -15.578 -14.93 1 92.5 307 GLY B O 1
ATOM 7816 N N . ALA B 1 308 ? -21.703 -14.938 -15.336 1 93.94 308 ALA B N 1
ATOM 7817 C CA . ALA B 1 308 ? -22.203 -16.312 -15.422 1 93.94 308 ALA B CA 1
ATOM 7818 C C . ALA B 1 308 ? -21.562 -17.062 -16.578 1 93.94 308 ALA B C 1
ATOM 7820 O O . ALA B 1 308 ? -21.156 -18.219 -16.438 1 93.94 308 ALA B O 1
ATOM 7821 N N . ILE B 1 309 ? -21.422 -16.422 -17.656 1 90.38 309 ILE B N 1
ATOM 7822 C CA . ILE B 1 309 ? -20.828 -17.047 -18.844 1 90.38 309 ILE B CA 1
ATOM 7823 C C . ILE B 1 309 ? -19.359 -17.391 -18.562 1 90.38 309 ILE B C 1
ATOM 7825 O O . ILE B 1 309 ? -18.922 -18.531 -18.797 1 90.38 309 ILE B O 1
ATOM 7829 N N . LEU B 1 310 ? -18.688 -16.469 -18.031 1 88.44 310 LEU B N 1
ATOM 7830 C CA . LEU B 1 310 ? -17.266 -16.672 -17.734 1 88.44 310 LEU B CA 1
ATOM 7831 C C . LEU B 1 310 ? -17.094 -17.797 -16.719 1 88.44 310 LEU B C 1
ATOM 7833 O O . LEU B 1 310 ? -16.266 -18.703 -16.922 1 88.44 310 LEU B O 1
ATOM 7837 N N . GLY B 1 311 ? -17.875 -17.703 -15.664 1 91.19 311 GLY B N 1
ATOM 7838 C CA . GLY B 1 311 ? -17.781 -18.734 -14.641 1 91.19 311 GLY B CA 1
ATOM 7839 C C . GLY B 1 311 ? -18.125 -20.125 -15.164 1 91.19 311 GLY B C 1
ATOM 7840 O O . GLY B 1 311 ? -17.422 -21.094 -14.859 1 91.19 311 GLY B O 1
ATOM 7841 N N . TYR B 1 312 ? -19.125 -20.219 -15.969 1 92.12 312 TYR B N 1
ATOM 7842 C CA . TYR B 1 312 ? -19.531 -21.484 -16.562 1 92.12 312 TYR B CA 1
ATOM 7843 C C . TYR B 1 312 ? -18.438 -22.047 -17.469 1 92.12 312 TYR B C 1
ATOM 7845 O O . TYR B 1 312 ? -18.094 -23.219 -17.391 1 92.12 312 TYR B O 1
ATOM 7853 N N . PHE B 1 313 ? -17.891 -21.188 -18.219 1 88.94 313 PHE B N 1
ATOM 7854 C CA . PHE B 1 313 ? -16.859 -21.609 -19.156 1 88.94 313 PHE B CA 1
ATOM 7855 C C . PHE B 1 313 ? -15.609 -22.094 -18.422 1 88.94 313 PHE B C 1
ATOM 7857 O O . PHE B 1 313 ? -15.055 -23.141 -18.75 1 88.94 313 PHE B O 1
ATOM 7864 N N . VAL B 1 314 ? -15.211 -21.375 -17.5 1 87.44 314 VAL B N 1
ATOM 7865 C CA . VAL B 1 314 ? -14.031 -21.766 -16.734 1 87.44 314 VAL B CA 1
ATOM 7866 C C . VAL B 1 314 ? -14.281 -23.094 -16.031 1 87.44 314 VAL B C 1
ATOM 7868 O O . VAL B 1 314 ? -13.43 -23.984 -16.016 1 87.44 314 VAL B O 1
ATOM 7871 N N . ALA B 1 315 ? -15.461 -23.219 -15.43 1 90.56 315 ALA B N 1
ATOM 7872 C CA . ALA B 1 315 ? -15.805 -24.453 -14.75 1 90.56 315 ALA B CA 1
ATOM 7873 C C . ALA B 1 315 ? -15.766 -25.641 -15.711 1 90.56 315 ALA B C 1
ATOM 7875 O O . ALA B 1 315 ? -15.195 -26.688 -15.391 1 90.56 315 ALA B O 1
ATOM 7876 N N . GLU B 1 316 ? -16.281 -25.453 -16.891 1 90.19 316 GLU B N 1
ATOM 7877 C CA . GLU B 1 316 ? -16.297 -26.516 -17.891 1 90.19 316 GLU B CA 1
ATOM 7878 C C . GLU B 1 316 ? -14.891 -26.844 -18.391 1 90.19 316 GLU B C 1
ATOM 7880 O O . GLU B 1 316 ? -14.57 -28.016 -18.641 1 90.19 316 GLU B O 1
ATOM 7885 N N . MET B 1 317 ? -14.141 -25.859 -18.531 1 86 317 MET B N 1
ATOM 7886 C CA . MET B 1 317 ? -12.758 -26.078 -18.938 1 86 317 MET B CA 1
ATOM 7887 C C . MET B 1 317 ? -12.016 -26.938 -17.922 1 86 317 MET B C 1
ATOM 7889 O O . MET B 1 317 ? -11.25 -27.828 -18.281 1 86 317 MET B O 1
ATOM 7893 N N . VAL B 1 318 ? -12.234 -26.641 -16.672 1 86.19 318 VAL B N 1
ATOM 7894 C CA . VAL B 1 318 ? -11.586 -27.375 -15.594 1 86.19 318 VAL B CA 1
ATOM 7895 C C . VAL B 1 318 ? -12.102 -28.812 -15.578 1 86.19 318 VAL B C 1
ATOM 7897 O O . VAL B 1 318 ? -11.312 -29.766 -15.484 1 86.19 318 VAL B O 1
ATOM 7900 N N . LEU B 1 319 ? -13.383 -29.016 -15.711 1 88.56 319 LEU B N 1
ATOM 7901 C CA . LEU B 1 319 ? -14.008 -30.344 -15.609 1 88.56 319 LEU B CA 1
ATOM 7902 C C . LEU B 1 319 ? -13.656 -31.203 -16.812 1 88.56 319 LEU B C 1
ATOM 7904 O O . LEU B 1 319 ? -13.422 -32.406 -16.672 1 88.56 319 LEU B O 1
ATOM 7908 N N . GLN B 1 320 ? -13.539 -30.5 -17.969 1 87.81 320 GLN B N 1
ATOM 7909 C CA . GLN B 1 320 ? -13.258 -31.25 -19.188 1 87.81 320 GLN B CA 1
ATOM 7910 C C . GLN B 1 320 ? -11.766 -31.266 -19.484 1 87.81 320 GLN B C 1
ATOM 7912 O O . GLN B 1 320 ? -11.32 -31.922 -20.438 1 87.81 320 GLN B O 1
ATOM 7917 N N . LYS B 1 321 ? -11.023 -30.531 -18.703 1 82.31 321 LYS B N 1
ATOM 7918 C CA . LYS B 1 321 ? -9.57 -30.438 -18.859 1 82.31 321 LYS B CA 1
ATOM 7919 C C . LYS B 1 321 ? -9.188 -30.047 -20.266 1 82.31 321 LYS B C 1
ATOM 7921 O O . LYS B 1 321 ? -8.297 -30.641 -20.875 1 82.31 321 LYS B O 1
ATOM 7926 N N . SER B 1 322 ? -10.102 -29.203 -20.859 1 82.62 322 SER B N 1
ATOM 7927 C CA . SER B 1 322 ? -9.883 -28.703 -22.219 1 82.62 322 SER B CA 1
ATOM 7928 C C . SER B 1 322 ? -10.453 -27.297 -22.391 1 82.62 322 SER B C 1
ATOM 7930 O O . SER B 1 322 ? -11.414 -26.938 -21.719 1 82.62 322 SER B O 1
ATOM 7932 N N . TRP B 1 323 ? -9.836 -26.547 -23.203 1 79.81 323 TRP B N 1
ATOM 7933 C CA . TRP B 1 323 ? -10.367 -25.203 -23.469 1 79.81 323 TRP B CA 1
ATOM 7934 C C . TRP B 1 323 ? -11.469 -25.266 -24.531 1 79.81 323 TRP B C 1
ATOM 7936 O O . TRP B 1 323 ? -12.258 -24.328 -24.672 1 79.81 323 TRP B O 1
ATOM 7946 N N . ARG B 1 324 ? -11.438 -26.422 -25.391 1 83.06 324 ARG B N 1
ATOM 7947 C CA . ARG B 1 324 ? -12.539 -26.688 -26.297 1 83.06 324 ARG B CA 1
ATOM 7948 C C . ARG B 1 324 ? -13.68 -27.422 -25.594 1 83.06 324 ARG B C 1
ATOM 7950 O O . ARG B 1 324 ? -13.695 -28.656 -25.562 1 83.06 324 ARG B O 1
ATOM 7957 N N . ILE B 1 325 ? -14.531 -26.672 -25.078 1 85.44 325 ILE B N 1
ATOM 7958 C CA . ILE B 1 325 ? -15.547 -27.25 -24.203 1 85.44 325 ILE B CA 1
ATOM 7959 C C . ILE B 1 325 ? -16.812 -27.531 -25 1 85.44 325 ILE B C 1
ATOM 7961 O O . ILE B 1 325 ? -17.109 -26.828 -25.969 1 85.44 325 ILE B O 1
ATOM 7965 N N . ILE B 1 326 ? -17.5 -28.516 -24.672 1 86.69 326 ILE B N 1
ATOM 7966 C CA . ILE B 1 326 ? -18.844 -28.812 -25.188 1 86.69 326 ILE B CA 1
ATOM 7967 C C . ILE B 1 326 ? -19.891 -28.094 -24.328 1 86.69 326 ILE B C 1
ATOM 7969 O O . ILE B 1 326 ? -19.969 -28.328 -23.109 1 86.69 326 ILE B O 1
ATOM 7973 N N . ILE B 1 327 ? -20.531 -27.188 -24.922 1 86.44 327 ILE B N 1
ATOM 7974 C CA . ILE B 1 327 ? -21.531 -26.391 -24.203 1 86.44 327 ILE B CA 1
ATOM 7975 C C . ILE B 1 327 ? -22.875 -27.125 -24.188 1 86.44 327 ILE B C 1
ATOM 7977 O O . ILE B 1 327 ? -23.328 -27.594 -25.234 1 86.44 327 ILE B O 1
ATOM 7981 N N . HIS B 1 328 ? -23.422 -27.25 -23 1 85.75 328 HIS B N 1
ATOM 7982 C CA . HIS B 1 328 ? -24.766 -27.797 -22.859 1 85.75 328 HIS B CA 1
ATOM 7983 C C . HIS B 1 328 ? -25.797 -26.703 -22.641 1 85.75 328 HIS B C 1
ATOM 7985 O O . HIS B 1 328 ? -26.094 -26.328 -21.516 1 85.75 328 HIS B O 1
ATOM 7991 N N . ILE B 1 329 ? -26.391 -26.312 -23.641 1 86.44 329 ILE B N 1
ATOM 7992 C CA . ILE B 1 329 ? -27.281 -25.156 -23.672 1 86.44 329 ILE B CA 1
ATOM 7993 C C . ILE B 1 329 ? -28.484 -25.422 -22.766 1 86.44 329 ILE B C 1
ATOM 7995 O O . ILE B 1 329 ? -28.984 -24.5 -22.109 1 86.44 329 ILE B O 1
ATOM 7999 N N . LYS B 1 330 ? -28.953 -26.625 -22.734 1 88.25 330 LYS B N 1
ATOM 8000 C CA . LYS B 1 330 ? -30.094 -26.969 -21.891 1 88.25 330 LYS B CA 1
ATOM 8001 C C . LYS B 1 330 ? -29.797 -26.688 -20.422 1 88.25 330 LYS B C 1
ATOM 8003 O O . LYS B 1 330 ? -30.641 -26.156 -19.703 1 88.25 330 LYS B O 1
ATOM 8008 N N . GLU B 1 331 ? -28.625 -27.047 -20.031 1 87.44 331 GLU B N 1
ATOM 8009 C CA . GLU B 1 331 ? -28.234 -26.812 -18.641 1 87.44 331 GLU B CA 1
ATOM 8010 C C . GLU B 1 331 ? -28.141 -25.328 -18.344 1 87.44 331 GLU B C 1
ATOM 8012 O O . GLU B 1 331 ? -28.484 -24.891 -17.234 1 87.44 331 GLU B O 1
ATOM 8017 N N . LEU B 1 332 ? -27.75 -24.641 -19.297 1 88.75 332 LEU B N 1
ATOM 8018 C CA . LEU B 1 332 ? -27.625 -23.188 -19.125 1 88.75 332 LEU B CA 1
ATOM 8019 C C . LEU B 1 332 ? -29 -22.531 -19.031 1 88.75 332 LEU B C 1
ATOM 8021 O O . LEU B 1 332 ? -29.188 -21.594 -18.25 1 88.75 332 LEU B O 1
ATOM 8025 N N . ILE B 1 333 ? -29.906 -23.062 -19.766 1 90.5 333 ILE B N 1
ATOM 8026 C CA . ILE B 1 333 ? -31.266 -22.547 -19.75 1 90.5 333 ILE B CA 1
ATOM 8027 C C . ILE B 1 333 ? -31.906 -22.859 -18.391 1 90.5 333 ILE B C 1
ATOM 8029 O O . ILE B 1 333 ? -32.594 -22 -17.812 1 90.5 333 ILE B O 1
ATOM 8033 N N . ILE B 1 334 ? -31.656 -23.984 -17.891 1 91.69 334 ILE B N 1
ATOM 8034 C CA . ILE B 1 334 ? -32.188 -24.359 -16.578 1 91.69 334 ILE B CA 1
ATOM 8035 C C . ILE B 1 334 ? -31.594 -23.453 -15.508 1 91.69 334 ILE B C 1
ATOM 8037 O O . ILE B 1 334 ? -32.312 -22.984 -14.625 1 91.69 334 ILE B O 1
ATOM 8041 N N . TYR B 1 335 ? -30.312 -23.297 -15.57 1 93.56 335 TYR B N 1
ATOM 8042 C CA . TYR B 1 335 ? -29.656 -22.406 -14.625 1 93.56 335 TYR B CA 1
ATOM 8043 C C . TYR B 1 335 ? -30.234 -21 -14.703 1 93.56 335 TYR B C 1
ATOM 8045 O O . TYR B 1 335 ? -30.547 -20.391 -13.68 1 93.56 335 TYR B O 1
ATOM 8053 N N . ALA B 1 336 ? -30.375 -20.484 -15.922 1 92.38 336 ALA B N 1
ATOM 8054 C CA . ALA B 1 336 ? -30.938 -19.156 -16.125 1 92.38 336 ALA B CA 1
ATOM 8055 C C . ALA B 1 336 ? -32.375 -19.078 -15.594 1 92.38 336 ALA B C 1
ATOM 8057 O O . ALA B 1 336 ? -32.75 -18.078 -14.984 1 92.38 336 ALA B O 1
ATOM 8058 N N . GLY B 1 337 ? -33.125 -20.109 -15.875 1 92.81 337 GLY B N 1
ATOM 8059 C CA . GLY B 1 337 ? -34.469 -20.172 -15.352 1 92.81 337 GLY B CA 1
ATOM 8060 C C . GLY B 1 337 ? -34.531 -20.156 -13.828 1 92.81 337 GLY B C 1
ATOM 8061 O O . GLY B 1 337 ? -35.344 -19.453 -13.242 1 92.81 337 GLY B O 1
ATOM 8062 N N . ALA B 1 338 ? -33.625 -20.891 -13.203 1 93.94 338 ALA B N 1
ATOM 8063 C CA . ALA B 1 338 ? -33.562 -20.922 -11.75 1 93.94 338 ALA B CA 1
ATOM 8064 C C . ALA B 1 338 ? -33.219 -19.547 -11.18 1 93.94 338 ALA B C 1
ATOM 8066 O O . ALA B 1 338 ? -33.812 -19.125 -10.18 1 93.94 338 ALA B O 1
ATOM 8067 N N . MET B 1 339 ? -32.25 -18.906 -11.789 1 93.38 339 MET B N 1
ATOM 8068 C CA . MET B 1 339 ? -31.844 -17.578 -11.336 1 93.38 339 MET B CA 1
ATOM 8069 C C . MET B 1 339 ? -32.969 -16.578 -11.539 1 93.38 339 MET B C 1
ATOM 8071 O O . MET B 1 339 ? -33.188 -15.695 -10.703 1 93.38 339 MET B O 1
ATOM 8075 N N . ALA B 1 340 ? -33.656 -16.703 -12.656 1 90.81 340 ALA B N 1
ATOM 8076 C CA . ALA B 1 340 ? -34.781 -15.844 -12.906 1 90.81 340 ALA B CA 1
ATOM 8077 C C . ALA B 1 340 ? -35.875 -16.031 -11.836 1 90.81 340 ALA B C 1
ATOM 8079 O O . ALA B 1 340 ? -36.469 -15.062 -11.359 1 90.81 340 ALA B O 1
ATOM 8080 N N . LEU B 1 341 ? -36.062 -17.234 -11.492 1 92.25 341 LEU B N 1
ATOM 8081 C CA . LEU B 1 341 ? -37.031 -17.531 -10.43 1 92.25 341 LEU B CA 1
ATOM 8082 C C . LEU B 1 341 ? -36.594 -16.906 -9.109 1 92.25 341 LEU B C 1
ATOM 8084 O O . LEU B 1 341 ? -37.406 -16.359 -8.375 1 92.25 341 LEU B O 1
ATOM 8088 N N . LEU B 1 342 ? -35.312 -17 -8.859 1 90.25 342 LEU B N 1
ATOM 8089 C CA . LEU B 1 342 ? -34.781 -16.406 -7.641 1 90.25 342 LEU B CA 1
ATOM 8090 C C . LEU B 1 342 ? -35 -14.898 -7.629 1 90.25 342 LEU B C 1
ATOM 8092 O O . LEU B 1 342 ? -35.406 -14.336 -6.613 1 90.25 342 LEU B O 1
ATOM 8096 N N . VAL B 1 343 ? -34.75 -14.234 -8.734 1 87.44 343 VAL B N 1
ATOM 8097 C CA . VAL B 1 343 ? -34.969 -12.789 -8.859 1 87.44 343 VAL B CA 1
ATOM 8098 C C . VAL B 1 343 ? -36.438 -12.445 -8.648 1 87.44 343 VAL B C 1
ATOM 8100 O O . VAL B 1 343 ? -36.75 -11.484 -7.953 1 87.44 343 VAL B O 1
ATOM 8103 N N . ILE B 1 344 ? -37.25 -13.32 -9.203 1 87.81 344 ILE B N 1
ATOM 8104 C CA . ILE B 1 344 ? -38.688 -13.094 -9.086 1 87.81 344 ILE B CA 1
ATOM 8105 C C . ILE B 1 344 ? -39.125 -13.227 -7.625 1 87.81 344 ILE B C 1
ATOM 8107 O O . ILE B 1 344 ? -39.906 -12.422 -7.125 1 87.81 344 ILE B O 1
ATOM 8111 N N . LEU B 1 345 ? -38.562 -14.117 -6.965 1 87.56 345 LEU B N 1
ATOM 8112 C CA . LEU B 1 345 ? -38.844 -14.312 -5.555 1 87.56 345 LEU B CA 1
ATOM 8113 C C . LEU B 1 345 ? -38.469 -13.094 -4.734 1 87.56 345 LEU B C 1
ATOM 8115 O O . LEU B 1 345 ? -39.188 -12.695 -3.814 1 87.56 345 LEU B O 1
ATOM 8119 N N . PHE B 1 346 ? -37.375 -12.453 -5.113 1 85.56 346 PHE B N 1
ATOM 8120 C CA . PHE B 1 346 ? -36.938 -11.266 -4.398 1 85.56 346 PHE B CA 1
ATOM 8121 C C . PHE B 1 346 ? -37.812 -10.062 -4.762 1 85.56 346 PHE B C 1
ATOM 8123 O O . PHE B 1 346 ? -38.094 -9.219 -3.914 1 85.56 346 PHE B O 1
ATOM 8130 N N . GLN B 1 347 ? -38.188 -10.016 -6.031 1 82 347 GLN B N 1
ATOM 8131 C CA . GLN B 1 347 ? -39 -8.898 -6.496 1 82 347 GLN B CA 1
ATOM 8132 C C . GLN B 1 347 ? -40.375 -8.883 -5.805 1 82 347 GLN B C 1
ATOM 8134 O O . GLN B 1 347 ? -40.906 -7.816 -5.512 1 82 347 GLN B O 1
ATOM 8139 N N . PHE B 1 348 ? -40.781 -10.086 -5.512 1 82.38 348 PHE B N 1
ATOM 8140 C CA . PHE B 1 348 ? -42.094 -10.164 -4.871 1 82.38 348 PHE B CA 1
ATOM 8141 C C . PHE B 1 348 ? -41.969 -10.219 -3.354 1 82.38 348 PHE B C 1
ATOM 8143 O O . PHE B 1 348 ? -42.938 -10.422 -2.639 1 82.38 348 PHE B O 1
ATOM 8150 N N . ASP B 1 349 ? -40.844 -9.977 -2.82 1 81.25 349 ASP B N 1
ATOM 8151 C CA . ASP B 1 349 ? -40.531 -9.953 -1.391 1 81.25 349 ASP B CA 1
ATOM 8152 C C . ASP B 1 349 ? -41.188 -11.148 -0.681 1 81.25 349 ASP B C 1
ATOM 8154 O O . ASP B 1 349 ? -41.906 -10.977 0.307 1 81.25 349 ASP B O 1
ATOM 8158 N N . PHE B 1 350 ? -40.969 -12.305 -1.222 1 80.75 350 PHE B N 1
ATOM 8159 C CA . PHE B 1 350 ? -41.562 -13.516 -0.673 1 80.75 350 PHE B CA 1
ATOM 8160 C C . PHE B 1 350 ? -41.156 -13.703 0.787 1 80.75 350 PHE B C 1
ATOM 8162 O O . PHE B 1 350 ? -41.938 -14.219 1.588 1 80.75 350 PHE B O 1
ATOM 8169 N N . THR B 1 351 ? -40.031 -13.258 1.237 1 81.62 351 THR B N 1
ATOM 8170 C CA . THR B 1 351 ? -39.562 -13.391 2.609 1 81.62 351 THR B CA 1
ATOM 8171 C C . THR B 1 351 ? -40.156 -12.32 3.502 1 81.62 351 THR B C 1
ATOM 8173 O O . THR B 1 351 ? -40.094 -12.406 4.73 1 81.62 351 THR B O 1
ATOM 8176 N N . GLN B 1 352 ? -40.844 -11.32 2.961 1 86.31 352 GLN B N 1
ATOM 8177 C CA . GLN B 1 352 ? -41.438 -10.188 3.66 1 86.31 352 GLN B CA 1
ATOM 8178 C C . GLN B 1 352 ? -40.375 -9.336 4.348 1 86.31 352 GLN B C 1
ATOM 8180 O O . GLN B 1 352 ? -40.656 -8.734 5.395 1 86.31 352 GLN B O 1
ATOM 8185 N N . PHE B 1 353 ? -39.25 -9.438 3.814 1 91.19 353 PHE B N 1
ATOM 8186 C CA . PHE B 1 353 ? -38.125 -8.648 4.355 1 91.19 353 PHE B CA 1
ATOM 8187 C C . PHE B 1 353 ? -38.438 -7.16 4.25 1 91.19 353 PHE B C 1
ATOM 8189 O O . PHE B 1 353 ? -38.281 -6.422 5.223 1 91.19 353 PHE B O 1
ATOM 8196 N N . GLU B 1 354 ? -38.844 -6.668 3.176 1 92.12 354 GLU B N 1
ATOM 8197 C CA . GLU B 1 354 ? -39 -5.246 2.9 1 92.12 354 GLU B CA 1
ATOM 8198 C C . GLU B 1 354 ? -40.156 -4.664 3.689 1 92.12 354 GLU B C 1
ATOM 8200 O O . GLU B 1 354 ? -40.094 -3.521 4.152 1 92.12 354 GLU B O 1
ATOM 8205 N N . LYS B 1 355 ? -41.156 -5.512 3.893 1 89.56 355 LYS B N 1
ATOM 8206 C CA . LYS B 1 355 ? -42.375 -5 4.5 1 89.56 355 LYS B CA 1
ATOM 8207 C C . LYS B 1 355 ? -42.344 -5.16 6.016 1 89.56 355 LYS B C 1
ATOM 8209 O O . LYS B 1 355 ? -43.219 -4.625 6.719 1 89.56 355 LYS B O 1
ATOM 8214 N N . LYS B 1 356 ? -41.375 -5.793 6.41 1 92.69 356 LYS B N 1
ATOM 8215 C CA . LYS B 1 356 ? -41.312 -6.098 7.836 1 92.69 356 LYS B CA 1
ATOM 8216 C C . LYS B 1 356 ? -40.906 -4.875 8.648 1 92.69 356 LYS B C 1
ATOM 8218 O O . LYS B 1 356 ? -39.781 -4.379 8.5 1 92.69 356 LYS B O 1
ATOM 8223 N N . VAL B 1 357 ? -41.75 -4.305 9.453 1 95.25 357 VAL B N 1
ATOM 8224 C CA . VAL B 1 357 ? -41.531 -3.283 10.469 1 95.25 357 VAL B CA 1
ATOM 8225 C C . VAL B 1 357 ? -42.062 -3.775 11.82 1 95.25 357 VAL B C 1
ATOM 8227 O O . VAL B 1 357 ? -43.219 -4.137 11.945 1 95.25 357 VAL B O 1
ATOM 8230 N N . PRO B 1 358 ? -41.25 -3.832 12.734 1 95.5 358 PRO B N 1
ATOM 8231 C CA . PRO B 1 358 ? -41.688 -4.395 14.016 1 95.5 358 PRO B CA 1
ATOM 8232 C C . PRO B 1 358 ? -42.812 -3.596 14.648 1 95.5 358 PRO B C 1
ATOM 8234 O O . PRO B 1 358 ? -42.906 -2.379 14.453 1 95.5 358 PRO B O 1
ATOM 8237 N N . ASN B 1 359 ? -43.656 -4.355 15.398 1 95.19 359 ASN B N 1
ATOM 8238 C CA . ASN B 1 359 ? -44.656 -3.688 16.188 1 95.19 359 ASN B CA 1
ATOM 8239 C C . ASN B 1 359 ? -44.062 -3.016 17.422 1 95.19 359 ASN B C 1
ATOM 8241 O O . ASN B 1 359 ? -43.062 -3.48 17.969 1 95.19 359 ASN B O 1
ATOM 8245 N N . LEU B 1 360 ? -44.719 -1.989 17.812 1 95.5 360 LEU B N 1
ATOM 8246 C CA . LEU B 1 360 ? -44.25 -1.206 18.938 1 95.5 360 LEU B CA 1
ATOM 8247 C C . LEU B 1 360 ? -44.094 -2.072 20.188 1 95.5 360 LEU B C 1
ATOM 8249 O O . LEU B 1 360 ? -43.188 -1.88 20.984 1 95.5 360 LEU B O 1
ATOM 8253 N N . SER B 1 361 ? -44.969 -3.018 20.344 1 94.81 361 SER B N 1
ATOM 8254 C CA . SER B 1 361 ? -45 -3.869 21.531 1 94.81 361 SER B CA 1
ATOM 8255 C C . SER B 1 361 ? -43.781 -4.773 21.578 1 94.81 361 SER B C 1
ATOM 8257 O O . SER B 1 361 ? -43.375 -5.25 22.656 1 94.81 361 SER B O 1
ATOM 8259 N N . GLU B 1 362 ? -43.156 -5 20.516 1 95.5 362 GLU B N 1
ATOM 8260 C CA . GLU B 1 362 ? -42.031 -5.906 20.422 1 95.5 362 GLU B CA 1
ATOM 8261 C C . GLU B 1 362 ? -40.719 -5.148 20.562 1 95.5 362 GLU B C 1
ATOM 8263 O O . GLU B 1 362 ? -39.656 -5.758 20.703 1 95.5 362 GLU B O 1
ATOM 8268 N N . VAL B 1 363 ? -40.781 -3.869 20.5 1 97.12 363 VAL B N 1
ATOM 8269 C CA . VAL B 1 363 ? -39.562 -3.059 20.391 1 97.12 363 VAL B CA 1
ATOM 8270 C C . VAL B 1 363 ? -39.156 -2.561 21.781 1 97.12 363 VAL B C 1
ATOM 8272 O O . VAL B 1 363 ? -40 -2.082 22.547 1 97.12 363 VAL B O 1
ATOM 8275 N N . GLU B 1 364 ? -37.969 -2.689 22.156 1 96.94 364 GLU B N 1
ATOM 8276 C CA . GLU B 1 364 ? -37.406 -2.152 23.391 1 96.94 364 GLU B CA 1
ATOM 8277 C C . GLU B 1 364 ? -36.875 -0.741 23.188 1 96.94 364 GLU B C 1
ATOM 8279 O O . GLU B 1 364 ? -37.188 0.17 23.953 1 96.94 364 GLU B O 1
ATOM 8284 N N . ARG B 1 365 ? -36.094 -0.57 22.188 1 96.75 365 ARG B N 1
ATOM 8285 C CA . ARG B 1 365 ? -35.5 0.727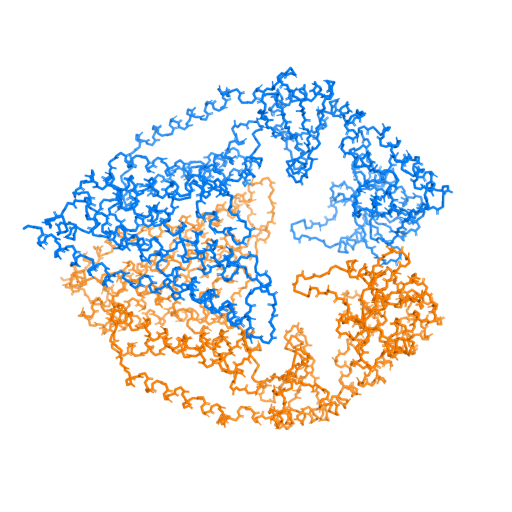 21.859 1 96.75 365 ARG B CA 1
ATOM 8286 C C . ARG B 1 365 ? -35.125 0.784 20.391 1 96.75 365 ARG B C 1
ATOM 8288 O O . ARG B 1 365 ? -35 -0.252 19.734 1 96.75 365 ARG B O 1
ATOM 8295 N N . ILE B 1 366 ? -35 2.029 19.812 1 97.81 366 ILE B N 1
ATOM 8296 C CA . ILE B 1 366 ? -34.719 2.191 18.391 1 97.81 366 ILE B CA 1
ATOM 8297 C C . ILE B 1 366 ? -33.594 3.199 18.188 1 97.81 366 ILE B C 1
ATOM 8299 O O . ILE B 1 366 ? -33.562 4.234 18.859 1 97.81 366 ILE B O 1
ATOM 8303 N N . HIS B 1 367 ? -32.656 2.861 17.328 1 97 367 HIS B N 1
ATOM 8304 C CA . HIS B 1 367 ? -31.625 3.787 16.875 1 97 367 HIS B CA 1
ATOM 8305 C C . HIS B 1 367 ? -31.922 4.277 15.453 1 97 367 HIS B C 1
ATOM 8307 O O . HIS B 1 367 ? -32.156 3.477 14.555 1 97 367 HIS B O 1
ATOM 8313 N N . LEU B 1 368 ? -32 5.566 15.227 1 96.38 368 LEU B N 1
ATOM 8314 C CA . LEU B 1 368 ? -32.156 6.18 13.914 1 96.38 368 LEU B CA 1
ATOM 8315 C C . LEU B 1 368 ? -31.062 7.207 13.656 1 96.38 368 LEU B C 1
ATOM 8317 O O . LEU B 1 368 ? -30.922 8.172 14.414 1 96.38 368 LEU B O 1
ATOM 8321 N N . SER B 1 369 ? -30.266 6.902 12.633 1 93.19 369 SER B N 1
ATOM 8322 C CA . SER B 1 369 ? -29.188 7.84 12.328 1 93.19 369 SER B CA 1
ATOM 8323 C C . SER B 1 369 ? -29 7.984 10.82 1 93.19 369 SER B C 1
ATOM 8325 O O . SER B 1 369 ? -29.703 7.348 10.039 1 93.19 369 SER B O 1
ATOM 8327 N N . GLU B 1 370 ? -28.078 8.898 10.469 1 88.38 370 GLU B N 1
ATOM 8328 C CA . GLU B 1 370 ? -27.875 9.234 9.062 1 88.38 370 GLU B CA 1
ATOM 8329 C C . GLU B 1 370 ? -26.938 8.234 8.391 1 88.38 370 GLU B C 1
ATOM 8331 O O . GLU B 1 370 ? -26.844 8.203 7.16 1 88.38 370 GLU B O 1
ATOM 8336 N N . ASN B 1 371 ? -26.312 7.473 9.164 1 83.88 371 ASN B N 1
ATOM 8337 C CA . ASN B 1 371 ? -25.422 6.492 8.539 1 83.88 371 ASN B CA 1
ATOM 8338 C C . ASN B 1 371 ? -25.031 5.387 9.516 1 83.88 371 ASN B C 1
ATOM 8340 O O . ASN B 1 371 ? -25.219 5.527 10.727 1 83.88 371 ASN B O 1
ATOM 8344 N N . TYR B 1 372 ? -24.484 4.406 8.969 1 85.88 372 TYR B N 1
ATOM 8345 C CA . TYR B 1 372 ? -24.094 3.203 9.695 1 85.88 372 TYR B CA 1
ATOM 8346 C C . TYR B 1 372 ? -22.969 3.504 10.688 1 85.88 372 TYR B C 1
ATOM 8348 O O . TYR B 1 372 ? -22.906 2.895 11.758 1 85.88 372 TYR B O 1
ATOM 8356 N N . PHE B 1 373 ? -22.141 4.402 10.5 1 81.06 373 PHE B N 1
ATOM 8357 C CA . PHE B 1 373 ? -20.953 4.668 11.312 1 81.06 373 PHE B CA 1
ATOM 8358 C C . PHE B 1 373 ? -21.344 5.305 12.641 1 81.06 373 PHE B C 1
ATOM 8360 O O . PHE B 1 373 ? -20.641 5.133 13.641 1 81.06 373 PHE B O 1
ATOM 8367 N N . MET B 1 374 ? -22.375 6.035 12.609 1 84.38 374 MET B N 1
ATOM 8368 C CA . MET B 1 374 ? -22.859 6.652 13.852 1 84.38 374 MET B CA 1
ATOM 8369 C C . MET B 1 374 ? -23.297 5.59 14.844 1 84.38 374 MET B C 1
ATOM 8371 O O . MET B 1 374 ? -23.328 5.84 16.047 1 84.38 374 MET B O 1
ATOM 8375 N N . TYR B 1 375 ? -23.625 4.461 14.328 1 86.81 375 TYR B N 1
ATOM 8376 C CA . TYR B 1 375 ? -24 3.336 15.18 1 86.81 375 TYR B CA 1
ATOM 8377 C C . TYR B 1 375 ? -22.781 2.49 15.539 1 86.81 375 TYR B C 1
ATOM 8379 O O . TYR B 1 375 ? -22.531 2.217 16.719 1 86.81 375 TYR B O 1
ATOM 8387 N N . ASN B 1 376 ? -21.969 2.125 14.57 1 79.94 376 ASN B N 1
ATOM 8388 C CA . ASN B 1 376 ? -20.891 1.15 14.742 1 79.94 376 ASN B CA 1
ATOM 8389 C C . ASN B 1 376 ? -19.688 1.766 15.445 1 79.94 376 ASN B C 1
ATOM 8391 O O . ASN B 1 376 ? -19 1.094 16.219 1 79.94 376 ASN B O 1
ATOM 8395 N N . ASP B 1 377 ? -19.344 2.996 15.133 1 69.38 377 ASP B N 1
ATOM 8396 C CA . ASP B 1 377 ? -18.109 3.611 15.617 1 69.38 377 ASP B CA 1
ATOM 8397 C C . ASP B 1 377 ? -18.297 4.184 17.016 1 69.38 377 ASP B C 1
ATOM 8399 O O . ASP B 1 377 ? -17.312 4.488 17.703 1 69.38 377 ASP B O 1
ATOM 8403 N N . ALA B 1 378 ? -19.531 4.281 17.344 1 72.44 378 ALA B N 1
ATOM 8404 C CA . ALA B 1 378 ? -19.812 4.832 18.656 1 72.44 378 ALA B CA 1
ATOM 8405 C C . ALA B 1 378 ? -19.641 3.773 19.75 1 72.44 378 ALA B C 1
ATOM 8407 O O . ALA B 1 378 ? -20.047 2.619 19.562 1 72.44 378 ALA B O 1
ATOM 8408 N N . ASN B 1 379 ? -18.828 4.09 20.719 1 69.88 379 ASN B N 1
ATOM 8409 C CA . ASN B 1 379 ? -18.688 3.188 21.859 1 69.88 379 ASN B CA 1
ATOM 8410 C C . ASN B 1 379 ? -20.047 2.863 22.484 1 69.88 379 ASN B C 1
ATOM 8412 O O . ASN B 1 379 ? -20.312 1.722 22.859 1 69.88 379 ASN B O 1
ATOM 8416 N N . ASP B 1 380 ? -20.875 3.936 22.453 1 80.38 380 ASP B N 1
ATOM 8417 C CA . ASP B 1 380 ? -22.234 3.812 22.969 1 80.38 380 ASP B CA 1
ATOM 8418 C C . ASP B 1 380 ? -23.234 4.488 22.016 1 80.38 380 ASP B C 1
ATOM 8420 O O . ASP B 1 380 ? -23.547 5.668 22.188 1 80.38 380 ASP B O 1
ATOM 8424 N N . PRO B 1 381 ? -23.75 3.666 21.062 1 90.94 381 PRO B N 1
ATOM 8425 C CA . PRO B 1 381 ? -24.734 4.289 20.172 1 90.94 381 PRO B CA 1
ATOM 8426 C C . PRO B 1 381 ? -26 4.727 20.891 1 90.94 381 PRO B C 1
ATOM 8428 O O . PRO B 1 381 ? -26.406 4.082 21.859 1 90.94 381 PRO B O 1
ATOM 8431 N N . PHE B 1 382 ? -26.562 5.855 20.484 1 92.94 382 PHE B N 1
ATOM 8432 C CA . PHE B 1 382 ? -27.75 6.371 21.156 1 92.94 382 PHE B CA 1
ATOM 8433 C C . PHE B 1 382 ? -29 5.609 20.703 1 92.94 382 PHE B C 1
ATOM 8435 O O . PHE B 1 382 ? -29.031 5.062 19.609 1 92.94 382 PHE B O 1
ATOM 8442 N N . PHE B 1 383 ? -30.016 5.57 21.594 1 96.25 383 PHE B N 1
ATOM 8443 C CA . PHE B 1 383 ? -31.312 4.945 21.312 1 96.25 383 PHE B CA 1
ATOM 8444 C C . PHE B 1 383 ? -32.438 5.82 21.828 1 96.25 383 PHE B C 1
ATOM 8446 O O . PHE B 1 383 ? -32.281 6.602 22.766 1 96.25 383 PHE B O 1
ATOM 8453 N N . LEU B 1 384 ? -33.5 5.805 21.156 1 97.19 384 LEU B N 1
ATOM 8454 C CA . LEU B 1 384 ? -34.75 6.414 21.594 1 97.19 384 LEU B CA 1
ATOM 8455 C C . LEU B 1 384 ? -35.688 5.367 22.203 1 97.19 384 LEU B C 1
ATOM 8457 O O . LEU B 1 384 ? -35.875 4.293 21.641 1 97.19 384 LEU B O 1
ATOM 8461 N N . THR B 1 385 ? -36.219 5.699 23.375 1 96.5 385 THR B N 1
ATOM 8462 C CA . THR B 1 385 ? -36.969 4.699 24.125 1 96.5 385 THR B CA 1
ATOM 8463 C C . THR B 1 385 ? -38.406 5.164 24.391 1 96.5 385 THR B C 1
ATOM 8465 O O . THR B 1 385 ? -39.25 4.371 24.766 1 96.5 385 THR B O 1
ATOM 8468 N N . SER B 1 386 ? -38.688 6.492 24.234 1 96.56 386 SER B N 1
ATOM 8469 C CA . SER B 1 386 ? -40.031 6.992 24.484 1 96.56 386 SER B CA 1
ATOM 8470 C C . SER B 1 386 ? -41.031 6.422 23.484 1 96.56 386 SER B C 1
ATOM 8472 O O . SER B 1 386 ? -40.719 6.277 22.312 1 96.56 386 SER B O 1
ATOM 8474 N N . ALA B 1 387 ? -42.188 6.098 23.938 1 95.75 387 ALA B N 1
ATOM 8475 C CA . ALA B 1 387 ? -43.219 5.512 23.094 1 95.75 387 ALA B CA 1
ATOM 8476 C C . ALA B 1 387 ? -43.562 6.434 21.922 1 95.75 387 ALA B C 1
ATOM 8478 O O . ALA B 1 387 ? -43.812 5.969 20.812 1 95.75 387 ALA B O 1
ATOM 8479 N N . GLU B 1 388 ? -43.562 7.695 22.188 1 96 388 GLU B N 1
ATOM 8480 C CA . GLU B 1 388 ? -43.875 8.672 21.156 1 96 388 GLU B CA 1
ATOM 8481 C C . GLU B 1 388 ? -42.844 8.656 20.031 1 96 388 GLU B C 1
ATOM 8483 O O . GLU B 1 388 ? -43.219 8.555 18.859 1 96 388 GLU B O 1
ATOM 8488 N N . ASN B 1 389 ? -41.656 8.695 20.406 1 97.75 389 ASN B N 1
ATOM 8489 C CA . ASN B 1 389 ? -40.594 8.703 19.406 1 97.75 389 ASN B CA 1
ATOM 8490 C C . ASN B 1 389 ? -40.5 7.375 18.656 1 97.75 389 ASN B C 1
ATOM 8492 O O . ASN B 1 389 ? -40.312 7.348 17.438 1 97.75 389 ASN B O 1
ATOM 8496 N N . MET B 1 390 ? -40.656 6.27 19.359 1 97.94 390 MET B N 1
ATOM 8497 C CA . MET B 1 390 ? -40.594 4.957 18.734 1 97.94 390 MET B CA 1
ATOM 8498 C C . MET B 1 390 ? -41.719 4.797 17.703 1 97.94 390 MET B C 1
ATOM 8500 O O . MET B 1 390 ? -41.5 4.254 16.625 1 97.94 390 MET B O 1
ATOM 8504 N N . ASP B 1 391 ? -42.844 5.328 18.078 1 96.81 391 ASP B N 1
ATOM 8505 C CA . ASP B 1 391 ? -43.969 5.254 17.156 1 96.81 391 ASP B CA 1
ATOM 8506 C C . ASP B 1 391 ? -43.719 6.121 15.914 1 96.81 391 ASP B C 1
ATOM 8508 O O . ASP B 1 391 ? -44.031 5.727 14.797 1 96.81 391 ASP B O 1
ATOM 8512 N N . LEU B 1 392 ? -43.219 7.312 16.156 1 97.31 392 LEU B N 1
ATOM 8513 C CA . LEU B 1 392 ? -42.906 8.211 15.047 1 97.31 392 LEU B CA 1
ATOM 8514 C C . LEU B 1 392 ? -41.906 7.57 14.094 1 97.31 392 LEU B C 1
ATOM 8516 O O . LEU B 1 392 ? -42.062 7.645 12.875 1 97.31 392 LEU B O 1
ATOM 8520 N N . ILE B 1 393 ? -40.875 6.957 14.664 1 98.06 393 ILE B N 1
ATOM 8521 C CA . ILE B 1 393 ? -39.844 6.324 13.875 1 98.06 393 ILE B CA 1
ATOM 8522 C C . ILE B 1 393 ? -40.406 5.148 13.094 1 98.06 393 ILE B C 1
ATOM 8524 O O . ILE B 1 393 ? -40.094 4.957 11.914 1 98.06 393 ILE B O 1
ATOM 8528 N N . ARG B 1 394 ? -41.219 4.383 13.711 1 97.31 394 ARG B N 1
ATOM 8529 C CA . ARG B 1 394 ? -41.875 3.268 13.039 1 97.31 394 ARG B CA 1
ATOM 8530 C C . ARG B 1 394 ? -42.75 3.754 11.867 1 97.31 394 ARG B C 1
ATOM 8532 O O . ARG B 1 394 ? -42.719 3.154 10.797 1 97.31 394 ARG B O 1
ATOM 8539 N N . ARG B 1 395 ? -43.469 4.797 12.078 1 96.69 395 ARG B N 1
ATOM 8540 C CA . ARG B 1 395 ? -44.312 5.348 11.016 1 96.69 395 ARG B CA 1
ATOM 8541 C C . ARG B 1 395 ? -43.438 5.887 9.875 1 96.69 395 ARG B C 1
ATOM 8543 O O . ARG B 1 395 ? -43.812 5.738 8.703 1 96.69 395 ARG B O 1
ATOM 8550 N N . LEU B 1 396 ? -42.406 6.527 10.227 1 97.5 396 LEU B N 1
ATOM 8551 C CA . LEU B 1 396 ? -41.469 6.965 9.219 1 97.5 396 LEU B CA 1
ATOM 8552 C C . LEU B 1 396 ? -40.969 5.781 8.391 1 97.5 396 LEU B C 1
ATOM 8554 O O . LEU B 1 396 ? -40.938 5.844 7.156 1 97.5 396 LEU B O 1
ATOM 8558 N N . HIS B 1 397 ? -40.562 4.75 9.125 1 97.44 397 HIS B N 1
ATOM 8559 C CA . HIS B 1 397 ? -40.094 3.537 8.469 1 97.44 397 HIS B CA 1
ATOM 8560 C C . HIS B 1 397 ? -41.156 2.971 7.52 1 97.44 397 HIS B C 1
ATOM 8562 O O . HIS B 1 397 ? -40.844 2.641 6.375 1 97.44 397 HIS B O 1
ATOM 8568 N N . LYS B 1 398 ? -42.375 2.895 7.957 1 96.5 398 LYS B N 1
ATOM 8569 C CA . LYS B 1 398 ? -43.469 2.381 7.145 1 96.5 398 LYS B CA 1
ATOM 8570 C C . LYS B 1 398 ? -43.656 3.23 5.895 1 96.5 398 LYS B C 1
ATOM 8572 O O . LYS B 1 398 ? -43.906 2.699 4.809 1 96.5 398 LYS B O 1
ATOM 8577 N N . GLU B 1 399 ? -43.531 4.477 6.074 1 96.25 399 GLU B N 1
ATOM 8578 C CA . GLU B 1 399 ? -43.719 5.375 4.938 1 96.25 399 GLU B CA 1
ATOM 8579 C C . GLU B 1 399 ? -42.594 5.234 3.926 1 96.25 399 GLU B C 1
ATOM 8581 O O . GLU B 1 399 ? -42.812 5.297 2.717 1 96.25 399 GLU B O 1
ATOM 8586 N N . ILE B 1 400 ? -41.406 5.141 4.414 1 95.88 400 ILE B N 1
ATOM 8587 C CA . ILE B 1 400 ? -40.25 4.957 3.537 1 95.88 400 ILE B CA 1
ATOM 8588 C C . ILE B 1 400 ? -40.438 3.691 2.699 1 95.88 400 ILE B C 1
ATOM 8590 O O . ILE B 1 400 ? -40.219 3.705 1.486 1 95.88 400 ILE B O 1
ATOM 8594 N N . VAL B 1 401 ? -40.875 2.6 3.355 1 94.75 401 VAL B N 1
ATOM 8595 C CA . VAL B 1 401 ? -41.125 1.329 2.674 1 94.75 401 VAL B CA 1
ATOM 8596 C C . VAL B 1 401 ? -42.219 1.485 1.636 1 94.75 401 VAL B C 1
ATOM 8598 O O . VAL B 1 401 ? -42.125 0.968 0.521 1 94.75 401 VAL B O 1
ATOM 8601 N N . ALA B 1 402 ? -43.219 2.26 2.006 1 93.88 402 ALA B N 1
ATOM 8602 C CA . ALA B 1 402 ? -44.375 2.459 1.12 1 93.88 402 ALA B CA 1
ATOM 8603 C C . ALA B 1 402 ? -43.969 3.283 -0.103 1 93.88 402 ALA B C 1
ATOM 8605 O O . ALA B 1 402 ? -44.531 3.107 -1.185 1 93.88 402 ALA B O 1
ATOM 8606 N N . ASN B 1 403 ? -43 4.137 0.075 1 94 403 ASN B N 1
ATOM 8607 C CA . ASN B 1 403 ? -42.594 5.035 -1.002 1 94 403 ASN B CA 1
ATOM 8608 C C . ASN B 1 403 ? -41.312 4.551 -1.697 1 94 403 ASN B C 1
ATOM 8610 O O . ASN B 1 403 ? -40.531 5.359 -2.162 1 94 403 ASN B O 1
ATOM 8614 N N . LYS B 1 404 ? -41.094 3.332 -1.743 1 91.75 404 LYS B N 1
ATOM 8615 C CA . LYS B 1 404 ? -39.906 2.707 -2.279 1 91.75 404 LYS B CA 1
ATOM 8616 C C . LYS B 1 404 ? -39.562 3.246 -3.67 1 91.75 404 LYS B C 1
ATOM 8618 O O . LYS B 1 404 ? -38.469 3.707 -3.916 1 91.75 404 LYS B O 1
ATOM 8623 N N . ASN B 1 405 ? -40.531 3.285 -4.605 1 88.81 405 ASN B N 1
ATOM 8624 C CA . ASN B 1 405 ? -40.312 3.686 -5.988 1 88.81 405 ASN B CA 1
ATOM 8625 C C . ASN B 1 405 ? -39.938 5.164 -6.094 1 88.81 405 ASN B C 1
ATOM 8627 O O . ASN B 1 405 ? -39.062 5.539 -6.859 1 88.81 405 ASN B O 1
ATOM 8631 N N . GLN B 1 406 ? -40.594 5.926 -5.285 1 88.56 406 GLN B N 1
ATOM 8632 C CA . GLN B 1 406 ? -40.312 7.355 -5.281 1 88.56 406 GLN B CA 1
ATOM 8633 C C . GLN B 1 406 ? -38.906 7.637 -4.727 1 88.56 406 GLN B C 1
ATOM 8635 O O . GLN B 1 406 ? -38.188 8.477 -5.258 1 88.56 406 GLN B O 1
ATOM 8640 N N . ASN B 1 407 ? -38.594 6.945 -3.686 1 90.06 407 ASN B N 1
ATOM 8641 C CA . ASN B 1 407 ? -37.281 7.137 -3.064 1 90.06 407 ASN B CA 1
ATOM 8642 C C . ASN B 1 407 ? -36.156 6.742 -4.008 1 90.06 407 ASN B C 1
ATOM 8644 O O . ASN B 1 407 ? -35.156 7.441 -4.102 1 90.06 407 ASN B O 1
ATOM 8648 N N . LYS B 1 408 ? -36.25 5.73 -4.703 1 83.12 408 LYS B N 1
ATOM 8649 C CA . LYS B 1 408 ? -35.219 5.238 -5.613 1 83.12 408 LYS B CA 1
ATOM 8650 C C . LYS B 1 408 ? -35 6.207 -6.77 1 83.12 408 LYS B C 1
ATOM 8652 O O . LYS B 1 408 ? -33.875 6.387 -7.227 1 83.12 408 LYS B O 1
ATOM 8657 N N . ASN B 1 409 ? -36.094 6.824 -7.152 1 77.5 409 ASN B N 1
ATOM 8658 C CA . ASN B 1 409 ? -36.031 7.754 -8.273 1 77.5 409 ASN B CA 1
ATOM 8659 C C . ASN B 1 409 ? -35.406 9.078 -7.863 1 77.5 409 ASN B C 1
ATOM 8661 O O . ASN B 1 409 ? -34.844 9.797 -8.695 1 77.5 409 ASN B O 1
ATOM 8665 N N . ARG B 1 410 ? -35.469 9.32 -6.633 1 70.81 410 ARG B N 1
ATOM 8666 C CA . ARG B 1 410 ? -35.031 10.641 -6.172 1 70.81 410 ARG B CA 1
ATOM 8667 C C . ARG B 1 410 ? -33.625 10.602 -5.629 1 70.81 410 ARG B C 1
ATOM 8669 O O . ARG B 1 410 ? -33.031 11.648 -5.355 1 70.81 410 ARG B O 1
ATOM 8676 N N . VAL B 1 411 ? -33.188 9.453 -5.41 1 69.81 411 VAL B N 1
ATOM 8677 C CA . VAL B 1 411 ? -31.859 9.328 -4.785 1 69.81 411 VAL B CA 1
ATOM 8678 C C . VAL B 1 411 ? -30.797 9.938 -5.695 1 69.81 411 VAL B C 1
ATOM 8680 O O . VAL B 1 411 ? -30.812 9.719 -6.91 1 69.81 411 VAL B O 1
ATOM 8683 N N . ASN B 1 412 ? -30.125 10.969 -5.164 1 63.25 412 ASN B N 1
ATOM 8684 C CA . ASN B 1 412 ? -29 11.617 -5.82 1 63.25 412 ASN B CA 1
ATOM 8685 C C . ASN B 1 412 ? -27.766 11.656 -4.91 1 63.25 412 ASN B C 1
ATOM 8687 O O . ASN B 1 412 ? -27.75 11.016 -3.857 1 63.25 412 ASN B O 1
ATOM 8691 N N . ASP B 1 413 ? -26.75 12.258 -5.324 1 58.75 413 ASP B N 1
ATOM 8692 C CA . ASP B 1 413 ? -25.484 12.297 -4.621 1 58.75 413 ASP B CA 1
ATOM 8693 C C . ASP B 1 413 ? -25.625 12.961 -3.258 1 58.75 413 ASP B C 1
ATOM 8695 O O . ASP B 1 413 ? -24.812 12.727 -2.355 1 58.75 413 ASP B O 1
ATOM 8699 N N . SER B 1 414 ? -26.766 13.68 -3.113 1 60.38 414 SER B N 1
ATOM 8700 C CA . SER B 1 414 ? -26.906 14.438 -1.873 1 60.38 414 SER B CA 1
ATOM 8701 C C . SER B 1 414 ? -27.844 13.719 -0.896 1 60.38 414 SER B C 1
ATOM 8703 O O . SER B 1 414 ? -28.094 14.219 0.2 1 60.38 414 SER B O 1
ATOM 8705 N N . SER B 1 415 ? -28.219 12.484 -1.304 1 71 415 SER B N 1
ATOM 8706 C CA . SER B 1 415 ? -29.188 11.797 -0.464 1 71 415 SER B CA 1
ATOM 8707 C C . SER B 1 415 ? -28.531 11.258 0.806 1 71 415 SER B C 1
ATOM 8709 O O . SER B 1 415 ? -27.328 10.992 0.83 1 71 415 SER B O 1
ATOM 8711 N N . ASP B 1 416 ? -29.344 11.32 1.844 1 80.69 416 ASP B N 1
ATOM 8712 C CA . ASP B 1 416 ? -28.922 10.844 3.154 1 80.69 416 ASP B CA 1
ATOM 8713 C C . ASP B 1 416 ? -29.375 9.406 3.393 1 80.69 416 ASP B C 1
ATOM 8715 O O . ASP B 1 416 ? -30.25 8.898 2.676 1 80.69 416 ASP B O 1
ATOM 8719 N N . HIS B 1 417 ? -28.719 8.82 4.34 1 90.69 417 HIS B N 1
ATOM 8720 C CA . HIS B 1 417 ? -29.141 7.484 4.742 1 90.69 417 HIS B CA 1
ATOM 8721 C C . HIS B 1 417 ? -30.062 7.547 5.957 1 90.69 417 HIS B C 1
ATOM 8723 O O . HIS B 1 417 ? -29.906 8.406 6.824 1 90.69 417 HIS B O 1
ATOM 8729 N N . ALA B 1 418 ? -31.125 6.887 5.961 1 95 418 ALA B N 1
ATOM 8730 C CA . ALA B 1 418 ? -31.906 6.566 7.145 1 95 418 ALA B CA 1
ATOM 8731 C C . ALA B 1 418 ? -31.578 5.176 7.672 1 95 418 ALA B C 1
ATOM 8733 O O . ALA B 1 418 ? -32.031 4.172 7.137 1 95 418 ALA B O 1
ATOM 8734 N N . PHE B 1 419 ? -30.781 5.102 8.68 1 95.75 419 PHE B N 1
ATOM 8735 C CA . PHE B 1 419 ? -30.266 3.855 9.25 1 95.75 419 PHE B CA 1
ATOM 8736 C C . PHE B 1 419 ? -31.031 3.486 10.516 1 95.75 419 PHE B C 1
ATOM 8738 O O . PHE B 1 419 ? -30.984 4.207 11.508 1 95.75 419 PHE B O 1
ATOM 8745 N N . PHE B 1 420 ? -31.734 2.406 10.508 1 96.88 420 PHE B N 1
ATOM 8746 C CA . PHE B 1 420 ? -32.594 1.951 11.594 1 96.88 420 PHE B CA 1
ATOM 8747 C C . PHE B 1 420 ? -31.969 0.75 12.305 1 96.88 420 PHE B C 1
ATOM 8749 O O . PHE B 1 420 ? -31.531 -0.198 11.656 1 96.88 420 PHE B O 1
ATOM 8756 N N . VAL B 1 421 ? -31.953 0.762 13.594 1 96.75 421 VAL B N 1
ATOM 8757 C CA . VAL B 1 421 ? -31.688 -0.425 14.398 1 96.75 421 VAL B CA 1
ATOM 8758 C C . VAL B 1 421 ? -32.781 -0.59 15.461 1 96.75 421 VAL B C 1
ATOM 8760 O O . VAL B 1 421 ? -32.844 0.201 16.406 1 96.75 421 VAL B O 1
ATOM 8763 N N . TYR B 1 422 ? -33.594 -1.594 15.266 1 97.44 422 TYR B N 1
ATOM 8764 C CA . TYR B 1 422 ? -34.594 -1.979 16.281 1 97.44 422 TYR B CA 1
ATOM 8765 C C . TYR B 1 422 ? -34 -3.033 17.219 1 97.44 422 TYR B C 1
ATOM 8767 O O . TYR B 1 422 ? -33.594 -4.109 16.781 1 97.44 422 TYR B O 1
ATOM 8775 N N . GLU B 1 423 ? -33.875 -2.732 18.422 1 97 423 GLU B N 1
ATOM 8776 C CA . GLU B 1 423 ? -33.625 -3.768 19.422 1 97 423 GLU B CA 1
ATOM 8777 C C . GLU B 1 423 ? -34.938 -4.297 20.016 1 97 423 GLU B C 1
ATOM 8779 O O . GLU B 1 423 ? -35.688 -3.559 20.672 1 97 423 GLU B O 1
ATOM 8784 N N . LEU B 1 424 ? -35.156 -5.547 19.781 1 97.19 424 LEU B N 1
ATOM 8785 C CA . LEU B 1 424 ? -36.406 -6.148 20.188 1 97.19 424 LEU B CA 1
ATOM 8786 C C . LEU B 1 424 ? -36.344 -6.719 21.594 1 97.19 424 LEU B C 1
ATOM 8788 O O . LEU B 1 424 ? -35.219 -6.977 22.094 1 97.19 424 LEU B O 1
ATOM 8792 N N . LYS B 1 425 ? -37.438 -6.922 22.25 1 95.94 425 LYS B N 1
ATOM 8793 C CA . LYS B 1 425 ? -37.531 -7.418 23.625 1 95.94 425 LYS B CA 1
ATOM 8794 C C . LYS B 1 425 ? -37 -8.844 23.734 1 95.94 425 LYS B C 1
ATOM 8796 O O . LYS B 1 425 ? -36.469 -9.25 24.781 1 95.94 425 LYS B O 1
ATOM 8801 N N . ASN B 1 426 ? -37.031 -9.602 22.688 1 94.56 426 ASN B N 1
ATOM 8802 C CA . ASN B 1 426 ? -36.531 -10.977 22.688 1 94.56 426 ASN B CA 1
ATOM 8803 C C . ASN B 1 426 ? -35.031 -11.039 22.469 1 94.56 426 ASN B C 1
ATOM 8805 O O . ASN B 1 426 ? -34.469 -12.125 22.344 1 94.56 426 ASN B O 1
ATOM 8809 N N . GLY B 1 427 ? -34.469 -9.906 22.297 1 92.44 427 GLY B N 1
ATOM 8810 C CA . GLY B 1 427 ? -33 -9.875 22.188 1 92.44 427 GLY B CA 1
ATOM 8811 C C . GLY B 1 427 ? -32.531 -9.781 20.75 1 92.44 427 GLY B C 1
ATOM 8812 O O . GLY B 1 427 ? -31.344 -9.508 20.516 1 92.44 427 GLY B O 1
ATOM 8813 N N . LYS B 1 428 ? -33.406 -9.922 19.797 1 94.12 428 LYS B N 1
ATOM 8814 C CA . LYS B 1 428 ? -33.031 -9.836 18.391 1 94.12 428 LYS B CA 1
ATOM 8815 C C . LYS B 1 428 ? -32.969 -8.391 17.906 1 94.12 428 LYS B C 1
ATOM 8817 O O . LYS B 1 428 ? -33.5 -7.496 18.562 1 94.12 428 LYS B O 1
ATOM 8822 N N . LYS B 1 429 ? -32.219 -8.227 16.75 1 94.31 429 LYS B N 1
ATOM 8823 C CA . LYS B 1 429 ? -32.125 -6.895 16.172 1 94.31 429 LYS B CA 1
ATOM 8824 C C . LYS B 1 429 ? -32.625 -6.891 14.727 1 94.31 429 LYS B C 1
ATOM 8826 O O . LYS B 1 429 ? -32.469 -7.879 14.008 1 94.31 429 LYS B O 1
ATOM 8831 N N . LEU B 1 430 ? -33.312 -5.906 14.406 1 95.69 430 LEU B N 1
ATOM 8832 C CA . LEU B 1 430 ? -33.719 -5.648 13.023 1 95.69 430 LEU B CA 1
ATOM 8833 C C . LEU B 1 430 ? -33.031 -4.387 12.492 1 95.69 430 LEU B C 1
ATOM 8835 O O . LEU B 1 430 ? -33.25 -3.299 13.031 1 95.69 430 LEU B O 1
ATOM 8839 N N . VAL B 1 431 ? -32.188 -4.496 11.523 1 95 431 VAL B N 1
ATOM 8840 C CA . VAL B 1 431 ? -31.406 -3.385 11.016 1 95 431 VAL B CA 1
ATOM 8841 C C . VAL B 1 431 ? -31.781 -3.1 9.562 1 95 431 VAL B C 1
ATOM 8843 O O . VAL B 1 431 ? -31.938 -4.023 8.766 1 95 431 VAL B O 1
ATOM 8846 N N . ARG B 1 432 ? -32.062 -1.829 9.211 1 96.44 432 ARG B N 1
ATOM 8847 C CA . ARG B 1 432 ? -32.375 -1.379 7.863 1 96.44 432 ARG B CA 1
ATOM 8848 C C . ARG B 1 432 ? -31.594 -0.128 7.496 1 96.44 432 ARG B C 1
ATOM 8850 O O . ARG B 1 432 ? -31.219 0.651 8.367 1 96.44 432 ARG B O 1
ATOM 8857 N N . ASP B 1 433 ? -31.312 0.035 6.297 1 94.56 433 ASP B N 1
ATOM 8858 C CA . ASP B 1 433 ? -30.609 1.202 5.781 1 94.56 433 ASP B CA 1
ATOM 8859 C C . ASP B 1 433 ? -31.203 1.667 4.457 1 94.56 433 ASP B C 1
ATOM 8861 O O . ASP B 1 433 ? -31.203 0.92 3.475 1 94.56 433 ASP B O 1
ATOM 8865 N N . TYR B 1 434 ? -31.75 2.879 4.449 1 94.12 434 TYR B N 1
ATOM 8866 C CA . TYR B 1 434 ? -32.406 3.416 3.262 1 94.12 434 TYR B CA 1
ATOM 8867 C C . TYR B 1 434 ? -31.75 4.707 2.805 1 94.12 434 TYR B C 1
ATOM 8869 O O . TYR B 1 434 ? -31.344 5.535 3.629 1 94.12 434 TYR B O 1
ATOM 8877 N N . MET B 1 435 ? -31.625 4.844 1.534 1 91.25 435 MET B N 1
ATOM 8878 C CA . MET B 1 435 ? -31.281 6.148 0.982 1 91.25 435 MET B CA 1
ATOM 8879 C C . MET B 1 435 ? -32.531 6.957 0.67 1 91.25 435 MET B C 1
ATOM 8881 O O . MET B 1 435 ? -33.406 6.5 -0.076 1 91.25 435 MET B O 1
ATOM 8885 N N . ILE B 1 436 ? -32.625 8.164 1.311 1 91.69 436 ILE B N 1
ATOM 8886 C CA . ILE B 1 436 ? -33.844 8.938 1.146 1 91.69 436 ILE B CA 1
ATOM 8887 C C . ILE B 1 436 ? -33.5 10.422 1.032 1 91.69 436 ILE B C 1
ATOM 8889 O O . ILE B 1 436 ? -32.406 10.836 1.388 1 91.69 436 ILE B O 1
ATOM 8893 N N . ASP B 1 437 ? -34.438 11.148 0.479 1 89.88 437 ASP B N 1
ATOM 8894 C CA . ASP B 1 437 ? -34.438 12.602 0.627 1 89.88 437 ASP B CA 1
ATOM 8895 C C . ASP B 1 437 ? -35.156 13.016 1.908 1 89.88 437 ASP B C 1
ATOM 8897 O O . ASP B 1 437 ? -36.406 12.977 1.975 1 89.88 437 ASP B O 1
ATOM 8901 N N . LYS B 1 438 ? -34.469 13.438 2.77 1 89.25 438 LYS B N 1
ATOM 8902 C CA . LYS B 1 438 ? -35.031 13.734 4.09 1 89.25 438 LYS B CA 1
ATOM 8903 C C . LYS B 1 438 ? -36.094 14.828 4.008 1 89.25 438 LYS B C 1
ATOM 8905 O O . LYS B 1 438 ? -36.969 14.914 4.867 1 89.25 438 LYS B O 1
ATOM 8910 N N . LYS B 1 439 ? -36 15.672 3.002 1 86.12 439 LYS B N 1
ATOM 8911 C CA . LYS B 1 439 ? -36.969 16.75 2.844 1 86.12 439 LYS B CA 1
ATOM 8912 C C . LYS B 1 439 ? -38.375 16.219 2.643 1 86.12 439 LYS B C 1
ATOM 8914 O O . LYS B 1 439 ? -39.344 16.828 3.068 1 86.12 439 LYS B O 1
ATOM 8919 N N . GLU B 1 440 ? -38.469 15.078 2.051 1 90.5 440 GLU B N 1
ATOM 8920 C CA . GLU B 1 440 ? -39.781 14.453 1.796 1 90.5 440 GLU B CA 1
ATOM 8921 C C . GLU B 1 440 ? -40.375 13.898 3.082 1 90.5 440 GLU B C 1
ATOM 8923 O O . GLU B 1 440 ? -41.594 13.648 3.145 1 90.5 440 GLU B O 1
ATOM 8928 N N . TYR B 1 441 ? -39.562 13.773 4.016 1 94.31 441 TYR B N 1
ATOM 8929 C CA . TYR B 1 441 ? -40.031 13.203 5.277 1 94.31 441 TYR B CA 1
ATOM 8930 C C . TYR B 1 441 ? -39.812 14.18 6.43 1 94.31 441 TYR B C 1
ATOM 8932 O O . TYR B 1 441 ? -39.688 13.766 7.582 1 94.31 441 TYR B O 1
ATOM 8940 N N . ALA B 1 442 ? -39.781 15.398 6.156 1 92.69 442 ALA B N 1
ATOM 8941 C CA . ALA B 1 442 ? -39.438 16.453 7.117 1 92.69 442 ALA B CA 1
ATOM 8942 C C . ALA B 1 442 ? -40.438 16.453 8.281 1 92.69 442 ALA B C 1
ATOM 8944 O O . ALA B 1 442 ? -40.062 16.75 9.414 1 92.69 442 ALA B O 1
ATOM 8945 N N . HIS B 1 443 ? -41.688 16.141 8.031 1 94.44 443 HIS B N 1
ATOM 8946 C CA . HIS B 1 443 ? -42.688 16.172 9.078 1 94.44 443 HIS B CA 1
ATOM 8947 C C . HIS B 1 443 ? -42.406 15.164 10.18 1 94.44 443 HIS B C 1
ATOM 8949 O O . HIS B 1 443 ? -42.688 15.414 11.352 1 94.44 443 HIS B O 1
ATOM 8955 N N . PHE B 1 444 ? -41.812 14.07 9.852 1 96.19 444 PHE B N 1
ATOM 8956 C CA . PHE B 1 444 ? -41.406 13.102 10.859 1 96.19 444 PHE B CA 1
ATOM 8957 C C . PHE B 1 444 ? -40.125 13.562 11.555 1 96.19 444 PHE B C 1
ATOM 8959 O O . PHE B 1 444 ? -40.031 13.57 12.781 1 96.19 444 PHE B O 1
ATOM 8966 N N . TYR B 1 445 ? -39.188 13.953 10.734 1 95.81 445 TYR B N 1
ATOM 8967 C CA . TYR B 1 445 ? -37.875 14.328 11.273 1 95.81 445 TYR B CA 1
ATOM 8968 C C . TYR B 1 445 ? -38 15.547 12.188 1 95.81 445 TYR B C 1
ATOM 8970 O O . TYR B 1 445 ? -37.312 15.641 13.203 1 95.81 445 TYR B O 1
ATOM 8978 N N . LYS B 1 446 ? -38.812 16.484 11.812 1 96.19 446 LYS B N 1
ATOM 8979 C CA . LYS B 1 446 ? -39.062 17.656 12.656 1 96.19 446 LYS B CA 1
ATOM 8980 C C . LYS B 1 446 ? -39.531 17.25 14.047 1 96.19 446 LYS B C 1
ATOM 8982 O O . LYS B 1 446 ? -39 17.688 15.055 1 96.19 446 LYS B O 1
ATOM 8987 N N . LEU B 1 447 ? -40.531 16.344 14.109 1 96.75 447 LEU B N 1
ATOM 8988 C CA . LEU B 1 447 ? -41.094 15.898 15.367 1 96.75 447 LEU B CA 1
ATOM 8989 C C . LEU B 1 447 ? -40.062 15.125 16.188 1 96.75 447 LEU B C 1
ATOM 8991 O O . LEU B 1 447 ? -39.969 15.305 17.406 1 96.75 447 LEU B O 1
ATOM 8995 N N . ILE B 1 448 ? -39.312 14.328 15.578 1 96.69 448 ILE B N 1
ATOM 8996 C CA . ILE B 1 448 ? -38.344 13.492 16.266 1 96.69 448 ILE B CA 1
ATOM 8997 C C . ILE B 1 448 ? -37.188 14.352 16.75 1 96.69 448 ILE B C 1
ATOM 8999 O O . ILE B 1 448 ? -36.844 14.336 17.938 1 96.69 448 ILE B O 1
ATOM 9003 N N . HIS B 1 449 ? -36.625 15.156 15.875 1 95.69 449 HIS B N 1
ATOM 9004 C CA . HIS B 1 449 ? -35.438 15.938 16.172 1 95.69 449 HIS B CA 1
ATOM 9005 C C . HIS B 1 449 ? -35.75 17.031 17.188 1 95.69 449 HIS B C 1
ATOM 9007 O O . HIS B 1 449 ? -34.844 17.469 17.922 1 95.69 449 HIS B O 1
ATOM 9013 N N . GLU B 1 450 ? -36.969 17.5 17.203 1 96.44 450 GLU B N 1
ATOM 9014 C CA . GLU B 1 450 ? -37.312 18.578 18.109 1 96.44 450 GLU B CA 1
ATOM 9015 C C . GLU B 1 450 ? -37.75 18.031 19.469 1 96.44 450 GLU B C 1
ATOM 9017 O O . GLU B 1 450 ? -37.969 18.781 20.422 1 96.44 450 GLU B O 1
ATOM 9022 N N . SER B 1 451 ? -37.812 16.719 19.562 1 96.31 451 SER B N 1
ATOM 9023 C CA . SER B 1 451 ? -38.188 16.109 20.844 1 96.31 451 SER B CA 1
ATOM 9024 C C . SER B 1 451 ? -37.062 16.266 21.859 1 96.31 451 SER B C 1
ATOM 9026 O O . SER B 1 451 ? -35.875 16.297 21.484 1 96.31 451 SER B O 1
ATOM 9028 N N . GLU B 1 452 ? -37.469 16.328 23.094 1 95.69 452 GLU B N 1
ATOM 9029 C CA . GLU B 1 452 ? -36.5 16.469 24.172 1 95.69 452 GLU B CA 1
ATOM 9030 C C . GLU B 1 452 ? -35.562 15.242 24.25 1 95.69 452 GLU B C 1
ATOM 9032 O O . GLU B 1 452 ? -34.375 15.375 24.453 1 95.69 452 GLU B O 1
ATOM 9037 N N . GLU B 1 453 ? -36.156 14.117 24.062 1 96.44 453 GLU B N 1
ATOM 9038 C CA . GLU B 1 453 ? -35.375 12.875 24.141 1 96.44 453 GLU B CA 1
ATOM 9039 C C . GLU B 1 453 ? -34.281 12.852 23.094 1 96.44 453 GLU B C 1
ATOM 9041 O O . GLU B 1 453 ? -33.125 12.562 23.406 1 96.44 453 GLU B O 1
ATOM 9046 N N . TYR B 1 454 ? -34.625 13.094 21.906 1 96.25 454 TYR B N 1
ATOM 9047 C CA . TYR B 1 454 ? -33.656 13.055 20.828 1 96.25 454 TYR B CA 1
ATOM 9048 C C . TYR B 1 454 ? -32.5 14.016 21.094 1 96.25 454 TYR B C 1
ATOM 9050 O O . TYR B 1 454 ? -31.328 13.648 20.922 1 96.25 454 TYR B O 1
ATOM 9058 N N . LYS B 1 455 ? -32.75 15.227 21.453 1 95.75 455 LYS B N 1
ATOM 9059 C CA . LYS B 1 455 ? -31.719 16.234 21.734 1 95.75 455 LYS B CA 1
ATOM 9060 C C . LYS B 1 455 ? -30.812 15.805 22.875 1 95.75 455 LYS B C 1
ATOM 9062 O O . LYS B 1 455 ? -29.594 16 22.812 1 95.75 455 LYS B O 1
ATOM 9067 N N . ARG B 1 456 ? -31.406 15.211 23.828 1 94.31 456 ARG B N 1
ATOM 9068 C CA . ARG B 1 456 ? -30.641 14.797 25 1 94.31 456 ARG B CA 1
ATOM 9069 C C . ARG B 1 456 ? -29.688 13.656 24.656 1 94.31 456 ARG B C 1
ATOM 9071 O O . ARG B 1 456 ? -28.547 13.633 25.109 1 94.31 456 ARG B O 1
ATOM 9078 N N . VAL B 1 457 ? -30.172 12.734 23.875 1 93.44 457 VAL B N 1
ATOM 9079 C CA . VAL B 1 457 ? -29.375 11.523 23.656 1 93.44 457 VAL B CA 1
ATOM 9080 C C . VAL B 1 457 ? -28.359 11.766 22.547 1 93.44 457 VAL B C 1
ATOM 9082 O O . VAL B 1 457 ? -27.344 11.07 22.453 1 93.44 457 VAL B O 1
ATOM 9085 N N . THR B 1 458 ? -28.531 12.688 21.656 1 92.94 458 THR B N 1
ATOM 9086 C CA . THR B 1 458 ? -27.672 12.875 20.5 1 92.94 458 THR B CA 1
ATOM 9087 C C . THR B 1 458 ? -26.641 13.977 20.75 1 92.94 458 THR B C 1
ATOM 9089 O O . THR B 1 458 ? -25.656 14.109 20.016 1 92.94 458 THR B O 1
ATOM 9092 N N . ASN B 1 459 ? -26.844 14.859 21.766 1 92.94 459 ASN B N 1
ATOM 9093 C CA . ASN B 1 459 ? -25.906 15.93 22.078 1 92.94 459 ASN B CA 1
ATOM 9094 C C . ASN B 1 459 ? -25.094 15.609 23.328 1 92.94 459 ASN B C 1
ATOM 9096 O O . ASN B 1 459 ? -25.656 15.5 24.422 1 92.94 459 ASN B O 1
ATOM 9100 N N . GLY B 1 460 ? -23.875 15.609 23.219 1 91.5 460 GLY B N 1
ATOM 9101 C CA . GLY B 1 460 ? -22.969 15.195 24.281 1 91.5 460 GLY B CA 1
ATOM 9102 C C . GLY B 1 460 ? -22.953 16.156 25.453 1 91.5 460 GLY B C 1
ATOM 9103 O O . GLY B 1 460 ? -22.594 15.766 26.578 1 91.5 460 GLY B O 1
ATOM 9104 N N . ILE B 1 461 ? -23.391 17.391 25.203 1 94.12 461 ILE B N 1
ATOM 9105 C CA . ILE B 1 461 ? -23.344 18.422 26.25 1 94.12 461 ILE B CA 1
ATOM 9106 C C . ILE B 1 461 ? -24.25 18.016 27.406 1 94.12 461 ILE B C 1
ATOM 9108 O O . ILE B 1 461 ? -24.031 18.438 28.547 1 94.12 461 ILE B O 1
ATOM 9112 N N . PHE B 1 462 ? -25.234 17.172 27.125 1 93.94 462 PHE B N 1
ATOM 9113 C CA . PHE B 1 462 ? -26.203 16.781 28.141 1 93.94 462 PHE B CA 1
ATOM 9114 C C . PHE B 1 462 ? -25.641 15.633 28.984 1 93.94 462 PHE B C 1
ATOM 9116 O O . PHE B 1 462 ? -26.188 15.312 30.047 1 93.94 462 PHE B O 1
ATOM 9123 N N . LYS B 1 463 ? -24.578 15.086 28.578 1 89.12 463 LYS B N 1
ATOM 9124 C CA . LYS B 1 463 ? -23.969 13.969 29.297 1 89.12 463 LYS B CA 1
ATOM 9125 C C . LYS B 1 463 ? -22.766 14.414 30.109 1 89.12 463 LYS B C 1
ATOM 9127 O O . LYS B 1 463 ? -22.156 13.617 30.828 1 89.12 463 LYS B O 1
ATOM 9132 N N . VAL B 1 464 ? -22.422 15.609 29.969 1 89.5 464 VAL B N 1
ATOM 9133 C CA . VAL B 1 464 ? -21.234 16.141 30.641 1 89.5 464 VAL B CA 1
ATOM 9134 C C . VAL B 1 464 ? -21.578 16.453 32.094 1 89.5 464 VAL B C 1
ATOM 9136 O O . VAL B 1 464 ? -22.656 16.953 32.406 1 89.5 464 VAL B O 1
ATOM 9139 N N . ASN B 1 465 ? -20.672 16.078 32.969 1 87.88 465 ASN B N 1
ATOM 9140 C CA . ASN B 1 465 ? -20.766 16.516 34.344 1 87.88 465 ASN B CA 1
ATOM 9141 C C . ASN B 1 465 ? -20.312 17.969 34.5 1 87.88 465 ASN B C 1
ATOM 9143 O O . ASN B 1 465 ? -19.109 18.266 34.375 1 87.88 465 ASN B O 1
ATOM 9147 N N . GLU B 1 466 ? -21.219 18.781 34.875 1 87.94 466 GLU B N 1
ATOM 9148 C CA . GLU B 1 466 ? -20.969 20.219 34.906 1 87.94 466 GLU B CA 1
ATOM 9149 C C . GLU B 1 466 ? -19.859 20.562 35.906 1 87.94 466 GLU B C 1
ATOM 9151 O O . GLU B 1 466 ? -19.125 21.531 35.719 1 87.94 466 GLU B O 1
ATOM 9156 N N . GLU B 1 467 ? -19.734 19.797 36.875 1 86.94 467 GLU B N 1
ATOM 9157 C CA . GLU B 1 467 ? -18.719 20.047 37.906 1 86.94 467 GLU B CA 1
ATOM 9158 C C . GLU B 1 467 ? -17.344 19.625 37.406 1 86.94 467 GLU B C 1
ATOM 9160 O O . GLU B 1 467 ? -16.328 20.047 37.969 1 86.94 467 GLU B O 1
ATOM 9165 N N . GLN B 1 468 ? -17.312 18.938 36.406 1 89.38 468 GLN B N 1
ATOM 9166 C CA . GLN B 1 468 ? -16.047 18.375 35.938 1 89.38 468 GLN B CA 1
ATOM 9167 C C . GLN B 1 468 ? -15.594 19.062 34.656 1 89.38 468 GLN B C 1
ATOM 9169 O O . GLN B 1 468 ? -14.719 18.547 33.938 1 89.38 468 GLN B O 1
ATOM 9174 N N . ILE B 1 469 ? -16.141 20.125 34.375 1 92.19 469 ILE B N 1
ATOM 9175 C CA . ILE B 1 469 ? -15.734 20.844 33.156 1 92.19 469 ILE B CA 1
ATOM 9176 C C . ILE B 1 469 ? -14.5 21.688 33.469 1 92.19 469 ILE B C 1
ATOM 9178 O O . ILE B 1 469 ? -14.484 22.453 34.438 1 92.19 469 ILE B O 1
ATOM 9182 N N . GLU B 1 470 ? -13.484 21.609 32.688 1 89.56 470 GLU B N 1
ATOM 9183 C CA . GLU B 1 470 ? -12.242 22.359 32.844 1 89.56 470 GLU B CA 1
ATOM 9184 C C . GLU B 1 470 ? -12.273 23.656 32.062 1 89.56 470 GLU B C 1
ATOM 9186 O O . GLU B 1 470 ? -11.938 24.719 32.594 1 89.56 470 GLU B O 1
ATOM 9191 N N . LYS B 1 471 ? -12.594 23.562 30.875 1 91.94 471 LYS B N 1
ATOM 9192 C CA . LYS B 1 471 ? -12.641 24.766 30.031 1 91.94 471 LYS B CA 1
ATOM 9193 C C . LYS B 1 471 ? -13.531 24.547 28.812 1 91.94 471 LYS B C 1
ATOM 9195 O O . LYS B 1 471 ? -13.82 23.406 28.438 1 91.94 471 LYS B O 1
ATOM 9200 N N . ILE B 1 472 ? -14.023 25.625 28.234 1 94.44 472 ILE B N 1
ATOM 9201 C CA . ILE B 1 472 ? -14.719 25.672 26.969 1 94.44 472 ILE B CA 1
ATOM 9202 C C . ILE B 1 472 ? -13.914 26.484 25.953 1 94.44 472 ILE B C 1
ATOM 9204 O O . ILE B 1 472 ? -13.531 27.625 26.234 1 94.44 472 ILE B O 1
ATOM 9208 N N . SER B 1 473 ? -13.594 25.891 24.891 1 94.5 473 SER B N 1
ATOM 9209 C CA . SER B 1 473 ? -12.867 26.578 23.828 1 94.5 473 SER B CA 1
ATOM 9210 C C . SER B 1 473 ? -13.742 26.75 22.578 1 94.5 473 SER B C 1
ATOM 9212 O O . SER B 1 473 ? -14.438 25.828 22.172 1 94.5 473 SER B O 1
ATOM 9214 N N . ILE B 1 474 ? -13.789 27.938 22.047 1 95.81 474 ILE B N 1
ATOM 9215 C CA . ILE B 1 474 ? -14.555 28.25 20.844 1 95.81 474 ILE B CA 1
ATOM 9216 C C . ILE B 1 474 ? -13.602 28.516 19.688 1 95.81 474 ILE B C 1
ATOM 9218 O O . ILE B 1 474 ? -12.789 29.438 19.75 1 95.81 474 ILE B O 1
ATOM 9222 N N . HIS B 1 475 ? -13.773 27.734 18.688 1 93.38 475 HIS B N 1
ATOM 9223 C CA . HIS B 1 475 ? -12.891 27.812 17.531 1 93.38 475 HIS B CA 1
ATOM 9224 C C . HIS B 1 475 ? -13.664 28.25 16.281 1 93.38 475 HIS B C 1
ATOM 9226 O O . HIS B 1 475 ? -14.367 27.453 15.664 1 93.38 475 HIS B O 1
ATOM 9232 N N . PRO B 1 476 ? -13.477 29.516 15.867 1 92.56 476 PRO B N 1
ATOM 9233 C CA . PRO B 1 476 ? -14.172 29.938 14.656 1 92.56 476 PRO B CA 1
ATOM 9234 C C . PRO B 1 476 ? -13.789 29.125 13.43 1 92.56 476 PRO B C 1
ATOM 9236 O O . PRO B 1 476 ? -12.641 28.703 13.305 1 92.56 476 PRO B O 1
ATOM 9239 N N . TYR B 1 477 ? -14.789 28.906 12.57 1 87.62 477 TYR B N 1
ATOM 9240 C CA . TYR B 1 477 ? -14.5 28.234 11.305 1 87.62 477 TYR B CA 1
ATOM 9241 C C . TYR B 1 477 ? -13.789 29.172 10.344 1 87.62 477 TYR B C 1
ATOM 9243 O O . TYR B 1 477 ? -14.164 30.344 10.211 1 87.62 477 TYR B O 1
ATOM 9251 N N . GLY B 1 478 ? -12.711 28.719 9.648 1 81.44 478 GLY B N 1
ATOM 9252 C CA . GLY B 1 478 ? -11.953 29.531 8.703 1 81.44 478 GLY B CA 1
ATOM 9253 C C . GLY B 1 478 ? -10.469 29.562 9.008 1 81.44 478 GLY B C 1
ATOM 9254 O O . GLY B 1 478 ? -10.031 29.047 10.039 1 81.44 478 GLY B O 1
ATOM 9255 N N . PRO B 1 479 ? -9.875 30.125 8.094 1 81.62 479 PRO B N 1
ATOM 9256 C CA . PRO B 1 479 ? -8.43 30.234 8.289 1 81.62 479 PRO B CA 1
ATOM 9257 C C . PRO B 1 479 ? -8.047 31.375 9.219 1 81.62 479 PRO B C 1
ATOM 9259 O O . PRO B 1 479 ? -7.512 32.406 8.766 1 81.62 479 PRO B O 1
ATOM 9262 N N . THR B 1 480 ? -8.492 31.266 10.461 1 81.5 480 THR B N 1
ATOM 9263 C CA . THR B 1 480 ? -8.211 32.281 11.477 1 81.5 480 THR B CA 1
ATOM 9264 C C . THR B 1 480 ? -7.594 31.641 12.719 1 81.5 480 THR B C 1
ATOM 9266 O O . THR B 1 480 ? -7.746 30.438 12.953 1 81.5 480 THR B O 1
ATOM 9269 N N . GLN B 1 481 ? -6.91 32.406 13.375 1 71.5 481 GLN B N 1
ATOM 9270 C CA . GLN B 1 481 ? -6.305 31.938 14.617 1 71.5 481 GLN B CA 1
ATOM 9271 C C . GLN B 1 481 ? -7.137 32.375 15.82 1 71.5 481 GLN B C 1
ATOM 9273 O O . GLN B 1 481 ? -6.746 32.125 16.969 1 71.5 481 GLN B O 1
ATOM 9278 N N . LYS B 1 482 ? -8.211 33.031 15.57 1 84.88 482 LYS B N 1
ATOM 9279 C CA . LYS B 1 482 ? -9.102 33.438 16.641 1 84.88 482 LYS B CA 1
ATOM 9280 C C . LYS B 1 482 ? -9.57 32.25 17.469 1 84.88 482 LYS B C 1
ATOM 9282 O O . LYS B 1 482 ? -9.789 31.172 16.938 1 84.88 482 LYS B O 1
ATOM 9287 N N . LYS B 1 483 ? -9.562 32.438 18.797 1 89.62 483 LYS B N 1
ATOM 9288 C CA . LYS B 1 483 ? -10.078 31.438 19.719 1 89.62 483 LYS B CA 1
ATOM 9289 C C . LYS B 1 483 ? -10.547 32.094 21.016 1 89.62 483 LYS B C 1
ATOM 9291 O O . LYS B 1 483 ? -9.891 33 21.547 1 89.62 483 LYS B O 1
ATOM 9296 N N . ALA B 1 484 ? -11.703 31.766 21.438 1 93.19 484 ALA B N 1
ATOM 9297 C CA . ALA B 1 484 ? -12.195 32.219 22.734 1 93.19 484 ALA B CA 1
ATOM 9298 C C . ALA B 1 484 ? -12.211 31.062 23.734 1 93.19 484 ALA B C 1
ATOM 9300 O O . ALA B 1 484 ? -12.547 29.922 23.391 1 93.19 484 ALA B O 1
ATOM 9301 N N . VAL B 1 485 ? -11.711 31.297 24.938 1 91.62 485 VAL B N 1
ATOM 9302 C CA . VAL B 1 485 ? -11.648 30.266 25.969 1 91.62 485 VAL B CA 1
ATOM 9303 C C . VAL B 1 485 ? -12.367 30.719 27.234 1 91.62 485 VAL B C 1
ATOM 9305 O O . VAL B 1 485 ? -12.188 31.859 27.672 1 91.62 485 VAL B O 1
ATOM 9308 N N . ILE B 1 486 ? -13.188 29.969 27.75 1 92.56 486 ILE B N 1
ATOM 9309 C CA . ILE B 1 486 ? -13.914 30.203 28.984 1 92.56 486 ILE B CA 1
ATOM 9310 C C . ILE B 1 486 ? -13.422 29.25 30.078 1 92.56 486 ILE B C 1
ATOM 9312 O O . ILE B 1 486 ? -13.562 28.031 29.953 1 92.56 486 ILE B O 1
ATOM 9316 N N . VAL B 1 487 ? -12.914 29.812 31.188 1 88.44 487 VAL B N 1
ATOM 9317 C CA . VAL B 1 487 ? -12.352 28.969 32.219 1 88.44 487 VAL B CA 1
ATOM 9318 C C . VAL B 1 487 ? -13.047 29.266 33.562 1 88.44 487 VAL B C 1
ATOM 9320 O O . VAL B 1 487 ? -13.086 28.406 34.438 1 88.44 487 VAL B O 1
ATOM 9323 N N . ASP B 1 488 ? -13.586 30.547 33.719 1 89.56 488 ASP B N 1
ATOM 9324 C CA . ASP B 1 488 ? -14.242 30.938 34.938 1 89.56 488 ASP B CA 1
ATOM 9325 C C . ASP B 1 488 ? -15.438 30.031 35.25 1 89.56 488 ASP B C 1
ATOM 9327 O O . ASP B 1 488 ? -16.328 29.859 34.406 1 89.56 488 ASP B O 1
ATOM 9331 N N . PRO B 1 489 ? -15.484 29.453 36.469 1 89.19 489 PRO B N 1
ATOM 9332 C CA . PRO B 1 489 ? -16.516 28.469 36.812 1 89.19 489 PRO B CA 1
ATOM 9333 C C . PRO B 1 489 ? -17.938 29.031 36.688 1 89.19 489 PRO B C 1
ATOM 9335 O O . PRO B 1 489 ? -18.844 28.328 36.25 1 89.19 489 PRO B O 1
ATOM 9338 N N . GLU B 1 490 ? -18.062 30.234 37.125 1 91.69 490 GLU B N 1
ATOM 9339 C CA . GLU B 1 490 ? -19.375 30.844 37.031 1 91.69 490 GLU B CA 1
ATOM 9340 C C . GLU B 1 490 ? -19.781 31.031 35.562 1 91.69 490 GLU B C 1
ATOM 9342 O O . GLU B 1 490 ? -20.922 30.766 35.188 1 91.69 490 GLU B O 1
ATOM 9347 N N . ASP B 1 491 ? -18.812 31.453 34.781 1 94.56 491 ASP B N 1
ATOM 9348 C CA . ASP B 1 491 ? -19.062 31.656 33.344 1 94.56 491 ASP B CA 1
ATOM 9349 C C . ASP B 1 491 ? -19.281 30.312 32.656 1 94.56 491 ASP B C 1
ATOM 9351 O O . ASP B 1 491 ? -20.094 30.234 31.719 1 94.56 491 ASP B O 1
ATOM 9355 N N . LEU B 1 492 ? -18.562 29.344 33.125 1 94.56 492 LEU B N 1
ATOM 9356 C CA . LEU B 1 492 ? -18.734 28.016 32.562 1 94.56 492 LEU B CA 1
ATOM 9357 C C . LEU B 1 492 ? -20.156 27.516 32.75 1 94.56 492 LEU B C 1
ATOM 9359 O O . LEU B 1 492 ? -20.781 27.031 31.828 1 94.56 492 LEU B O 1
ATOM 9363 N N . LYS B 1 493 ? -20.656 27.656 33.938 1 94.25 493 LYS B N 1
ATOM 9364 C CA . LYS B 1 493 ? -22 27.219 34.25 1 94.25 493 LYS B CA 1
ATOM 9365 C C . LYS B 1 493 ? -23.031 27.984 33.438 1 94.25 493 LYS B C 1
ATOM 9367 O O . LYS B 1 493 ? -23.984 27.406 32.906 1 94.25 493 LYS B O 1
ATOM 9372 N N . GLU B 1 494 ? -22.781 29.281 33.312 1 96 494 GLU B N 1
ATOM 9373 C CA . GLU B 1 494 ? -23.703 30.125 32.531 1 96 494 GLU B CA 1
ATOM 9374 C C . GLU B 1 494 ? -23.672 29.734 31.047 1 96 494 GLU B C 1
ATOM 9376 O O . GLU B 1 494 ? -24.719 29.641 30.406 1 96 494 GLU B O 1
ATOM 9381 N N . ALA B 1 495 ? -22.5 29.578 30.547 1 96.69 495 ALA B N 1
ATOM 9382 C CA . ALA B 1 495 ? -22.344 29.219 29.141 1 96.69 495 ALA B CA 1
ATOM 9383 C C . ALA B 1 495 ? -23.047 27.906 28.828 1 96.69 495 ALA B C 1
ATOM 9385 O O . ALA B 1 495 ? -23.75 27.797 27.812 1 96.69 495 ALA B O 1
ATOM 9386 N N . ILE B 1 496 ? -22.844 26.938 29.656 1 96.38 496 ILE B N 1
ATOM 9387 C CA . ILE B 1 496 ? -23.438 25.609 29.453 1 96.38 496 ILE B CA 1
ATOM 9388 C C . ILE B 1 496 ? -24.953 25.734 29.484 1 96.38 496 ILE B C 1
ATOM 9390 O O . ILE B 1 496 ? -25.656 25.141 28.656 1 96.38 496 ILE B O 1
ATOM 9394 N N . ALA B 1 497 ? -25.438 26.484 30.438 1 96.12 497 ALA B N 1
ATOM 9395 C CA . ALA B 1 497 ? -26.891 26.672 30.562 1 96.12 497 ALA B CA 1
ATOM 9396 C C . ALA B 1 497 ? -27.469 27.312 29.312 1 96.12 497 ALA B C 1
ATOM 9398 O O . ALA B 1 497 ? -28.516 26.891 28.812 1 96.12 497 ALA B O 1
ATOM 9399 N N . VAL B 1 498 ? -26.797 28.297 28.812 1 97.44 498 VAL B N 1
ATOM 9400 C CA . VAL B 1 498 ? -27.266 29.016 27.625 1 97.44 498 VAL B CA 1
ATOM 9401 C C . VAL B 1 498 ? -27.234 28.078 26.422 1 97.44 498 VAL B C 1
ATOM 9403 O O . VAL B 1 498 ? -28.172 28.047 25.625 1 97.44 498 VAL B O 1
ATOM 9406 N N . LEU B 1 499 ? -26.141 27.328 26.297 1 97.44 499 LEU B N 1
ATOM 9407 C CA . LEU B 1 499 ? -25.984 26.406 25.188 1 97.44 499 LEU B CA 1
ATOM 9408 C C . LEU B 1 499 ? -27.047 25.312 25.234 1 97.44 499 LEU B C 1
ATOM 9410 O O . LEU B 1 499 ? -27.625 24.953 24.203 1 97.44 499 LEU B O 1
ATOM 9414 N N . LYS B 1 500 ? -27.281 24.719 26.375 1 96.81 500 LYS B N 1
ATOM 9415 C CA . LYS B 1 500 ? -28.344 23.734 26.531 1 96.81 500 LYS B CA 1
ATOM 9416 C C . LYS B 1 500 ? -29.703 24.312 26.141 1 96.81 500 LYS B C 1
ATOM 9418 O O . LYS B 1 500 ? -30.5 23.641 25.484 1 96.81 500 LYS B O 1
ATOM 9423 N N . ASP B 1 501 ? -29.922 25.562 26.547 1 96.56 501 ASP B N 1
ATOM 9424 C CA . ASP B 1 501 ? -31.172 26.234 26.203 1 96.56 501 ASP B CA 1
ATOM 9425 C C . ASP B 1 501 ? -31.297 26.422 24.688 1 96.56 501 ASP B C 1
ATOM 9427 O O . ASP B 1 501 ? -32.375 26.234 24.125 1 96.56 501 ASP B O 1
ATOM 9431 N N . GLU B 1 502 ? -30.25 26.797 24.062 1 97.56 502 GLU B N 1
ATOM 9432 C CA . GLU B 1 502 ? -30.234 26.938 22.609 1 97.56 502 GLU B CA 1
ATOM 9433 C C . GLU B 1 502 ? -30.578 25.625 21.922 1 97.56 502 GLU B C 1
ATOM 9435 O O . GLU B 1 502 ? -31.391 25.594 20.984 1 97.56 502 GLU B O 1
ATOM 9440 N N . ILE B 1 503 ? -29.969 24.562 22.359 1 96.88 503 ILE B N 1
ATOM 9441 C CA . ILE B 1 503 ? -30.219 23.25 21.781 1 96.88 503 ILE B CA 1
ATOM 9442 C C . ILE B 1 503 ? -31.672 22.844 22 1 96.88 503 ILE B C 1
ATOM 9444 O O . ILE B 1 503 ? -32.344 22.391 21.062 1 96.88 503 ILE B O 1
ATOM 9448 N N . ASN B 1 504 ? -32.156 23.062 23.172 1 96.31 504 ASN B N 1
ATOM 9449 C CA . ASN B 1 504 ? -33.531 22.656 23.531 1 96.31 504 ASN B CA 1
ATOM 9450 C C . ASN B 1 504 ? -34.562 23.422 22.719 1 96.31 504 ASN B C 1
ATOM 9452 O O . ASN B 1 504 ? -35.625 22.906 22.422 1 96.31 504 ASN B O 1
ATOM 9456 N N . THR B 1 505 ? -34.25 24.609 22.328 1 95.5 505 THR B N 1
ATOM 9457 C CA . THR B 1 505 ? -35.25 25.453 21.656 1 95.5 505 THR B CA 1
ATOM 9458 C C . THR B 1 505 ? -35.031 25.422 20.156 1 95.5 505 THR B C 1
ATOM 9460 O O . THR B 1 505 ? -35.844 25.969 19.406 1 95.5 505 THR B O 1
ATOM 9463 N N . ALA B 1 506 ? -34 24.812 19.719 1 95.56 506 ALA B N 1
ATOM 9464 C CA . ALA B 1 506 ? -33.688 24.797 18.297 1 95.56 506 ALA B CA 1
ATOM 9465 C C . ALA B 1 506 ? -34.75 24.062 17.5 1 95.56 506 ALA B C 1
ATOM 9467 O O . ALA B 1 506 ? -35.25 23 17.938 1 95.56 506 ALA B O 1
ATOM 9468 N N . THR B 1 507 ? -35.125 24.625 16.359 1 94.81 507 THR B N 1
ATOM 9469 C CA . THR B 1 507 ? -36.062 23.953 15.453 1 94.81 507 THR B CA 1
ATOM 9470 C C . THR B 1 507 ? -35.312 23 14.516 1 94.81 507 THR B C 1
ATOM 9472 O O . THR B 1 507 ? -34.094 23.062 14.406 1 94.81 507 THR B O 1
ATOM 9475 N N . TYR B 1 508 ? -36.094 22.125 13.914 1 94.44 508 TYR B N 1
ATOM 9476 C CA . TYR B 1 508 ? -35.531 21.188 12.969 1 94.44 508 TYR B CA 1
ATOM 9477 C C . TYR B 1 508 ? -34.875 21.906 11.805 1 94.44 508 TYR B C 1
ATOM 9479 O O . TYR B 1 508 ? -33.75 21.578 11.398 1 94.44 508 TYR B O 1
ATOM 9487 N N . GLU B 1 509 ? -35.406 22.938 11.289 1 91.38 509 GLU B N 1
ATOM 9488 C CA . GLU B 1 509 ? -34.906 23.703 10.156 1 91.38 509 GLU B CA 1
ATOM 9489 C C . GLU B 1 509 ? -33.562 24.328 10.492 1 91.38 509 GLU B C 1
ATOM 9491 O O . GLU B 1 509 ? -32.656 24.391 9.641 1 91.38 509 GLU B O 1
ATOM 9496 N N . GLU B 1 510 ? -33.469 24.688 11.734 1 92.12 510 GLU B N 1
ATOM 9497 C CA . GLU B 1 510 ? -32.219 25.312 12.172 1 92.12 510 GLU B CA 1
ATOM 9498 C C . GLU B 1 510 ? -31.094 24.281 12.25 1 92.12 510 GLU B C 1
ATOM 9500 O O . GLU B 1 510 ? -29.922 24.609 12.047 1 92.12 510 GLU B O 1
ATOM 9505 N N . THR B 1 511 ? -31.516 23.094 12.555 1 89.62 511 THR B N 1
ATOM 9506 C CA . THR B 1 511 ? -30.5 22.062 12.75 1 89.62 511 THR B CA 1
ATOM 9507 C C . THR B 1 511 ? -30.016 21.531 11.406 1 89.62 511 THR B C 1
ATOM 9509 O O . THR B 1 511 ? -28.891 21.016 11.312 1 89.62 511 THR B O 1
ATOM 9512 N N . ILE B 1 512 ? -30.719 21.672 10.359 1 87.62 512 ILE B N 1
ATOM 9513 C CA . ILE B 1 512 ? -30.297 21.141 9.07 1 87.62 512 ILE B CA 1
ATOM 9514 C C . ILE B 1 512 ? -29.844 22.281 8.164 1 87.62 512 ILE B C 1
ATOM 9516 O O . ILE B 1 512 ? -29.641 22.094 6.961 1 87.62 512 ILE B O 1
ATOM 9520 N N . ASP B 1 513 ? -29.766 23.438 8.781 1 87.75 513 ASP B N 1
ATOM 9521 C CA . ASP B 1 513 ? -29.281 24.609 8.047 1 87.75 513 ASP B CA 1
ATOM 9522 C C . ASP B 1 513 ? -27.875 24.375 7.5 1 87.75 513 ASP B C 1
ATOM 9524 O O . ASP B 1 513 ? -26.969 23.984 8.242 1 87.75 513 ASP B O 1
ATOM 9528 N N . ASN B 1 514 ? -27.75 24.547 6.203 1 85.88 514 ASN B N 1
ATOM 9529 C CA . ASN B 1 514 ? -26.484 24.234 5.551 1 85.88 514 ASN B CA 1
ATOM 9530 C C . ASN B 1 514 ? -25.5 25.391 5.645 1 85.88 514 ASN B C 1
ATOM 9532 O O . ASN B 1 514 ? -24.344 25.266 5.23 1 85.88 514 ASN B O 1
ATOM 9536 N N . ARG B 1 515 ? -25.891 26.484 6.207 1 90.12 515 ARG B N 1
ATOM 9537 C CA . ARG B 1 515 ? -24.969 27.594 6.422 1 90.12 515 ARG B CA 1
ATOM 9538 C C . ARG B 1 515 ? -23.891 27.203 7.43 1 90.12 515 ARG B C 1
ATOM 9540 O O . ARG B 1 515 ? -24.125 26.391 8.328 1 90.12 515 ARG B O 1
ATOM 9547 N N . ASP B 1 516 ? -22.797 27.812 7.211 1 92.19 516 ASP B N 1
ATOM 9548 C CA . ASP B 1 516 ? -21.703 27.5 8.117 1 92.19 516 ASP B CA 1
ATOM 9549 C C . ASP B 1 516 ? -22 27.984 9.531 1 92.19 516 ASP B C 1
ATOM 9551 O O . ASP B 1 516 ? -22.484 29.109 9.727 1 92.19 516 ASP B O 1
ATOM 9555 N N . PRO B 1 517 ? -21.719 27.109 10.484 1 94.19 517 PRO B N 1
ATOM 9556 C CA . PRO B 1 517 ? -21.75 27.625 11.859 1 94.19 517 PRO B CA 1
ATOM 9557 C C . PRO B 1 517 ? -20.656 28.656 12.125 1 94.19 517 PRO B C 1
ATOM 9559 O O . PRO B 1 517 ? -19.734 28.812 11.336 1 94.19 517 PRO B O 1
ATOM 9562 N N . HIS B 1 518 ? -20.922 29.438 13.195 1 94.12 518 HIS B N 1
ATOM 9563 C CA . HIS B 1 518 ? -19.953 30.453 13.57 1 94.12 518 HIS B CA 1
ATOM 9564 C C . HIS B 1 518 ? -18.625 29.828 14 1 94.12 518 HIS B C 1
ATOM 9566 O O . HIS B 1 518 ? -17.562 30.328 13.656 1 94.12 518 HIS B O 1
ATOM 9572 N N . ALA B 1 519 ? -18.719 28.797 14.711 1 95.81 519 ALA B N 1
ATOM 9573 C CA . ALA B 1 519 ? -17.547 28.188 15.32 1 95.81 519 ALA B CA 1
ATOM 9574 C C . ALA B 1 519 ? -17.844 26.781 15.828 1 95.81 519 ALA B C 1
ATOM 9576 O O . ALA B 1 519 ? -19 26.359 15.844 1 95.81 519 ALA B O 1
ATOM 9577 N N . PHE B 1 520 ? -16.766 26.094 16.062 1 95.44 520 PHE B N 1
ATOM 9578 C CA . PHE B 1 520 ? -16.844 24.828 16.766 1 95.44 520 PHE B CA 1
ATOM 9579 C C . PHE B 1 520 ? -16.516 25 18.25 1 95.44 520 PHE B C 1
ATOM 9581 O O . PHE B 1 520 ? -15.539 25.672 18.594 1 95.44 520 PHE B O 1
ATOM 9588 N N . ILE B 1 521 ? -17.375 24.516 19.094 1 96.5 521 ILE B N 1
ATOM 9589 C CA . ILE B 1 521 ? -17.219 24.641 20.547 1 96.5 521 ILE B CA 1
ATOM 9590 C C . ILE B 1 521 ? -16.688 23.312 21.109 1 96.5 521 ILE B C 1
ATOM 9592 O O . ILE B 1 521 ? -17.25 22.25 20.828 1 96.5 521 ILE B O 1
ATOM 9596 N N . GLU B 1 522 ? -15.688 23.359 21.828 1 95.44 522 GLU B N 1
ATOM 9597 C CA . GLU B 1 522 ? -15.109 22.188 22.484 1 95.44 522 GLU B CA 1
ATOM 9598 C C . GLU B 1 522 ? -15.188 22.312 24 1 95.44 522 GLU B C 1
ATOM 9600 O O . GLU B 1 522 ? -14.656 23.266 24.578 1 95.44 522 GLU B O 1
ATOM 9605 N N . ILE B 1 523 ? -15.852 21.422 24.609 1 94.81 523 ILE B N 1
ATOM 9606 C CA . ILE B 1 523 ? -15.953 21.359 26.062 1 94.81 523 ILE B CA 1
ATOM 9607 C C . ILE B 1 523 ? -14.992 20.312 26.609 1 94.81 523 ILE B C 1
ATOM 9609 O O . ILE B 1 523 ? -15.18 19.109 26.391 1 94.81 523 ILE B O 1
ATOM 9613 N N . MET B 1 524 ? -14.055 20.75 27.297 1 92.88 524 MET B N 1
ATOM 9614 C CA . MET B 1 524 ? -13.047 19.859 27.859 1 92.88 524 MET B CA 1
ATOM 9615 C C . MET B 1 524 ? -13.352 19.547 29.312 1 92.88 524 MET B C 1
ATOM 9617 O O . MET B 1 524 ? -13.547 20.453 30.125 1 92.88 524 MET B O 1
ATOM 9621 N N . GLN B 1 525 ? -13.391 18.25 29.531 1 90.31 525 GLN B N 1
ATOM 9622 C CA . GLN B 1 525 ? -13.641 17.797 30.891 1 90.31 525 GLN B CA 1
ATOM 9623 C C . GLN B 1 525 ? -12.328 17.484 31.609 1 90.31 525 GLN B C 1
ATOM 9625 O O . GLN B 1 525 ? -11.273 17.391 30.984 1 90.31 525 GLN B O 1
ATOM 9630 N N . LYS B 1 526 ? -12.375 17.422 32.938 1 83.62 526 LYS B N 1
ATOM 9631 C CA . LYS B 1 526 ? -11.195 17.188 33.75 1 83.62 526 LYS B CA 1
ATOM 9632 C C . LYS B 1 526 ? -10.57 15.828 33.438 1 83.62 526 LYS B C 1
ATOM 9634 O O . LYS B 1 526 ? -9.359 15.641 33.594 1 83.62 526 LYS B O 1
ATOM 9639 N N . ASN B 1 527 ? -11.367 14.812 33.031 1 79 527 ASN B N 1
ATOM 9640 C CA . ASN B 1 527 ? -10.859 13.492 32.656 1 79 527 ASN B CA 1
ATOM 9641 C C . ASN B 1 527 ? -10.359 13.445 31.219 1 79 527 ASN B C 1
ATOM 9643 O O . ASN B 1 527 ? -10.227 12.375 30.641 1 79 527 ASN B O 1
ATOM 9647 N N . ASP B 1 528 ? -10.18 14.594 30.578 1 75.44 528 ASP B N 1
ATOM 9648 C CA . ASP B 1 528 ? -9.609 14.773 29.25 1 75.44 528 ASP B CA 1
ATOM 9649 C C . ASP B 1 528 ? -10.594 14.344 28.156 1 75.44 528 ASP B C 1
ATOM 9651 O O . ASP B 1 528 ? -10.234 14.258 26.984 1 75.44 528 ASP B O 1
ATOM 9655 N N . LYS B 1 529 ? -11.734 14.031 28.578 1 86.25 529 LYS B N 1
ATOM 9656 C CA . LYS B 1 529 ? -12.773 13.781 27.578 1 86.25 529 LYS B CA 1
ATOM 9657 C C . LYS B 1 529 ? -13.336 15.086 27.031 1 86.25 529 LYS B C 1
ATOM 9659 O O . LYS B 1 529 ? -13.484 16.062 27.766 1 86.25 529 LYS B O 1
ATOM 9664 N N . THR B 1 530 ? -13.453 15.102 25.75 1 90.12 530 THR B N 1
ATOM 9665 C CA . THR B 1 530 ? -13.945 16.312 25.125 1 90.12 530 THR B CA 1
ATOM 9666 C C . THR B 1 530 ? -15.297 16.078 24.453 1 90.12 530 THR B C 1
ATOM 9668 O O . THR B 1 530 ? -15.562 14.969 23.969 1 90.12 530 THR B O 1
ATOM 9671 N N . VAL B 1 531 ? -16.141 17.031 24.578 1 92.19 531 VAL B N 1
ATOM 9672 C CA . VAL B 1 531 ? -17.406 17.047 23.859 1 92.19 531 VAL B CA 1
ATOM 9673 C C . VAL B 1 531 ? -17.453 18.234 22.906 1 92.19 531 VAL B C 1
ATOM 9675 O O . VAL B 1 531 ? -17.094 19.359 23.281 1 92.19 531 VAL B O 1
ATOM 9678 N N . GLY B 1 532 ? -17.797 17.938 21.719 1 93.19 532 GLY B N 1
ATOM 9679 C CA . GLY B 1 532 ? -17.844 18.984 20.703 1 93.19 532 GLY B CA 1
ATOM 9680 C C . GLY B 1 532 ? -19.266 19.344 20.297 1 93.19 532 GLY B C 1
ATOM 9681 O O . GLY B 1 532 ? -20.141 18.484 20.266 1 93.19 532 GLY B O 1
ATOM 9682 N N . LEU B 1 533 ? -19.516 20.594 19.969 1 94.19 533 LEU B N 1
ATOM 9683 C CA . LEU B 1 533 ? -20.75 21.031 19.344 1 94.19 533 LEU B CA 1
ATOM 9684 C C . LEU B 1 533 ? -20.516 22.25 18.453 1 94.19 533 LEU B C 1
ATOM 9686 O O . LEU B 1 533 ? -19.453 22.891 18.531 1 94.19 533 LEU B O 1
ATOM 9690 N N . GLU B 1 534 ? -21.484 22.547 17.672 1 94.44 534 GLU B N 1
ATOM 9691 C CA . GLU B 1 534 ? -21.359 23.656 16.734 1 94.44 534 GLU B CA 1
ATOM 9692 C C . GLU B 1 534 ? -22.109 24.891 17.25 1 94.44 534 GLU B C 1
ATOM 9694 O O . GLU B 1 534 ? -23.203 24.766 17.797 1 94.44 534 GLU B O 1
ATOM 9699 N N . TRP B 1 535 ? -21.453 26.047 17.141 1 96.56 535 TRP B N 1
ATOM 9700 C CA . TRP B 1 535 ? -22.141 27.312 17.344 1 96.56 535 TRP B CA 1
ATOM 9701 C C . TRP B 1 535 ? -22.875 27.734 16.078 1 96.56 535 TRP B C 1
ATOM 9703 O O . TRP B 1 535 ? -22.328 28.484 15.25 1 96.56 535 TRP B O 1
ATOM 9713 N N . ARG B 1 536 ? -24.141 27.344 16 1 94.62 536 ARG B N 1
ATOM 9714 C CA . ARG B 1 536 ? -24.953 27.609 14.828 1 94.62 536 ARG B CA 1
ATOM 9715 C C . ARG B 1 536 ? -25.375 29.078 14.758 1 94.62 536 ARG B C 1
ATOM 9717 O O . ARG B 1 536 ? -25.453 29.75 15.789 1 94.62 536 ARG B O 1
ATOM 9724 N N . ILE B 1 537 ? -25.797 29.453 13.586 1 93.88 537 ILE B N 1
ATOM 9725 C CA . ILE B 1 537 ? -26.172 30.844 13.336 1 93.88 537 ILE B CA 1
ATOM 9726 C C . ILE B 1 537 ? -27.438 31.172 14.125 1 93.88 537 ILE B C 1
ATOM 9728 O O . ILE B 1 537 ? -27.625 32.312 14.555 1 93.88 537 ILE B O 1
ATOM 9732 N N . SER B 1 538 ? -28.219 30.234 14.453 1 94.62 538 SER B N 1
ATOM 9733 C CA . SER B 1 538 ? -29.5 30.422 15.133 1 94.62 538 SER B CA 1
ATOM 9734 C C . SER B 1 538 ? -29.297 30.625 16.641 1 94.62 538 SER B C 1
ATOM 9736 O O . SER B 1 538 ? -30.234 31 17.344 1 94.62 538 SER B O 1
ATOM 9738 N N . TYR B 1 539 ? -28.156 30.406 17.141 1 96.5 539 TYR B N 1
ATOM 9739 C CA . TYR B 1 539 ? -27.906 30.516 18.578 1 96.5 539 TYR B CA 1
ATOM 9740 C C . TYR B 1 539 ? -27.672 31.969 18.984 1 96.5 539 TYR B C 1
ATOM 9742 O O . TYR B 1 539 ? -26.562 32.344 19.391 1 96.5 539 TYR B O 1
ATOM 9750 N N . LYS B 1 540 ? -28.719 32.719 19.047 1 96.19 540 LYS B N 1
ATOM 9751 C CA . LYS B 1 540 ? -28.641 34.156 19.281 1 96.19 540 LYS B CA 1
ATOM 9752 C C . LYS B 1 540 ? -28.406 34.469 20.75 1 96.19 540 LYS B C 1
ATOM 9754 O O . LYS B 1 540 ? -27.719 35.438 21.094 1 96.19 540 LYS B O 1
ATOM 9759 N N . LYS B 1 541 ? -28.953 33.688 21.625 1 97 541 LYS B N 1
ATOM 9760 C CA . LYS B 1 541 ? -28.75 33.906 23.062 1 97 541 LYS B CA 1
ATOM 9761 C C . LYS B 1 541 ? -27.281 33.719 23.438 1 97 541 LYS B C 1
ATOM 9763 O O . LYS B 1 541 ? -26.75 34.5 24.25 1 97 541 LYS B O 1
ATOM 9768 N N . PHE B 1 542 ? -26.75 32.75 22.875 1 97.62 542 PHE B N 1
ATOM 9769 C CA . PHE B 1 542 ? -25.344 32.5 23.156 1 97.62 542 PHE B CA 1
ATOM 9770 C C . PHE B 1 542 ? -24.484 33.625 22.594 1 97.62 542 PHE B C 1
ATOM 9772 O O . PHE B 1 542 ? -23.516 34.062 23.234 1 97.62 542 PHE B O 1
ATOM 9779 N N . GLU B 1 543 ? -24.828 34.094 21.406 1 96.88 543 GLU B N 1
ATOM 9780 C CA . GLU B 1 543 ? -24.125 35.219 20.828 1 96.88 543 GLU B CA 1
ATOM 9781 C C . GLU B 1 543 ? -24.188 36.438 21.734 1 96.88 543 GLU B C 1
ATOM 9783 O O . GLU B 1 543 ? -23.188 37.125 21.953 1 96.88 543 GLU B O 1
ATOM 9788 N N . GLU B 1 544 ? -25.391 36.75 22.25 1 96.62 544 GLU B N 1
ATOM 9789 C CA . GLU B 1 544 ? -25.594 37.875 23.156 1 96.62 544 GLU B CA 1
ATOM 9790 C C . GLU B 1 544 ? -24.781 37.688 24.438 1 96.62 544 GLU B C 1
ATOM 9792 O O . GLU B 1 544 ? -24.219 38.656 24.969 1 96.62 544 GLU B O 1
ATOM 9797 N N . TRP B 1 545 ? -24.781 36.531 24.891 1 97.44 545 TRP B N 1
ATOM 9798 C CA . TRP B 1 545 ? -24.031 36.25 26.109 1 97.44 545 TRP B CA 1
ATOM 9799 C C . TRP B 1 545 ? -22.547 36.469 25.891 1 97.44 545 TRP B C 1
ATOM 9801 O O . TRP B 1 545 ? -21.875 37.094 26.734 1 97.44 545 TRP B O 1
ATOM 9811 N N . LEU B 1 546 ? -21.984 35.969 24.812 1 97.31 546 LEU B N 1
ATOM 9812 C CA . LEU B 1 546 ? -20.578 36.188 24.484 1 97.31 546 LEU B CA 1
ATOM 9813 C C . LEU B 1 546 ? -20.266 37.656 24.359 1 97.31 546 LEU B C 1
ATOM 9815 O O . LEU B 1 546 ? -19.188 38.094 24.766 1 97.31 546 LEU B O 1
ATOM 9819 N N . ASP B 1 547 ? -21.219 38.406 23.75 1 95.56 547 ASP B N 1
ATOM 9820 C CA . ASP B 1 547 ? -21.062 39.844 23.609 1 95.56 547 ASP B CA 1
ATOM 9821 C C . ASP B 1 547 ? -20.984 40.5 24.969 1 95.56 547 ASP B C 1
ATOM 9823 O O . ASP B 1 547 ? -20.109 41.375 25.203 1 95.56 547 ASP B O 1
ATOM 9827 N N . LYS B 1 548 ? -21.828 40.125 25.875 1 95.44 548 LYS B N 1
ATOM 9828 C CA . LYS B 1 548 ? -21.859 40.688 27.219 1 95.44 548 LYS B CA 1
ATOM 9829 C C . LYS B 1 548 ? -20.562 40.375 27.969 1 95.44 548 LYS B C 1
ATOM 9831 O O . LYS B 1 548 ? -20.109 41.188 28.781 1 95.44 548 LYS B O 1
ATOM 9836 N N . LYS B 1 549 ? -20 39.25 27.672 1 94.75 549 LYS B N 1
ATOM 9837 C CA . LYS B 1 549 ? -18.781 38.844 28.359 1 94.75 549 LYS B CA 1
ATOM 9838 C C . LYS B 1 549 ? -17.547 39.375 27.641 1 94.75 549 LYS B C 1
ATOM 9840 O O . LYS B 1 549 ? -16.422 39.156 28.094 1 94.75 549 LYS B O 1
ATOM 9845 N N . GLY B 1 550 ? -17.766 40.031 26.484 1 92.69 550 GLY B N 1
ATOM 9846 C CA . GLY B 1 550 ? -16.672 40.625 25.734 1 92.69 550 GLY B CA 1
ATOM 9847 C C . GLY B 1 550 ? -15.852 39.594 24.984 1 92.69 550 GLY B C 1
ATOM 9848 O O . GLY B 1 550 ? -14.664 39.781 24.734 1 92.69 550 GLY B O 1
ATOM 9849 N N . LEU B 1 551 ? -16.391 38.469 24.656 1 94.44 551 LEU B N 1
ATOM 9850 C CA . LEU B 1 551 ? -15.656 37.344 24.047 1 94.44 551 LEU B CA 1
ATOM 9851 C C . LEU B 1 551 ? -16.047 37.188 22.578 1 94.44 551 LEU B C 1
ATOM 9853 O O . LEU B 1 551 ? -15.453 36.406 21.859 1 94.44 551 LEU B O 1
ATOM 9857 N N . LEU B 1 552 ? -16.969 37.938 22.047 1 94.75 552 LEU B N 1
ATOM 9858 C CA . LEU B 1 552 ? -17.594 37.719 20.734 1 94.75 552 LEU B CA 1
ATOM 9859 C C . LEU B 1 552 ? -16.578 37.906 19.609 1 94.75 552 LEU B C 1
ATOM 9861 O O . LEU B 1 552 ? -16.547 37.125 18.656 1 94.75 552 LEU B O 1
ATOM 9865 N N . GLU B 1 553 ? -15.758 38.906 19.703 1 91.12 553 GLU B N 1
ATOM 9866 C CA . GLU B 1 553 ? -14.797 39.219 18.641 1 91.12 553 GLU B CA 1
ATOM 9867 C C . GLU B 1 553 ? -13.82 38.062 18.438 1 91.12 553 GLU B C 1
ATOM 9869 O O . GLU B 1 553 ? -13.414 37.781 17.297 1 91.12 553 GLU B O 1
ATOM 9874 N N . GLN B 1 554 ? -13.523 37.406 19.484 1 91.81 554 GLN B N 1
ATOM 9875 C CA . GLN B 1 554 ? -12.555 36.312 19.422 1 91.81 554 GLN B CA 1
ATOM 9876 C C . GLN B 1 554 ? -13.242 35 19.109 1 91.81 554 GLN B C 1
ATOM 9878 O O . GLN B 1 554 ? -12.586 34 18.75 1 91.81 554 GLN B O 1
ATOM 9883 N N . ALA B 1 555 ? -14.5 35.031 19.141 1 95.19 555 ALA B N 1
ATOM 9884 C CA . ALA B 1 555 ? -15.219 33.75 19.062 1 95.19 555 ALA B CA 1
ATOM 9885 C C . ALA B 1 555 ? -15.734 33.5 17.656 1 95.19 555 ALA B C 1
ATOM 9887 O O . ALA B 1 555 ? -16.172 32.375 17.344 1 95.19 555 ALA B O 1
ATOM 9888 N N . LYS B 1 556 ? -15.727 34.375 16.797 1 94.69 556 LYS B N 1
ATOM 9889 C CA . LYS B 1 556 ? -16.203 34.156 15.445 1 94.69 556 LYS B CA 1
ATOM 9890 C C . LYS B 1 556 ? -15.484 35.062 14.445 1 94.69 556 LYS B C 1
ATOM 9892 O O . LYS B 1 556 ? -14.883 36.062 14.828 1 94.69 556 LYS B O 1
ATOM 9897 N N . VAL B 1 557 ? -15.578 34.781 13.219 1 94.31 557 VAL B N 1
ATOM 9898 C CA . VAL B 1 557 ? -15.055 35.625 12.141 1 94.31 557 VAL B CA 1
ATOM 9899 C C . VAL B 1 557 ? -16.031 36.75 11.852 1 94.31 557 VAL B C 1
ATOM 9901 O O . VAL B 1 557 ? -17.234 36.562 11.797 1 94.31 557 VAL B O 1
ATOM 9904 N N . THR B 1 558 ? -15.5 37.969 11.812 1 93.69 558 THR B N 1
ATOM 9905 C CA . THR B 1 558 ? -16.297 39.125 11.508 1 93.69 558 THR B CA 1
ATOM 9906 C C . THR B 1 558 ? -15.758 39.844 10.273 1 93.69 558 THR B C 1
ATOM 9908 O O . THR B 1 558 ? -14.719 39.469 9.742 1 93.69 558 THR B O 1
ATOM 9911 N N . ALA B 1 559 ? -16.516 40.875 9.859 1 94.19 559 ALA B N 1
ATOM 9912 C CA . ALA B 1 559 ? -16.125 41.656 8.703 1 94.19 559 ALA B CA 1
ATOM 9913 C C . ALA B 1 559 ? -14.766 42.312 8.93 1 94.19 559 ALA B C 1
ATOM 9915 O O . ALA B 1 559 ? -14.023 42.562 7.98 1 94.19 559 ALA B O 1
ATOM 9916 N N . ALA B 1 560 ? -14.484 42.562 10.18 1 91.06 560 ALA B N 1
ATOM 9917 C CA . ALA B 1 560 ? -13.227 43.188 10.531 1 91.06 560 ALA B CA 1
ATOM 9918 C C . ALA B 1 560 ? -12.039 42.312 10.188 1 91.06 560 ALA B C 1
ATOM 9920 O O . ALA B 1 560 ? -10.906 42.781 10.047 1 91.06 560 ALA B O 1
ATOM 9921 N N . ASP B 1 561 ? -12.289 41.062 10.023 1 92.19 561 ASP B N 1
ATOM 9922 C CA . ASP B 1 561 ? -11.211 40.125 9.758 1 92.19 561 ASP B CA 1
ATOM 9923 C C . ASP B 1 561 ? -10.961 39.969 8.258 1 92.19 561 ASP B C 1
ATOM 9925 O O . ASP B 1 561 ? -9.977 39.375 7.844 1 92.19 561 ASP B O 1
ATOM 9929 N N . ILE B 1 562 ? -11.805 40.531 7.465 1 94.31 562 ILE B N 1
ATOM 9930 C CA . ILE B 1 562 ? -11.781 40.344 6.02 1 94.31 562 ILE B CA 1
ATOM 9931 C C . ILE B 1 562 ? -11.414 41.656 5.328 1 94.31 562 ILE B C 1
ATOM 9933 O O . ILE B 1 562 ? -11.984 42.719 5.633 1 94.31 562 ILE B O 1
ATOM 9937 N N . SER B 1 563 ? -10.461 41.594 4.422 1 92.94 563 SER B N 1
ATOM 9938 C CA . SER B 1 563 ? -10.109 42.781 3.639 1 92.94 563 SER B CA 1
ATOM 9939 C C . SER B 1 563 ? -11.125 43.031 2.529 1 92.94 563 SER B C 1
ATOM 9941 O O . SER B 1 563 ? -11.664 44.156 2.418 1 92.94 563 SER B O 1
ATOM 9943 N N . TYR B 1 564 ? -11.297 42.062 1.804 1 94.5 564 TYR B N 1
ATOM 9944 C CA . TYR B 1 564 ? -12.297 42.125 0.744 1 94.5 564 TYR B CA 1
ATOM 9945 C C . TYR B 1 564 ? -12.688 40.719 0.307 1 94.5 564 TYR B C 1
ATOM 9947 O O . TYR B 1 564 ? -12.094 39.719 0.759 1 94.5 564 TYR B O 1
ATOM 9955 N N . ALA B 1 565 ? -13.734 40.562 -0.474 1 96.75 565 ALA B N 1
ATOM 9956 C CA . ALA B 1 565 ? -14.211 39.281 -1.004 1 96.75 565 ALA B CA 1
ATOM 9957 C C . ALA B 1 565 ? -14.648 39.406 -2.459 1 96.75 565 ALA B C 1
ATOM 9959 O O . ALA B 1 565 ? -14.945 40.531 -2.92 1 96.75 565 ALA B O 1
ATOM 9960 N N . TYR B 1 566 ? -14.523 38.375 -3.191 1 96.75 566 TYR B N 1
ATOM 9961 C CA . TYR B 1 566 ? -15.062 38.312 -4.543 1 96.75 566 TYR B CA 1
ATOM 9962 C C . TYR B 1 566 ? -16.234 37.344 -4.613 1 96.75 566 TYR B C 1
ATOM 9964 O O . TYR B 1 566 ? -16.203 36.281 -4.008 1 96.75 566 TYR B O 1
ATOM 9972 N N . ILE B 1 567 ? -17.281 37.781 -5.281 1 97.25 567 ILE B N 1
ATOM 9973 C CA . ILE B 1 567 ? -18.422 36.875 -5.539 1 97.25 567 ILE B CA 1
ATOM 9974 C C . ILE B 1 567 ? -18.594 36.688 -7.043 1 97.25 567 ILE B C 1
ATOM 9976 O O . ILE B 1 567 ? -18.594 37.656 -7.805 1 97.25 567 ILE B O 1
ATOM 9980 N N . VAL B 1 568 ? -18.672 35.469 -7.449 1 96.12 568 VAL B N 1
ATOM 9981 C CA . VAL B 1 568 ? -18.812 35.188 -8.867 1 96.12 568 VAL B CA 1
ATOM 9982 C C . VAL B 1 568 ? -19.891 34.125 -9.07 1 96.12 568 VAL B C 1
ATOM 9984 O O . VAL B 1 568 ? -20.281 33.438 -8.125 1 96.12 568 VAL B O 1
ATOM 9987 N N . ASP B 1 569 ? -20.375 34.094 -10.273 1 94.19 569 ASP B N 1
ATOM 9988 C CA . ASP B 1 569 ? -21.203 32.969 -10.672 1 94.19 569 ASP B CA 1
ATOM 9989 C C . ASP B 1 569 ? -20.391 31.688 -10.75 1 94.19 569 ASP B C 1
ATOM 9991 O O . ASP B 1 569 ? -19.344 31.641 -11.383 1 94.19 569 ASP B O 1
ATOM 9995 N N . THR B 1 570 ? -20.859 30.703 -10.055 1 91.81 570 THR B N 1
ATOM 9996 C CA . THR B 1 570 ? -20.125 29.453 -9.984 1 91.81 570 THR B CA 1
ATOM 9997 C C . THR B 1 570 ? -19.828 28.906 -11.375 1 91.81 570 THR B C 1
ATOM 9999 O O . THR B 1 570 ? -18.781 28.312 -11.609 1 91.81 570 THR B O 1
ATOM 10002 N N . ASN B 1 571 ? -20.641 29.141 -12.344 1 88.69 571 ASN B N 1
ATOM 10003 C CA . ASN B 1 571 ? -20.516 28.641 -13.703 1 88.69 571 ASN B CA 1
ATOM 10004 C C . ASN B 1 571 ? -19.359 29.312 -14.445 1 88.69 571 ASN B C 1
ATOM 10006 O O . ASN B 1 571 ? -18.875 28.797 -15.461 1 88.69 571 ASN B O 1
ATOM 10010 N N . ASP B 1 572 ? -18.984 30.438 -13.961 1 90.69 572 ASP B N 1
ATOM 10011 C CA . ASP B 1 572 ? -17.906 31.172 -14.609 1 90.69 572 ASP B CA 1
ATOM 10012 C C . ASP B 1 572 ? -16.531 30.641 -14.18 1 90.69 572 ASP B C 1
ATOM 10014 O O . ASP B 1 572 ? -15.508 31 -14.758 1 90.69 572 ASP B O 1
ATOM 10018 N N . LEU B 1 573 ? -16.562 29.781 -13.172 1 88.62 573 LEU B N 1
ATOM 10019 C CA . LEU B 1 573 ? -15.312 29.266 -12.648 1 88.62 573 LEU B CA 1
ATOM 10020 C C . LEU B 1 573 ? -14.961 27.922 -13.305 1 88.62 573 LEU B C 1
ATOM 10022 O O . LEU B 1 573 ? -15.852 27.156 -13.648 1 88.62 573 LEU B O 1
ATOM 10026 N N . GLN B 1 574 ? -13.719 27.75 -13.539 1 81.5 574 GLN B N 1
ATOM 10027 C CA . GLN B 1 574 ? -13.211 26.469 -14 1 81.5 574 GLN B CA 1
ATOM 10028 C C . GLN B 1 574 ? -12.68 25.641 -12.836 1 81.5 574 GLN B C 1
ATOM 10030 O O . GLN B 1 574 ? -11.492 25.719 -12.5 1 81.5 574 GLN B O 1
ATOM 10035 N N . ILE B 1 575 ? -13.516 24.906 -12.188 1 77.62 575 ILE B N 1
ATOM 10036 C CA . ILE B 1 575 ? -13.125 24.125 -11.023 1 77.62 575 ILE B CA 1
ATOM 10037 C C . ILE B 1 575 ? -12.93 22.672 -11.43 1 77.62 575 ILE B C 1
ATOM 10039 O O . ILE B 1 575 ? -13.82 22.047 -12.016 1 77.62 575 ILE B O 1
ATOM 10043 N N . ASN B 1 576 ? -11.703 22.188 -11.25 1 64.62 576 ASN B N 1
ATOM 10044 C CA . ASN B 1 576 ? -11.422 20.766 -11.477 1 64.62 576 ASN B CA 1
ATOM 10045 C C . ASN B 1 576 ? -11.648 19.938 -10.211 1 64.62 576 ASN B C 1
ATOM 10047 O O . ASN B 1 576 ? -10.727 19.734 -9.422 1 64.62 576 ASN B O 1
ATOM 10051 N N . TYR B 1 577 ? -12.789 19.406 -9.922 1 64.25 577 TYR B N 1
ATOM 10052 C CA . TYR B 1 577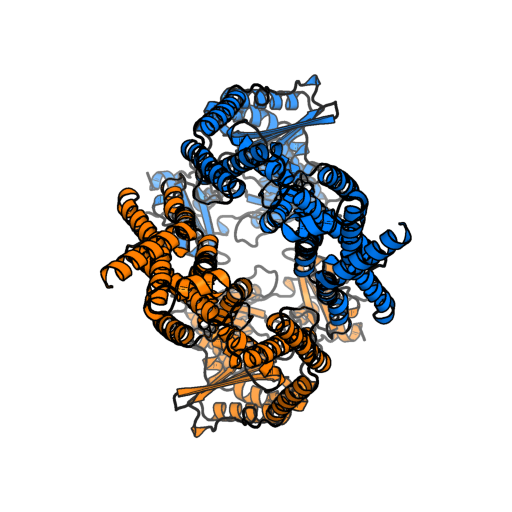 ? -13.148 18.688 -8.703 1 64.25 577 TYR B CA 1
ATOM 10053 C C . TYR B 1 577 ? -12.414 17.359 -8.625 1 64.25 577 TYR B C 1
ATOM 10055 O O . TYR B 1 577 ? -12.148 16.859 -7.531 1 64.25 577 TYR B O 1
ATOM 10063 N N . ALA B 1 578 ? -12.008 16.906 -9.711 1 57.19 578 ALA B N 1
ATOM 10064 C CA . ALA B 1 578 ? -11.398 15.578 -9.758 1 57.19 578 ALA B CA 1
ATOM 10065 C C . ALA B 1 578 ? -9.945 15.633 -9.305 1 57.19 578 ALA B C 1
ATOM 10067 O O . ALA B 1 578 ? -9.484 14.75 -8.57 1 57.19 578 ALA B O 1
ATOM 10068 N N . GLN B 1 579 ? -9.234 16.547 -9.781 1 55.34 579 GLN B N 1
ATOM 10069 C CA . GLN B 1 579 ? -7.816 16.641 -9.453 1 55.34 579 GLN B CA 1
ATOM 10070 C C . GLN B 1 579 ? -7.594 17.469 -8.195 1 55.34 579 GLN B C 1
ATOM 10072 O O . GLN B 1 579 ? -6.492 17.484 -7.637 1 55.34 579 GLN B O 1
ATOM 10077 N N . GLY B 1 580 ? -8.633 17.984 -7.781 1 63.41 580 GLY B N 1
ATOM 10078 C CA . GLY B 1 580 ? -8.461 18.906 -6.664 1 63.41 580 GLY B CA 1
ATOM 10079 C C . GLY B 1 580 ? -8.086 20.297 -7.098 1 63.41 580 GLY B C 1
ATOM 10080 O O . GLY B 1 580 ? -7.684 20.516 -8.242 1 63.41 580 GLY B O 1
ATOM 10081 N N . TYR B 1 581 ? -8.438 21.344 -6.406 1 68.38 581 TYR B N 1
ATOM 10082 C CA . TYR B 1 581 ? -8.086 22.734 -6.703 1 68.38 581 TYR B CA 1
ATOM 10083 C C . TYR B 1 581 ? -7.59 23.453 -5.449 1 68.38 581 TYR B C 1
ATOM 10085 O O . TYR B 1 581 ? -7.953 23.078 -4.332 1 68.38 581 TYR B O 1
ATOM 10093 N N . SER B 1 582 ? -6.684 24.281 -5.723 1 78.31 582 SER B N 1
ATOM 10094 C CA . SER B 1 582 ? -6.188 25.141 -4.641 1 78.31 582 SER B CA 1
ATOM 10095 C C . SER B 1 582 ? -7.047 26.375 -4.48 1 78.31 582 SER B C 1
ATOM 10097 O O . SER B 1 582 ? -7.504 26.953 -5.473 1 78.31 582 SER B O 1
ATOM 10099 N N . TYR B 1 583 ? -7.344 26.781 -3.258 1 85.94 583 TYR B N 1
ATOM 10100 C CA . TYR B 1 583 ? -8.117 27.969 -2.963 1 85.94 583 TYR B CA 1
ATOM 10101 C C . TYR B 1 583 ? -7.453 29.203 -3.562 1 85.94 583 TYR B C 1
ATOM 10103 O O . TYR B 1 583 ? -8.133 30.125 -4.027 1 85.94 583 TYR B O 1
ATOM 10111 N N . GLU B 1 584 ? -6.246 29.172 -3.637 1 81.31 584 GLU B N 1
ATOM 10112 C CA . GLU B 1 584 ? -5.512 30.312 -4.184 1 81.31 584 GLU B CA 1
ATOM 10113 C C . GLU B 1 584 ? -5.754 30.453 -5.684 1 81.31 584 GLU B C 1
ATOM 10115 O O . GLU B 1 584 ? -5.984 31.562 -6.18 1 81.31 584 GLU B O 1
ATOM 10120 N N . GLU B 1 585 ? -5.742 29.391 -6.332 1 83.06 585 GLU B N 1
ATOM 10121 C CA . GLU B 1 585 ? -5.988 29.406 -7.77 1 83.06 585 GLU B CA 1
ATOM 10122 C C . GLU B 1 585 ? -7.41 29.844 -8.078 1 83.06 585 GLU B C 1
ATOM 10124 O O . GLU B 1 585 ? -7.633 30.625 -9.016 1 83.06 585 GLU B O 1
ATOM 10129 N N . LEU B 1 586 ? -8.32 29.406 -7.391 1 89.56 586 LEU B N 1
ATOM 10130 C CA . LEU B 1 586 ? -9.719 29.766 -7.602 1 89.56 586 LEU B CA 1
ATOM 10131 C C . LEU B 1 586 ? -9.945 31.25 -7.328 1 89.56 586 LEU B C 1
ATOM 10133 O O . LEU B 1 586 ? -10.672 31.906 -8.07 1 89.56 586 LEU B O 1
ATOM 10137 N N . PHE B 1 587 ? -9.367 31.719 -6.262 1 91.81 587 PHE B N 1
ATOM 10138 C CA . PHE B 1 587 ? -9.508 33.125 -5.891 1 91.81 587 PHE B CA 1
ATOM 10139 C C . PHE B 1 587 ? -8.93 34.031 -6.973 1 91.81 587 PHE B C 1
ATOM 10141 O O . PHE B 1 587 ? -9.484 35.094 -7.266 1 91.81 587 PHE B O 1
ATOM 10148 N N . GLU B 1 588 ? -7.852 33.594 -7.578 1 89.06 588 GLU B N 1
ATOM 10149 C CA . GLU B 1 588 ? -7.262 34.344 -8.68 1 89.06 588 GLU B CA 1
ATOM 10150 C C . GLU B 1 588 ? -8.195 34.375 -9.891 1 89.06 588 GLU B C 1
ATOM 10152 O O . GLU B 1 588 ? -8.328 35.406 -10.555 1 89.06 588 GLU B O 1
ATOM 10157 N N . GLN B 1 589 ? -8.773 33.375 -10.109 1 91.44 589 GLN B N 1
ATOM 10158 C CA . GLN B 1 589 ? -9.758 33.312 -11.18 1 91.44 589 GLN B CA 1
ATOM 10159 C C . GLN B 1 589 ? -10.898 34.312 -10.914 1 91.44 589 GLN B C 1
ATOM 10161 O O . GLN B 1 589 ? -11.336 35 -11.82 1 91.44 589 GLN B O 1
ATOM 10166 N N . MET B 1 590 ? -11.352 34.25 -9.703 1 94.19 590 MET B N 1
ATOM 10167 C CA . MET B 1 590 ? -12.477 35.125 -9.328 1 94.19 590 MET B CA 1
ATOM 10168 C C . MET B 1 590 ? -12.148 36.594 -9.547 1 94.19 590 MET B C 1
ATOM 10170 O O . MET B 1 590 ? -13.008 37.375 -9.961 1 94.19 590 MET B O 1
ATOM 10174 N N . SER B 1 591 ? -10.984 36.969 -9.312 1 92.25 591 SER B N 1
ATOM 10175 C CA . SER B 1 591 ? -10.562 38.344 -9.445 1 92.25 591 SER B CA 1
ATOM 10176 C C . SER B 1 591 ? -10.469 38.781 -10.906 1 92.25 591 SER B C 1
ATOM 10178 O O . SER B 1 591 ? -10.555 39.969 -11.227 1 92.25 591 SER B O 1
ATOM 10180 N N . LYS B 1 592 ? -10.367 37.75 -11.789 1 91.88 592 LYS B N 1
ATOM 10181 C CA . LYS B 1 592 ? -10.148 38.031 -13.203 1 91.88 592 LYS B CA 1
ATOM 10182 C C . LYS B 1 592 ? -11.461 37.969 -13.984 1 91.88 592 LYS B C 1
ATOM 10184 O O . LYS B 1 592 ? -11.539 38.438 -15.109 1 91.88 592 LYS B O 1
ATOM 10189 N N . ILE B 1 593 ? -12.352 37.375 -13.383 1 90.94 593 ILE B N 1
ATOM 10190 C CA . ILE B 1 593 ? -13.648 37.25 -14.047 1 90.94 593 ILE B CA 1
ATOM 10191 C C . ILE B 1 593 ? -14.297 38.625 -14.18 1 90.94 593 ILE B C 1
ATOM 10193 O O . ILE B 1 593 ? -14.297 39.406 -13.227 1 90.94 593 ILE B O 1
ATOM 10197 N N . GLY B 1 594 ? -14.75 39.031 -15.398 1 85.38 594 GLY B N 1
ATOM 10198 C CA . GLY B 1 594 ? -15.344 40.312 -15.68 1 85.38 594 GLY B CA 1
ATOM 10199 C C . GLY B 1 594 ? -16.578 40.594 -14.844 1 85.38 594 GLY B C 1
ATOM 10200 O O . GLY B 1 594 ? -16.688 41.656 -14.234 1 85.38 594 GLY B O 1
ATOM 10201 N N . ARG B 1 595 ? -17.516 39.656 -14.734 1 92.25 595 ARG B N 1
ATOM 10202 C CA . ARG B 1 595 ? -18.75 39.844 -13.984 1 92.25 595 ARG B CA 1
ATOM 10203 C C . ARG B 1 595 ? -18.594 39.375 -12.547 1 92.25 595 ARG B C 1
ATOM 10205 O O . ARG B 1 595 ? -19.078 38.281 -12.195 1 92.25 595 ARG B O 1
ATOM 10212 N N . SER B 1 596 ? -17.875 40.031 -11.727 1 95.12 596 SER B N 1
ATOM 10213 C CA . SER B 1 596 ? -17.625 39.688 -10.32 1 95.12 596 SER B CA 1
ATOM 10214 C C . SER B 1 596 ? -17.953 40.875 -9.414 1 95.12 596 SER B C 1
ATOM 10216 O O . SER B 1 596 ? -17.953 42.031 -9.867 1 95.12 596 SER B O 1
ATOM 10218 N N . ILE B 1 597 ? -18.438 40.656 -8.227 1 95.81 597 ILE B N 1
ATOM 10219 C CA . ILE B 1 597 ? -18.641 41.688 -7.203 1 95.81 597 ILE B CA 1
ATOM 10220 C C . ILE B 1 597 ? -17.453 41.719 -6.254 1 95.81 597 ILE B C 1
ATOM 10222 O O . ILE B 1 597 ? -17.109 40.719 -5.625 1 95.81 597 ILE B O 1
ATOM 10226 N N . LYS B 1 598 ? -16.844 42.719 -6.207 1 95.62 598 LYS B N 1
ATOM 10227 C CA . LYS B 1 598 ? -15.859 42.938 -5.145 1 95.62 598 LYS B CA 1
ATOM 10228 C C . LYS B 1 598 ? -16.516 43.594 -3.92 1 95.62 598 LYS B C 1
ATOM 10230 O O . LYS B 1 598 ? -17.047 44.688 -4 1 95.62 598 LYS B O 1
ATOM 10235 N N . VAL B 1 599 ? -16.5 42.938 -2.859 1 96.12 599 VAL B N 1
ATOM 10236 C CA . VAL B 1 599 ? -17.156 43.406 -1.651 1 96.12 599 VAL B CA 1
ATOM 10237 C C . VAL B 1 599 ? -16.125 43.969 -0.668 1 96.12 599 VAL B C 1
ATOM 10239 O O . VAL B 1 599 ? -15.266 43.219 -0.195 1 96.12 599 VAL B O 1
ATOM 10242 N N . THR B 1 600 ? -16.25 45.188 -0.342 1 94.12 600 THR B N 1
ATOM 10243 C CA . THR B 1 600 ? -15.359 45.812 0.632 1 94.12 600 THR B CA 1
ATOM 10244 C C . THR B 1 600 ? -16.156 46.406 1.789 1 94.12 600 THR B C 1
ATOM 10246 O O . THR B 1 600 ? -15.609 46.625 2.867 1 94.12 600 THR B O 1
ATOM 10249 N N . ASP B 1 601 ? -17.453 46.594 1.519 1 94.06 601 ASP B N 1
ATOM 10250 C CA . ASP B 1 601 ? -18.328 47.188 2.535 1 94.06 601 ASP B CA 1
ATOM 10251 C C . ASP B 1 601 ? -18.5 46.219 3.721 1 94.06 601 ASP B C 1
ATOM 10253 O O . ASP B 1 601 ? -18.75 45.031 3.539 1 94.06 601 ASP B O 1
ATOM 10257 N N . LYS B 1 602 ? -18.391 46.75 4.938 1 94.38 602 LYS B N 1
ATOM 10258 C CA . LYS B 1 602 ? -18.406 45.938 6.156 1 94.38 602 LYS B CA 1
ATOM 10259 C C . LYS B 1 602 ? -19.766 45.25 6.332 1 94.38 602 LYS B C 1
ATOM 10261 O O . LYS B 1 602 ? -19.812 44.094 6.727 1 94.38 602 LYS B O 1
ATOM 10266 N N . ASN B 1 603 ? -20.781 45.969 6.062 1 95.31 603 ASN B N 1
ATOM 10267 C CA . ASN B 1 603 ? -22.109 45.406 6.238 1 95.31 603 ASN B CA 1
ATOM 10268 C C . ASN B 1 603 ? -22.375 44.25 5.258 1 95.31 603 ASN B C 1
ATOM 10270 O O . ASN B 1 603 ? -22.938 43.25 5.629 1 95.31 603 ASN B O 1
ATOM 10274 N N . ARG B 1 604 ? -21.953 44.438 4.07 1 95.94 604 ARG B N 1
ATOM 10275 C CA . ARG B 1 604 ? -22.109 43.406 3.055 1 95.94 604 ARG B CA 1
ATOM 10276 C C . ARG B 1 604 ? -21.234 42.188 3.357 1 95.94 604 ARG B C 1
ATOM 10278 O O . ARG B 1 604 ? -21.625 41.031 3.115 1 95.94 604 ARG B O 1
ATOM 10285 N N . LEU B 1 605 ? -20.094 42.5 3.82 1 96.38 605 LEU B N 1
ATOM 10286 C CA . LEU B 1 605 ? -19.203 41.406 4.211 1 96.38 605 LEU B CA 1
ATOM 10287 C C . LEU B 1 605 ? -19.812 40.562 5.336 1 96.38 605 LEU B C 1
ATOM 10289 O O . LEU B 1 605 ? -19.766 39.344 5.301 1 96.38 605 LEU B O 1
ATOM 10293 N N . GLU B 1 606 ? -20.344 41.25 6.328 1 95.12 606 GLU B N 1
ATOM 10294 C CA . GLU B 1 606 ? -20.984 40.562 7.441 1 95.12 606 GLU B CA 1
ATOM 10295 C C . GLU B 1 606 ? -22.156 39.719 6.957 1 95.12 606 GLU B C 1
ATOM 10297 O O . GLU B 1 606 ? -22.328 38.562 7.402 1 95.12 606 GLU B O 1
ATOM 10302 N N . GLU B 1 607 ? -22.938 40.25 6.125 1 95.12 607 GLU B N 1
ATOM 10303 C CA . GLU B 1 607 ? -24.078 39.531 5.559 1 95.12 607 GLU B CA 1
ATOM 10304 C C . GLU B 1 607 ? -23.609 38.312 4.777 1 95.12 607 GLU B C 1
ATOM 10306 O O . GLU B 1 607 ? -24.234 37.25 4.844 1 95.12 607 GLU B O 1
ATOM 10311 N N . SER B 1 608 ? -22.594 38.469 4.062 1 95.81 608 SER B N 1
ATOM 10312 C CA . SER B 1 608 ? -22.047 37.375 3.279 1 95.81 608 SER B CA 1
ATOM 10313 C C . SER B 1 608 ? -21.531 36.25 4.184 1 95.81 608 SER B C 1
ATOM 10315 O O . SER B 1 608 ? -21.734 35.062 3.898 1 95.81 608 SER B O 1
ATOM 10317 N N . LEU B 1 609 ? -20.859 36.625 5.23 1 94.62 609 LEU B N 1
ATOM 10318 C CA . LEU B 1 609 ? -20.344 35.656 6.18 1 94.62 609 LEU B CA 1
ATOM 10319 C C . LEU B 1 609 ? -21.469 34.844 6.805 1 94.62 609 LEU B C 1
ATOM 10321 O O . LEU B 1 609 ? -21.359 33.625 6.988 1 94.62 609 LEU B O 1
ATOM 10325 N N . LEU B 1 610 ? -22.562 35.469 7.07 1 93.62 610 LEU B N 1
ATOM 10326 C CA . LEU B 1 610 ? -23.703 34.875 7.742 1 93.62 610 LEU B CA 1
ATOM 10327 C C . LEU B 1 610 ? -24.422 33.906 6.812 1 93.62 610 LEU B C 1
ATOM 10329 O O . LEU B 1 610 ? -25.031 32.906 7.27 1 93.62 610 LEU B O 1
ATOM 10333 N N . ASN B 1 611 ? -24.328 34.156 5.559 1 94.56 611 ASN B N 1
ATOM 10334 C CA . ASN B 1 611 ? -25.156 33.406 4.629 1 94.56 611 ASN B CA 1
ATOM 10335 C C . ASN B 1 611 ? -24.344 32.375 3.848 1 94.56 611 ASN B C 1
ATOM 10337 O O . ASN B 1 611 ? -24.891 31.594 3.068 1 94.56 611 ASN B O 1
ATOM 10341 N N . ALA B 1 612 ? -23.094 32.312 4.074 1 93.75 612 ALA B N 1
ATOM 10342 C CA . ALA B 1 612 ? -22.219 31.453 3.283 1 93.75 612 ALA B CA 1
ATOM 10343 C C . ALA B 1 612 ? -22.219 30.031 3.826 1 93.75 612 ALA B C 1
ATOM 10345 O O . ALA B 1 612 ? -22.5 29.812 5.008 1 93.75 612 ALA B O 1
ATOM 10346 N N . SER B 1 613 ? -21.938 29.094 2.949 1 91.25 613 SER B N 1
ATOM 10347 C CA . SER B 1 613 ? -21.812 27.672 3.256 1 91.25 613 SER B CA 1
ATOM 10348 C C . SER B 1 613 ? -20.453 27.125 2.812 1 91.25 613 SER B C 1
ATOM 10350 O O . SER B 1 613 ? -19.906 27.562 1.804 1 91.25 613 SER B O 1
ATOM 10352 N N . GLY B 1 614 ? -19.953 26.219 3.611 1 85.81 614 GLY B N 1
ATOM 10353 C CA . GLY B 1 614 ? -18.672 25.594 3.281 1 85.81 614 GLY B CA 1
ATOM 10354 C C . GLY B 1 614 ? -18.766 24.656 2.088 1 85.81 614 GLY B C 1
ATOM 10355 O O . GLY B 1 614 ? -17.734 24.312 1.499 1 85.81 614 GLY B O 1
ATOM 10356 N N . PHE B 1 615 ? -19.953 24.344 1.715 1 79.19 615 PHE B N 1
ATOM 10357 C CA . PHE B 1 615 ? -20.125 23.484 0.544 1 79.19 615 PHE B CA 1
ATOM 10358 C C . PHE B 1 615 ? -19.984 24.297 -0.74 1 79.19 615 PHE B C 1
ATOM 10360 O O . PHE B 1 615 ? -20.531 25.391 -0.854 1 79.19 615 PHE B O 1
ATOM 10367 N N . HIS B 1 616 ? -19.203 23.828 -1.655 1 76.75 616 HIS B N 1
ATOM 10368 C CA . HIS B 1 616 ? -18.875 24.562 -2.877 1 76.75 616 HIS B CA 1
ATOM 10369 C C . HIS B 1 616 ? -19.828 24.188 -4.004 1 76.75 616 HIS B C 1
ATOM 10371 O O . HIS B 1 616 ? -19.406 23.906 -5.129 1 76.75 616 HIS B O 1
ATOM 10377 N N . ASP B 1 617 ? -21.078 24.062 -3.697 1 78.56 617 ASP B N 1
ATOM 10378 C CA . ASP B 1 617 ? -22.016 23.609 -4.719 1 78.56 617 ASP B CA 1
ATOM 10379 C C . ASP B 1 617 ? -23.125 24.641 -4.93 1 78.56 617 ASP B C 1
ATOM 10381 O O . ASP B 1 617 ? -24.094 24.391 -5.652 1 78.56 617 ASP B O 1
ATOM 10385 N N . GLY B 1 618 ? -23.016 25.875 -4.387 1 86.69 618 GLY B N 1
ATOM 10386 C CA . GLY B 1 618 ? -24.016 26.906 -4.57 1 86.69 618 GLY B CA 1
ATOM 10387 C C . GLY B 1 618 ? -23.891 27.641 -5.891 1 86.69 618 GLY B C 1
ATOM 10388 O O . GLY B 1 618 ? -22.875 27.516 -6.582 1 86.69 618 GLY B O 1
ATOM 10389 N N . PRO B 1 619 ? -24.969 28.328 -6.285 1 91.25 619 PRO B N 1
ATOM 10390 C CA . PRO B 1 619 ? -24.969 29.047 -7.559 1 91.25 619 PRO B CA 1
ATOM 10391 C C . PRO B 1 619 ? -23.938 30.172 -7.609 1 91.25 619 PRO B C 1
ATOM 10393 O O . PRO B 1 619 ? -23.469 30.531 -8.695 1 91.25 619 PRO B O 1
ATOM 10396 N N . TYR B 1 620 ? -23.656 30.75 -6.477 1 94.81 620 TYR B N 1
ATOM 10397 C CA . TYR B 1 620 ? -22.656 31.797 -6.395 1 94.81 620 TYR B CA 1
ATOM 10398 C C . TYR B 1 620 ? -21.562 31.438 -5.395 1 94.81 620 TYR B C 1
ATOM 10400 O O . TYR B 1 620 ? -21.844 30.938 -4.312 1 94.81 620 TYR B O 1
ATOM 10408 N N . MET B 1 621 ? -20.328 31.656 -5.844 1 95.31 621 MET B N 1
ATOM 10409 C CA . MET B 1 621 ? -19.188 31.406 -4.973 1 95.31 621 MET B CA 1
ATOM 10410 C C . MET B 1 621 ? -18.609 32.719 -4.426 1 95.31 621 MET B C 1
ATOM 10412 O O . MET B 1 621 ? -18.656 33.75 -5.102 1 95.31 621 MET B O 1
ATOM 10416 N N . ILE B 1 622 ? -18.141 32.656 -3.232 1 96.06 622 ILE B N 1
ATOM 10417 C CA . ILE B 1 622 ? -17.516 33.812 -2.607 1 96.06 622 ILE B CA 1
ATOM 10418 C C . ILE B 1 622 ? -16.125 33.438 -2.09 1 96.06 622 ILE B C 1
ATOM 10420 O O . ILE B 1 622 ? -15.938 32.375 -1.499 1 96.06 622 ILE B O 1
ATOM 10424 N N . GLY B 1 623 ? -15.18 34.156 -2.455 1 96.12 623 GLY B N 1
ATOM 10425 C CA . GLY B 1 623 ? -13.828 34.031 -1.933 1 96.12 623 GLY B CA 1
ATOM 10426 C C . GLY B 1 623 ? -13.43 35.188 -1.013 1 96.12 623 GLY B C 1
ATOM 10427 O O . GLY B 1 623 ? -13.469 36.344 -1.408 1 96.12 623 GLY B O 1
ATOM 10428 N N . TYR B 1 624 ? -13.055 34.844 0.234 1 95.31 624 TYR B N 1
ATOM 10429 C CA . TYR B 1 624 ? -12.656 35.844 1.228 1 95.31 624 TYR B CA 1
ATOM 10430 C C . TYR B 1 624 ? -11.141 36 1.284 1 95.31 624 TYR B C 1
ATOM 10432 O O . TYR B 1 624 ? -10.414 35 1.251 1 95.31 624 TYR B O 1
ATOM 10440 N N . TYR B 1 625 ? -10.766 37.156 1.242 1 93.25 625 TYR B N 1
ATOM 10441 C CA . TYR B 1 625 ? -9.367 37.5 1.512 1 93.25 625 TYR B CA 1
ATOM 10442 C C . TYR B 1 625 ? -9.195 38.031 2.93 1 93.25 625 TYR B C 1
ATOM 10444 O O . TYR B 1 625 ? -9.633 39.125 3.244 1 93.25 625 TYR B O 1
ATOM 10452 N N . TYR B 1 626 ? -8.586 37.25 3.76 1 89.69 626 TYR B N 1
ATOM 10453 C CA . TYR B 1 626 ? -8.445 37.594 5.168 1 89.69 626 TYR B CA 1
ATOM 10454 C C . TYR B 1 626 ? -7.34 38.625 5.371 1 89.69 626 TYR B C 1
ATOM 10456 O O . TYR B 1 626 ? -6.285 38.531 4.738 1 89.69 626 TYR B O 1
ATOM 10464 N N . LYS B 1 627 ? -7.617 39.531 6.262 1 84.56 627 LYS B N 1
ATOM 10465 C CA . LYS B 1 627 ? -6.723 40.656 6.512 1 84.56 627 LYS B CA 1
ATOM 10466 C C . LYS B 1 627 ? -5.449 40.219 7.223 1 84.56 627 LYS B C 1
ATOM 10468 O O . LYS B 1 627 ? -4.352 40.656 6.895 1 84.56 627 LYS B O 1
ATOM 10473 N N . ALA B 1 628 ? -5.691 39.375 8.117 1 71.12 628 ALA B N 1
ATOM 10474 C CA . ALA B 1 628 ? -4.625 39.031 9.062 1 71.12 628 ALA B CA 1
ATOM 10475 C C . ALA B 1 628 ? -3.492 38.281 8.359 1 71.12 628 ALA B C 1
ATOM 10477 O O . ALA B 1 628 ? -2.318 38.625 8.523 1 71.12 628 ALA B O 1
ATOM 10478 N N . ASP B 1 629 ? -3.752 37.25 7.531 1 67.19 629 ASP B N 1
ATOM 10479 C CA . ASP B 1 629 ? -2.674 36.438 6.977 1 67.19 629 ASP B CA 1
ATOM 10480 C C . ASP B 1 629 ? -2.834 36.25 5.465 1 67.19 629 ASP B C 1
ATOM 10482 O O . ASP B 1 629 ? -2.07 35.531 4.832 1 67.19 629 ASP B O 1
ATOM 10486 N N . GLY B 1 630 ? -3.701 36.969 5.023 1 77.12 630 GLY B N 1
ATOM 10487 C CA . GLY B 1 630 ? -3.92 36.906 3.588 1 77.12 630 GLY B CA 1
ATOM 10488 C C . GLY B 1 630 ? -4.449 35.562 3.137 1 77.12 630 GLY B C 1
ATOM 10489 O O . GLY B 1 630 ? -4.414 35.219 1.947 1 77.12 630 GLY B O 1
ATOM 10490 N N . SER B 1 631 ? -4.793 34.781 4.086 1 83.62 631 SER B N 1
ATOM 10491 C CA . SER B 1 631 ? -5.371 33.5 3.736 1 83.62 631 SER B CA 1
ATOM 10492 C C . SER B 1 631 ? -6.672 33.656 2.959 1 83.62 631 SER B C 1
ATOM 10494 O O . SER B 1 631 ? -7.32 34.688 3.041 1 83.62 631 SER B O 1
ATOM 10496 N N . ILE B 1 632 ? -6.859 32.625 2.143 1 90.88 632 ILE B N 1
ATOM 10497 C CA . ILE B 1 632 ? -8.047 32.656 1.299 1 90.88 632 ILE B CA 1
ATOM 10498 C C . ILE B 1 632 ? -9.023 31.578 1.75 1 90.88 632 ILE B C 1
ATOM 10500 O O . ILE B 1 632 ? -8.609 30.469 2.09 1 90.88 632 ILE B O 1
ATOM 10504 N N . ASP B 1 633 ? -10.242 31.938 1.899 1 92.81 633 ASP B N 1
ATOM 10505 C CA . ASP B 1 633 ? -11.305 30.984 2.188 1 92.81 633 ASP B CA 1
ATOM 10506 C C . ASP B 1 633 ? -12.391 31.031 1.111 1 92.81 633 ASP B C 1
ATOM 10508 O O . ASP B 1 633 ? -12.82 32.125 0.704 1 92.81 633 ASP B O 1
ATOM 10512 N N . ILE B 1 634 ? -12.672 29.891 0.607 1 94.25 634 ILE B N 1
ATOM 10513 C CA . ILE B 1 634 ? -13.672 29.844 -0.452 1 94.25 634 ILE B CA 1
ATOM 10514 C C . ILE B 1 634 ? -14.945 29.188 0.075 1 94.25 634 ILE B C 1
ATOM 10516 O O . ILE B 1 634 ? -14.891 28.125 0.695 1 94.25 634 ILE B O 1
ATOM 10520 N N . LYS B 1 635 ? -16.078 29.766 -0.081 1 94.81 635 LYS B N 1
ATOM 10521 C CA . LYS B 1 635 ? -17.391 29.281 0.289 1 94.81 635 LYS B CA 1
ATOM 10522 C C . LYS B 1 635 ? -18.406 29.516 -0.833 1 94.81 635 LYS B C 1
ATOM 10524 O O . LYS B 1 635 ? -18.031 29.922 -1.933 1 94.81 635 LYS B O 1
ATOM 10529 N N . SER B 1 636 ? -19.656 29.172 -0.59 1 94.44 636 SER B N 1
ATOM 10530 C CA . SER B 1 636 ? -20.703 29.422 -1.574 1 94.44 636 SER B CA 1
ATOM 10531 C C . SER B 1 636 ? -22.016 29.812 -0.9 1 94.44 636 SER B C 1
ATOM 10533 O O . SER B 1 636 ? -22.156 29.688 0.32 1 94.44 636 SER B O 1
ATOM 10535 N N . PHE B 1 637 ? -22.891 30.453 -1.712 1 94.25 637 PHE B N 1
ATOM 10536 C CA . PHE B 1 637 ? -24.25 30.75 -1.25 1 94.25 637 PHE B CA 1
ATOM 10537 C C . PHE B 1 637 ? -25.234 29.703 -1.773 1 94.25 637 PHE B C 1
ATOM 10539 O O . PHE B 1 637 ? -25.297 29.453 -2.979 1 94.25 637 PHE B O 1
ATOM 10546 N N . SER B 1 638 ? -25.859 29.078 -0.763 1 87.38 638 SER B N 1
ATOM 10547 C CA . SER B 1 638 ? -26.922 28.172 -1.182 1 87.38 638 SER B CA 1
ATOM 10548 C C . SER B 1 638 ? -28.109 28.922 -1.755 1 87.38 638 SER B C 1
ATOM 10550 O O . SER B 1 638 ? -28.297 30.109 -1.475 1 87.38 638 SER B O 1
ATOM 10552 N N . GLY B 1 639 ? -28.969 28.312 -2.541 1 79.44 639 GLY B N 1
ATOM 10553 C CA . GLY B 1 639 ? -30.094 28.922 -3.24 1 79.44 639 GLY B CA 1
ATOM 10554 C C . GLY B 1 639 ? -31.047 29.656 -2.314 1 79.44 639 GLY B C 1
ATOM 10555 O O . GLY B 1 639 ? -31.578 30.703 -2.67 1 79.44 639 GLY B O 1
ATOM 10556 N N . GLU B 1 640 ? -31.125 29.25 -1.06 1 83.88 640 GLU B N 1
ATOM 10557 C CA . GLU B 1 640 ? -32.125 29.812 -0.137 1 83.88 640 GLU B CA 1
ATOM 10558 C C . GLU B 1 640 ? -31.531 30.984 0.634 1 83.88 640 GLU B C 1
ATOM 10560 O O . GLU B 1 640 ? -32.281 31.797 1.186 1 83.88 640 GLU B O 1
ATOM 10565 N N . HIS B 1 641 ? -30.25 31.141 0.573 1 90.31 641 HIS B N 1
ATOM 10566 C CA . HIS B 1 641 ? -29.641 32.156 1.428 1 90.31 641 HIS B CA 1
ATOM 10567 C C . HIS B 1 641 ? -28.719 33.062 0.627 1 90.31 641 HIS B C 1
ATOM 10569 O O . HIS B 1 641 ? -27.609 33.406 1.079 1 90.31 641 HIS B O 1
ATOM 10575 N N . ILE B 1 642 ? -29.188 33.469 -0.557 1 94 642 ILE B N 1
ATOM 10576 C CA . ILE B 1 642 ? -28.438 34.406 -1.367 1 94 642 ILE B CA 1
ATOM 10577 C C . ILE B 1 642 ? -28.734 35.844 -0.915 1 94 642 ILE B C 1
ATOM 10579 O O . ILE B 1 642 ? -29.891 36.25 -0.896 1 94 642 ILE B O 1
ATOM 10583 N N . PRO B 1 643 ? -27.703 36.562 -0.557 1 94.69 643 PRO B N 1
ATOM 10584 C CA . PRO B 1 643 ? -27.938 37.938 -0.168 1 94.69 643 PRO B CA 1
ATOM 10585 C C . PRO B 1 643 ? -28.609 38.781 -1.277 1 94.69 643 PRO B C 1
ATOM 10587 O O . PRO B 1 643 ? -28.328 38.531 -2.461 1 94.69 643 PRO B O 1
ATOM 10590 N N . ASP B 1 644 ? -29.359 39.75 -0.936 1 93.5 644 ASP B N 1
ATOM 10591 C CA . ASP B 1 644 ? -30.141 40.562 -1.881 1 93.5 644 ASP B CA 1
ATOM 10592 C C . ASP B 1 644 ? -29.219 41.281 -2.859 1 93.5 644 ASP B C 1
ATOM 10594 O O . ASP B 1 644 ? -29.516 41.375 -4.055 1 93.5 644 ASP B O 1
ATOM 10598 N N . PHE B 1 645 ? -28.125 41.812 -2.373 1 94.44 645 PHE B N 1
ATOM 10599 C CA . PHE B 1 645 ? -27.25 42.594 -3.223 1 94.44 645 PHE B CA 1
ATOM 10600 C C . PHE B 1 645 ? -26.578 41.719 -4.281 1 94.44 645 PHE B C 1
ATOM 10602 O O . PHE B 1 645 ? -26.203 42.188 -5.352 1 94.44 645 PHE B O 1
ATOM 10609 N N . VAL B 1 646 ? -26.438 40.438 -4.031 1 95.44 646 VAL B N 1
ATOM 10610 C CA . VAL B 1 646 ? -25.875 39.5 -4.98 1 95.44 646 VAL B CA 1
ATOM 10611 C C . VAL B 1 646 ? -26.906 39.156 -6.059 1 95.44 646 VAL B C 1
ATOM 10613 O O . VAL B 1 646 ? -26.594 39.156 -7.25 1 95.44 646 VAL B O 1
ATOM 10616 N N . GLN B 1 647 ? -28.125 38.938 -5.621 1 93 647 GLN B N 1
ATOM 10617 C CA . GLN B 1 647 ? -29.203 38.625 -6.559 1 93 647 GLN B CA 1
ATOM 10618 C C . GLN B 1 647 ? -29.453 39.781 -7.508 1 93 647 GLN B C 1
ATOM 10620 O O . GLN B 1 647 ? -29.688 39.594 -8.703 1 93 647 GLN B O 1
ATOM 10625 N N . GLN B 1 648 ? -29.438 41 -7.016 1 92.56 648 GLN B N 1
ATOM 10626 C CA . GLN B 1 648 ? -29.688 42.188 -7.809 1 92.56 648 GLN B CA 1
ATOM 10627 C C . GLN B 1 648 ? -28.594 42.406 -8.859 1 92.56 648 GLN B C 1
ATOM 10629 O O . GLN B 1 648 ? -28.891 42.844 -9.977 1 92.56 648 GLN B O 1
ATOM 10634 N N . TYR B 1 649 ? -27.438 42.031 -8.484 1 93.31 649 TYR B N 1
ATOM 10635 C CA . TYR B 1 649 ? -26.297 42.25 -9.383 1 93.31 649 TYR B CA 1
ATOM 10636 C C . TYR B 1 649 ? -26.297 41.219 -10.508 1 93.31 649 TYR B C 1
ATOM 10638 O O . TYR B 1 649 ? -26.031 41.562 -11.664 1 93.31 649 TYR B O 1
ATOM 10646 N N . PHE B 1 650 ? -26.547 40 -10.336 1 91.69 650 PHE B N 1
ATOM 10647 C CA . PHE B 1 650 ? -26.359 38.938 -11.312 1 91.69 650 PHE B CA 1
ATOM 10648 C C . PHE B 1 650 ? -27.656 38.688 -12.078 1 91.69 650 PHE B C 1
ATOM 10650 O O . PHE B 1 650 ? -27.641 38.031 -13.125 1 91.69 650 PHE B O 1
ATOM 10657 N N . ASN B 1 651 ? -28.812 39.031 -11.547 1 78.25 651 ASN B N 1
ATOM 10658 C CA . ASN B 1 651 ? -30.047 38.938 -12.312 1 78.25 651 ASN B CA 1
ATOM 10659 C C . ASN B 1 651 ? -30.312 40.219 -13.102 1 78.25 651 ASN B C 1
ATOM 10661 O O . ASN B 1 651 ? -30.781 40.156 -14.242 1 78.25 651 ASN B O 1
#

Radius of gyration: 37.45 Å; Cα contacts (8 Å, |Δi|>4): 1859; chains: 2; bounding box: 89×112×93 Å

Sequence (1302 aa):
MQSKIFLVNKEIRKTIMRSIGWVAIVHFLGLIFAVPLEILMTTTGEQRQYIRAESLFYFHFEIQAVLNIGIPVILAVFLFRYLQVKPYSDFMHSLPIKRDRLFHQYALTGMILLILPVLLIAIIISALYIPLNLSEFITWADIFKWLGITIMFNLLVFLAGVFTGMISGISAVQGILTYIFLLLPMGLLVLLAYNLPFYLYGFADRYVMESKVESFSPLVALSQVDYRPLGAIEIIVYCLLIFILYGVSLWVYKNRRLEAVTQSLVFPLLKPIFKYGMTFCTMLLGGLYFGIMEGNTTWLIAGYVIGAILGYFVAEMVLQKSWRIIIHIKELIIYAGAMALLVILFQFDFTQFEKKVPNLSEVERIHLSENYFMYNDANDPFFLTSAENMDLIRRLHKEIVANKNQNKNRVNDSSDHAFFVYELKNGKKLVRDYMIDKKEYAHFYKLIHESEEYKRVTNGIFKVNEEQIEKISIHPYGPTQKKAVIVDPEDLKEAIAVLKDEINTATYEETIDNRDPHAFIEIMQKNDKTVGLEWRISYKKFEEWLDKKGLLEQAKVTAADISYAYIVDTNDLQINYAQGYSYEELFEQMSKIGRSIKVTDKNRLEESLLNASGFHDGPYMIGYYYKADGSIDIKSFSGEHIPDFVQQYFNMQSKIFLVNKEIRKTIMRSIGWVAIVHFLGLIFAVPLEILMTTTGEQRQYIRAESLFYFHFEIQAVLNIGIPVILAVFLFRYLQVKPYSDFMHSLPIKRDRLFHQYALTGMILLILPVLLIAIIISALYIPLNLSEFITWADIFKWLGITIMFNLLVFLAGVFTGMISGISAVQGILTYIFLLLPMGLLVLLAYNLPFYLYGFADRYVMESKVESFSPLVALSQVDYRPLGAIEIIVYCLLIFILYGVSLWVYKNRRLEAVTQSLVFPLLKPIFKYGMTFCTMLLGGLYFGIMEGNTTWLIAGYVIGAILGYFVAEMVLQKSWRIIIHIKELIIYAGAMALLVILFQFDFTQFEKKVPNLSEVERIHLSENYFMYNDANDPFFLTSAENMDLIRRLHKEIVANKNQNKNRVNDSSDHAFFVYELKNGKKLVRDYMIDKKEYAHFYKLIHESEEYKRVTNGIFKVNEEQIEKISIHPYGPTQKKAVIVDPEDLKEAIAVLKDEINTATYEETIDNRDPHAFIEIMQKNDKTVGLEWRISYKKFEEWLDKKGLLEQAKVTAADISYAYIVDTNDLQINYAQGYSYEELFEQMSKIGRSIKVTDKNRLEESLLNASGFHDGPYMIGYYYKADGSIDIKSFSGEHIPDFVQQYFN

pLDDT: mean 89.94, std 8.59, range [48.47, 98.75]